Protein AF-A0A511KNW4-F1 (afdb_monomer)

Organism: Rhodotorula toruloides (NCBI:txid5286)

Foldseek 3Di:
DDDDPVRVVVVVVVVVVVVVVVVVVVVVVVVVVVVVVVVVVVVVVVVVVVVVVVVVVVVVVVVVVVVVVVVVVVVVVVVVVVVVVVCVVVVVVVVVVVVVVVVVVVVVVVVVVVVVVVVVVVVVVVVVVVVVVVVVVVVVVVVVVVVVVVVVVVVVVVVVVVVVVVVVVVVVVVCVVPVVVVVVPPVPPPPPPPPPPVPPPVPPVPVVVVVVVVVVVVVVVVVVVVVVVVVVVVVVVVVVVVVVVVVVVVVVVVVVVVVVVVVVVVVVVVVVVVVVVVVVVVVVVVVVVVVVVVVVVVVVCVPPVDDPPCVVCVPVPQPLVPQDPDPLLNVLSVCVVVLQVLQQVQQDPVQLVVLCVLLVVVLVVQVVDPDDSVLLVVLLVLLCSVCVVVVGRSPPQALSSLLVSLSSPDDPPPALVSSVSSVVSSVVSNVSCVVVRVPTPSSVCRNPPPCSVVSSVVSNCVNVPPPPPPPPPPPCDDDDDDDDDDDDDDDDDDDDDDDDDDDDDDDDDDDDDDDDDDDDDDDDDDDDDDDPPPDDDDDDPVVLVVVLVVLCVVPVDDPQPQQDDAFDKDLAPLRNLLSNLLRCFLFAQWHWDDDDQKTATPCVVVVFSAIFHWDQDPSRIIGTHPPGRHGTNDGHDVVCVVPSPDHDDDPDVSSVVSNVVSVVVVVVVVVVVPPPPDDDDDDDDDDDDDDDDDDDDDDDDDDDDDDDDDDDDDDDDDDDDDDDDDDDDDDDDDDDDDDDDDDDDDDDDDDDDDDDDDDDDDDDDDDDDDDDDDDDDDDDDDDDDDDDDDDDDPDDPDDDDDPDPDDLVPCLVVQLVVLVVLPVLRSVCSVVVVVVVCSDPVSVLVLLVDDPVVVVVVLVVVVPPDPDDDDDPVSNVSVNVVSVVSVVVCVPPD

Solvent-accessible surface area (backbone atoms only — not comparable to full-atom values): 55660 Å² total; per-residue (Å²): 138,79,85,51,74,69,54,53,49,48,52,53,53,54,51,48,51,52,49,54,50,51,47,56,46,53,49,53,51,52,53,49,54,56,49,50,68,56,44,55,59,54,54,50,49,52,54,53,51,49,52,52,50,58,49,53,48,51,53,51,53,51,50,54,49,54,51,50,56,47,50,58,46,56,51,52,53,45,56,50,50,52,50,51,61,63,45,45,61,55,51,53,55,50,51,52,48,54,50,51,52,52,50,47,51,54,48,52,52,50,54,52,50,53,48,53,60,46,52,50,53,48,51,53,52,50,51,49,52,50,53,49,50,52,51,55,50,50,53,48,53,51,56,50,50,51,53,48,53,49,52,55,49,51,50,50,49,51,54,50,48,52,53,49,51,50,52,54,49,56,50,59,66,69,50,70,81,61,67,68,65,64,69,72,69,66,70,70,71,68,80,68,63,86,76,63,71,82,67,64,76,78,60,69,77,66,54,78,70,60,56,66,62,55,62,52,57,51,57,60,50,51,58,50,53,53,52,54,48,55,50,56,47,54,51,49,53,55,50,51,53,53,52,51,53,50,53,49,53,52,50,53,52,52,50,52,50,51,52,52,51,51,53,49,53,51,49,55,51,54,50,51,53,47,54,52,51,53,49,52,53,48,52,51,52,54,47,51,56,44,52,50,50,48,52,52,47,49,52,49,44,63,59,62,83,42,76,69,67,53,87,81,42,83,81,65,73,70,70,82,80,63,80,55,94,40,71,48,42,44,48,51,68,70,48,39,69,59,53,44,46,51,37,47,72,46,26,45,71,68,53,43,53,53,49,47,51,55,49,49,59,55,44,56,77,25,63,86,40,90,73,75,35,56,56,45,57,50,46,55,51,53,48,48,48,51,24,55,77,70,72,29,50,59,34,74,67,30,50,43,58,52,38,56,49,55,56,69,72,48,60,96,83,63,58,63,75,53,57,58,49,42,58,51,42,52,54,49,54,28,65,81,43,39,84,80,36,73,85,40,74,61,38,63,57,42,59,66,35,86,52,25,67,57,21,46,49,46,52,53,40,70,62,50,66,72,75,75,75,72,74,79,68,80,75,84,71,81,92,77,88,85,85,88,82,82,88,80,88,87,86,81,80,89,81,90,80,81,89,86,83,79,89,85,87,90,85,90,84,90,80,88,82,86,85,82,88,77,88,92,84,83,88,80,92,81,85,86,76,90,79,88,76,76,81,80,80,84,73,51,76,69,54,48,51,53,50,42,53,54,22,34,70,78,36,63,77,71,90,48,80,70,50,82,51,62,74,44,74,27,80,34,70,65,57,44,50,26,38,44,33,48,21,35,30,86,67,33,36,45,55,65,39,84,52,95,72,29,40,27,45,63,60,38,88,78,68,35,65,26,30,45,35,55,44,73,48,93,89,58,27,28,29,30,38,78,88,38,36,88,41,38,73,60,73,55,35,68,60,33,72,76,34,82,84,53,73,67,91,67,97,43,64,77,40,47,52,42,34,56,51,49,53,54,54,54,52,54,59,57,61,68,71,75,80,78,88,85,88,79,86,80,90,82,82,85,82,90,81,87,80,83,89,84,88,82,84,86,86,84,85,82,87,87,84,90,82,87,81,89,81,87,85,86,88,82,88,85,90,80,88,81,82,89,82,91,88,88,86,87,84,88,90,85,87,85,86,89,82,86,82,90,78,91,89,86,85,84,85,90,85,93,81,88,82,88,89,88,82,87,78,90,87,82,89,87,92,82,90,85,83,86,88,88,82,86,82,89,83,91,87,88,86,83,88,85,83,86,81,83,89,71,81,83,76,73,79,82,71,76,84,71,84,72,81,73,62,69,74,72,40,49,63,60,48,28,53,49,32,33,71,73,40,69,88,40,32,77,48,36,61,61,39,42,72,73,60,47,57,43,71,69,48,47,52,51,59,39,64,48,57,71,69,56,53,52,53,49,52,54,46,60,63,70,76,47,99,62,79,78,80,47,68,70,55,56,48,48,54,52,49,50,23,51,49,44,54,75,69,51,73,87,77,122

Sequence (894 aa):
MKPSLAELQRQADEARALAQEAEREAQRRREREMEEKRKSPAEAEAAAAKRKEDEGERVRAEVEAKERARLEVEEREWCRLEAEVEERPQRQAKEGRAQHEAEETARREREANTEADRIEKERLATERKEKERKAREEARKRGEAEKKARLDAELEAQTKARQEAKRREDEREEKKPLEEERKAKEAEAKAKLDAELEAQEKEREGEMRKEKLRKEEERKAVLRAQWDAQQAERERRAVAAREEEAKKVEREQHELARLAALARKRKEEEERRKEAAEEEAKQKADEEAKKEKERQAEEAMWRKEIPPLWETWDTTTYDWTVPPDSPAMSAIVRDREQVFSKQRETGTPEIQLTSRKVIAQHMATYTHSTGGRAVYAYRIRDYESFCRSVDVPPWPLSTVMIALFCLATAPRGFALSTSNNIVTALRNSTRDCVKYWQELPGFSDLSSWPKADQALMEWKNMLNPIPDEEEESAVDTPRGGFPSAAEAAFEVEEGDEDEDEEEEEDGADEEDEDGADLDEETDADTKGRPAESGKKVRRSAPEMKKFALDCTKKYPLPDMPGMPHPGQSFANLQALLKAVAVALVPTLGVTPALTNRIIACKRRKNGCPFRISTVKRADGKVVVKGNSVYAHNHGPDQRLVADPSWRPQMRNDGVAAAVAKHDKLAANKKGKKRLSDSSELPVAKHPRRESETVKSDFSKRKITVKAAPATQDEPADPVSSTSAKDASSPPAPLDAPRTEVESIQAQHDYENMEFDNSSAGEMGRTAVKAASPAAEPAHALVKADSSTPAAQLPSRPSLPPGHSPAAPSSFRPDLEAFLFAVHPSLAPLTDPLVAAGITSHRLLALFAGMERSSRHSLYEYLRIEGDMPMLDAAAVEALDEACSMAQSSQWAVR

pLDDT: mean 73.04, std 21.76, range [28.2, 98.19]

Structure (mmCIF, N/CA/C/O backbone):
data_AF-A0A511KNW4-F1
#
_entry.id   AF-A0A511KNW4-F1
#
loop_
_atom_site.group_PDB
_atom_site.id
_atom_site.type_symbol
_atom_site.label_atom_id
_atom_site.label_alt_id
_atom_site.label_comp_id
_atom_site.label_asym_id
_atom_site.label_entity_id
_atom_site.label_seq_id
_atom_site.pdbx_PDB_ins_code
_atom_site.Cartn_x
_atom_site.Cartn_y
_atom_site.Cartn_z
_atom_site.occupancy
_atom_site.B_iso_or_equiv
_atom_site.auth_seq_id
_atom_site.auth_comp_id
_atom_site.auth_asym_id
_atom_site.auth_atom_id
_atom_site.pdbx_PDB_model_num
ATOM 1 N N . MET A 1 1 ? -101.785 -38.454 84.473 1.00 51.09 1 MET A N 1
ATOM 2 C CA . MET A 1 1 ? -101.796 -37.470 85.585 1.00 51.09 1 MET A CA 1
ATOM 3 C C . MET A 1 1 ? -102.071 -36.087 85.000 1.00 51.09 1 MET A C 1
ATOM 5 O O . MET A 1 1 ? -101.885 -35.933 83.800 1.00 51.09 1 MET A O 1
ATOM 9 N N . LYS A 1 2 ? -102.545 -35.116 85.790 1.00 60.00 2 LYS A N 1
ATOM 10 C CA . LYS A 1 2 ? -102.650 -33.703 85.371 1.00 60.00 2 LYS A CA 1
ATOM 11 C C . LYS A 1 2 ? -101.530 -32.916 86.076 1.00 60.00 2 LYS A C 1
ATOM 13 O O . LYS A 1 2 ? -101.306 -33.225 87.247 1.00 60.00 2 LYS A O 1
ATOM 18 N N . PRO A 1 3 ? -100.839 -31.968 85.414 1.00 66.31 3 PRO A N 1
ATOM 19 C CA . PRO A 1 3 ? -99.825 -31.139 86.070 1.00 66.31 3 PRO A CA 1
ATOM 20 C C . PRO A 1 3 ? -100.459 -30.304 87.185 1.00 66.31 3 PRO A C 1
ATOM 22 O O . PRO A 1 3 ? -101.651 -29.978 87.125 1.00 66.31 3 PRO A O 1
ATOM 25 N N . SER A 1 4 ? -99.683 -29.978 88.218 1.00 75.25 4 SER A N 1
ATOM 26 C CA . SER A 1 4 ? -100.211 -29.199 89.344 1.00 75.25 4 SER A CA 1
ATOM 27 C C . SER A 1 4 ? -100.388 -27.717 88.979 1.00 75.25 4 SER A C 1
ATOM 29 O O . SER A 1 4 ? -99.743 -27.201 88.066 1.00 75.25 4 SER A O 1
ATOM 31 N N . LEU A 1 5 ? -101.249 -26.996 89.708 1.00 79.62 5 LEU A N 1
ATOM 32 C CA . LEU A 1 5 ? -101.486 -25.568 89.451 1.00 79.62 5 LEU A CA 1
ATOM 33 C C . LEU A 1 5 ? -100.194 -24.736 89.579 1.00 79.62 5 LEU A C 1
ATOM 35 O O . LEU A 1 5 ? -99.954 -23.847 88.770 1.00 79.62 5 LEU A O 1
ATOM 39 N N . ALA A 1 6 ? -99.337 -25.065 90.552 1.00 80.38 6 ALA A N 1
ATOM 40 C CA . ALA A 1 6 ? -98.044 -24.409 90.760 1.00 80.38 6 ALA A CA 1
ATOM 41 C C . ALA A 1 6 ? -97.039 -24.682 89.624 1.00 80.38 6 ALA A C 1
ATOM 43 O O . ALA A 1 6 ? -96.180 -23.856 89.331 1.00 80.38 6 ALA A O 1
ATOM 44 N N . GLU A 1 7 ? -97.159 -25.831 88.966 1.00 80.81 7 GLU A N 1
ATOM 45 C CA . GLU A 1 7 ? -96.296 -26.267 87.867 1.00 80.81 7 GLU A CA 1
ATOM 46 C C . GLU A 1 7 ? -96.690 -25.584 86.550 1.00 80.81 7 GLU A C 1
ATOM 48 O O . GLU A 1 7 ? -95.823 -25.089 85.833 1.00 80.81 7 GLU A O 1
ATOM 53 N N . LEU A 1 8 ? -97.997 -25.427 86.301 1.00 82.12 8 LEU A N 1
ATOM 54 C CA . LEU A 1 8 ? -98.525 -24.563 85.237 1.00 82.12 8 LEU A CA 1
ATOM 55 C C . LEU A 1 8 ? -98.182 -23.083 85.470 1.00 82.12 8 LEU A C 1
ATOM 57 O O . LEU A 1 8 ? -97.814 -22.389 84.525 1.00 82.12 8 LEU A O 1
ATOM 61 N N . GLN A 1 9 ? -98.258 -22.604 86.717 1.00 86.06 9 GLN A N 1
ATOM 62 C CA . GLN A 1 9 ? -97.859 -21.240 87.077 1.00 86.06 9 GLN A CA 1
ATOM 63 C C . GLN A 1 9 ? -96.370 -21.010 86.785 1.00 86.06 9 GLN A C 1
ATOM 65 O O . GLN A 1 9 ? -96.024 -20.065 86.079 1.00 86.06 9 GLN A O 1
ATOM 70 N N . ARG A 1 10 ? -95.496 -21.922 87.237 1.00 85.56 10 ARG A N 1
ATOM 71 C CA . ARG A 1 10 ? -94.063 -21.870 86.927 1.00 85.56 10 ARG A CA 1
ATOM 72 C C . ARG A 1 10 ? -93.812 -21.880 85.418 1.00 85.56 10 ARG A C 1
ATOM 74 O O . ARG A 1 10 ? -93.046 -21.051 84.952 1.00 85.56 10 ARG A O 1
ATOM 81 N N . GLN A 1 11 ? -94.460 -22.762 84.654 1.00 86.75 11 GLN A N 1
ATOM 82 C CA . GLN A 1 11 ? -94.311 -22.797 83.192 1.00 86.75 11 GLN A CA 1
ATOM 83 C C . GLN A 1 11 ? -94.758 -21.487 82.523 1.00 86.75 11 GLN A C 1
ATOM 85 O O . GLN A 1 11 ? -94.118 -21.043 81.572 1.00 86.75 11 GLN A O 1
ATOM 90 N N . ALA A 1 12 ? -95.808 -20.833 83.030 1.00 85.19 12 ALA A N 1
ATOM 91 C CA . ALA A 1 12 ? -96.250 -19.533 82.529 1.00 85.19 12 ALA A CA 1
ATOM 92 C C . ALA A 1 12 ? -95.242 -18.409 82.830 1.00 85.19 12 ALA A C 1
ATOM 94 O O . ALA A 1 12 ? -95.004 -17.556 81.974 1.00 85.19 12 ALA A O 1
ATOM 95 N N . ASP A 1 13 ? -94.623 -18.409 84.012 1.00 87.19 13 ASP A N 1
ATOM 96 C CA . ASP A 1 13 ? -93.625 -17.404 84.391 1.00 87.19 13 ASP A CA 1
ATOM 97 C C . ASP A 1 13 ? -92.246 -17.666 83.738 1.00 87.19 13 ASP A C 1
ATOM 99 O O . ASP A 1 13 ? -91.574 -16.725 83.318 1.00 87.19 13 ASP A O 1
ATOM 103 N N . GLU A 1 14 ? -91.878 -18.931 83.516 1.00 87.62 14 GLU A N 1
ATOM 104 C CA . GLU A 1 14 ? -90.701 -19.363 82.741 1.00 87.62 14 GLU A CA 1
ATOM 105 C C . GLU A 1 14 ? -90.856 -18.980 81.249 1.00 87.62 14 GLU A C 1
ATOM 107 O O . GLU A 1 14 ? -89.946 -18.403 80.652 1.00 87.62 14 GLU A O 1
ATOM 112 N N . ALA A 1 15 ? -92.054 -19.145 80.669 1.00 85.50 15 ALA A N 1
ATOM 113 C CA . ALA A 1 15 ? -92.376 -18.656 79.323 1.00 85.50 15 ALA A CA 1
ATOM 114 C C . ALA A 1 15 ? -92.354 -17.116 79.211 1.00 85.50 15 ALA A C 1
ATOM 116 O O . ALA A 1 15 ? -91.925 -16.578 78.189 1.00 85.50 15 ALA A O 1
ATOM 117 N N . ARG A 1 16 ? -92.773 -16.386 80.257 1.00 89.62 16 ARG A N 1
ATOM 118 C CA . ARG A 1 16 ? -92.673 -14.913 80.310 1.00 89.62 16 ARG A CA 1
ATOM 119 C C . ARG A 1 16 ? -91.225 -14.433 80.383 1.00 89.62 16 ARG A C 1
ATOM 121 O O . ARG A 1 16 ? -90.895 -13.445 79.729 1.00 89.62 16 ARG A O 1
ATOM 128 N N . ALA A 1 17 ? -90.367 -15.122 81.135 1.00 88.38 17 ALA A N 1
ATOM 129 C CA . ALA A 1 17 ? -88.941 -14.812 81.196 1.00 88.38 17 ALA A CA 1
ATOM 130 C C . ALA A 1 17 ? -88.274 -14.977 79.818 1.00 88.38 17 ALA A C 1
ATOM 132 O O . ALA A 1 17 ? -87.624 -14.047 79.339 1.00 88.38 17 ALA A O 1
ATOM 133 N N . LEU A 1 18 ? -88.528 -16.103 79.139 1.00 87.81 18 LEU A N 1
ATOM 134 C CA . LEU A 1 18 ? -88.032 -16.361 77.782 1.00 87.81 18 LEU A CA 1
ATOM 135 C C . LEU A 1 18 ? -88.557 -15.338 76.759 1.00 87.81 18 LEU A C 1
ATOM 137 O O . LEU A 1 18 ? -87.800 -14.886 75.902 1.00 87.81 18 LEU A O 1
ATOM 141 N N . ALA A 1 19 ? -89.822 -14.914 76.868 1.00 85.88 19 ALA A N 1
ATOM 142 C CA . ALA A 1 19 ? -90.377 -13.865 76.012 1.00 85.88 19 ALA A CA 1
ATOM 143 C C . ALA A 1 19 ? -89.674 -12.506 76.211 1.00 85.88 19 ALA A C 1
ATOM 145 O O . ALA A 1 19 ? -89.330 -11.849 75.230 1.00 85.88 19 ALA A O 1
ATOM 146 N N . GLN A 1 20 ? -89.399 -12.106 77.460 1.00 89.31 20 GLN A N 1
ATOM 147 C CA . GLN A 1 20 ? -88.656 -10.872 77.755 1.00 89.31 20 GLN A CA 1
ATOM 148 C C . GLN A 1 20 ? -87.187 -10.942 77.315 1.00 89.31 20 GLN A C 1
ATOM 150 O O . GLN A 1 20 ? -86.613 -9.927 76.918 1.00 89.31 20 GLN A O 1
ATOM 155 N N . GLU A 1 21 ? -86.554 -12.114 77.380 1.00 88.94 21 GLU A N 1
ATOM 156 C CA . GLU A 1 21 ? -85.192 -12.297 76.876 1.00 88.94 21 GLU A CA 1
ATOM 157 C C . GLU A 1 21 ? -85.141 -12.209 75.344 1.00 88.94 21 GLU A C 1
ATOM 159 O O . GLU A 1 21 ? -84.323 -11.458 74.808 1.00 88.94 21 GLU A O 1
ATOM 164 N N . ALA A 1 22 ? -86.075 -12.868 74.649 1.00 87.00 22 ALA A N 1
ATOM 165 C CA . ALA A 1 22 ? -86.223 -12.773 73.199 1.00 87.00 22 ALA A CA 1
ATOM 166 C C . ALA A 1 22 ? -86.525 -11.336 72.731 1.00 87.00 22 ALA A C 1
ATOM 168 O O . ALA A 1 22 ? -85.963 -10.885 71.734 1.00 87.00 22 ALA A O 1
ATOM 169 N N . GLU A 1 23 ? -87.348 -10.579 73.466 1.00 90.06 23 GLU A N 1
ATOM 170 C CA . GLU A 1 23 ? -87.615 -9.163 73.179 1.00 90.06 23 GLU A CA 1
ATOM 171 C C . GLU A 1 23 ? -86.355 -8.295 73.350 1.00 90.06 23 GLU A C 1
ATOM 173 O O . GLU A 1 23 ? -86.020 -7.507 72.462 1.00 90.06 23 GLU A O 1
ATOM 178 N N . ARG A 1 24 ? -85.584 -8.497 74.429 1.00 89.75 24 ARG A N 1
ATOM 179 C CA . ARG A 1 24 ? -84.289 -7.819 74.643 1.00 89.75 24 ARG A CA 1
ATOM 180 C C . ARG A 1 24 ? -83.231 -8.217 73.616 1.00 89.75 24 ARG A C 1
ATOM 182 O O . ARG A 1 24 ? -82.320 -7.434 73.345 1.00 89.75 24 ARG A O 1
ATOM 189 N N . GLU A 1 25 ? -83.278 -9.428 73.067 1.00 88.25 25 GLU A N 1
ATOM 190 C CA . GLU A 1 25 ? -82.400 -9.812 71.959 1.00 88.25 25 GLU A CA 1
ATOM 191 C C . GLU A 1 25 ? -82.850 -9.164 70.642 1.00 88.25 25 GLU A C 1
ATOM 193 O O . GLU A 1 25 ? -82.029 -8.570 69.946 1.00 88.25 25 GLU A O 1
ATOM 198 N N . ALA A 1 26 ? -84.150 -9.180 70.337 1.00 86.06 26 ALA A N 1
ATOM 199 C CA . ALA A 1 26 ? -84.718 -8.524 69.161 1.00 86.06 26 ALA A CA 1
ATOM 200 C C . ALA A 1 26 ? -84.457 -7.007 69.157 1.00 86.06 26 ALA A C 1
ATOM 202 O O . ALA A 1 26 ? -84.123 -6.447 68.112 1.00 86.06 26 ALA A O 1
ATOM 203 N N . GLN A 1 27 ? -84.535 -6.345 70.316 1.00 88.75 27 GLN A N 1
ATOM 204 C CA . GLN A 1 27 ? -84.150 -4.941 70.457 1.00 88.75 27 GLN A CA 1
ATOM 205 C C . GLN A 1 27 ? -82.653 -4.735 70.177 1.00 88.75 27 GLN A C 1
ATOM 207 O O . GLN A 1 27 ? -82.312 -3.905 69.339 1.00 88.75 27 GLN A O 1
ATOM 212 N N . ARG A 1 28 ? -81.762 -5.542 70.771 1.00 88.62 28 ARG A N 1
ATOM 213 C CA . ARG A 1 28 ? -80.309 -5.452 70.513 1.00 88.62 28 ARG A CA 1
ATOM 214 C C . ARG A 1 28 ? -79.932 -5.770 69.060 1.00 88.62 28 ARG A C 1
ATOM 216 O O . ARG A 1 28 ? -78.966 -5.207 68.550 1.00 88.62 28 ARG A O 1
ATOM 223 N N . ARG A 1 29 ? -80.694 -6.623 68.361 1.00 83.88 29 ARG A N 1
ATOM 224 C CA . ARG A 1 29 ? -80.557 -6.833 66.906 1.00 83.88 29 ARG A CA 1
ATOM 225 C C . ARG A 1 29 ? -80.960 -5.579 66.119 1.00 83.88 29 ARG A C 1
ATOM 227 O O . ARG A 1 29 ? -80.183 -5.145 65.278 1.00 83.88 29 ARG A O 1
ATOM 234 N N . ARG A 1 30 ? -82.103 -4.955 66.437 1.00 85.44 30 ARG A N 1
ATOM 235 C CA . ARG A 1 30 ? -82.553 -3.693 65.807 1.00 85.44 30 ARG A CA 1
ATOM 236 C C . ARG A 1 30 ? -81.587 -2.532 66.053 1.00 85.44 30 ARG A C 1
ATOM 238 O O . ARG A 1 30 ? -81.347 -1.744 65.147 1.00 85.44 30 ARG A O 1
ATOM 245 N N . GLU A 1 31 ? -81.025 -2.423 67.255 1.00 85.00 31 GLU A N 1
ATOM 246 C CA . GLU A 1 31 ? -80.037 -1.392 67.599 1.00 85.00 31 GLU A CA 1
ATOM 247 C C . GLU A 1 31 ? -78.751 -1.558 66.777 1.00 85.00 31 GLU A C 1
ATOM 249 O O . GLU A 1 31 ? -78.301 -0.590 66.166 1.00 85.00 31 GLU A O 1
ATOM 254 N N . ARG A 1 32 ? -78.229 -2.789 66.653 1.00 81.94 32 ARG A N 1
ATOM 255 C CA . ARG A 1 32 ? -77.092 -3.100 65.766 1.00 81.94 32 ARG A CA 1
ATOM 256 C C . ARG A 1 32 ? -77.397 -2.800 64.300 1.00 81.94 32 ARG A C 1
ATOM 258 O O . ARG A 1 32 ? -76.603 -2.136 63.650 1.00 81.94 32 ARG A O 1
ATOM 265 N N . GLU A 1 33 ? -78.557 -3.220 63.800 1.00 81.44 33 GLU A N 1
ATOM 266 C CA . GLU A 1 33 ? -78.982 -2.977 62.414 1.00 81.44 33 GLU A CA 1
ATOM 267 C C . GLU A 1 33 ? -79.122 -1.468 62.110 1.00 81.44 33 GLU A C 1
ATOM 269 O O . GLU A 1 33 ? -78.801 -1.009 61.014 1.00 81.44 33 GLU A O 1
ATOM 274 N N . MET A 1 34 ? -79.558 -0.667 63.089 1.00 78.75 34 MET A N 1
ATOM 275 C CA . MET A 1 34 ? -79.624 0.797 62.989 1.00 78.75 34 MET A CA 1
ATOM 276 C C . MET A 1 34 ? -78.249 1.476 63.105 1.00 78.75 34 MET A C 1
ATOM 278 O O . MET A 1 34 ? -78.050 2.542 62.523 1.00 78.75 34 MET A O 1
ATOM 282 N N . GLU A 1 35 ? -77.297 0.887 63.832 1.00 79.44 35 GLU A N 1
ATOM 283 C CA . GLU A 1 35 ? -75.907 1.353 63.893 1.00 79.44 35 GLU A CA 1
ATOM 284 C C . GLU A 1 35 ? -75.149 1.027 62.592 1.00 79.44 35 GLU A C 1
ATOM 286 O O . GLU A 1 35 ? -74.471 1.885 62.032 1.00 79.44 35 GLU A O 1
ATOM 291 N N . GLU A 1 36 ? -75.338 -0.172 62.044 1.00 75.38 36 GLU A N 1
ATOM 292 C CA . GLU A 1 36 ? -74.778 -0.632 60.766 1.00 75.38 36 GLU A CA 1
ATOM 293 C C . GLU A 1 36 ? -75.298 0.204 59.578 1.00 75.38 36 GLU A C 1
ATOM 295 O O . GLU A 1 36 ? -74.522 0.672 58.737 1.00 75.38 36 GLU A O 1
ATOM 300 N N . LYS A 1 37 ? -76.599 0.529 59.570 1.00 75.56 37 LYS A N 1
ATOM 301 C CA . LYS A 1 37 ? -77.208 1.480 58.616 1.00 75.56 37 LYS A CA 1
ATOM 302 C C . LYS A 1 37 ? -76.762 2.936 58.803 1.00 75.56 37 LYS A C 1
ATOM 304 O O . LYS A 1 37 ? -77.018 3.755 57.924 1.00 75.56 37 LYS A O 1
ATOM 309 N N . ARG A 1 38 ? -76.101 3.279 59.916 1.00 74.00 38 ARG A N 1
ATOM 310 C CA . ARG A 1 38 ? -75.462 4.592 60.133 1.00 74.00 38 ARG A CA 1
ATOM 311 C C . ARG A 1 38 ? -73.978 4.597 59.765 1.00 74.00 38 ARG A C 1
ATOM 313 O O . ARG A 1 38 ? -73.489 5.628 59.318 1.00 74.00 38 ARG A O 1
ATOM 320 N N . LYS A 1 39 ? -73.280 3.468 59.914 1.00 72.44 39 LYS A N 1
ATOM 321 C CA . LYS A 1 39 ? -71.866 3.319 59.533 1.00 72.44 39 LYS A CA 1
ATOM 322 C C . LYS A 1 39 ? -71.674 3.170 58.028 1.00 72.44 39 LYS A C 1
ATOM 324 O O . LYS A 1 39 ? -70.877 3.904 57.455 1.00 72.44 39 LYS A O 1
ATOM 329 N N . SER A 1 40 ? -72.464 2.320 57.371 1.00 71.00 40 SER A N 1
ATOM 330 C CA . SER A 1 40 ? -72.324 2.063 55.929 1.00 71.00 40 SER A CA 1
ATOM 331 C C . SER A 1 40 ? -72.379 3.305 55.012 1.00 71.00 40 SER A C 1
ATOM 333 O O . SER A 1 40 ? -71.554 3.356 54.100 1.00 71.00 40 SER A O 1
ATOM 335 N N . PRO A 1 41 ? -73.229 4.342 55.214 1.00 72.25 41 PRO A N 1
ATOM 336 C CA . PRO A 1 41 ? -73.142 5.561 54.403 1.00 72.25 41 PRO A CA 1
ATOM 337 C C . PRO A 1 41 ? -71.884 6.391 54.700 1.00 72.25 41 PRO A C 1
ATOM 339 O O . PRO A 1 41 ? -71.280 6.908 53.767 1.00 72.25 41 PRO A O 1
ATOM 342 N N . ALA A 1 42 ? -71.454 6.488 55.963 1.00 73.06 42 ALA A N 1
ATOM 343 C CA . ALA A 1 42 ? -70.274 7.266 56.350 1.00 73.06 42 ALA A CA 1
ATOM 344 C C . ALA A 1 42 ? -68.965 6.620 55.857 1.00 73.06 42 ALA A C 1
ATOM 346 O O . ALA A 1 42 ? -68.068 7.308 55.375 1.00 73.06 42 ALA A O 1
ATOM 347 N N . GLU A 1 43 ? -68.870 5.290 55.919 1.00 76.19 43 GLU A N 1
ATOM 348 C CA . GLU A 1 43 ? -67.742 4.524 55.378 1.00 76.19 43 GLU A CA 1
ATOM 349 C C . GLU A 1 43 ? -67.712 4.581 53.841 1.00 76.19 43 GLU A C 1
ATOM 351 O O . GLU A 1 43 ? -66.641 4.739 53.251 1.00 76.19 43 GLU A O 1
ATOM 356 N N . ALA A 1 44 ? -68.876 4.546 53.179 1.00 74.06 44 ALA A N 1
ATOM 357 C CA . ALA A 1 44 ? -68.976 4.742 51.733 1.00 74.06 44 ALA A CA 1
ATOM 358 C C . ALA A 1 44 ? -68.596 6.171 51.299 1.00 74.06 44 ALA A C 1
ATOM 360 O O . ALA A 1 44 ? -67.911 6.336 50.288 1.00 74.06 44 ALA A O 1
ATOM 361 N N . GLU A 1 45 ? -68.992 7.198 52.057 1.00 79.44 45 GLU A N 1
ATOM 362 C CA . GLU A 1 45 ? -68.624 8.594 51.798 1.00 79.44 45 GLU A CA 1
ATOM 363 C C . GLU A 1 45 ? -67.122 8.829 52.010 1.00 79.44 45 GLU A C 1
ATOM 365 O O . GLU A 1 45 ? -66.470 9.400 51.137 1.00 79.44 45 GLU A O 1
ATOM 370 N N . ALA A 1 46 ? -66.535 8.298 53.088 1.00 77.94 46 ALA A N 1
ATOM 371 C CA . ALA A 1 46 ? -65.091 8.350 53.324 1.00 77.94 46 ALA A CA 1
ATOM 372 C C . ALA A 1 46 ? -64.294 7.625 52.220 1.00 77.94 46 ALA A C 1
ATOM 374 O O . ALA A 1 46 ? -63.298 8.153 51.720 1.00 77.94 46 ALA A O 1
ATOM 375 N N . ALA A 1 47 ? -64.755 6.452 51.772 1.00 77.62 47 ALA A N 1
ATOM 376 C CA . ALA A 1 47 ? -64.145 5.732 50.654 1.00 77.62 47 ALA A CA 1
ATOM 377 C C . ALA A 1 47 ? -64.292 6.479 49.312 1.00 77.62 47 ALA A C 1
ATOM 379 O O . ALA A 1 47 ? -63.390 6.426 48.474 1.00 77.62 47 ALA A O 1
ATOM 380 N N . ALA A 1 48 ? -65.401 7.193 49.096 1.00 79.62 48 ALA A N 1
ATOM 381 C CA . ALA A 1 48 ? -65.610 8.026 47.912 1.00 79.62 48 ALA A CA 1
ATOM 382 C C . ALA A 1 48 ? -64.771 9.316 47.940 1.00 79.62 48 ALA A C 1
ATOM 384 O O . ALA A 1 48 ? -64.274 9.735 46.894 1.00 79.62 48 ALA A O 1
ATOM 385 N N . ALA A 1 49 ? -64.580 9.921 49.116 1.00 81.25 49 ALA A N 1
ATOM 386 C CA . ALA A 1 49 ? -63.689 11.060 49.314 1.00 81.25 49 ALA A CA 1
ATOM 387 C C . ALA A 1 49 ? -62.235 10.665 49.027 1.00 81.25 49 ALA A C 1
ATOM 389 O O . ALA A 1 49 ? -61.603 11.281 48.171 1.00 81.25 49 ALA A O 1
ATOM 390 N N . LYS A 1 50 ? -61.751 9.570 49.634 1.00 85.00 50 LYS A N 1
ATOM 391 C CA . LYS A 1 50 ? -60.396 9.065 49.384 1.00 85.00 50 LYS A CA 1
ATOM 392 C C . LYS A 1 50 ? -60.155 8.755 47.903 1.00 85.00 50 LYS A C 1
ATOM 394 O O . LYS A 1 50 ? -59.147 9.178 47.356 1.00 85.00 50 LYS A O 1
ATOM 399 N N . ARG A 1 51 ? -61.097 8.103 47.210 1.00 83.12 51 ARG A N 1
ATOM 400 C CA . ARG A 1 51 ? -60.949 7.828 45.765 1.00 83.12 51 ARG A CA 1
ATOM 401 C C . ARG A 1 51 ? -60.760 9.093 44.922 1.00 83.12 51 ARG A C 1
ATOM 403 O O . ARG A 1 51 ? -60.019 9.037 43.950 1.00 83.12 51 ARG A O 1
ATOM 410 N N . LYS A 1 52 ? -61.390 10.217 45.288 1.00 85.50 52 LYS A N 1
ATOM 411 C CA . LYS A 1 52 ? -61.195 11.514 44.610 1.00 85.50 52 LYS A CA 1
ATOM 412 C C . LYS A 1 52 ? -59.846 12.157 44.940 1.00 85.50 52 LYS A C 1
ATOM 414 O O . LYS A 1 52 ? -59.297 12.869 44.105 1.00 85.50 52 LYS A O 1
ATOM 419 N N . GLU A 1 53 ? -59.321 11.919 46.138 1.00 85.62 53 GLU A N 1
ATOM 420 C CA . GLU A 1 53 ? -57.979 12.345 46.543 1.00 85.62 53 GLU A CA 1
ATOM 421 C C . GLU A 1 53 ? -56.903 11.549 45.787 1.00 85.62 53 GLU A C 1
ATOM 423 O O . GLU A 1 53 ? -56.080 12.160 45.103 1.00 85.62 53 GLU A O 1
ATOM 428 N N . ASP A 1 54 ? -57.003 10.212 45.793 1.00 82.50 54 ASP A N 1
ATOM 429 C CA . ASP A 1 54 ? -56.152 9.288 45.027 1.00 82.50 54 ASP A CA 1
ATOM 430 C C . ASP A 1 54 ? -56.188 9.619 43.510 1.00 82.50 54 ASP A C 1
ATOM 432 O O . ASP A 1 54 ? -55.164 9.630 42.825 1.00 82.50 54 ASP A O 1
ATOM 436 N N . GLU A 1 55 ? -57.372 9.914 42.955 1.00 86.75 55 GLU A N 1
ATOM 437 C CA . GLU A 1 55 ? -57.558 10.301 41.548 1.00 86.75 55 GLU A CA 1
ATOM 438 C C . GLU A 1 55 ? -56.954 11.681 41.240 1.00 86.75 55 GLU A C 1
ATOM 440 O O . GLU A 1 55 ? -56.240 11.836 40.247 1.00 86.75 55 GLU A O 1
ATOM 445 N N . GLY A 1 56 ? -57.159 12.667 42.118 1.00 88.19 56 GLY A N 1
ATOM 446 C CA . GLY A 1 56 ? -56.551 13.991 41.997 1.00 88.19 56 GLY A CA 1
ATOM 447 C C . GLY A 1 56 ? -55.023 13.969 42.105 1.00 88.19 56 GLY A C 1
ATOM 448 O O . GLY A 1 56 ? -54.353 14.754 41.435 1.00 88.19 56 GLY A O 1
ATOM 449 N N . GLU A 1 57 ? -54.455 13.066 42.906 1.00 87.31 57 GLU A N 1
ATOM 450 C CA . GLU A 1 57 ? -53.008 12.853 42.986 1.00 87.31 57 GLU A CA 1
ATOM 451 C C . GLU A 1 57 ? -52.452 12.197 41.718 1.00 87.31 57 GLU A C 1
ATOM 453 O O . GLU A 1 57 ? -51.465 12.685 41.166 1.00 87.31 57 GLU A O 1
ATOM 458 N N . ARG A 1 58 ? -53.132 11.177 41.178 1.00 87.19 58 ARG A N 1
ATOM 459 C CA . ARG A 1 58 ? -52.754 10.574 39.888 1.00 87.19 58 ARG A CA 1
ATOM 460 C C . ARG A 1 58 ? -52.778 11.583 38.739 1.00 87.19 58 ARG A C 1
ATOM 462 O O . ARG A 1 58 ? -51.861 11.568 37.924 1.00 87.19 58 ARG A O 1
ATOM 469 N N . VAL A 1 59 ? -53.767 12.479 38.692 1.00 89.12 59 VAL A N 1
ATOM 470 C CA . VAL A 1 59 ? -53.825 13.547 37.675 1.00 89.12 59 VAL A CA 1
ATOM 471 C C . VAL A 1 59 ? -52.665 14.538 37.832 1.00 89.12 59 VAL A C 1
ATOM 473 O O . VAL A 1 59 ? -52.065 14.913 36.827 1.00 89.12 59 VAL A O 1
ATOM 476 N N . ARG A 1 60 ? -52.286 14.923 39.062 1.00 90.19 60 ARG A N 1
ATOM 477 C CA . ARG A 1 60 ? -51.093 15.765 39.296 1.00 90.19 60 ARG A CA 1
ATOM 478 C C . ARG A 1 60 ? -49.815 15.073 38.815 1.00 90.19 60 ARG A C 1
ATOM 480 O O . ARG A 1 60 ? -49.077 15.656 38.026 1.00 90.19 60 ARG A O 1
ATOM 487 N N . ALA A 1 61 ? -49.604 13.815 39.202 1.00 85.94 61 ALA A N 1
ATOM 488 C CA . ALA A 1 61 ? -48.441 13.035 38.783 1.00 85.94 61 ALA A CA 1
ATOM 489 C C . ALA A 1 61 ? -48.362 12.854 37.252 1.00 85.94 61 ALA A C 1
ATOM 491 O O . ALA A 1 61 ? -47.274 12.913 36.681 1.00 85.94 61 ALA A O 1
ATOM 492 N N . GLU A 1 62 ? -49.501 12.683 36.569 1.00 88.81 62 GLU A N 1
ATOM 493 C CA . GLU A 1 62 ? -49.560 12.597 35.104 1.00 88.81 62 GLU A CA 1
ATOM 494 C C . GLU A 1 62 ? -49.207 13.932 34.422 1.00 88.81 62 GLU A C 1
ATOM 496 O O . GLU A 1 62 ? -48.514 13.936 33.403 1.00 88.81 62 GLU A O 1
ATOM 501 N N . VAL A 1 63 ? -49.634 15.068 34.988 1.00 90.88 63 VAL A N 1
ATOM 502 C CA . VAL A 1 63 ? -49.262 16.407 34.496 1.00 90.88 63 VAL A CA 1
ATOM 503 C C . VAL A 1 63 ? -47.762 16.651 34.670 1.00 90.88 63 VAL A C 1
ATOM 505 O O . VAL A 1 63 ? -47.098 16.980 33.691 1.00 90.88 63 VAL A O 1
ATOM 508 N N . GLU A 1 64 ? -47.197 16.398 35.853 1.00 89.56 64 GLU A N 1
ATOM 509 C CA . GLU A 1 64 ? -45.751 16.541 36.075 1.00 89.56 64 GLU A CA 1
ATOM 510 C C . GLU A 1 64 ? -44.915 15.566 35.221 1.00 89.56 64 GLU A C 1
ATOM 512 O O . GLU A 1 64 ? -43.769 15.851 34.874 1.00 89.56 64 GLU A O 1
ATOM 517 N N . ALA A 1 65 ? -45.436 14.374 34.908 1.00 87.88 65 ALA A N 1
ATOM 518 C CA . ALA A 1 65 ? -44.771 13.432 34.006 1.00 87.88 65 ALA A CA 1
ATOM 519 C C . ALA A 1 65 ? -44.749 13.958 32.561 1.00 87.88 65 ALA A C 1
ATOM 521 O O . ALA A 1 65 ? -43.722 13.869 31.891 1.00 87.88 65 ALA A O 1
ATOM 522 N N . LYS A 1 66 ? -45.852 14.563 32.099 1.00 89.38 66 LYS A N 1
ATOM 523 C CA . LYS A 1 66 ? -45.941 15.220 30.784 1.00 89.38 66 LYS A CA 1
ATOM 524 C C . LYS A 1 66 ? -45.072 16.476 30.696 1.00 89.38 66 LYS A C 1
ATOM 526 O O . LYS A 1 66 ? -44.476 16.720 29.653 1.00 89.38 66 LYS A O 1
ATOM 531 N N . GLU A 1 67 ? -44.967 17.243 31.778 1.00 91.38 67 GLU A N 1
ATOM 532 C CA . GLU A 1 67 ? -44.090 18.415 31.859 1.00 91.38 67 GLU A CA 1
ATOM 533 C C . GLU A 1 67 ? -42.608 18.014 31.820 1.00 91.38 67 GLU A C 1
ATOM 535 O O . GLU A 1 67 ? -41.864 18.531 30.989 1.00 91.38 67 GLU A O 1
ATOM 540 N N . ARG A 1 68 ? -42.198 17.008 32.609 1.00 88.81 68 ARG A N 1
ATOM 541 C CA . ARG A 1 68 ? -40.844 16.426 32.539 1.00 88.81 68 ARG A CA 1
ATOM 542 C C . ARG A 1 68 ? -40.514 15.887 31.144 1.00 88.81 68 ARG A C 1
ATOM 544 O O . ARG A 1 68 ? -39.469 16.232 30.606 1.00 88.81 68 ARG A O 1
ATOM 551 N N . ALA A 1 69 ? -41.420 15.127 30.527 1.00 86.75 69 ALA A N 1
ATOM 552 C CA . ALA A 1 69 ? -41.223 14.603 29.173 1.00 86.75 69 ALA A CA 1
ATOM 553 C C . ALA A 1 69 ? -41.126 15.709 28.103 1.00 86.75 69 ALA A C 1
ATOM 555 O O . ALA A 1 69 ? -40.423 15.537 27.111 1.00 86.75 69 ALA A O 1
ATOM 556 N N . ARG A 1 70 ? -41.801 16.853 28.291 1.00 93.69 70 ARG A N 1
ATOM 557 C CA . ARG A 1 70 ? -41.647 18.021 27.412 1.00 93.69 70 ARG A CA 1
ATOM 558 C C . ARG A 1 70 ? -40.280 18.684 27.593 1.00 93.69 70 ARG A C 1
ATOM 560 O O . ARG A 1 70 ? -39.632 18.975 26.594 1.00 93.69 70 ARG A O 1
ATOM 567 N N . LEU A 1 71 ? -39.837 18.891 28.833 1.00 89.44 71 LEU A N 1
ATOM 568 C CA . LEU A 1 71 ? -38.522 19.477 29.121 1.00 89.44 71 LEU A CA 1
ATOM 569 C C . LEU A 1 71 ? -37.380 18.592 28.594 1.00 89.44 71 LEU A C 1
ATOM 571 O O . LEU A 1 71 ? -36.452 19.109 27.990 1.00 89.44 71 LEU A O 1
ATOM 575 N N . GLU A 1 72 ? -37.496 17.266 28.711 1.00 88.81 72 GLU A N 1
ATOM 576 C CA . GLU A 1 72 ? -36.546 16.289 28.147 1.00 88.81 72 GLU A CA 1
ATOM 577 C C . GLU A 1 72 ? -36.476 16.341 26.602 1.00 88.81 72 GLU A C 1
ATOM 579 O O . GLU A 1 72 ? -35.449 16.016 26.004 1.00 88.81 72 GLU A O 1
ATOM 584 N N . VAL A 1 73 ? -37.557 16.753 25.928 1.00 88.44 73 VAL A N 1
ATOM 585 C CA . VAL A 1 73 ? -37.562 16.999 24.474 1.00 88.44 73 VAL A CA 1
ATOM 586 C C . VAL A 1 73 ? -36.929 18.351 24.143 1.00 88.44 73 VAL A C 1
ATOM 588 O O . VAL A 1 73 ? -36.091 18.407 23.247 1.00 88.44 73 VAL A O 1
ATOM 591 N N . GLU A 1 74 ? -37.266 19.415 24.876 1.00 89.56 74 GLU A N 1
ATOM 592 C CA . GLU A 1 74 ? -36.680 20.750 24.674 1.00 89.56 74 GLU A CA 1
ATOM 593 C C . GLU A 1 74 ? -35.161 20.755 24.950 1.00 89.56 74 GLU A C 1
ATOM 595 O O . GLU A 1 74 ? -34.406 21.355 24.189 1.00 89.56 74 GLU A O 1
ATOM 600 N N . GLU A 1 75 ? -34.692 20.010 25.956 1.00 89.06 75 GLU A N 1
ATOM 601 C CA . GLU A 1 75 ? -33.268 19.784 26.251 1.00 89.06 75 GLU A CA 1
ATOM 602 C C . GLU A 1 75 ? -32.563 19.006 25.124 1.00 89.06 75 GLU A C 1
ATOM 604 O O . GLU A 1 75 ? -31.492 19.408 24.667 1.00 89.06 75 GLU A O 1
ATOM 609 N N . ARG A 1 76 ? -33.187 17.942 24.593 1.00 85.88 76 ARG A N 1
ATOM 610 C CA . ARG A 1 76 ? -32.652 17.192 23.438 1.00 85.88 76 ARG A CA 1
ATOM 611 C C . ARG A 1 76 ? -32.568 18.028 22.165 1.00 85.88 76 ARG A C 1
ATOM 613 O O . ARG A 1 76 ? -31.610 17.867 21.409 1.00 85.88 76 ARG A O 1
ATOM 620 N N . GLU A 1 77 ? -33.543 18.897 21.905 1.00 88.88 77 GLU A N 1
ATOM 621 C CA . GLU A 1 77 ? -33.461 19.838 20.784 1.00 88.88 77 GLU A CA 1
ATOM 622 C C . GLU A 1 77 ? -32.358 20.881 21.009 1.00 88.88 77 GLU A C 1
ATOM 624 O O . GLU A 1 77 ? -31.636 21.196 20.064 1.00 88.88 77 GLU A O 1
ATOM 629 N N . TRP A 1 78 ? -32.143 21.334 22.250 1.00 86.50 78 TRP A N 1
ATOM 630 C CA . TRP A 1 78 ? -31.043 22.242 22.587 1.00 86.50 78 TRP A CA 1
ATOM 631 C C . TRP A 1 78 ? -29.668 21.611 22.345 1.00 86.50 78 TRP A C 1
ATOM 633 O O . TRP A 1 78 ? -28.879 22.164 21.582 1.00 86.50 78 TRP A O 1
ATOM 643 N N . CYS A 1 79 ? -29.404 20.416 22.887 1.00 87.00 79 CYS A N 1
ATOM 644 C CA . CYS A 1 79 ? -28.143 19.702 22.652 1.00 87.00 79 CYS A CA 1
ATOM 645 C C . CYS A 1 79 ? -27.915 19.388 21.164 1.00 87.00 79 CYS A C 1
ATOM 647 O O . CYS A 1 79 ? -26.780 19.400 20.691 1.00 87.00 79 CYS A O 1
ATOM 649 N N . ARG A 1 80 ? -28.986 19.128 20.399 1.00 88.06 80 ARG A N 1
ATOM 650 C CA . ARG A 1 80 ? -28.896 18.928 18.946 1.00 88.06 80 ARG A CA 1
ATOM 651 C C . ARG A 1 80 ? -28.500 20.212 18.212 1.00 88.06 80 ARG A C 1
ATOM 653 O O . ARG A 1 80 ? -27.673 20.146 17.308 1.00 88.06 80 ARG A O 1
ATOM 660 N N . LEU A 1 81 ? -29.084 21.352 18.580 1.00 83.94 81 LEU A N 1
ATOM 661 C CA . LEU A 1 81 ? -28.764 22.651 17.981 1.00 83.94 81 LEU A CA 1
ATOM 662 C C . LEU A 1 81 ? -27.355 23.123 18.360 1.00 83.94 81 LEU A C 1
ATOM 664 O O . LEU A 1 81 ? -26.657 23.672 17.514 1.00 83.94 81 LEU A O 1
ATOM 668 N N . GLU A 1 82 ? -26.917 22.873 19.593 1.00 82.69 82 GLU A N 1
ATOM 669 C CA . GLU A 1 82 ? -25.555 23.164 20.053 1.00 82.69 82 GLU A CA 1
ATOM 670 C C . GLU A 1 82 ? -24.518 22.332 19.280 1.00 82.69 82 GLU A C 1
ATOM 672 O O . GLU A 1 82 ? -23.588 22.897 18.702 1.00 82.69 82 GLU A O 1
ATOM 677 N N . ALA A 1 83 ? -24.751 21.022 19.134 1.00 77.75 83 ALA A N 1
ATOM 678 C CA . ALA A 1 83 ? -23.922 20.154 18.298 1.00 77.75 83 ALA A CA 1
ATOM 679 C C . ALA A 1 83 ? -23.923 20.577 16.814 1.00 77.75 83 ALA A C 1
ATOM 681 O O . ALA A 1 83 ? -22.875 20.567 16.173 1.00 77.75 83 ALA A O 1
ATOM 682 N N . GLU A 1 84 ? -25.064 20.995 16.252 1.00 81.62 84 GLU A N 1
ATOM 683 C CA . GLU A 1 84 ? -25.132 21.494 14.869 1.00 81.62 84 GLU A CA 1
ATOM 684 C C . GLU A 1 84 ? -24.368 22.822 14.692 1.00 81.62 84 GLU A C 1
ATOM 686 O O . GLU A 1 84 ? -23.732 23.038 13.657 1.00 81.62 84 GLU A O 1
ATOM 691 N N . VAL A 1 85 ? -24.363 23.694 15.708 1.00 85.81 85 VAL A N 1
ATOM 692 C CA . VAL A 1 85 ? -23.568 24.934 15.729 1.00 85.81 85 VAL A CA 1
ATOM 693 C C . VAL A 1 85 ? -22.066 24.648 15.832 1.00 85.81 85 VAL A C 1
ATOM 695 O O . VAL A 1 85 ? -21.296 25.323 15.148 1.00 85.81 85 VAL A O 1
ATOM 698 N N . GLU A 1 86 ? -21.643 23.651 16.614 1.00 80.62 86 GLU A N 1
ATOM 699 C CA . GLU A 1 86 ? -20.233 23.246 16.734 1.00 80.62 86 GLU A CA 1
ATOM 700 C C . GLU A 1 86 ? -19.725 22.477 15.498 1.00 80.62 86 GLU A C 1
ATOM 702 O O . GLU A 1 86 ? -18.591 22.680 15.052 1.00 80.62 86 GLU A O 1
ATOM 707 N N . GLU A 1 87 ? -20.561 21.641 14.875 1.00 74.94 87 GLU A N 1
ATOM 708 C CA . GLU A 1 87 ? -20.180 20.897 13.670 1.00 74.94 87 GLU A CA 1
ATOM 709 C C . GLU A 1 87 ? -20.119 21.802 12.425 1.00 74.94 87 GLU A C 1
ATOM 711 O O . GLU A 1 87 ? -19.320 21.566 11.515 1.00 74.94 87 GLU A O 1
ATOM 716 N N . ARG A 1 88 ? -20.918 22.875 12.368 1.00 77.44 88 ARG A N 1
ATOM 717 C CA . ARG A 1 88 ? -20.976 23.805 11.225 1.00 77.44 88 ARG A CA 1
ATOM 718 C C . ARG A 1 88 ? -19.619 24.399 10.802 1.00 77.44 88 ARG A C 1
ATOM 720 O O . ARG A 1 88 ? -19.320 24.305 9.609 1.00 77.44 88 ARG A O 1
ATOM 727 N N . PRO A 1 89 ? -18.775 24.976 11.684 1.00 76.31 89 PRO A N 1
ATOM 728 C CA . PRO A 1 89 ? -17.439 25.432 11.297 1.00 76.31 89 PRO A CA 1
ATOM 729 C C . PRO A 1 89 ? -16.524 24.273 10.878 1.00 76.31 89 PRO A C 1
ATOM 731 O O . PRO A 1 89 ? -15.700 24.457 9.984 1.00 76.31 89 PRO A O 1
ATOM 734 N N . GLN A 1 90 ? -16.687 23.067 11.438 1.00 71.12 90 GLN A N 1
ATOM 735 C CA . GLN A 1 90 ? -15.923 21.893 10.995 1.00 71.12 90 GLN A CA 1
ATOM 736 C C . GLN A 1 90 ? -16.323 21.454 9.580 1.00 71.12 90 GLN A C 1
ATOM 738 O O . GLN A 1 90 ? -15.451 21.141 8.768 1.00 71.12 90 GLN A O 1
ATOM 743 N N . ARG A 1 91 ? -17.624 21.471 9.252 1.00 71.19 91 ARG A N 1
ATOM 744 C CA . ARG A 1 91 ? -18.125 21.220 7.891 1.00 71.19 91 ARG A CA 1
ATOM 745 C C . ARG A 1 91 ? -17.606 22.270 6.916 1.00 71.19 91 ARG A 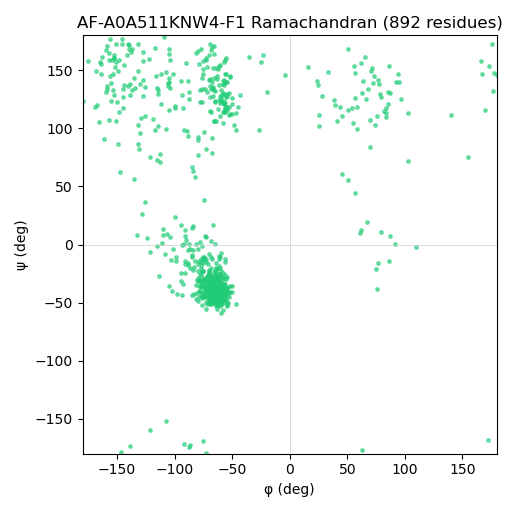C 1
ATOM 747 O O . ARG A 1 91 ? -17.014 21.892 5.915 1.00 71.19 91 ARG A O 1
ATOM 754 N N . GLN A 1 92 ? -17.695 23.558 7.250 1.00 76.38 92 GLN A N 1
ATOM 755 C CA . GLN A 1 92 ? -17.159 24.637 6.408 1.00 76.38 92 GLN A CA 1
ATOM 756 C C . GLN A 1 92 ? -15.634 24.538 6.215 1.00 76.38 92 GLN A C 1
ATOM 758 O O . GLN A 1 92 ? -15.136 24.783 5.118 1.00 76.38 92 GLN A O 1
ATOM 763 N N . ALA A 1 93 ? -14.880 24.111 7.233 1.00 73.44 93 ALA A N 1
ATOM 764 C CA . ALA A 1 93 ? -13.442 23.865 7.114 1.00 73.44 93 ALA A CA 1
ATOM 765 C C . ALA A 1 93 ? -13.101 22.617 6.273 1.00 73.44 93 ALA A C 1
ATOM 767 O O . ALA A 1 93 ? -12.049 22.588 5.634 1.00 73.44 93 ALA A O 1
ATOM 768 N N . LYS A 1 94 ? -13.966 21.592 6.252 1.00 74.44 94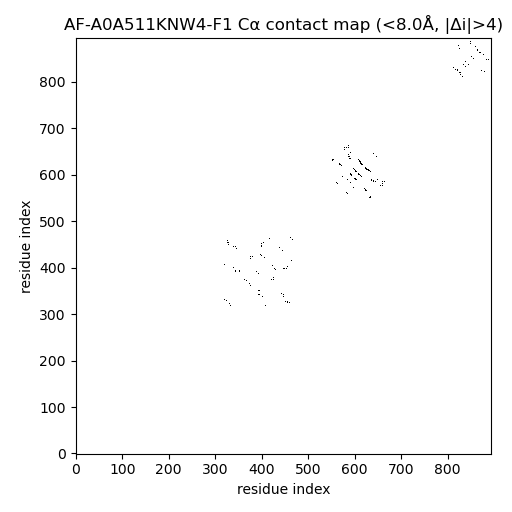 LYS A N 1
ATOM 769 C CA . LYS A 1 94 ? -13.836 20.415 5.374 1.00 74.44 94 LYS A CA 1
ATOM 770 C C . LYS A 1 94 ? -14.221 20.750 3.929 1.00 74.44 94 LYS A C 1
ATOM 772 O O . LYS A 1 94 ? -13.462 20.432 3.020 1.00 74.44 94 LYS A O 1
ATOM 777 N N . GLU A 1 95 ? -15.329 21.460 3.721 1.00 74.44 95 GLU A N 1
ATOM 778 C CA . GLU A 1 95 ? -15.765 21.970 2.414 1.00 74.44 95 GLU A CA 1
ATOM 779 C C . GLU A 1 95 ? -14.723 22.913 1.801 1.00 74.44 95 GLU A C 1
ATOM 781 O O . GLU A 1 95 ? -14.400 22.769 0.628 1.00 74.44 95 GLU A O 1
ATOM 786 N N . GLY A 1 96 ? -14.130 23.818 2.588 1.00 78.75 96 GLY A N 1
ATOM 787 C CA . GLY A 1 96 ? -13.065 24.711 2.121 1.00 78.75 96 GLY A CA 1
ATOM 788 C C . GLY A 1 96 ? -11.802 23.971 1.664 1.00 78.75 96 GLY A C 1
ATOM 789 O O . GLY A 1 96 ? -11.229 24.326 0.636 1.00 78.75 96 GLY A O 1
ATOM 790 N N . ARG A 1 97 ? -11.395 22.900 2.366 1.00 75.19 97 ARG A N 1
ATOM 791 C CA . ARG A 1 97 ? -10.287 22.033 1.918 1.00 75.19 97 ARG A CA 1
ATOM 792 C C . ARG A 1 97 ? -10.650 21.273 0.646 1.00 75.19 97 ARG A C 1
ATOM 794 O O . ARG A 1 97 ? -9.875 21.307 -0.299 1.00 75.19 97 ARG A O 1
ATOM 801 N N . ALA A 1 98 ? -11.836 20.665 0.589 1.00 74.38 98 ALA A N 1
ATOM 802 C CA . ALA A 1 98 ? -12.301 19.938 -0.591 1.00 74.38 98 ALA A CA 1
ATOM 803 C C . ALA A 1 98 ? -12.448 20.850 -1.826 1.00 74.38 98 ALA A C 1
ATOM 805 O O . ALA A 1 98 ? -12.148 20.428 -2.938 1.00 74.38 98 ALA A O 1
ATOM 806 N N . GLN A 1 99 ? -12.859 22.110 -1.645 1.00 80.75 99 GLN A N 1
ATOM 807 C CA . GLN A 1 99 ? -12.905 23.109 -2.719 1.00 80.75 99 GLN A CA 1
ATOM 808 C C . GLN A 1 99 ? -11.502 23.530 -3.173 1.00 80.75 99 GLN A C 1
ATOM 810 O O . GLN A 1 99 ? -11.273 23.611 -4.375 1.00 80.75 99 GLN A O 1
ATOM 815 N N . HIS A 1 100 ? -10.554 23.734 -2.251 1.00 79.06 100 HIS A N 1
ATOM 816 C CA . HIS A 1 100 ? -9.158 24.015 -2.604 1.00 79.06 100 HIS A CA 1
ATOM 817 C C . HIS A 1 100 ? -8.504 22.833 -3.340 1.00 79.06 100 HIS A C 1
ATOM 819 O O . HIS A 1 100 ? -7.822 23.030 -4.338 1.00 79.06 100 HIS A O 1
ATOM 825 N N . GLU A 1 101 ? -8.731 21.600 -2.888 1.00 82.31 101 GLU A N 1
ATOM 826 C CA . GLU A 1 101 ? -8.223 20.380 -3.527 1.00 82.31 101 GLU A CA 1
ATOM 827 C C . GLU A 1 101 ? -8.860 20.159 -4.916 1.00 82.31 101 GLU A C 1
ATOM 829 O O . GLU A 1 101 ? -8.166 19.843 -5.885 1.00 82.31 101 GLU A O 1
ATOM 834 N N . ALA A 1 102 ? -10.162 20.428 -5.065 1.00 81.69 102 ALA A N 1
ATOM 835 C CA . ALA A 1 102 ? -10.842 20.432 -6.362 1.00 81.69 102 ALA A CA 1
ATOM 836 C C . ALA A 1 102 ? -10.338 21.545 -7.305 1.00 81.69 102 ALA A C 1
ATOM 838 O O . ALA A 1 102 ? -10.187 21.317 -8.505 1.00 81.69 102 ALA A O 1
ATOM 839 N N . GLU A 1 103 ? -10.046 22.745 -6.794 1.00 88.50 103 GLU A N 1
ATOM 840 C CA . GLU A 1 103 ? -9.455 23.821 -7.596 1.00 88.50 103 GLU A CA 1
ATOM 841 C C . GLU A 1 103 ? -8.001 23.510 -7.981 1.00 88.50 103 GLU A C 1
ATOM 843 O O . GLU A 1 103 ? -7.613 23.742 -9.127 1.00 88.50 103 GLU A O 1
ATOM 848 N N . GLU A 1 104 ? -7.206 22.924 -7.082 1.00 87.06 104 GLU A N 1
ATOM 849 C CA . GLU A 1 104 ? -5.823 22.547 -7.366 1.00 87.06 104 GLU A CA 1
ATOM 850 C C . GLU A 1 104 ? -5.737 21.395 -8.375 1.00 87.06 104 GLU A C 1
ATOM 852 O O . GLU A 1 104 ? -4.966 21.482 -9.331 1.00 87.06 104 GLU A O 1
ATOM 857 N N . THR A 1 105 ? -6.556 20.349 -8.234 1.00 81.06 105 THR A N 1
ATOM 858 C CA . THR A 1 105 ? -6.650 19.277 -9.241 1.00 81.06 105 THR A CA 1
ATOM 859 C C . THR A 1 105 ? -7.106 19.820 -10.596 1.00 81.06 105 THR A C 1
ATOM 861 O O . THR A 1 105 ? -6.455 19.533 -11.599 1.00 81.06 105 THR A O 1
ATOM 864 N N . ALA A 1 106 ? -8.110 20.704 -10.643 1.00 87.94 106 ALA A N 1
ATOM 865 C CA . ALA A 1 106 ? -8.508 21.391 -11.876 1.00 87.94 106 ALA A CA 1
ATOM 866 C C . ALA A 1 106 ? -7.415 22.330 -12.435 1.00 87.94 106 ALA A C 1
ATOM 868 O O . ALA A 1 106 ? -7.378 22.582 -13.642 1.00 87.94 106 ALA A O 1
ATOM 869 N N . ARG A 1 107 ? -6.509 22.857 -11.598 1.00 90.94 107 ARG A N 1
ATOM 870 C CA . ARG A 1 107 ? -5.334 23.627 -12.042 1.00 90.94 107 ARG A CA 1
ATOM 871 C C . ARG A 1 107 ? -4.290 22.709 -12.680 1.00 90.94 107 ARG A C 1
ATOM 873 O O . ARG A 1 107 ? -3.885 22.967 -13.810 1.00 90.94 107 ARG A O 1
ATOM 880 N N . ARG A 1 108 ? -3.942 21.606 -12.007 1.00 87.19 108 ARG A N 1
ATOM 881 C CA . ARG A 1 108 ? -3.024 20.565 -12.504 1.00 87.19 108 ARG A CA 1
ATOM 882 C C . ARG A 1 108 ? -3.534 19.938 -13.809 1.00 87.19 108 ARG A C 1
ATOM 884 O O . ARG A 1 108 ? -2.751 19.724 -14.728 1.00 87.19 108 ARG A O 1
ATOM 891 N N . GLU A 1 109 ? -4.843 19.716 -13.942 1.00 89.69 109 GLU A N 1
ATOM 892 C CA . GLU A 1 109 ? -5.467 19.216 -15.177 1.00 89.69 109 GLU A CA 1
ATOM 893 C C . GLU A 1 109 ? -5.339 20.222 -16.338 1.00 89.69 109 GLU A C 1
ATOM 895 O O . GLU A 1 109 ? -5.047 19.835 -17.470 1.00 89.69 109 GLU A O 1
ATOM 900 N N . ARG A 1 110 ? -5.508 21.528 -16.082 1.00 90.81 110 ARG A N 1
ATOM 901 C CA . ARG A 1 110 ? -5.285 22.575 -17.098 1.00 90.81 110 ARG A CA 1
ATOM 902 C C . ARG A 1 110 ? -3.816 22.658 -17.504 1.00 90.81 110 ARG A C 1
ATOM 904 O O . ARG A 1 110 ? -3.536 22.736 -18.696 1.00 90.81 110 ARG A O 1
ATOM 911 N N . GLU A 1 111 ? -2.901 22.606 -16.538 1.00 90.25 111 GLU A N 1
ATOM 912 C CA . GLU A 1 111 ? -1.450 22.590 -16.764 1.00 90.25 111 GLU A CA 1
ATOM 913 C C . GLU A 1 111 ? -1.056 21.381 -17.639 1.00 90.25 111 GLU A C 1
ATOM 915 O O . GLU A 1 111 ? -0.476 21.564 -18.714 1.00 90.25 111 GLU A O 1
ATOM 920 N N . ALA A 1 112 ? -1.488 20.170 -17.269 1.00 86.88 112 ALA A N 1
ATOM 921 C CA . ALA A 1 112 ? -1.260 18.941 -18.033 1.00 86.88 112 ALA A CA 1
ATOM 922 C C . ALA A 1 112 ? -1.857 18.992 -19.451 1.00 86.88 112 ALA A C 1
ATOM 924 O O . ALA A 1 112 ? -1.184 18.625 -20.416 1.00 86.88 112 ALA A O 1
ATOM 925 N N . ASN A 1 113 ? -3.083 19.505 -19.609 1.00 88.56 113 ASN A N 1
ATOM 926 C CA . ASN A 1 113 ? -3.686 19.698 -20.929 1.00 88.56 113 ASN A CA 1
ATOM 927 C C . ASN A 1 113 ? -2.883 20.695 -21.781 1.00 88.56 113 ASN A C 1
ATOM 929 O O . ASN A 1 113 ? -2.646 20.423 -22.955 1.00 88.56 113 ASN A O 1
ATOM 933 N N . THR A 1 114 ? -2.404 21.814 -21.218 1.00 89.31 114 THR A N 1
ATOM 934 C CA . THR A 1 114 ? -1.556 22.756 -21.975 1.00 89.31 114 THR A CA 1
ATOM 935 C C . THR A 1 114 ? -0.200 22.171 -22.367 1.00 89.31 114 THR A C 1
ATOM 937 O O . THR A 1 114 ? 0.326 22.531 -23.422 1.00 89.31 114 THR A O 1
ATOM 940 N N . GLU A 1 115 ? 0.342 21.239 -21.580 1.00 89.88 115 GLU A N 1
ATOM 941 C CA . GLU A 1 115 ? 1.578 20.529 -21.910 1.00 89.88 115 GLU A CA 1
ATOM 942 C C . GLU A 1 115 ? 1.361 19.471 -23.003 1.00 89.88 115 GLU A C 1
ATOM 944 O O . GLU A 1 115 ? 2.110 19.436 -23.978 1.00 89.88 115 GLU A O 1
ATOM 949 N N . ALA A 1 116 ? 0.284 18.683 -22.938 1.00 85.69 116 ALA A N 1
ATOM 950 C CA . ALA A 1 116 ? -0.103 17.778 -24.025 1.00 85.69 116 ALA A CA 1
ATOM 951 C C . ALA A 1 116 ? -0.302 18.541 -25.352 1.00 85.69 116 ALA A C 1
ATOM 953 O O . ALA A 1 116 ? 0.207 18.143 -26.404 1.00 85.69 116 ALA A O 1
ATOM 954 N N . ASP A 1 117 ? -0.955 19.703 -25.281 1.00 91.06 117 ASP A N 1
ATOM 955 C CA . ASP A 1 117 ? -1.184 20.614 -26.403 1.00 91.06 117 ASP A CA 1
ATOM 956 C C . ASP A 1 117 ? 0.129 21.270 -26.906 1.00 91.06 117 ASP A C 1
ATOM 958 O O . ASP A 1 117 ? 0.199 21.728 -28.052 1.00 91.06 117 ASP A O 1
ATOM 962 N N . ARG A 1 118 ? 1.198 21.311 -26.091 1.00 93.50 118 ARG A N 1
ATOM 963 C CA . ARG A 1 118 ? 2.563 21.718 -26.485 1.00 93.50 118 ARG A CA 1
ATOM 964 C C . ARG A 1 118 ? 3.291 20.577 -27.202 1.00 93.50 118 ARG A C 1
ATOM 966 O O . ARG A 1 118 ? 3.809 20.785 -28.302 1.00 93.50 118 ARG A O 1
ATOM 973 N N . ILE A 1 119 ? 3.261 19.378 -26.622 1.00 88.38 119 ILE A N 1
ATOM 974 C CA . ILE A 1 119 ? 3.889 18.158 -27.151 1.00 88.38 119 ILE A CA 1
ATOM 975 C C . ILE A 1 119 ? 3.305 17.790 -28.523 1.00 88.38 119 ILE A C 1
ATOM 977 O O . ILE A 1 119 ? 4.062 17.504 -29.454 1.00 88.38 119 ILE A O 1
ATOM 981 N N . GLU A 1 120 ? 1.982 17.865 -28.717 1.00 89.50 120 GLU A N 1
ATOM 982 C CA . GLU A 1 120 ? 1.395 17.611 -30.039 1.00 89.50 120 GLU A CA 1
ATOM 983 C C . GLU A 1 120 ? 1.832 18.658 -31.078 1.00 89.50 120 GLU A C 1
ATOM 985 O O . GLU A 1 120 ? 2.173 18.298 -32.211 1.00 89.50 120 GLU A O 1
ATOM 990 N N . LYS A 1 121 ? 1.909 19.944 -30.715 1.00 91.38 121 LYS A N 1
ATOM 991 C CA . LYS A 1 121 ? 2.401 20.982 -31.637 1.00 91.38 121 LYS A CA 1
ATOM 992 C C . LYS A 1 121 ? 3.862 20.751 -32.028 1.00 91.38 121 LYS A C 1
ATOM 994 O O . LYS A 1 121 ? 4.207 20.960 -33.193 1.00 91.38 121 LYS A O 1
ATOM 999 N N . GLU A 1 122 ? 4.708 20.262 -31.120 1.00 91.06 122 GLU A N 1
ATOM 1000 C CA . GLU A 1 122 ? 6.081 19.863 -31.455 1.00 91.06 122 GLU A CA 1
ATOM 1001 C C . GLU A 1 122 ? 6.133 18.595 -32.328 1.00 91.06 122 GLU A C 1
ATOM 1003 O O . GLU A 1 122 ? 6.873 18.563 -33.319 1.00 91.06 122 GLU A O 1
ATOM 1008 N N . ARG A 1 123 ? 5.291 17.589 -32.059 1.00 92.38 123 ARG A N 1
ATOM 1009 C CA . ARG A 1 123 ? 5.136 16.397 -32.913 1.00 92.38 123 ARG A CA 1
ATOM 1010 C C . ARG A 1 123 ? 4.733 16.772 -34.343 1.00 92.38 123 ARG A C 1
ATOM 1012 O O . ARG A 1 123 ? 5.349 16.320 -35.304 1.00 92.38 123 ARG A O 1
ATOM 1019 N N . LEU A 1 124 ? 3.752 17.658 -34.505 1.00 90.00 124 LEU A N 1
ATOM 1020 C CA . LEU A 1 124 ? 3.315 18.149 -35.816 1.00 90.00 124 LEU A CA 1
ATOM 1021 C C . LEU A 1 124 ? 4.384 19.029 -36.491 1.00 90.00 124 LEU A C 1
ATOM 1023 O O . LEU A 1 124 ? 4.564 18.969 -37.710 1.00 90.00 124 LEU A O 1
ATOM 1027 N N . ALA A 1 125 ? 5.144 19.819 -35.725 1.00 90.81 125 ALA A N 1
ATOM 1028 C CA . ALA A 1 125 ? 6.247 20.621 -36.256 1.00 90.81 125 ALA A CA 1
ATOM 1029 C C . ALA A 1 125 ? 7.438 19.762 -36.718 1.00 90.81 125 ALA A C 1
ATOM 1031 O O . ALA A 1 125 ? 8.058 20.069 -37.740 1.00 90.81 125 ALA A O 1
ATOM 1032 N N . THR A 1 126 ? 7.764 18.686 -35.999 1.00 87.31 126 THR A N 1
ATOM 1033 C CA . THR A 1 126 ? 8.815 17.729 -36.381 1.00 87.31 126 THR A CA 1
ATOM 1034 C C . THR A 1 126 ? 8.384 16.879 -37.574 1.00 87.31 126 THR A C 1
ATOM 1036 O O . THR A 1 126 ? 9.135 16.803 -38.548 1.00 87.31 126 THR A O 1
ATOM 1039 N N . GLU A 1 127 ? 7.151 16.365 -37.594 1.00 89.88 127 GLU A N 1
ATOM 1040 C CA . GLU A 1 127 ? 6.587 15.658 -38.752 1.00 89.88 127 GLU A CA 1
ATOM 1041 C C . GLU A 1 127 ? 6.566 16.550 -40.011 1.00 89.88 127 GLU A C 1
ATOM 1043 O O . GLU A 1 127 ? 6.955 16.117 -41.098 1.00 89.88 127 GLU A O 1
ATOM 1048 N N . ARG A 1 128 ? 6.207 17.837 -39.875 1.00 90.88 128 ARG A N 1
ATOM 1049 C CA . ARG A 1 128 ? 6.255 18.813 -40.977 1.00 90.88 128 ARG A CA 1
ATOM 1050 C C . ARG A 1 128 ? 7.678 19.038 -41.501 1.00 90.88 128 ARG A C 1
ATOM 1052 O O . ARG A 1 128 ? 7.863 19.053 -42.718 1.00 90.88 128 ARG A O 1
ATOM 1059 N N . LYS A 1 129 ? 8.681 19.171 -40.621 1.00 90.75 129 LYS A N 1
ATOM 1060 C CA . LYS A 1 129 ? 10.106 19.260 -41.014 1.00 90.75 129 LYS A CA 1
ATOM 1061 C C . LYS A 1 129 ? 10.567 17.991 -41.745 1.00 90.75 129 LYS A C 1
ATOM 1063 O O . LYS A 1 129 ? 11.336 18.071 -42.701 1.00 90.75 129 LYS A O 1
ATOM 1068 N N . GLU A 1 130 ? 10.085 16.821 -41.331 1.00 89.50 130 GLU A N 1
ATOM 1069 C CA . GLU A 1 130 ? 10.442 15.526 -41.924 1.00 89.50 130 GLU A CA 1
ATOM 1070 C C . GLU A 1 130 ? 9.792 15.325 -43.307 1.00 89.50 130 GLU A C 1
ATOM 1072 O O . GLU A 1 130 ? 10.477 14.936 -44.258 1.00 89.50 130 GLU A O 1
ATOM 1077 N N . LYS A 1 131 ? 8.517 15.711 -43.458 1.00 88.06 131 LYS A N 1
ATOM 1078 C CA . LYS A 1 131 ? 7.809 15.811 -44.748 1.00 88.06 131 LYS A CA 1
ATOM 1079 C C . LYS A 1 131 ? 8.497 16.799 -45.698 1.00 88.06 131 LYS A C 1
ATOM 1081 O O . LYS A 1 131 ? 8.693 16.478 -46.869 1.00 88.06 131 LYS A O 1
ATOM 1086 N N . GLU A 1 132 ? 8.941 17.959 -45.207 1.00 91.31 132 GLU A N 1
ATOM 1087 C CA . GLU A 1 132 ? 9.702 18.919 -46.017 1.00 91.31 132 GLU A CA 1
ATOM 1088 C C . GLU A 1 132 ? 11.066 18.352 -46.453 1.00 91.31 132 GLU A C 1
ATOM 1090 O O . GLU A 1 132 ? 11.446 18.485 -47.617 1.00 91.31 132 GLU A O 1
ATOM 1095 N N . ARG A 1 133 ? 11.787 17.658 -45.560 1.00 89.25 133 ARG A N 1
ATOM 1096 C CA . ARG A 1 133 ? 13.044 16.968 -45.895 1.00 89.25 133 ARG A CA 1
ATOM 1097 C C . ARG A 1 133 ? 12.835 15.934 -47.005 1.00 89.25 133 ARG A C 1
ATOM 1099 O O . ARG A 1 133 ? 13.593 15.940 -47.974 1.00 89.25 133 ARG A O 1
ATOM 1106 N N . LYS A 1 134 ? 11.794 15.100 -46.898 1.00 89.56 134 LYS A N 1
ATOM 1107 C CA . LYS A 1 134 ? 11.413 14.107 -47.920 1.00 89.56 134 LYS A CA 1
ATOM 1108 C C . LYS A 1 134 ? 11.092 14.776 -49.263 1.00 89.56 134 LYS A C 1
ATOM 1110 O O . LYS A 1 134 ? 11.657 14.386 -50.282 1.00 89.56 134 LYS A O 1
ATOM 1115 N N . ALA A 1 135 ? 10.295 15.848 -49.265 1.00 89.25 135 ALA A N 1
ATOM 1116 C CA . ALA A 1 135 ? 9.976 16.610 -50.476 1.00 89.25 135 ALA A CA 1
ATOM 1117 C C . ALA A 1 135 ? 11.215 17.263 -51.128 1.00 89.25 135 ALA A C 1
ATOM 1119 O O . ALA A 1 135 ? 11.364 17.226 -52.351 1.00 89.25 135 ALA A O 1
ATOM 1120 N N . ARG A 1 136 ? 12.143 17.815 -50.330 1.00 87.62 136 ARG A N 1
ATOM 1121 C CA . ARG A 1 136 ? 13.429 18.350 -50.819 1.00 87.62 136 ARG A CA 1
ATOM 1122 C C . ARG A 1 136 ? 14.318 17.252 -51.417 1.00 87.62 136 ARG A C 1
ATOM 1124 O O . ARG A 1 136 ? 14.977 17.491 -52.428 1.00 87.62 136 ARG A O 1
ATOM 1131 N N . GLU A 1 137 ? 14.337 16.056 -50.830 1.00 89.81 137 GLU A N 1
ATOM 1132 C CA . GLU A 1 137 ? 15.096 14.916 -51.357 1.00 89.81 137 GLU A CA 1
ATOM 1133 C C . GLU A 1 137 ? 14.496 14.379 -52.667 1.00 89.81 137 GLU A C 1
ATOM 1135 O O . GLU A 1 137 ? 15.233 14.136 -53.623 1.00 89.81 137 GLU A O 1
ATOM 1140 N N . GLU A 1 138 ? 13.168 14.269 -52.760 1.00 87.69 138 GLU A N 1
ATOM 1141 C CA . GLU A 1 138 ? 12.480 13.950 -54.015 1.00 87.69 138 GLU A CA 1
ATOM 1142 C C . GLU A 1 138 ? 12.751 14.986 -55.105 1.00 87.69 138 GLU A C 1
ATOM 1144 O O . GLU A 1 138 ? 13.065 14.610 -56.233 1.00 87.69 138 GLU A O 1
ATOM 1149 N N . ALA A 1 139 ? 12.688 16.283 -54.789 1.00 87.31 139 ALA A N 1
ATOM 1150 C CA . ALA A 1 139 ? 13.027 17.340 -55.738 1.00 87.31 139 ALA A CA 1
ATOM 1151 C C . ALA A 1 139 ? 14.477 17.208 -56.240 1.00 87.31 139 ALA A C 1
ATOM 1153 O O . ALA A 1 139 ? 14.737 17.375 -57.434 1.00 87.31 139 ALA A O 1
ATOM 1154 N N . ARG A 1 140 ? 15.415 16.822 -55.361 1.00 89.44 140 ARG A N 1
ATOM 1155 C CA . ARG A 1 140 ? 16.806 16.532 -55.742 1.00 89.44 140 ARG A CA 1
ATOM 1156 C C . ARG A 1 140 ? 16.896 15.330 -56.688 1.00 89.44 140 ARG A C 1
ATOM 1158 O O . ARG A 1 140 ? 17.529 15.447 -57.732 1.00 89.44 140 ARG A O 1
ATOM 1165 N N . LYS A 1 141 ? 16.213 14.220 -56.377 1.00 88.88 141 LYS A N 1
ATOM 1166 C CA . LYS A 1 141 ? 16.158 13.009 -57.223 1.00 88.88 141 LYS A CA 1
ATOM 1167 C C . LYS A 1 141 ? 15.522 13.283 -58.589 1.00 88.88 141 LYS A C 1
ATOM 1169 O O . LYS A 1 141 ? 16.042 12.820 -59.599 1.00 88.88 141 LYS A O 1
ATOM 1174 N N . ARG A 1 142 ? 14.450 14.082 -58.646 1.00 87.06 142 ARG A N 1
ATOM 1175 C CA . ARG A 1 142 ? 13.822 14.523 -59.906 1.00 87.06 142 ARG A CA 1
ATOM 1176 C C . ARG A 1 142 ? 14.788 15.377 -60.734 1.00 87.06 142 ARG A C 1
ATOM 1178 O O . ARG A 1 142 ? 14.968 15.090 -61.910 1.00 87.06 142 ARG A O 1
ATOM 1185 N N . GLY A 1 143 ? 15.488 16.336 -60.121 1.00 87.19 143 GLY A N 1
ATOM 1186 C CA . GLY A 1 143 ? 16.509 17.144 -60.804 1.00 87.19 143 GLY A CA 1
ATOM 1187 C C . GLY A 1 143 ? 17.775 16.370 -61.212 1.00 87.19 143 GLY A C 1
ATOM 1188 O O . GLY A 1 143 ? 18.449 16.750 -62.167 1.00 87.19 143 GLY A O 1
ATOM 1189 N N . GLU A 1 144 ? 18.117 15.280 -60.521 1.00 88.69 144 GLU A N 1
ATOM 1190 C CA . GLU A 1 144 ? 19.165 14.331 -60.931 1.00 88.69 144 GLU A CA 1
ATOM 1191 C C . GLU A 1 144 ? 18.709 13.484 -62.132 1.00 88.69 144 GLU A C 1
ATOM 1193 O O . GLU A 1 144 ? 19.451 13.356 -63.108 1.00 88.69 144 GLU A O 1
ATOM 1198 N N . ALA A 1 145 ? 17.469 12.982 -62.113 1.00 84.81 145 ALA A N 1
ATOM 1199 C CA . ALA A 1 145 ? 16.868 12.241 -63.221 1.00 84.81 145 ALA A CA 1
ATOM 1200 C C . ALA A 1 145 ? 16.674 13.108 -64.479 1.00 84.81 145 ALA A C 1
ATOM 1202 O O . ALA A 1 145 ? 16.987 12.658 -65.577 1.00 84.81 145 ALA A O 1
ATOM 1203 N N . GLU A 1 146 ? 16.239 14.362 -64.332 1.00 87.94 146 GLU A N 1
ATOM 1204 C CA . GLU A 1 146 ? 16.101 15.328 -65.431 1.00 87.94 146 GLU A CA 1
ATOM 1205 C C . GLU A 1 146 ? 17.460 15.651 -66.071 1.00 87.94 146 GLU A C 1
ATOM 1207 O O . GLU A 1 146 ? 17.594 15.637 -67.295 1.00 87.94 146 GLU A O 1
ATOM 1212 N N . LYS A 1 147 ? 18.509 15.862 -65.259 1.00 88.31 147 LYS A N 1
ATOM 1213 C CA . LYS A 1 147 ? 19.883 16.029 -65.764 1.00 88.31 147 LYS A CA 1
ATOM 1214 C C . LYS A 1 147 ? 20.365 14.798 -66.523 1.00 88.31 147 LYS A C 1
ATOM 1216 O O . LYS A 1 147 ? 21.009 14.960 -67.557 1.00 88.31 147 LYS A O 1
ATOM 1221 N N . LYS A 1 148 ? 20.052 13.590 -66.040 1.00 89.19 148 LYS A N 1
ATOM 1222 C CA . LYS A 1 148 ? 20.381 12.351 -66.751 1.00 89.19 148 LYS A CA 1
ATOM 1223 C C . LYS A 1 148 ? 19.632 12.272 -68.085 1.00 89.19 148 LYS A C 1
ATOM 1225 O O . LYS A 1 148 ? 20.278 12.154 -69.115 1.00 89.19 148 LYS A O 1
ATOM 1230 N N . ALA A 1 149 ? 18.309 12.440 -68.081 1.00 86.06 149 ALA A N 1
ATOM 1231 C CA . ALA A 1 149 ? 17.486 12.419 -69.291 1.00 86.06 149 ALA A CA 1
ATOM 1232 C C . ALA A 1 149 ? 17.937 13.466 -70.325 1.00 86.06 149 ALA A C 1
ATOM 1234 O O . ALA A 1 149 ? 17.955 13.185 -71.519 1.00 86.06 149 ALA A O 1
ATOM 1235 N N . ARG A 1 150 ? 18.375 14.650 -69.876 1.00 88.00 150 ARG A N 1
ATOM 1236 C CA . ARG A 1 150 ? 18.961 15.678 -70.745 1.00 88.00 150 ARG A CA 1
ATOM 1237 C C . ARG A 1 150 ? 20.303 15.255 -71.351 1.00 88.00 150 ARG A C 1
ATOM 1239 O O . ARG A 1 150 ? 20.526 15.542 -72.521 1.00 88.00 150 ARG A O 1
ATOM 1246 N N . LEU A 1 151 ? 21.181 14.596 -70.593 1.00 87.06 151 LEU A N 1
ATOM 1247 C CA . LEU A 1 151 ? 22.450 14.065 -71.111 1.00 87.06 151 LEU A CA 1
ATOM 1248 C C . LEU A 1 151 ? 22.225 12.900 -72.083 1.00 87.06 151 LEU A C 1
ATOM 1250 O O . LEU A 1 151 ? 22.860 12.858 -73.134 1.00 87.06 151 LEU A O 1
ATOM 1254 N N . ASP A 1 152 ? 21.295 11.999 -71.765 1.00 83.94 152 ASP A N 1
ATOM 1255 C CA . ASP A 1 152 ? 20.912 10.878 -72.627 1.00 83.94 152 ASP A CA 1
ATOM 1256 C C . ASP A 1 152 ? 20.314 11.407 -73.954 1.00 83.94 152 ASP A C 1
ATOM 1258 O O . ASP A 1 152 ? 20.727 10.979 -75.032 1.00 83.94 152 ASP A O 1
ATOM 1262 N N . ALA A 1 153 ? 19.442 12.423 -73.897 1.00 85.00 153 ALA A N 1
ATOM 1263 C CA . ALA A 1 153 ? 18.880 13.095 -75.075 1.00 85.00 153 ALA A CA 1
ATOM 1264 C C . ALA A 1 153 ? 19.905 13.940 -75.860 1.00 85.00 153 ALA A C 1
ATOM 1266 O O . ALA A 1 153 ? 19.813 14.033 -77.082 1.00 85.00 153 ALA A O 1
ATOM 1267 N N . GLU A 1 154 ? 20.902 14.545 -75.204 1.00 88.25 154 GLU A N 1
ATOM 1268 C CA . GLU A 1 154 ? 22.015 15.229 -75.884 1.00 88.25 154 GLU A CA 1
ATOM 1269 C C . GLU A 1 154 ? 22.913 14.224 -76.627 1.00 88.25 154 GLU A C 1
ATOM 1271 O O . GLU A 1 154 ? 23.385 14.499 -77.733 1.00 88.25 154 GLU A O 1
ATOM 1276 N N . LEU A 1 155 ? 23.102 13.029 -76.062 1.00 84.38 155 LEU A N 1
ATOM 1277 C CA . LEU A 1 155 ? 23.854 11.941 -76.682 1.00 84.38 155 LEU A CA 1
ATOM 1278 C C . LEU A 1 155 ? 23.080 11.325 -77.862 1.00 84.38 155 LEU A C 1
ATOM 1280 O O . LEU A 1 155 ? 23.676 11.105 -78.918 1.00 84.38 155 LEU A O 1
ATOM 1284 N N . GLU A 1 156 ? 21.759 11.144 -77.742 1.00 85.81 156 GLU A N 1
ATOM 1285 C CA . GLU A 1 156 ? 20.884 10.785 -78.871 1.00 85.81 156 GLU A CA 1
ATOM 1286 C C . GLU A 1 156 ? 20.899 11.870 -79.962 1.00 85.81 156 GLU A C 1
ATOM 1288 O O . GLU A 1 156 ? 21.031 11.568 -81.148 1.00 85.81 156 GLU A O 1
ATOM 1293 N N . ALA A 1 157 ? 20.854 13.152 -79.587 1.00 83.25 157 ALA A N 1
ATOM 1294 C CA . ALA A 1 157 ? 20.972 14.251 -80.539 1.00 83.25 157 ALA A CA 1
ATOM 1295 C C . ALA A 1 157 ? 22.325 14.231 -81.273 1.00 83.25 157 ALA A C 1
ATOM 1297 O O . ALA A 1 157 ? 22.356 14.471 -82.479 1.00 83.25 157 ALA A O 1
ATOM 1298 N N . GLN A 1 158 ? 23.436 13.883 -80.608 1.00 80.44 158 GLN A N 1
ATOM 1299 C CA . GLN A 1 158 ? 24.735 13.715 -81.273 1.00 80.44 158 GLN A CA 1
ATOM 1300 C C . GLN A 1 158 ? 24.785 12.504 -82.217 1.00 80.44 158 GLN A C 1
ATOM 1302 O O . GLN A 1 158 ? 25.353 12.615 -83.308 1.00 80.44 158 GLN A O 1
ATOM 1307 N N . THR A 1 159 ? 24.217 11.349 -81.850 1.00 81.00 159 THR A N 1
ATOM 1308 C CA . THR A 1 159 ? 24.199 10.175 -82.745 1.00 81.00 159 THR A CA 1
ATOM 1309 C C . THR A 1 159 ? 23.289 10.415 -83.948 1.00 81.00 159 THR A C 1
ATOM 1311 O O . THR A 1 159 ? 23.701 10.157 -85.081 1.00 81.00 159 THR A O 1
ATOM 1314 N N . LYS A 1 160 ? 22.116 11.017 -83.733 1.00 81.88 160 LYS A N 1
ATOM 1315 C CA . LYS A 1 160 ? 21.183 11.433 -84.785 1.00 81.88 160 LYS A CA 1
ATOM 1316 C C . LYS A 1 160 ? 21.779 12.506 -85.696 1.00 81.88 160 LYS A C 1
ATOM 1318 O O . LYS A 1 160 ? 21.688 12.374 -86.910 1.00 81.88 160 LYS A O 1
ATOM 1323 N N . ALA A 1 161 ? 22.477 13.505 -85.149 1.00 77.19 161 ALA A N 1
ATOM 1324 C CA . ALA A 1 161 ? 23.181 14.512 -85.946 1.00 77.19 161 ALA A CA 1
ATOM 1325 C C . ALA A 1 161 ? 24.315 13.909 -86.791 1.00 77.19 161 ALA A C 1
ATOM 1327 O O . ALA A 1 161 ? 24.529 14.355 -87.914 1.00 77.19 161 ALA A O 1
ATOM 1328 N N . ARG A 1 162 ? 25.014 12.868 -86.312 1.00 76.62 162 ARG A N 1
ATOM 1329 C CA . ARG A 1 162 ? 25.998 12.123 -87.123 1.00 76.62 162 ARG A CA 1
ATOM 1330 C C . ARG A 1 162 ? 25.342 11.310 -88.241 1.00 76.62 162 ARG A C 1
ATOM 1332 O O . ARG A 1 162 ? 25.856 11.300 -89.356 1.00 76.62 162 ARG A O 1
ATOM 1339 N N . GLN A 1 163 ? 24.213 10.656 -87.966 1.00 76.69 163 GLN A N 1
ATOM 1340 C CA . GLN A 1 163 ? 23.442 9.931 -88.984 1.00 76.69 163 GLN A CA 1
ATOM 1341 C C . GLN A 1 163 ? 22.860 10.882 -90.040 1.00 76.69 163 GLN A C 1
ATOM 1343 O O . GLN A 1 163 ? 22.946 10.598 -91.231 1.00 76.69 163 GLN A O 1
ATOM 1348 N N . GLU A 1 164 ? 22.324 12.034 -89.628 1.00 78.31 164 GLU A N 1
ATOM 1349 C CA . GLU A 1 164 ? 21.792 13.040 -90.548 1.00 78.31 164 GLU A CA 1
ATOM 1350 C C . GLU A 1 164 ? 22.901 13.776 -91.309 1.00 78.31 164 GLU A C 1
ATOM 1352 O O . GLU A 1 164 ? 22.722 14.061 -92.488 1.00 78.31 164 GLU A O 1
ATOM 1357 N N . ALA A 1 165 ? 24.065 14.030 -90.700 1.00 70.88 165 ALA A N 1
ATOM 1358 C CA . ALA A 1 165 ? 25.227 14.560 -91.414 1.00 70.88 165 ALA A CA 1
ATOM 1359 C C . ALA A 1 165 ? 25.645 13.624 -92.555 1.00 70.88 165 ALA A C 1
ATOM 1361 O O . ALA A 1 165 ? 25.801 14.095 -93.678 1.00 70.88 165 ALA A O 1
ATOM 1362 N N . LYS A 1 166 ? 25.716 12.309 -92.293 1.00 73.25 166 LYS A N 1
ATOM 1363 C CA . LYS A 1 166 ? 25.971 11.304 -93.332 1.00 73.25 166 LYS A CA 1
ATOM 1364 C C . LYS A 1 166 ? 24.871 11.304 -94.400 1.00 73.25 166 LYS A C 1
ATOM 1366 O O . LYS A 1 166 ? 25.171 11.468 -95.573 1.00 73.25 166 LYS A O 1
ATOM 1371 N N . ARG A 1 167 ? 23.589 11.257 -94.012 1.00 70.62 167 ARG A N 1
ATOM 1372 C CA . ARG A 1 167 ? 22.477 11.284 -94.983 1.00 70.62 167 ARG A CA 1
ATOM 1373 C C . ARG A 1 167 ? 22.433 12.575 -95.816 1.00 70.62 167 ARG A C 1
ATOM 1375 O O . ARG A 1 167 ? 21.981 12.554 -96.951 1.00 70.62 167 ARG A O 1
ATOM 1382 N N . ARG A 1 168 ? 22.903 13.705 -95.274 1.00 68.88 168 ARG A N 1
ATOM 1383 C CA . ARG A 1 168 ? 23.057 14.985 -95.994 1.00 68.88 168 ARG A CA 1
ATOM 1384 C C . ARG A 1 168 ? 24.315 15.045 -96.865 1.00 68.88 168 ARG A C 1
ATOM 1386 O O . ARG A 1 168 ? 24.391 15.928 -97.714 1.00 68.88 168 ARG A O 1
ATOM 1393 N N . GLU A 1 169 ? 25.284 14.162 -96.653 1.00 64.00 169 GLU A N 1
ATOM 1394 C CA . GLU A 1 169 ? 26.406 13.912 -97.561 1.00 64.00 169 GLU A CA 1
ATOM 1395 C C . GLU A 1 169 ? 25.898 13.082 -98.750 1.00 64.00 169 GLU A C 1
ATOM 1397 O O . GLU A 1 169 ? 25.968 13.557 -99.883 1.00 64.00 169 GLU A O 1
ATOM 1402 N N . ASP A 1 170 ? 25.215 11.964 -98.473 1.00 62.41 170 ASP A N 1
ATOM 1403 C CA . ASP A 1 170 ? 24.548 11.109 -99.467 1.00 62.41 170 ASP A CA 1
ATOM 1404 C C . ASP A 1 170 ? 23.559 11.924 -100.354 1.00 62.41 170 ASP A C 1
ATOM 1406 O O . ASP A 1 170 ? 23.684 11.971 -101.580 1.00 62.41 170 ASP A O 1
ATOM 1410 N N . GLU A 1 171 ? 22.629 12.683 -99.749 1.00 61.34 171 GLU A N 1
ATOM 1411 C CA . GLU A 1 171 ? 21.671 13.550 -100.470 1.00 61.34 171 GLU A CA 1
ATOM 1412 C C . GLU A 1 171 ? 22.338 14.691 -101.270 1.00 61.34 171 GLU A C 1
ATOM 1414 O O . GLU A 1 171 ? 21.715 15.251 -102.177 1.00 61.34 171 GLU A O 1
ATOM 1419 N N . ARG A 1 172 ? 23.578 15.085 -100.943 1.00 57.12 172 ARG A N 1
ATOM 1420 C CA . ARG A 1 172 ? 24.330 16.124 -101.678 1.00 57.12 172 ARG A CA 1
ATOM 1421 C C . ARG A 1 172 ? 25.041 15.586 -102.913 1.00 57.12 172 ARG A C 1
ATOM 1423 O O . ARG A 1 172 ? 25.386 16.380 -103.794 1.00 57.12 172 ARG A O 1
ATOM 1430 N N . GLU A 1 173 ? 25.257 14.280 -102.992 1.00 57.62 173 GLU A N 1
ATOM 1431 C CA . GLU A 1 173 ? 25.688 13.629 -104.226 1.00 57.62 173 GLU A CA 1
ATOM 1432 C C . GLU A 1 173 ? 24.480 13.412 -105.149 1.00 57.62 173 GLU A C 1
ATOM 1434 O O . GLU A 1 173 ? 24.546 13.753 -106.330 1.00 57.62 173 GLU A O 1
ATOM 1439 N N . GLU A 1 174 ? 23.340 12.984 -104.592 1.00 56.66 174 GLU A N 1
ATOM 1440 C CA . GLU A 1 174 ? 22.118 12.676 -105.349 1.00 56.66 174 GLU A CA 1
ATOM 1441 C C . GLU A 1 174 ? 21.410 13.907 -105.954 1.00 56.66 174 GLU A C 1
ATOM 1443 O O . GLU A 1 174 ? 20.879 13.827 -107.059 1.00 56.66 174 GLU A O 1
ATOM 1448 N N . LYS A 1 175 ? 21.394 15.069 -105.279 1.00 54.09 175 LYS A N 1
ATOM 1449 C CA . LYS A 1 175 ? 20.551 16.219 -105.693 1.00 54.09 175 LYS A CA 1
ATOM 1450 C C . LYS A 1 175 ? 21.134 17.144 -106.768 1.00 54.09 175 LYS A C 1
ATOM 1452 O O . LYS A 1 175 ? 20.427 18.033 -107.242 1.00 54.09 175 LYS A O 1
ATOM 1457 N N . LYS A 1 176 ? 22.380 16.935 -107.202 1.00 55.19 176 LYS A N 1
ATOM 1458 C CA . LYS A 1 176 ? 23.046 17.792 -108.207 1.00 55.19 176 LYS A CA 1
ATOM 1459 C C . LYS A 1 176 ? 22.368 17.887 -109.594 1.00 55.19 176 LYS A C 1
ATOM 1461 O O . LYS A 1 176 ? 22.478 18.964 -110.171 1.00 55.19 176 LYS A O 1
ATOM 1466 N N . PRO A 1 177 ? 21.659 16.873 -110.140 1.00 53.12 177 PRO A N 1
ATOM 1467 C CA . PRO A 1 177 ? 21.051 16.961 -111.472 1.00 53.12 177 PRO A CA 1
ATOM 1468 C C . PRO A 1 177 ? 19.583 17.440 -111.482 1.00 53.12 177 PRO A C 1
ATOM 1470 O O . PRO A 1 177 ? 18.992 17.531 -112.552 1.00 53.12 177 PRO A O 1
ATOM 1473 N N . LEU A 1 178 ? 18.965 17.728 -110.325 1.00 53.59 178 LEU A N 1
ATOM 1474 C CA . LEU A 1 178 ? 17.523 18.036 -110.231 1.00 53.59 178 LEU A CA 1
ATOM 1475 C C . LEU A 1 178 ? 17.187 19.511 -109.936 1.00 53.59 178 LEU A C 1
ATOM 1477 O O . LEU A 1 178 ? 16.023 19.901 -110.027 1.00 53.59 178 LEU A O 1
ATOM 1481 N N . GLU A 1 179 ? 18.172 20.359 -109.620 1.00 52.19 179 GLU A N 1
ATOM 1482 C CA . GLU A 1 179 ? 17.924 21.797 -109.397 1.00 52.19 179 GLU A CA 1
ATOM 1483 C C . GLU A 1 179 ? 17.861 22.618 -110.706 1.00 52.19 179 GLU A C 1
ATOM 1485 O O . GLU A 1 179 ? 17.366 23.748 -110.713 1.00 52.19 179 GLU A O 1
ATOM 1490 N N . GLU A 1 180 ? 18.312 22.054 -111.832 1.00 54.41 180 GLU A N 1
ATOM 1491 C CA . GLU A 1 180 ? 18.270 22.725 -113.140 1.00 54.41 180 GLU A CA 1
ATOM 1492 C C . GLU A 1 180 ? 16.875 22.674 -113.788 1.00 54.41 180 GLU A C 1
ATOM 1494 O O . GLU A 1 180 ? 16.431 23.670 -114.359 1.00 54.41 180 GLU A O 1
ATOM 1499 N N . GLU A 1 181 ? 16.118 21.579 -113.628 1.00 52.72 181 GLU A N 1
ATOM 1500 C CA . GLU A 1 181 ? 14.790 21.442 -114.256 1.00 52.72 181 GLU A CA 1
ATOM 1501 C C . GLU A 1 181 ? 13.751 22.415 -113.665 1.00 52.72 181 GLU A C 1
ATOM 1503 O O . GLU A 1 181 ? 12.871 22.921 -114.369 1.00 52.72 181 GLU A O 1
ATOM 1508 N N . ARG A 1 182 ? 13.844 22.726 -112.363 1.00 55.75 182 ARG A N 1
ATOM 1509 C CA . ARG A 1 182 ? 12.798 23.502 -111.673 1.00 55.75 182 ARG A CA 1
ATOM 1510 C C . ARG A 1 182 ? 12.741 24.974 -112.094 1.00 55.75 182 ARG A C 1
ATOM 1512 O O . ARG A 1 182 ? 11.688 25.590 -111.956 1.00 55.75 182 ARG A O 1
ATOM 1519 N N . LYS A 1 183 ? 13.828 25.523 -112.647 1.00 56.69 183 LYS A N 1
ATOM 1520 C CA . LYS A 1 183 ? 13.904 26.920 -113.121 1.00 56.69 183 LYS A CA 1
ATOM 1521 C C . LYS A 1 183 ? 13.199 27.142 -114.468 1.00 56.69 183 LYS A C 1
ATOM 1523 O O . LYS A 1 183 ? 12.931 28.285 -114.821 1.00 56.69 183 LYS A O 1
ATOM 1528 N N . ALA A 1 184 ? 12.834 26.077 -115.189 1.00 54.88 184 ALA A N 1
ATOM 1529 C CA . ALA A 1 184 ? 12.127 26.176 -116.469 1.00 54.88 184 ALA A CA 1
ATOM 1530 C C . ALA A 1 184 ? 10.609 26.430 -116.336 1.00 54.88 184 ALA A C 1
ATOM 1532 O O . ALA A 1 184 ? 9.993 26.941 -117.267 1.00 54.88 184 ALA A O 1
ATOM 1533 N N . LYS A 1 185 ? 9.995 26.081 -115.195 1.00 55.25 185 LYS A N 1
ATOM 1534 C CA . LYS A 1 185 ? 8.524 26.048 -115.021 1.00 55.25 185 LYS A CA 1
ATOM 1535 C C . LYS A 1 185 ? 7.940 27.262 -114.279 1.00 55.25 185 LYS A C 1
ATOM 1537 O O . LYS A 1 185 ? 6.726 27.388 -114.169 1.00 55.25 185 LYS A O 1
ATOM 1542 N N . GLU A 1 186 ? 8.783 28.174 -113.794 1.00 51.34 186 GLU A N 1
ATOM 1543 C CA . GLU A 1 186 ? 8.358 29.353 -113.015 1.00 51.34 186 GLU A CA 1
ATOM 1544 C C . GLU A 1 186 ? 8.017 30.577 -113.896 1.00 51.34 186 GLU A C 1
ATOM 1546 O O . GLU A 1 186 ? 7.328 31.495 -113.458 1.00 51.34 186 GLU A O 1
ATOM 1551 N N . ALA A 1 187 ? 8.439 30.579 -115.168 1.00 54.16 187 ALA A N 1
ATOM 1552 C CA . ALA A 1 187 ? 8.213 31.689 -116.101 1.00 54.16 187 ALA A CA 1
ATOM 1553 C C . ALA A 1 187 ? 6.785 31.749 -116.688 1.00 54.16 187 ALA A C 1
ATOM 1555 O O . ALA A 1 187 ? 6.323 32.823 -117.068 1.00 54.16 187 ALA A O 1
ATOM 1556 N N . GLU A 1 188 ? 6.076 30.618 -116.761 1.00 51.69 188 GLU A N 1
ATOM 1557 C CA . GLU A 1 188 ? 4.785 30.506 -117.462 1.00 51.69 188 GLU A CA 1
ATOM 1558 C C . GLU A 1 188 ? 3.601 31.062 -116.645 1.00 51.69 188 GLU A C 1
ATOM 1560 O O . GLU A 1 188 ? 2.649 31.612 -117.197 1.00 51.69 188 GLU A O 1
ATOM 1565 N N . ALA A 1 189 ? 3.670 30.983 -115.312 1.00 54.66 189 ALA A N 1
ATOM 1566 C CA . ALA A 1 189 ? 2.559 31.343 -114.428 1.00 54.66 189 ALA A CA 1
ATOM 1567 C C . ALA A 1 189 ? 2.257 32.854 -114.368 1.00 54.66 189 ALA A C 1
ATOM 1569 O O . ALA A 1 189 ? 1.143 33.248 -114.020 1.00 54.66 189 ALA A O 1
ATOM 1570 N N . LYS A 1 190 ? 3.230 33.716 -114.696 1.00 55.91 190 LYS A N 1
ATOM 1571 C CA . LYS A 1 190 ? 3.130 35.165 -114.453 1.00 55.91 190 LYS A CA 1
ATOM 1572 C C . LYS A 1 190 ? 2.237 35.912 -115.456 1.00 55.91 190 LYS A C 1
ATOM 1574 O O . LYS A 1 190 ? 1.731 36.977 -115.130 1.00 55.91 190 LYS A O 1
ATOM 1579 N N . ALA A 1 191 ? 1.993 35.354 -116.642 1.00 55.75 191 ALA A N 1
ATOM 1580 C CA . ALA A 1 191 ? 1.289 36.040 -117.733 1.00 55.75 191 ALA A CA 1
ATOM 1581 C C . ALA A 1 191 ? -0.256 36.041 -117.634 1.00 55.75 191 ALA A C 1
ATOM 1583 O O . ALA A 1 191 ? -0.916 36.564 -118.528 1.00 55.75 191 ALA A O 1
ATOM 1584 N N . LYS A 1 192 ? -0.850 35.440 -116.591 1.00 56.69 192 LYS A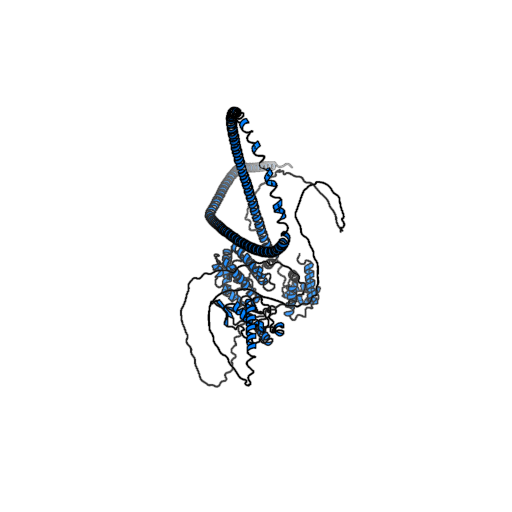 N 1
ATOM 1585 C CA . LYS A 1 192 ? -2.317 35.326 -116.437 1.00 56.69 192 LYS A CA 1
ATOM 1586 C C . LYS A 1 192 ? -2.969 36.356 -115.510 1.00 56.69 192 LYS A C 1
ATOM 1588 O O . LYS A 1 192 ? -4.189 36.464 -115.537 1.00 56.69 192 LYS A O 1
ATOM 1593 N N . LEU A 1 193 ? -2.199 37.074 -114.690 1.00 55.47 193 LEU A N 1
ATOM 1594 C CA . LEU A 1 193 ? -2.754 37.907 -113.614 1.00 55.47 193 LEU A CA 1
ATOM 1595 C C . LEU A 1 193 ? -3.245 39.283 -114.101 1.00 55.47 193 LEU A C 1
ATOM 1597 O O . LEU A 1 193 ? -4.255 39.794 -113.625 1.00 55.47 193 LEU A O 1
ATOM 1601 N N . ASP A 1 194 ? -2.555 39.866 -115.081 1.00 55.50 194 ASP A N 1
ATOM 1602 C CA . ASP A 1 194 ? -2.710 41.282 -115.445 1.00 55.50 194 ASP A CA 1
ATOM 1603 C C . ASP A 1 194 ? -3.965 41.586 -116.297 1.00 55.50 194 ASP A C 1
ATOM 1605 O O . ASP A 1 194 ? -4.192 42.732 -116.676 1.00 55.50 194 ASP A O 1
ATOM 1609 N N . ALA A 1 195 ? -4.800 40.580 -116.587 1.00 56.78 195 ALA A N 1
ATOM 1610 C CA . ALA A 1 195 ? -6.025 40.711 -117.386 1.00 56.78 195 ALA A CA 1
ATOM 1611 C C . ALA A 1 195 ? -7.323 40.836 -116.555 1.00 56.78 195 ALA A C 1
ATOM 1613 O O . ALA A 1 195 ? -8.379 41.121 -117.114 1.00 56.78 195 ALA A O 1
ATOM 1614 N N . GLU A 1 196 ? -7.276 40.605 -115.238 1.00 52.69 196 GLU A N 1
ATOM 1615 C CA . GLU A 1 196 ? -8.480 40.533 -114.387 1.00 52.69 196 GLU A CA 1
ATOM 1616 C C . GLU A 1 196 ? -8.876 41.894 -113.772 1.00 52.69 196 GLU A C 1
ATOM 1618 O O . GLU A 1 196 ? -10.043 42.137 -113.462 1.00 52.69 196 GLU A O 1
ATOM 1623 N N . LEU A 1 197 ? -7.918 42.817 -113.632 1.00 57.38 197 LEU A N 1
ATOM 1624 C CA . LEU A 1 197 ? -8.087 44.059 -112.864 1.00 57.38 197 LEU A CA 1
ATOM 1625 C C . LEU A 1 197 ? -8.920 45.151 -113.564 1.00 57.38 197 LEU A C 1
ATOM 1627 O O . LEU A 1 197 ? -9.516 45.979 -112.879 1.00 57.38 197 LEU A O 1
ATOM 1631 N N . GLU A 1 198 ? -9.020 45.154 -114.898 1.00 56.88 198 GLU A N 1
ATOM 1632 C CA . GLU A 1 198 ? -9.739 46.203 -115.651 1.00 56.88 198 GLU A CA 1
ATOM 1633 C C . GLU A 1 198 ? -11.280 46.079 -115.553 1.00 56.88 198 GLU A C 1
ATOM 1635 O O . GLU A 1 198 ? -12.022 46.994 -115.915 1.00 56.88 198 GLU A O 1
ATOM 1640 N N . ALA A 1 199 ? -11.796 44.957 -115.035 1.00 58.00 199 ALA A N 1
ATOM 1641 C CA . ALA A 1 199 ? -13.234 44.686 -114.982 1.00 58.00 199 ALA A CA 1
ATOM 1642 C C . ALA A 1 199 ? -13.975 45.385 -113.821 1.00 58.00 199 ALA A C 1
ATOM 1644 O O . ALA A 1 199 ? -15.150 45.728 -113.968 1.00 58.00 199 ALA A O 1
ATOM 1645 N N . GLN A 1 200 ? -13.322 45.604 -112.671 1.00 55.78 200 GLN A N 1
ATOM 1646 C CA . GLN A 1 200 ? -14.010 46.009 -111.430 1.00 55.78 200 GLN A CA 1
ATOM 1647 C C . GLN A 1 200 ? -14.467 47.478 -111.393 1.00 55.78 200 GLN A C 1
ATOM 1649 O O . GLN A 1 200 ? -15.369 47.828 -110.631 1.00 55.78 200 GLN A O 1
ATOM 1654 N N . GLU A 1 201 ? -13.865 48.371 -112.181 1.00 57.81 201 GLU A N 1
ATOM 1655 C CA . GLU A 1 201 ? -14.020 49.814 -111.939 1.00 57.81 201 GLU A CA 1
ATOM 1656 C C . GLU A 1 201 ? -15.393 50.383 -112.362 1.00 57.81 201 GLU A C 1
ATOM 1658 O O . GLU A 1 201 ? -15.802 51.441 -111.887 1.00 57.81 201 GLU A O 1
ATOM 1663 N N . LYS A 1 202 ? -16.167 49.646 -113.174 1.00 58.69 202 LYS A N 1
ATOM 1664 C CA . LYS A 1 202 ? -17.500 50.064 -113.660 1.00 58.69 202 LYS A CA 1
ATOM 1665 C C . LYS A 1 202 ? -18.668 49.764 -112.711 1.00 58.69 202 LYS A C 1
ATOM 1667 O O . LYS A 1 202 ? -19.774 50.236 -112.960 1.00 58.69 202 LYS A O 1
ATOM 1672 N N . GLU A 1 203 ? -18.463 49.008 -111.632 1.00 57.94 203 GLU A N 1
ATOM 1673 C CA . GLU A 1 203 ? -19.551 48.627 -110.714 1.00 57.94 203 GLU A CA 1
ATOM 1674 C C . GLU A 1 203 ? -19.903 49.738 -109.699 1.00 57.94 203 GLU A C 1
ATOM 1676 O O . GLU A 1 203 ? -21.062 49.907 -109.307 1.00 57.94 203 GLU A O 1
ATOM 1681 N N . ARG A 1 204 ? -18.915 50.557 -109.312 1.00 57.91 204 ARG A N 1
ATOM 1682 C CA . ARG A 1 204 ? -18.999 51.477 -108.159 1.00 57.91 204 ARG A CA 1
ATOM 1683 C C . ARG A 1 204 ? -20.007 52.624 -108.279 1.00 57.91 204 ARG A C 1
ATOM 1685 O O . ARG A 1 204 ? -20.458 53.135 -107.254 1.00 57.91 204 ARG A O 1
ATOM 1692 N N . GLU A 1 205 ? -20.396 53.041 -109.483 1.00 56.53 205 GLU A N 1
ATOM 1693 C CA . GLU A 1 205 ? -21.310 54.186 -109.647 1.00 56.53 205 GLU A CA 1
ATOM 1694 C C . GLU A 1 205 ? -22.788 53.849 -109.355 1.00 56.53 205 GLU A C 1
ATOM 1696 O O . GLU A 1 205 ? -23.603 54.751 -109.140 1.00 56.53 205 GLU A O 1
ATOM 1701 N N . GLY A 1 206 ? -23.152 52.560 -109.294 1.00 57.62 206 GLY A N 1
ATOM 1702 C CA . GLY A 1 206 ? -24.537 52.122 -109.083 1.00 57.62 206 GLY A CA 1
ATOM 1703 C C . GLY A 1 206 ? -25.051 52.242 -107.640 1.00 57.62 206 GLY A C 1
ATOM 1704 O O . GLY A 1 206 ? -26.243 52.482 -107.422 1.00 57.62 206 GLY A O 1
ATOM 1705 N N . GLU A 1 207 ? -24.184 52.086 -106.635 1.00 60.41 207 GLU A N 1
ATOM 1706 C CA . GLU A 1 207 ? -24.612 51.944 -105.232 1.00 60.41 207 GLU A CA 1
ATOM 1707 C C . GLU A 1 207 ? -25.036 53.265 -104.573 1.00 60.41 207 GLU A C 1
ATOM 1709 O O . GLU A 1 207 ? -26.021 53.309 -103.827 1.00 60.41 207 GLU A O 1
ATOM 1714 N N . MET A 1 208 ? -24.350 54.362 -104.911 1.00 55.53 208 MET A N 1
ATOM 1715 C CA . MET A 1 208 ? -24.492 55.702 -104.310 1.00 55.53 208 MET A CA 1
ATOM 1716 C C . MET A 1 208 ? -25.916 56.293 -104.355 1.00 55.53 208 MET A C 1
ATOM 1718 O O . MET A 1 208 ? -26.212 57.264 -103.653 1.00 55.53 208 MET A O 1
ATOM 1722 N N . ARG A 1 209 ? -26.824 55.728 -105.165 1.00 59.31 209 ARG A N 1
ATOM 1723 C CA . ARG A 1 209 ? -28.241 56.134 -105.229 1.00 59.31 209 ARG A CA 1
ATOM 1724 C C . ARG A 1 209 ? -29.176 55.300 -104.346 1.00 59.31 209 ARG A C 1
ATOM 1726 O O . ARG A 1 209 ? -30.201 55.830 -103.927 1.00 59.31 209 ARG A O 1
ATOM 1733 N N . LYS A 1 210 ? -28.835 54.049 -104.008 1.00 65.19 210 LYS A N 1
ATOM 1734 C CA . LYS A 1 210 ? -29.642 53.203 -103.098 1.00 65.19 210 LYS A CA 1
ATOM 1735 C C . LYS A 1 210 ? -29.471 53.612 -101.632 1.00 65.19 210 LYS A C 1
ATOM 1737 O O . LYS A 1 210 ? -30.416 53.550 -100.849 1.00 65.19 210 LYS A O 1
ATOM 1742 N N . GLU A 1 211 ? -28.275 54.071 -101.268 1.00 66.81 211 GLU A N 1
ATOM 1743 C CA . GLU A 1 211 ? -27.881 54.328 -99.879 1.00 66.81 211 GLU A CA 1
ATOM 1744 C C . GLU A 1 211 ? -28.723 55.415 -99.171 1.00 66.81 211 GLU A C 1
ATOM 1746 O O . GLU A 1 211 ? -28.946 55.347 -97.961 1.00 66.81 211 GLU A O 1
ATOM 1751 N N . LYS A 1 212 ? -29.225 56.417 -99.909 1.00 65.75 212 LYS A N 1
ATOM 1752 C CA . LYS A 1 212 ? -29.913 57.579 -99.314 1.00 65.75 212 LYS A CA 1
ATOM 1753 C C . LYS A 1 212 ? -31.306 57.276 -98.757 1.00 65.75 212 LYS A C 1
ATOM 1755 O O . LYS A 1 212 ? -31.675 57.891 -97.763 1.00 65.75 212 LYS A O 1
ATOM 1760 N N . LEU A 1 213 ? -32.055 56.340 -99.349 1.00 66.00 213 LEU A N 1
ATOM 1761 C CA . LEU A 1 213 ? -33.387 55.957 -98.850 1.00 66.00 213 LEU A CA 1
ATOM 1762 C C . LEU A 1 213 ? -33.285 55.127 -97.561 1.00 66.00 213 LEU A C 1
ATOM 1764 O O . LEU A 1 213 ? -33.960 55.424 -96.576 1.00 66.00 213 LEU A O 1
ATOM 1768 N N . ARG A 1 214 ? -32.353 54.163 -97.529 1.00 67.56 214 ARG A N 1
ATOM 1769 C CA . ARG A 1 214 ? -32.061 53.318 -96.357 1.00 67.56 214 ARG A CA 1
ATOM 1770 C C . ARG A 1 214 ? -31.810 54.143 -95.085 1.00 67.56 214 ARG A C 1
ATOM 1772 O O . ARG A 1 214 ? -32.324 53.803 -94.023 1.00 67.56 214 ARG A O 1
ATOM 1779 N N . LYS A 1 215 ? -31.079 55.259 -95.205 1.00 74.00 215 LYS A N 1
ATOM 1780 C CA . LYS A 1 215 ? -30.709 56.149 -94.087 1.00 74.00 215 LYS A CA 1
ATOM 1781 C C . LYS A 1 215 ? -31.880 56.924 -93.455 1.00 74.00 215 LYS A C 1
ATOM 1783 O O . LYS A 1 215 ? -31.685 57.527 -92.399 1.00 74.00 215 LYS A O 1
ATOM 1788 N N . GLU A 1 216 ? -33.079 56.939 -94.050 1.00 71.75 216 GLU A N 1
ATOM 1789 C CA . GLU A 1 216 ? -34.262 57.551 -93.418 1.00 71.75 216 GLU A CA 1
ATOM 1790 C C . GLU A 1 216 ? -35.096 56.536 -92.620 1.00 71.75 216 GLU A C 1
ATOM 1792 O O . GLU A 1 216 ? -35.489 56.817 -91.484 1.00 71.75 216 GLU A O 1
ATOM 1797 N N . GLU A 1 217 ? -35.319 55.336 -93.164 1.00 72.56 217 GLU A N 1
ATOM 1798 C CA . GLU A 1 217 ? -36.003 54.249 -92.446 1.00 72.56 217 GLU A CA 1
ATOM 1799 C C . GLU A 1 217 ? -35.214 53.825 -91.200 1.00 72.56 217 GLU A C 1
ATOM 1801 O O . GLU A 1 217 ? -35.786 53.674 -90.120 1.00 72.56 217 GLU A O 1
ATOM 1806 N N . GLU A 1 218 ? -33.886 53.758 -91.319 1.00 74.06 218 GLU A N 1
ATOM 1807 C CA . GLU A 1 218 ? -32.943 53.497 -90.227 1.00 74.06 218 GLU A CA 1
ATOM 1808 C C . GLU A 1 218 ? -33.143 54.457 -89.037 1.00 74.06 218 GLU A C 1
ATOM 1810 O O . GLU A 1 218 ? -33.207 54.022 -87.887 1.00 74.06 218 GLU A O 1
ATOM 1815 N N . ARG A 1 219 ? -33.368 55.756 -89.289 1.00 76.69 219 ARG A N 1
ATOM 1816 C CA . ARG A 1 219 ? -33.636 56.751 -88.229 1.00 76.69 219 ARG A CA 1
ATOM 1817 C C . ARG A 1 219 ? -34.974 56.525 -87.522 1.00 76.69 219 ARG A C 1
ATOM 1819 O O . ARG A 1 219 ? -35.072 56.743 -86.315 1.00 76.69 219 ARG A O 1
ATOM 1826 N N . LYS A 1 220 ? -36.001 56.079 -88.251 1.00 79.38 220 LYS A N 1
ATOM 1827 C CA . LYS A 1 220 ? -37.325 55.753 -87.690 1.00 79.38 220 LYS A CA 1
ATOM 1828 C C . LYS A 1 220 ? -37.298 54.437 -86.901 1.00 79.38 220 LYS A C 1
ATOM 1830 O O . LYS A 1 220 ? -37.976 54.337 -85.879 1.00 79.38 220 LYS A O 1
ATOM 1835 N N . ALA A 1 221 ? -36.481 53.469 -87.320 1.00 76.31 221 ALA A N 1
ATOM 1836 C CA . ALA A 1 221 ? -36.239 52.229 -86.585 1.00 76.31 221 ALA A CA 1
ATOM 1837 C C . ALA A 1 221 ? -35.490 52.477 -85.261 1.00 76.31 221 ALA A C 1
ATOM 1839 O O . ALA A 1 221 ? -35.929 51.997 -84.216 1.00 76.31 221 ALA A O 1
ATOM 1840 N N . VAL A 1 222 ? -34.421 53.287 -85.280 1.00 80.94 222 VAL A N 1
ATOM 1841 C CA . VAL A 1 222 ? -33.617 53.620 -84.085 1.00 80.94 222 VAL A CA 1
ATOM 1842 C C . VAL A 1 222 ? -34.462 54.234 -82.963 1.00 80.94 222 VAL A C 1
ATOM 1844 O O . VAL A 1 222 ? -34.304 53.842 -81.810 1.00 80.94 222 VAL A O 1
ATOM 1847 N N . LEU A 1 223 ? -35.390 55.147 -83.273 1.00 81.25 223 LEU A N 1
ATOM 1848 C CA . LEU A 1 223 ? -36.234 55.780 -82.248 1.00 81.25 223 LEU A CA 1
ATOM 1849 C C . LEU A 1 223 ? -37.215 54.804 -81.577 1.00 81.25 223 LEU A C 1
ATOM 1851 O O . LEU A 1 223 ? -37.473 54.939 -80.383 1.00 81.25 223 LEU A O 1
ATOM 1855 N N . ARG A 1 224 ? -37.731 53.802 -82.305 1.00 80.44 224 ARG A N 1
ATOM 1856 C CA . ARG A 1 224 ? -38.557 52.736 -81.705 1.00 80.44 224 ARG A CA 1
ATOM 1857 C C . ARG A 1 224 ? -37.705 51.820 -80.831 1.00 80.44 224 ARG A C 1
ATOM 1859 O O . ARG A 1 224 ? -38.007 51.652 -79.655 1.00 80.44 224 ARG A O 1
ATOM 1866 N N . ALA A 1 225 ? -36.568 51.363 -81.358 1.00 80.12 225 ALA A N 1
ATOM 1867 C CA . ALA A 1 225 ? -35.622 50.533 -80.616 1.00 80.12 225 ALA A CA 1
ATOM 1868 C C . ALA A 1 225 ? -35.122 51.202 -79.318 1.00 80.12 225 ALA A C 1
ATOM 1870 O O . ALA A 1 225 ? -34.922 50.513 -78.323 1.00 80.12 225 ALA A O 1
ATOM 1871 N N . GLN A 1 226 ? -34.957 52.531 -79.289 1.00 87.00 226 GLN A N 1
ATOM 1872 C CA . GLN A 1 226 ? -34.619 53.268 -78.064 1.00 87.00 226 GLN A CA 1
ATOM 1873 C C . GLN A 1 226 ? -35.740 53.252 -77.014 1.00 87.00 226 GLN A C 1
ATOM 1875 O O . GLN A 1 226 ? -35.442 53.136 -75.825 1.00 87.00 226 GLN A O 1
ATOM 1880 N N . TRP A 1 227 ? -37.007 53.353 -77.425 1.00 85.38 227 TRP A N 1
ATOM 1881 C CA . TRP A 1 227 ? -38.142 53.261 -76.502 1.00 85.38 227 TRP A CA 1
ATOM 1882 C C . TRP A 1 227 ? -38.273 51.848 -75.922 1.00 85.38 227 TRP A C 1
ATOM 1884 O O . TRP A 1 227 ? -38.289 51.674 -74.702 1.00 85.38 227 TRP A O 1
ATOM 1894 N N . ASP A 1 228 ? -38.263 50.841 -76.796 1.00 84.19 228 ASP A N 1
ATOM 1895 C CA . ASP A 1 228 ? -38.388 49.432 -76.416 1.00 84.19 228 ASP A CA 1
ATOM 1896 C C . ASP A 1 228 ? -37.215 48.996 -75.515 1.00 84.19 228 ASP A C 1
ATOM 1898 O O . ASP A 1 228 ? -37.407 48.283 -74.529 1.00 84.19 228 ASP A O 1
ATOM 1902 N N . ALA A 1 229 ? -36.000 49.501 -75.778 1.00 81.19 229 ALA A N 1
ATOM 1903 C CA . ALA A 1 229 ? -34.837 49.287 -74.919 1.00 81.19 229 ALA A CA 1
ATOM 1904 C C . ALA A 1 229 ? -35.002 49.907 -73.521 1.00 81.19 229 ALA A C 1
ATOM 1906 O O . ALA A 1 229 ? -34.692 49.237 -72.537 1.00 81.19 229 ALA A O 1
ATOM 1907 N N . GLN A 1 230 ? -35.515 51.141 -73.401 1.00 85.75 230 GLN A N 1
ATOM 1908 C CA . GLN A 1 230 ? -35.769 51.753 -72.088 1.00 85.75 230 GLN A CA 1
ATOM 1909 C C . GLN A 1 230 ? -36.843 51.003 -71.295 1.00 85.75 230 GLN A C 1
ATOM 1911 O O . GLN A 1 230 ? -36.718 50.865 -70.075 1.00 85.75 230 GLN A O 1
ATOM 1916 N N . GLN A 1 231 ? -37.888 50.497 -71.957 1.00 86.88 231 GLN A N 1
ATOM 1917 C CA . GLN A 1 231 ? -38.905 49.696 -71.279 1.00 86.88 231 GLN A CA 1
ATOM 1918 C C . GLN A 1 231 ? -38.323 48.351 -70.807 1.00 86.88 231 GLN A C 1
ATOM 1920 O O . GLN A 1 231 ? -38.414 48.027 -69.620 1.00 86.88 231 GLN A O 1
ATOM 1925 N N . ALA A 1 232 ? -37.612 47.635 -71.683 1.00 84.00 232 ALA A N 1
ATOM 1926 C CA . ALA A 1 232 ? -36.939 46.380 -71.348 1.00 84.00 232 ALA A CA 1
ATOM 1927 C C . ALA A 1 232 ? -35.805 46.539 -70.311 1.00 84.00 232 ALA A C 1
ATOM 1929 O O . ALA A 1 232 ? -35.399 45.558 -69.683 1.00 84.00 232 ALA A O 1
ATOM 1930 N N . GLU A 1 233 ? -35.257 47.743 -70.121 1.00 86.75 233 GLU A N 1
ATOM 1931 C CA . GLU A 1 233 ? -34.323 48.039 -69.031 1.00 86.75 233 GLU A CA 1
ATOM 1932 C C . GLU A 1 233 ? -35.052 48.202 -67.688 1.00 86.75 233 GLU A C 1
ATOM 1934 O O . GLU A 1 233 ? -34.616 47.642 -66.681 1.00 86.75 233 GLU A O 1
ATOM 1939 N N . ARG A 1 234 ? -36.190 48.912 -67.658 1.00 87.38 234 ARG A N 1
ATOM 1940 C CA . ARG A 1 234 ? -37.022 49.046 -66.446 1.00 87.38 234 ARG A CA 1
ATOM 1941 C C . ARG A 1 234 ? -37.536 47.690 -65.969 1.00 87.38 234 ARG A C 1
ATOM 1943 O O . ARG A 1 234 ? -37.460 47.399 -64.778 1.00 87.38 234 ARG A O 1
ATOM 1950 N N . GLU A 1 235 ? -37.991 46.850 -66.894 1.00 89.56 235 GLU A N 1
ATOM 1951 C CA . GLU A 1 235 ? -38.439 45.486 -66.603 1.00 89.56 235 GLU A CA 1
ATOM 1952 C C . GLU A 1 235 ? -37.283 44.621 -66.068 1.00 89.56 235 GLU A C 1
ATOM 1954 O O . GLU A 1 235 ? -37.438 43.975 -65.032 1.00 89.56 235 GLU A O 1
ATOM 1959 N N . ARG A 1 236 ? -36.082 44.697 -66.666 1.00 86.19 236 ARG A N 1
ATOM 1960 C CA . ARG A 1 236 ? -34.877 44.028 -66.135 1.00 86.19 236 ARG A CA 1
ATOM 1961 C C . ARG A 1 236 ? -34.502 44.488 -64.725 1.00 86.19 236 ARG A C 1
ATOM 1963 O O . ARG A 1 236 ? -34.202 43.645 -63.885 1.00 86.19 236 ARG A O 1
ATOM 1970 N N . ARG A 1 237 ? -34.556 45.793 -64.436 1.00 88.06 237 ARG A N 1
ATOM 1971 C CA . ARG A 1 237 ? -34.303 46.333 -63.085 1.00 88.06 237 ARG A CA 1
ATOM 1972 C C . ARG A 1 237 ? -35.348 45.842 -62.070 1.00 88.06 237 ARG A C 1
ATOM 1974 O O . ARG A 1 237 ? -34.985 45.505 -60.948 1.00 88.06 237 ARG A O 1
ATOM 1981 N N . ALA A 1 238 ? -36.620 45.743 -62.464 1.00 86.19 238 ALA A N 1
ATOM 1982 C CA . ALA A 1 238 ? -37.691 45.222 -61.608 1.00 86.19 238 ALA A CA 1
ATOM 1983 C C . ALA A 1 238 ? -37.570 43.709 -61.336 1.00 86.19 238 ALA A C 1
ATOM 1985 O O . ALA A 1 238 ? -37.857 43.264 -60.224 1.00 86.19 238 ALA A O 1
ATOM 1986 N N . VAL A 1 239 ? -37.119 42.920 -62.319 1.00 85.06 239 VAL A N 1
ATOM 1987 C CA . VAL A 1 239 ? -36.801 41.494 -62.126 1.00 85.06 239 VAL A CA 1
ATOM 1988 C C . VAL A 1 239 ? -35.588 41.330 -61.208 1.00 85.06 239 VAL A C 1
ATOM 1990 O O . VAL A 1 239 ? -35.677 40.586 -60.238 1.00 85.06 239 VAL A O 1
ATOM 1993 N N . ALA A 1 240 ? -34.503 42.076 -61.442 1.00 85.50 240 ALA A N 1
ATOM 1994 C CA . ALA A 1 240 ? -33.294 42.009 -60.620 1.00 85.50 240 ALA A CA 1
ATOM 1995 C C . ALA A 1 240 ? -33.556 42.356 -59.141 1.00 85.50 240 ALA A C 1
ATOM 1997 O O . ALA A 1 240 ? -33.049 41.670 -58.259 1.00 85.50 240 ALA A O 1
ATOM 1998 N N . ALA A 1 241 ? -34.398 43.360 -58.861 1.00 85.38 241 ALA A N 1
ATOM 1999 C CA . ALA A 1 241 ? -34.789 43.708 -57.492 1.00 85.38 241 ALA A CA 1
ATOM 2000 C C . ALA A 1 241 ? -35.556 42.569 -56.787 1.00 85.38 241 ALA A C 1
ATOM 2002 O O . ALA A 1 241 ? -35.277 42.259 -55.632 1.00 85.38 241 ALA A O 1
ATOM 2003 N N . ARG A 1 242 ? -36.477 41.895 -57.493 1.00 86.25 242 ARG A N 1
ATOM 2004 C CA . ARG A 1 242 ? -37.191 40.715 -56.965 1.00 86.25 242 ARG A CA 1
ATOM 2005 C C . ARG A 1 242 ? -36.269 39.511 -56.774 1.00 86.25 242 ARG A C 1
ATOM 2007 O O . ARG A 1 242 ? -36.464 38.733 -55.848 1.00 86.25 242 ARG A O 1
ATOM 2014 N N . GLU A 1 243 ? -35.270 39.353 -57.638 1.00 86.69 243 GLU A N 1
ATOM 2015 C CA . GLU A 1 243 ? -34.261 38.298 -57.526 1.00 86.69 243 GLU A CA 1
ATOM 2016 C C . GLU A 1 243 ? -33.314 38.540 -56.334 1.00 86.69 243 GLU A C 1
ATOM 2018 O O . GLU A 1 243 ? -32.933 37.594 -55.648 1.00 86.69 243 GLU A O 1
ATOM 2023 N N . GLU A 1 244 ? -32.969 39.798 -56.038 1.00 85.81 244 GLU A N 1
ATOM 2024 C CA . GLU A 1 244 ? -32.230 40.173 -54.826 1.00 85.81 244 GLU A CA 1
ATOM 2025 C C . GLU A 1 244 ? -33.065 39.950 -53.555 1.00 85.81 244 GLU A C 1
ATOM 2027 O O . GLU A 1 244 ? -32.569 39.357 -52.596 1.00 85.81 244 GLU A O 1
ATOM 2032 N N . GLU A 1 245 ? -34.340 40.347 -53.558 1.00 86.75 245 GLU A N 1
ATOM 2033 C CA . GLU A 1 245 ? -35.268 40.115 -52.444 1.00 86.75 245 GLU A CA 1
ATOM 2034 C C . GLU A 1 245 ? -35.464 38.613 -52.170 1.00 86.75 245 GLU A C 1
ATOM 2036 O O . GLU A 1 245 ? -35.350 38.173 -51.024 1.00 86.75 245 GLU A O 1
ATOM 2041 N N . ALA A 1 246 ? -35.638 37.796 -53.215 1.00 87.00 246 ALA A N 1
ATOM 2042 C CA . ALA A 1 246 ? -35.697 36.339 -53.095 1.00 87.00 246 ALA A CA 1
ATOM 2043 C C . ALA A 1 246 ? -34.403 35.752 -52.500 1.00 87.00 246 ALA A C 1
ATOM 2045 O O . ALA A 1 246 ? -34.465 34.964 -51.556 1.00 87.00 246 ALA A O 1
ATOM 2046 N N . LYS A 1 247 ? -33.226 36.189 -52.975 1.00 90.00 247 LYS A N 1
ATOM 2047 C CA . LYS A 1 247 ? -31.918 35.778 -52.423 1.00 90.00 247 LYS A CA 1
ATOM 2048 C C . LYS A 1 247 ? -31.702 36.246 -50.982 1.00 90.00 247 LYS A C 1
ATOM 2050 O O . LYS A 1 247 ? -30.957 35.605 -50.242 1.00 90.00 247 LYS A O 1
ATOM 2055 N N . LYS A 1 248 ? -32.322 37.351 -50.557 1.00 90.56 248 LYS A N 1
ATOM 2056 C CA . LYS A 1 248 ? -32.311 37.795 -49.156 1.00 90.56 248 LYS A CA 1
ATOM 2057 C C . LYS A 1 248 ? -33.140 36.852 -48.282 1.00 90.56 248 LYS A C 1
ATOM 2059 O O . LYS A 1 248 ? -32.622 36.372 -47.278 1.00 90.56 248 LYS A O 1
ATOM 2064 N N . VAL A 1 249 ? -34.361 36.517 -48.703 1.00 89.56 249 VAL A N 1
ATOM 2065 C CA . VAL A 1 249 ? -35.224 35.550 -47.998 1.00 89.56 249 VAL A CA 1
ATOM 2066 C C . VAL A 1 249 ? -34.575 34.161 -47.937 1.00 89.56 249 VAL A C 1
ATOM 2068 O O . VAL A 1 249 ? -34.597 33.526 -46.887 1.00 89.56 249 VAL A O 1
ATOM 2071 N N . GLU A 1 250 ? -33.930 33.706 -49.014 1.00 87.62 250 GLU A N 1
ATOM 2072 C CA . GLU A 1 250 ? -33.182 32.440 -49.048 1.00 87.62 250 GLU A CA 1
ATOM 2073 C C . GLU A 1 250 ? -32.026 32.419 -48.029 1.00 87.62 250 GLU A C 1
ATOM 2075 O O . GLU A 1 250 ? -31.859 31.443 -47.296 1.00 87.62 250 GLU A O 1
ATOM 2080 N N . ARG A 1 251 ? -31.263 33.517 -47.909 1.00 89.25 251 ARG A N 1
ATOM 2081 C CA . ARG A 1 251 ? -30.203 33.658 -46.892 1.00 89.25 251 ARG A CA 1
ATOM 2082 C C . ARG A 1 251 ? -30.758 33.653 -45.469 1.00 89.25 251 ARG A C 1
ATOM 2084 O O . ARG A 1 251 ? -30.186 32.988 -44.610 1.00 89.25 251 ARG A O 1
ATOM 2091 N N . GLU A 1 252 ? -31.861 34.357 -45.224 1.00 90.44 252 GLU A N 1
ATOM 2092 C CA . GLU A 1 252 ? -32.528 34.397 -43.915 1.00 90.44 252 GLU A CA 1
ATOM 2093 C C . GLU A 1 252 ? -33.073 33.012 -43.522 1.00 90.44 252 GLU A C 1
ATOM 2095 O O . GLU A 1 252 ? -32.878 32.566 -42.391 1.00 90.44 252 GLU A O 1
ATOM 2100 N N . GLN A 1 253 ? -33.659 32.267 -44.468 1.00 88.56 253 GLN A N 1
ATOM 2101 C CA . GLN A 1 253 ? -34.074 30.875 -44.258 1.00 88.56 253 GLN A CA 1
ATOM 2102 C C . GLN A 1 253 ? -32.882 29.941 -44.001 1.00 88.56 253 GLN A C 1
ATOM 2104 O O . GLN A 1 253 ? -32.943 29.110 -43.095 1.00 88.56 253 GLN A O 1
ATOM 2109 N N . HIS A 1 254 ? -31.780 30.090 -44.743 1.00 89.38 254 HIS A N 1
ATOM 2110 C CA . HIS A 1 254 ? -30.562 29.303 -44.537 1.00 89.38 254 HIS A CA 1
ATOM 2111 C C . HIS A 1 254 ? -29.898 29.600 -43.178 1.00 89.38 254 HIS A C 1
ATOM 2113 O O . HIS A 1 254 ? -29.405 28.688 -42.512 1.00 89.38 254 HIS A O 1
ATOM 2119 N N . GLU A 1 255 ? -29.911 30.853 -42.714 1.00 89.44 255 GLU A N 1
ATOM 2120 C CA . GLU A 1 255 ? -29.429 31.209 -41.377 1.00 89.44 255 GLU A CA 1
ATOM 2121 C C . GLU A 1 255 ? -30.323 30.632 -40.269 1.00 89.44 255 GLU A C 1
ATOM 2123 O O . GLU A 1 255 ? -29.803 30.018 -39.335 1.00 89.44 255 GLU A O 1
ATOM 2128 N N . LEU A 1 256 ? -31.650 30.725 -40.400 1.00 89.62 256 LEU A N 1
ATOM 2129 C CA . LEU A 1 256 ? -32.587 30.083 -39.471 1.00 89.62 256 LEU A CA 1
ATOM 2130 C C . LEU A 1 256 ? -32.405 28.556 -39.436 1.00 89.62 256 LEU A C 1
ATOM 2132 O O . LEU A 1 256 ? -32.387 27.968 -38.354 1.00 89.62 256 LEU A O 1
ATOM 2136 N N . ALA A 1 257 ? -32.189 27.913 -40.587 1.00 90.06 257 ALA A N 1
ATOM 2137 C CA . ALA A 1 257 ? -31.879 26.485 -40.665 1.00 90.06 257 ALA A CA 1
ATOM 2138 C C . ALA A 1 257 ? -30.548 26.142 -39.966 1.00 90.06 257 ALA A C 1
ATOM 2140 O O . ALA A 1 257 ? -30.480 25.165 -39.216 1.00 90.06 257 ALA A O 1
ATOM 2141 N N . ARG A 1 258 ? -29.507 26.971 -40.136 1.00 93.38 258 ARG A N 1
ATOM 2142 C CA . ARG A 1 258 ? -28.217 26.818 -39.439 1.00 93.38 258 ARG A CA 1
ATOM 2143 C C . ARG A 1 258 ? -28.370 26.955 -37.921 1.00 93.38 258 ARG A C 1
ATOM 2145 O O . ARG A 1 258 ? -27.803 26.154 -37.181 1.00 93.38 258 ARG A O 1
ATOM 2152 N N . LEU A 1 259 ? -29.147 27.930 -37.449 1.00 91.00 259 LEU A N 1
ATOM 2153 C CA . LEU A 1 259 ? -29.429 28.120 -36.022 1.00 91.00 259 LEU A CA 1
ATOM 2154 C C . LEU A 1 259 ? -30.242 26.950 -35.443 1.00 91.00 259 LEU A C 1
ATOM 2156 O O . LEU A 1 259 ? -29.914 26.458 -34.364 1.00 91.00 259 LEU A O 1
ATOM 2160 N N . ALA A 1 260 ? -31.234 26.439 -36.177 1.00 89.00 260 ALA A N 1
ATOM 2161 C CA . ALA A 1 260 ? -31.998 25.256 -35.780 1.00 89.00 260 ALA A CA 1
ATOM 2162 C C . ALA A 1 260 ? -31.125 23.986 -35.705 1.00 89.00 260 ALA A C 1
ATOM 2164 O O . ALA A 1 260 ? -31.277 23.191 -34.776 1.00 89.00 260 ALA A O 1
ATOM 2165 N N . ALA A 1 261 ? -30.178 23.808 -36.632 1.00 88.56 261 ALA A N 1
ATOM 2166 C CA . ALA A 1 261 ? -29.216 22.706 -36.596 1.00 88.56 261 ALA A CA 1
ATOM 2167 C C . ALA A 1 261 ? -28.265 22.801 -35.388 1.00 88.56 261 ALA A C 1
ATOM 2169 O O . ALA A 1 261 ? -28.033 21.803 -34.706 1.00 88.56 261 ALA A O 1
ATOM 2170 N N . LEU A 1 262 ? -27.768 24.002 -35.067 1.00 89.25 262 LEU A N 1
ATOM 2171 C CA . LEU A 1 262 ? -26.948 24.237 -33.871 1.00 89.25 262 LEU A CA 1
ATOM 2172 C C . LEU A 1 262 ? -27.733 23.998 -32.570 1.00 89.25 262 LEU A C 1
ATOM 2174 O O . LEU A 1 262 ? -27.188 23.426 -31.629 1.00 89.25 262 LEU A O 1
ATOM 2178 N N . ALA A 1 263 ? -29.015 24.373 -32.524 1.00 88.56 263 ALA A N 1
ATOM 2179 C CA . ALA A 1 263 ? -29.885 24.105 -31.379 1.00 88.56 263 ALA A CA 1
ATOM 2180 C C . ALA A 1 263 ? -30.123 22.598 -31.162 1.00 88.56 263 ALA A C 1
ATOM 2182 O O . ALA A 1 263 ? -30.058 22.134 -30.024 1.00 88.56 263 ALA A O 1
ATOM 2183 N N . ARG A 1 264 ? -30.329 21.821 -32.239 1.00 89.75 264 ARG A N 1
ATOM 2184 C CA . ARG A 1 264 ? -30.421 20.349 -32.168 1.00 89.75 264 ARG A CA 1
ATOM 2185 C C . ARG A 1 264 ? -29.125 19.729 -31.657 1.00 89.75 264 ARG A C 1
ATOM 2187 O O . ARG A 1 264 ? -29.161 19.044 -30.641 1.00 89.75 264 ARG A O 1
ATOM 2194 N N . LYS A 1 265 ? -27.982 20.081 -32.261 1.00 90.38 265 LYS A N 1
ATOM 2195 C CA . LYS A 1 265 ? -26.666 19.589 -31.826 1.00 90.38 265 LYS A CA 1
ATOM 2196 C C . LYS A 1 265 ? -26.388 19.901 -30.350 1.00 90.38 265 LYS A C 1
ATOM 2198 O O . LYS A 1 265 ? -25.857 19.057 -29.639 1.00 90.38 265 LYS A O 1
ATOM 2203 N N . ARG A 1 266 ? -26.771 21.090 -29.864 1.00 89.06 266 ARG A N 1
ATOM 2204 C CA . ARG A 1 266 ? -26.630 21.447 -28.442 1.00 89.06 266 ARG A CA 1
ATOM 2205 C C . ARG A 1 266 ? -27.522 20.593 -27.533 1.00 89.06 266 ARG A C 1
ATOM 2207 O O . ARG A 1 266 ? -27.062 20.221 -26.459 1.00 89.06 266 ARG A O 1
ATOM 2214 N N . LYS A 1 267 ? -28.755 20.265 -27.944 1.00 91.12 267 LYS A N 1
ATOM 2215 C CA . LYS A 1 267 ? -29.615 19.333 -27.191 1.00 91.12 267 LYS A CA 1
ATOM 2216 C C . LYS A 1 267 ? -28.999 17.934 -27.159 1.00 91.12 267 LYS A C 1
ATOM 2218 O O . LYS A 1 267 ? -28.897 17.366 -26.083 1.00 91.12 267 LYS A O 1
ATOM 2223 N N . GLU A 1 268 ? -28.558 17.418 -28.304 1.00 91.06 268 GLU A N 1
ATOM 2224 C CA . GLU A 1 268 ? -27.895 16.109 -28.423 1.00 91.06 268 GLU A CA 1
ATOM 2225 C C . GLU A 1 268 ? -26.633 16.031 -27.541 1.00 91.06 268 GLU A C 1
ATOM 2227 O O . GLU A 1 268 ? -26.384 15.019 -26.893 1.00 91.06 268 GLU A O 1
ATOM 2232 N N . GLU A 1 269 ? -25.855 17.115 -27.449 1.00 89.50 269 GLU A N 1
ATOM 2233 C CA . GLU A 1 269 ? -24.696 17.196 -26.553 1.00 89.50 269 GLU A CA 1
ATOM 2234 C C . GLU A 1 269 ? -25.092 17.243 -25.064 1.00 89.50 269 GLU A C 1
ATOM 2236 O O . GLU A 1 269 ? -24.443 16.608 -24.237 1.00 89.50 269 GLU A O 1
ATOM 2241 N N . GLU A 1 270 ? -26.163 17.957 -24.702 1.00 90.25 270 GLU A N 1
ATOM 2242 C CA . GLU A 1 270 ? -26.692 17.984 -23.329 1.00 90.25 270 GLU A CA 1
ATOM 2243 C C . GLU A 1 270 ? -27.277 16.625 -22.904 1.00 90.25 270 GLU A C 1
ATOM 2245 O O . GLU A 1 270 ? -27.128 16.214 -21.756 1.00 90.25 270 GLU A O 1
ATOM 2250 N N . GLU A 1 271 ? -27.915 15.916 -23.835 1.00 91.06 271 GLU A N 1
ATOM 2251 C CA . GLU A 1 271 ? -28.478 14.574 -23.656 1.00 91.06 271 GLU A CA 1
ATOM 2252 C C . GLU A 1 271 ? -27.348 13.560 -23.419 1.00 91.06 271 GLU A C 1
ATOM 2254 O O . GLU A 1 271 ? -27.327 12.914 -22.373 1.00 91.06 271 GLU A O 1
ATOM 2259 N N . ARG A 1 272 ? -26.303 13.563 -24.261 1.00 90.56 272 ARG A N 1
ATOM 2260 C CA . ARG A 1 272 ? -25.100 12.733 -24.057 1.00 90.56 272 ARG A CA 1
ATOM 2261 C C . ARG A 1 272 ? -24.320 13.055 -22.778 1.00 90.56 272 ARG A C 1
ATOM 2263 O O . ARG A 1 272 ? -23.715 12.159 -22.198 1.00 90.56 272 ARG A O 1
ATOM 2270 N N . ARG A 1 273 ? -24.321 14.311 -22.311 1.00 89.56 273 ARG A N 1
ATOM 2271 C CA . ARG A 1 273 ? -23.734 14.683 -21.005 1.00 89.56 273 ARG A CA 1
ATOM 2272 C C . ARG A 1 273 ? -24.534 14.112 -19.828 1.00 89.56 273 ARG A C 1
ATOM 2274 O O . ARG A 1 273 ? -23.935 13.811 -18.801 1.00 89.56 273 ARG A O 1
ATOM 2281 N N . LYS A 1 274 ? -25.856 13.954 -19.962 1.00 90.62 274 LYS A N 1
ATOM 2282 C CA . LYS A 1 274 ? -26.705 13.315 -18.940 1.00 90.62 274 LYS A CA 1
ATOM 2283 C C . LYS A 1 274 ? -26.531 11.800 -18.940 1.00 90.62 274 LYS A C 1
ATOM 2285 O O . LYS A 1 274 ? -26.329 11.243 -17.871 1.00 90.62 274 LYS A O 1
ATOM 2290 N N . GLU A 1 275 ? -26.511 11.172 -20.117 1.00 90.88 275 GLU A N 1
ATOM 2291 C CA . GLU A 1 275 ? -26.196 9.743 -20.266 1.00 90.88 275 GLU A CA 1
ATOM 2292 C C . GLU A 1 275 ? -24.832 9.408 -19.639 1.00 90.88 275 GLU A C 1
ATOM 2294 O O . GLU A 1 275 ? -24.741 8.495 -18.825 1.00 90.88 275 GLU A O 1
ATOM 2299 N N . ALA A 1 276 ? -23.791 10.197 -19.936 1.00 89.44 276 ALA A N 1
ATOM 2300 C CA . ALA A 1 276 ? -22.460 10.004 -19.359 1.00 89.44 276 ALA A CA 1
ATOM 2301 C C . ALA A 1 276 ? -22.432 10.179 -17.828 1.00 89.44 276 ALA A C 1
ATOM 2303 O O . ALA A 1 276 ? -21.765 9.409 -17.145 1.00 89.44 276 ALA A O 1
ATOM 2304 N N . ALA A 1 277 ? -23.168 11.151 -17.277 1.00 89.19 277 ALA A N 1
ATOM 2305 C CA . ALA A 1 277 ? -23.250 11.359 -15.829 1.00 89.19 277 ALA A CA 1
ATOM 2306 C C . ALA A 1 277 ? -24.053 10.255 -15.110 1.00 89.19 277 ALA A C 1
ATOM 2308 O O . ALA A 1 277 ? -23.724 9.892 -13.981 1.00 89.19 277 ALA A O 1
ATOM 2309 N N . GLU A 1 278 ? -25.087 9.700 -15.752 1.00 91.75 278 GLU A N 1
ATOM 2310 C CA . GLU A 1 278 ? -25.833 8.544 -15.239 1.00 91.75 278 GLU A CA 1
ATOM 2311 C C . GLU A 1 278 ? -24.981 7.265 -15.297 1.00 91.75 278 GLU A C 1
ATOM 2313 O O . GLU A 1 278 ? -24.966 6.490 -14.337 1.00 91.75 278 GLU A O 1
ATOM 2318 N N . GLU A 1 279 ? -24.201 7.075 -16.367 1.00 90.88 279 GLU A N 1
ATOM 2319 C CA . GLU A 1 279 ? -23.244 5.973 -16.466 1.00 90.88 279 GLU A CA 1
ATOM 2320 C C . GLU A 1 279 ? -22.124 6.097 -15.420 1.00 90.88 279 GLU A C 1
ATOM 2322 O O . GLU A 1 279 ? -21.841 5.125 -14.726 1.00 90.88 279 GLU A O 1
ATOM 2327 N N . GLU A 1 280 ? -21.543 7.285 -15.224 1.00 90.69 280 GLU A N 1
ATOM 2328 C CA . GLU A 1 280 ? -20.530 7.546 -14.190 1.00 90.69 280 GLU A CA 1
ATOM 2329 C C . GLU A 1 280 ? -21.080 7.288 -12.775 1.00 90.69 280 GLU A C 1
ATOM 2331 O O . GLU A 1 280 ? -20.426 6.637 -11.955 1.00 90.69 280 GLU A O 1
ATOM 2336 N N . ALA A 1 281 ? -22.302 7.747 -12.481 1.00 89.12 281 ALA A N 1
ATOM 2337 C CA . ALA A 1 281 ? -22.963 7.493 -11.202 1.00 89.12 281 ALA A CA 1
ATOM 2338 C C . ALA A 1 281 ? -23.205 5.992 -10.970 1.00 89.12 281 ALA A C 1
ATOM 2340 O O . ALA A 1 281 ? -22.979 5.489 -9.866 1.00 89.12 281 ALA A O 1
ATOM 2341 N N . LYS A 1 282 ? -23.602 5.258 -12.017 1.00 91.19 282 LYS A N 1
ATOM 2342 C CA . LYS A 1 282 ? -23.761 3.803 -11.964 1.00 91.19 282 LYS A CA 1
ATOM 2343 C C . LYS A 1 282 ? -22.422 3.087 -11.769 1.00 91.19 282 LYS A C 1
ATOM 2345 O O . LYS A 1 282 ? -22.337 2.217 -10.909 1.00 91.19 282 LYS A O 1
ATOM 2350 N N . GLN A 1 283 ? -21.378 3.466 -12.509 1.00 87.25 283 GLN A N 1
ATOM 2351 C CA . GLN A 1 283 ? -20.036 2.891 -12.368 1.00 87.25 283 GLN A CA 1
ATOM 2352 C C . GLN A 1 283 ? -19.501 3.078 -10.939 1.00 87.25 283 GLN A C 1
ATOM 2354 O O . GLN A 1 283 ? -18.984 2.124 -10.362 1.00 87.25 283 GLN A O 1
ATOM 2359 N N . LYS A 1 284 ? -19.706 4.252 -10.322 1.00 87.25 284 LYS A N 1
ATOM 2360 C CA . LYS A 1 284 ? -19.353 4.500 -8.911 1.00 87.25 284 LYS A CA 1
ATOM 2361 C C . LYS A 1 284 ? -20.136 3.613 -7.939 1.00 87.25 284 LYS A C 1
ATOM 2363 O O . LYS A 1 284 ? -19.534 3.054 -7.026 1.00 87.25 284 LYS A O 1
ATOM 2368 N N . ALA A 1 285 ? -21.442 3.435 -8.148 1.00 87.69 285 ALA A N 1
ATOM 2369 C CA . ALA A 1 285 ? -22.264 2.552 -7.316 1.00 87.69 285 ALA A CA 1
ATOM 2370 C C . ALA A 1 285 ? -21.865 1.067 -7.454 1.00 87.69 285 ALA A C 1
ATOM 2372 O O . ALA A 1 285 ? -21.779 0.353 -6.453 1.00 87.69 285 ALA A O 1
ATOM 2373 N N . ASP A 1 286 ? -21.567 0.605 -8.673 1.00 86.69 286 ASP A N 1
ATOM 2374 C CA . ASP A 1 286 ? -21.063 -0.749 -8.930 1.00 86.69 286 ASP A CA 1
ATOM 2375 C C . ASP A 1 286 ? -19.645 -0.949 -8.339 1.00 86.69 286 ASP A C 1
ATOM 2377 O O . ASP A 1 286 ? -19.338 -2.026 -7.821 1.00 86.69 286 ASP A O 1
ATOM 2381 N N . GLU A 1 287 ? -18.790 0.083 -8.337 1.00 86.94 287 GLU A N 1
ATOM 2382 C CA . GLU A 1 287 ? -17.462 0.054 -7.704 1.00 86.94 287 GLU A CA 1
ATOM 2383 C C . GLU A 1 287 ? -17.543 0.045 -6.166 1.00 86.94 287 GLU A C 1
ATOM 2385 O O . GLU A 1 287 ? -16.822 -0.715 -5.518 1.00 86.94 287 GLU A O 1
ATOM 2390 N N . GLU A 1 288 ? -18.436 0.831 -5.559 1.00 82.75 288 GLU A N 1
ATOM 2391 C CA . GLU A 1 288 ? -18.688 0.813 -4.112 1.00 82.75 288 GLU A CA 1
ATOM 2392 C C . GLU A 1 288 ? -19.261 -0.544 -3.671 1.00 82.75 288 GLU A C 1
ATOM 2394 O O . GLU A 1 288 ? -18.748 -1.168 -2.739 1.00 82.75 288 GLU A O 1
ATOM 2399 N N . ALA A 1 289 ? -20.238 -1.079 -4.411 1.00 86.38 289 ALA A N 1
ATOM 2400 C CA . ALA A 1 289 ? -20.776 -2.417 -4.179 1.00 86.38 289 ALA A CA 1
ATOM 2401 C C . ALA A 1 289 ? -19.729 -3.530 -4.388 1.00 86.38 289 ALA A C 1
ATOM 2403 O O . ALA A 1 289 ? -19.805 -4.578 -3.737 1.00 86.38 289 ALA A O 1
ATOM 2404 N N . LYS A 1 290 ? -18.739 -3.326 -5.270 1.00 87.31 290 LYS A N 1
ATOM 2405 C CA . LYS A 1 290 ? -17.579 -4.218 -5.412 1.00 87.31 290 LYS A CA 1
ATOM 2406 C C . LYS A 1 290 ? -16.651 -4.114 -4.200 1.00 87.31 290 LYS A C 1
ATOM 2408 O O . LYS A 1 290 ? -16.319 -5.154 -3.639 1.00 87.31 290 LYS A O 1
ATOM 2413 N N . LYS A 1 291 ? -16.281 -2.904 -3.765 1.00 80.81 291 LYS A N 1
ATOM 2414 C CA . LYS A 1 291 ? -15.432 -2.665 -2.580 1.00 80.81 291 LYS A CA 1
ATOM 2415 C C . LYS A 1 291 ? -16.046 -3.257 -1.313 1.00 80.81 291 LYS A C 1
ATOM 2417 O O . LYS A 1 291 ? -15.332 -3.869 -0.524 1.00 80.81 291 LYS A O 1
ATOM 2422 N N . GLU A 1 292 ? -17.362 -3.153 -1.142 1.00 80.19 292 GLU A N 1
ATOM 2423 C CA . GLU A 1 292 ? -18.049 -3.760 0.001 1.00 80.19 292 GLU A CA 1
ATOM 2424 C C . GLU A 1 292 ? -18.057 -5.294 -0.067 1.00 80.19 292 GLU A C 1
ATOM 2426 O O . GLU A 1 292 ? -17.781 -5.957 0.932 1.00 80.19 292 GLU A O 1
ATOM 2431 N N . LYS A 1 293 ? -18.286 -5.882 -1.250 1.00 81.44 293 LYS A N 1
ATOM 2432 C CA . LYS A 1 293 ? -18.142 -7.336 -1.447 1.00 81.44 293 LYS A CA 1
ATOM 2433 C C . LYS A 1 293 ? -16.710 -7.811 -1.223 1.00 81.44 293 LYS A C 1
ATOM 2435 O O . LYS A 1 293 ? -16.523 -8.895 -0.685 1.00 81.44 293 LYS A O 1
ATOM 2440 N N . GLU A 1 294 ? -15.714 -7.023 -1.616 1.00 74.50 294 GLU A N 1
ATOM 2441 C CA . GLU A 1 294 ? -14.296 -7.315 -1.407 1.00 74.50 294 GLU A CA 1
ATOM 2442 C C . GLU A 1 294 ? -13.946 -7.263 0.086 1.00 74.50 294 GLU A C 1
ATOM 2444 O O . GLU A 1 294 ? -13.380 -8.223 0.598 1.00 74.50 294 GLU A O 1
ATOM 2449 N N . ARG A 1 295 ? -14.414 -6.243 0.821 1.00 72.69 295 ARG A N 1
ATOM 2450 C CA . ARG A 1 295 ? -14.298 -6.146 2.288 1.00 72.69 295 ARG A CA 1
ATOM 2451 C C . ARG A 1 295 ? -14.950 -7.336 3.002 1.00 72.69 295 ARG A C 1
ATOM 2453 O O . ARG A 1 295 ? -14.338 -7.933 3.885 1.00 72.69 295 ARG A O 1
ATOM 2460 N N . GLN A 1 296 ? -16.163 -7.719 2.600 1.00 74.44 296 GLN A N 1
ATOM 2461 C CA . GLN A 1 296 ? -16.864 -8.884 3.155 1.00 74.44 296 GLN A CA 1
ATOM 2462 C C . GLN A 1 296 ? -16.191 -10.214 2.775 1.00 74.44 296 GLN A C 1
ATOM 2464 O O . GLN A 1 296 ? -16.184 -11.145 3.579 1.00 74.44 296 GLN A O 1
ATOM 2469 N N . ALA A 1 297 ? -15.610 -10.323 1.576 1.00 72.75 297 ALA A N 1
ATOM 2470 C CA . ALA A 1 297 ? -14.867 -11.502 1.139 1.00 72.75 297 ALA A CA 1
ATOM 2471 C C . ALA A 1 297 ? -13.514 -11.629 1.854 1.00 72.75 297 ALA A C 1
ATOM 2473 O O . ALA A 1 297 ? -13.140 -12.739 2.227 1.00 72.75 297 ALA A O 1
ATOM 2474 N N . GLU A 1 298 ? -12.817 -10.516 2.099 1.00 66.75 298 GLU A N 1
ATOM 2475 C CA . GLU A 1 298 ? -11.602 -10.472 2.912 1.00 66.75 298 GLU A CA 1
ATOM 2476 C C . GLU A 1 298 ? -11.926 -10.887 4.353 1.00 66.75 298 GLU A C 1
ATOM 2478 O O . GLU A 1 298 ? -11.312 -11.811 4.880 1.00 66.75 298 GLU A O 1
ATOM 2483 N N . GLU A 1 299 ? -12.958 -10.307 4.977 1.00 67.81 299 GLU A N 1
ATOM 2484 C CA . GLU A 1 299 ? -13.379 -10.708 6.324 1.00 67.81 299 GLU A CA 1
ATOM 2485 C C . GLU A 1 299 ? -13.812 -12.187 6.375 1.00 67.81 299 GLU A C 1
ATOM 2487 O O . GLU A 1 299 ? -13.472 -12.912 7.312 1.00 67.81 299 GLU A O 1
ATOM 2492 N N . ALA A 1 300 ? -14.508 -12.683 5.347 1.00 68.31 300 ALA A N 1
ATOM 2493 C CA . ALA A 1 300 ? -14.869 -14.094 5.237 1.00 68.31 300 ALA A CA 1
ATOM 2494 C C . ALA A 1 300 ? -13.654 -15.014 5.011 1.00 68.31 300 ALA A C 1
ATOM 2496 O O . ALA A 1 300 ? -13.688 -16.155 5.467 1.00 68.31 300 ALA A O 1
ATOM 2497 N N . MET A 1 301 ? -12.589 -14.547 4.352 1.00 68.75 301 MET A N 1
ATOM 2498 C CA . MET A 1 301 ? -11.309 -15.257 4.221 1.00 68.75 301 MET A CA 1
ATOM 2499 C C . MET A 1 301 ? -10.603 -15.325 5.581 1.00 68.75 301 MET A C 1
ATOM 2501 O O . MET A 1 301 ? -10.320 -16.424 6.061 1.00 68.75 301 MET A O 1
ATOM 2505 N N . TRP A 1 302 ? -10.452 -14.183 6.264 1.00 58.44 302 TRP A N 1
ATOM 2506 C CA . TRP A 1 302 ? -9.916 -14.094 7.629 1.00 58.44 302 TRP A CA 1
ATOM 2507 C C . TRP A 1 302 ? -10.704 -14.940 8.646 1.00 58.44 302 TRP A C 1
ATOM 2509 O O . TRP A 1 302 ? -10.115 -15.426 9.608 1.00 58.44 302 TRP A O 1
ATOM 2519 N N . ARG A 1 303 ? -12.012 -15.157 8.437 1.00 60.50 303 ARG A N 1
ATOM 2520 C CA . ARG A 1 303 ? -12.859 -16.061 9.243 1.00 60.50 303 ARG A CA 1
ATOM 2521 C C . ARG A 1 303 ? -12.796 -17.542 8.822 1.00 60.50 303 ARG A C 1
ATOM 2523 O O . ARG A 1 303 ? -13.159 -18.392 9.627 1.00 60.50 303 ARG A O 1
ATOM 2530 N N . LYS A 1 304 ? -12.398 -17.873 7.584 1.00 58.91 304 LYS A N 1
ATOM 2531 C CA . LYS A 1 304 ? -12.395 -19.256 7.047 1.00 58.91 304 LYS A CA 1
ATOM 2532 C C . LYS A 1 304 ? -11.038 -19.945 7.111 1.00 58.91 304 LYS A C 1
ATOM 2534 O O . LYS A 1 304 ? -10.978 -21.119 7.457 1.00 58.91 304 LYS A O 1
ATOM 2539 N N . GLU A 1 305 ? -9.959 -19.243 6.774 1.00 50.88 305 GLU A N 1
ATOM 2540 C CA . GLU A 1 305 ? -8.600 -19.813 6.802 1.00 50.88 305 GLU A CA 1
ATOM 2541 C C . GLU A 1 305 ? -8.058 -19.956 8.235 1.00 50.88 305 GLU A C 1
ATOM 2543 O O . GLU A 1 305 ? -7.032 -20.592 8.480 1.00 50.88 305 GLU A O 1
ATOM 2548 N N . ILE A 1 306 ? -8.757 -19.355 9.200 1.00 46.81 306 ILE A N 1
ATOM 2549 C CA . ILE A 1 306 ? -8.379 -19.277 10.604 1.00 46.81 306 ILE A CA 1
ATOM 2550 C C . ILE A 1 306 ? -9.580 -19.714 11.454 1.00 46.81 306 ILE A C 1
ATOM 2552 O O . ILE A 1 306 ? -10.440 -18.894 11.779 1.00 46.81 306 ILE A O 1
ATOM 2556 N N . PRO A 1 307 ? -9.634 -20.992 11.870 1.00 45.81 307 PRO A N 1
ATOM 2557 C CA . PRO A 1 307 ? -10.488 -21.401 12.973 1.00 45.81 307 PRO A CA 1
ATOM 2558 C C . PRO A 1 307 ? -10.133 -20.593 14.236 1.00 45.81 307 PRO A C 1
ATOM 2560 O O . PRO A 1 307 ? -8.940 -20.397 14.518 1.00 45.81 307 PRO A O 1
ATOM 2563 N N . PRO A 1 308 ? -11.123 -20.108 15.002 1.00 47.81 308 PRO A N 1
ATOM 2564 C CA . PRO A 1 308 ? -10.878 -19.379 16.239 1.00 47.81 308 PRO A CA 1
ATOM 2565 C C . PRO A 1 308 ? -10.234 -20.290 17.292 1.00 47.81 308 PRO A C 1
ATOM 2567 O O . PRO A 1 308 ? -10.900 -21.112 17.911 1.00 47.81 308 PRO A O 1
ATOM 2570 N N . LEU A 1 309 ? -8.934 -20.107 17.560 1.00 44.72 309 LEU A N 1
ATOM 2571 C CA . LEU A 1 309 ? -8.242 -20.846 18.630 1.00 44.72 309 LEU A CA 1
ATOM 2572 C C . LEU A 1 309 ? -8.915 -20.674 20.006 1.00 44.72 309 LEU A C 1
ATOM 2574 O O . LEU A 1 309 ? -8.815 -21.572 20.842 1.00 44.72 309 LEU A O 1
ATOM 2578 N N . TRP A 1 310 ? -9.630 -19.564 20.226 1.00 53.62 310 TRP A N 1
ATOM 2579 C CA . TRP A 1 310 ? -10.333 -19.287 21.478 1.00 53.62 310 TRP A CA 1
ATOM 2580 C C . TRP A 1 310 ? -11.475 -20.266 21.800 1.00 53.62 310 TRP A C 1
ATOM 2582 O O . TRP A 1 310 ? -11.691 -20.516 22.979 1.00 53.62 310 TRP A O 1
ATOM 2592 N N . GLU A 1 311 ? -12.048 -20.992 20.827 1.00 51.59 311 GLU A N 1
ATOM 2593 C CA . GLU A 1 311 ? -12.972 -22.118 21.107 1.00 51.59 311 GLU A CA 1
ATOM 2594 C C . GLU A 1 311 ? -12.311 -23.267 21.909 1.00 51.59 311 GLU A C 1
ATOM 2596 O O . GLU A 1 311 ? -12.982 -24.183 22.389 1.00 51.59 311 GLU A O 1
ATOM 2601 N N . THR A 1 312 ? -10.983 -23.226 22.082 1.00 52.16 312 THR A N 1
ATOM 2602 C CA . THR A 1 312 ? -10.219 -24.107 22.985 1.00 52.16 312 THR A CA 1
ATOM 2603 C C . THR A 1 312 ? -9.538 -23.373 24.153 1.00 52.16 312 THR A C 1
ATOM 2605 O O . THR A 1 312 ? -8.911 -24.032 24.979 1.00 52.16 312 THR A O 1
ATOM 2608 N N . TRP A 1 313 ? -9.667 -22.041 24.247 1.00 53.53 313 TRP A N 1
ATOM 2609 C CA . TRP A 1 313 ? -9.042 -21.177 25.270 1.00 53.53 313 TRP A CA 1
ATOM 2610 C C . TRP A 1 313 ? -10.048 -20.312 26.064 1.00 53.53 313 TRP A C 1
ATOM 2612 O O . TRP A 1 313 ? -9.623 -19.522 26.901 1.00 53.53 313 TRP A O 1
ATOM 2622 N N . ASP A 1 314 ? -11.367 -20.469 25.887 1.00 48.16 314 ASP A N 1
ATOM 2623 C CA . ASP A 1 314 ? -12.410 -19.701 26.611 1.00 48.16 314 ASP A CA 1
ATOM 2624 C C . ASP A 1 314 ? -12.389 -19.846 28.154 1.00 48.16 314 ASP A C 1
ATOM 2626 O O . ASP A 1 314 ? -13.112 -19.148 28.866 1.00 48.16 314 ASP A O 1
ATOM 2630 N N . THR A 1 315 ? -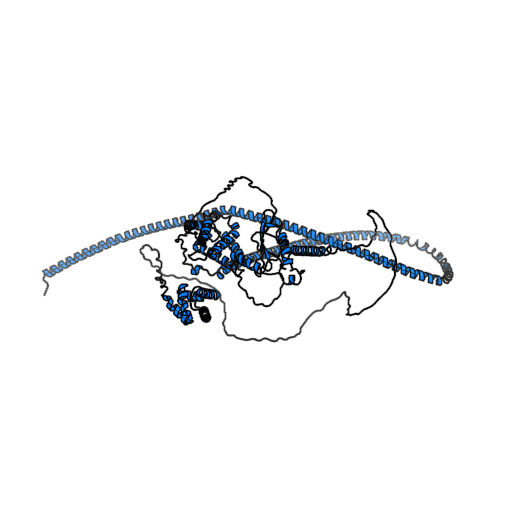11.555 -20.734 28.705 1.00 51.06 315 THR A N 1
ATOM 2631 C CA . THR A 1 315 ? -11.285 -20.860 30.151 1.00 51.06 315 THR A CA 1
ATOM 2632 C C . THR A 1 315 ? -9.871 -20.431 30.558 1.00 51.06 315 THR A C 1
ATOM 2634 O O . THR A 1 315 ? -9.525 -20.501 31.737 1.00 51.06 315 THR A O 1
ATOM 2637 N N . THR A 1 316 ? -9.034 -19.977 29.621 1.00 51.38 316 THR A N 1
ATOM 2638 C CA . THR A 1 316 ? -7.641 -19.580 29.869 1.00 51.38 316 THR A CA 1
ATOM 2639 C C . THR A 1 316 ? -7.555 -18.130 30.348 1.00 51.38 316 THR A C 1
ATOM 2641 O O . THR A 1 316 ? -7.003 -17.258 29.680 1.00 51.38 316 THR A O 1
ATOM 2644 N N . THR A 1 317 ? -8.078 -17.864 31.547 1.00 63.75 317 THR A N 1
ATOM 2645 C CA . THR A 1 317 ? -7.747 -16.635 32.279 1.00 63.75 317 THR A CA 1
ATOM 2646 C C . THR A 1 317 ? -6.234 -16.582 32.487 1.00 63.75 317 THR A C 1
ATOM 2648 O O . THR A 1 317 ? -5.697 -17.428 33.205 1.00 63.75 317 THR A O 1
ATOM 2651 N N . TYR A 1 318 ? -5.544 -15.621 31.865 1.00 76.56 318 TYR A N 1
ATOM 2652 C CA . TYR A 1 318 ? -4.102 -15.454 32.056 1.00 76.56 318 TYR A CA 1
ATOM 2653 C C . TYR A 1 318 ? -3.786 -15.261 33.541 1.00 76.56 318 TYR A C 1
ATOM 2655 O O . TYR A 1 318 ? -4.322 -14.357 34.186 1.00 76.56 318 TYR A O 1
ATOM 2663 N N . ASP A 1 319 ? -2.921 -16.119 34.083 1.00 76.44 319 ASP A N 1
ATOM 2664 C CA . ASP A 1 319 ? -2.585 -16.100 35.502 1.00 76.44 319 ASP A CA 1
ATOM 2665 C C . ASP A 1 319 ? -1.557 -15.003 35.814 1.00 76.44 319 ASP A C 1
ATOM 2667 O O . ASP A 1 319 ? -0.369 -15.248 36.027 1.00 76.44 319 ASP A O 1
ATOM 2671 N N . TRP A 1 320 ? -2.046 -13.763 35.870 1.00 85.81 320 TRP A N 1
ATOM 2672 C CA . TRP A 1 320 ? -1.294 -12.596 36.334 1.00 85.81 320 TRP A CA 1
ATOM 2673 C C . TRP A 1 320 ? -0.909 -12.661 37.827 1.00 85.81 320 TRP A C 1
ATOM 2675 O O . TRP A 1 320 ? -0.330 -11.699 38.334 1.00 85.81 320 TRP A O 1
ATOM 2685 N N . THR A 1 321 ? -1.256 -13.733 38.557 1.00 79.31 321 THR A N 1
ATOM 2686 C CA . THR A 1 321 ? -0.882 -13.902 39.972 1.00 79.31 321 THR A CA 1
ATOM 2687 C C . THR A 1 321 ? 0.489 -14.550 40.147 1.00 79.31 321 THR A C 1
ATOM 2689 O O . THR A 1 321 ? 1.107 -14.355 41.194 1.00 79.31 321 THR A O 1
ATOM 2692 N N . VAL A 1 322 ? 1.006 -15.244 39.122 1.00 76.75 322 VAL A N 1
ATOM 2693 C CA . VAL A 1 322 ? 2.396 -15.725 39.091 1.00 76.75 322 VAL A CA 1
ATOM 2694 C C . VAL A 1 322 ? 3.335 -14.515 38.983 1.00 76.75 322 VAL A C 1
ATOM 2696 O O . VAL A 1 322 ? 3.327 -13.840 37.951 1.00 76.75 322 VAL A O 1
ATOM 2699 N N . PRO A 1 323 ? 4.167 -14.216 40.000 1.00 78.69 323 PRO A N 1
ATOM 2700 C CA . PRO A 1 323 ? 5.105 -13.104 39.915 1.00 78.69 323 PRO A CA 1
ATOM 2701 C C . PRO A 1 323 ? 6.194 -13.438 38.885 1.00 78.69 323 PRO A C 1
ATOM 2703 O O . PRO A 1 323 ? 6.810 -14.499 39.003 1.00 78.69 323 PRO A O 1
ATOM 2706 N N . PRO A 1 324 ? 6.462 -12.580 37.887 1.00 85.88 324 PRO A N 1
ATOM 2707 C CA . PRO A 1 324 ? 7.590 -12.783 36.990 1.00 85.88 324 PRO A CA 1
ATOM 2708 C C . PRO A 1 324 ? 8.899 -12.463 37.719 1.00 85.88 324 PRO A C 1
ATOM 2710 O O . PRO A 1 324 ? 9.019 -11.406 38.344 1.00 85.88 324 PRO A O 1
ATOM 2713 N N . ASP A 1 325 ? 9.899 -13.336 37.578 1.00 85.75 325 ASP A N 1
ATOM 2714 C CA . ASP A 1 325 ? 11.184 -13.236 38.292 1.00 85.75 325 ASP A CA 1
ATOM 2715 C C . ASP A 1 325 ? 11.996 -11.971 37.914 1.00 85.75 325 ASP A C 1
ATOM 2717 O O . ASP A 1 325 ? 12.891 -11.547 38.642 1.00 85.75 325 ASP A O 1
ATOM 2721 N N . SER A 1 326 ? 11.636 -11.315 36.803 1.00 91.44 326 SER A N 1
ATOM 2722 C CA . SER A 1 326 ? 12.129 -9.996 36.385 1.00 91.44 326 SER A CA 1
ATOM 2723 C C . SER A 1 326 ? 11.435 -8.860 37.164 1.00 91.44 326 SER A C 1
ATOM 2725 O O . SER A 1 326 ? 10.212 -8.690 37.055 1.00 91.44 326 SER A O 1
ATOM 2727 N N . PRO A 1 327 ? 12.187 -7.994 37.877 1.00 93.19 327 PRO A N 1
ATOM 2728 C CA . PRO A 1 327 ? 11.627 -6.816 38.540 1.00 93.19 327 PRO A CA 1
ATOM 2729 C C . PRO A 1 327 ? 10.981 -5.817 37.570 1.00 93.19 327 PRO A C 1
ATOM 2731 O O . PRO A 1 327 ? 10.011 -5.151 37.936 1.00 93.19 327 PRO A O 1
ATOM 2734 N N . ALA A 1 328 ? 11.489 -5.706 36.336 1.00 94.44 328 ALA A N 1
ATOM 2735 C CA . ALA A 1 328 ? 10.913 -4.826 35.322 1.00 94.44 328 ALA A CA 1
ATOM 2736 C C . ALA A 1 328 ? 9.578 -5.372 34.771 1.00 94.44 328 ALA A C 1
ATOM 2738 O O . ALA A 1 328 ? 8.617 -4.612 34.648 1.00 94.44 328 ALA A O 1
ATOM 2739 N N . MET A 1 329 ? 9.465 -6.687 34.544 1.00 93.50 329 MET A N 1
ATOM 2740 C CA . MET A 1 329 ? 8.182 -7.346 34.250 1.00 93.50 329 MET A CA 1
ATOM 2741 C C . MET A 1 329 ? 7.187 -7.183 35.406 1.00 93.50 329 MET A C 1
ATOM 2743 O O . MET A 1 329 ? 6.033 -6.828 35.179 1.00 93.50 329 MET A O 1
ATOM 2747 N N . SER A 1 330 ? 7.636 -7.370 36.652 1.00 94.12 330 SER A N 1
ATOM 2748 C CA . SER A 1 330 ? 6.797 -7.228 37.853 1.00 94.12 330 SER A CA 1
ATOM 2749 C C . SER A 1 330 ? 6.213 -5.817 38.034 1.00 94.12 330 SER A C 1
ATOM 2751 O O . SER A 1 330 ? 5.142 -5.672 38.625 1.00 94.12 330 SER A O 1
ATOM 2753 N N . ALA A 1 331 ? 6.877 -4.774 37.521 1.00 95.25 331 ALA A N 1
ATOM 2754 C CA . ALA A 1 331 ? 6.308 -3.427 37.455 1.00 95.25 331 ALA A CA 1
ATOM 2755 C C . ALA A 1 331 ? 5.201 -3.337 36.388 1.00 95.25 331 ALA A C 1
ATOM 2757 O O . ALA A 1 331 ? 4.074 -2.960 36.693 1.00 95.25 331 ALA A O 1
ATOM 2758 N N . ILE A 1 332 ? 5.475 -3.785 35.161 1.00 96.12 332 ILE A N 1
ATOM 2759 C CA . ILE A 1 332 ? 4.517 -3.722 34.045 1.00 96.12 332 ILE A CA 1
ATOM 2760 C C . ILE A 1 332 ? 3.234 -4.527 34.334 1.00 96.12 332 ILE A C 1
ATOM 2762 O O . ILE A 1 332 ? 2.140 -4.072 34.012 1.00 96.12 332 ILE A O 1
ATOM 2766 N N . VAL A 1 333 ? 3.332 -5.683 35.001 1.00 95.38 333 VAL A N 1
ATOM 2767 C CA . VAL A 1 333 ? 2.162 -6.494 35.412 1.00 95.38 333 VAL A CA 1
ATOM 2768 C C . VAL A 1 333 ? 1.299 -5.799 36.468 1.00 95.38 333 VAL A C 1
ATOM 2770 O O . VAL A 1 333 ? 0.083 -6.009 36.498 1.00 95.38 333 VAL A O 1
ATOM 2773 N N . ARG A 1 334 ? 1.906 -4.974 37.329 1.00 95.88 334 ARG A N 1
ATOM 2774 C CA . ARG A 1 334 ? 1.203 -4.168 38.337 1.00 95.88 334 ARG A CA 1
ATOM 2775 C C . ARG A 1 334 ? 0.428 -3.027 37.686 1.00 95.88 334 ARG A C 1
ATOM 2777 O O . ARG A 1 334 ? -0.718 -2.787 38.053 1.00 95.88 334 ARG A O 1
ATOM 2784 N N . ASP A 1 335 ? 1.035 -2.384 36.695 1.00 97.12 335 ASP A N 1
ATOM 2785 C CA . ASP A 1 335 ? 0.484 -1.192 36.048 1.00 97.12 335 ASP A CA 1
ATOM 2786 C C . ASP A 1 335 ? -0.385 -1.525 34.813 1.00 97.12 335 ASP A C 1
ATOM 2788 O O . ASP A 1 335 ? -0.944 -0.626 34.183 1.00 97.12 335 ASP A O 1
ATOM 2792 N N . ARG A 1 336 ? -0.542 -2.817 34.478 1.00 96.62 336 ARG A N 1
ATOM 2793 C CA . ARG A 1 336 ? -1.193 -3.319 33.250 1.00 96.62 336 ARG A CA 1
ATOM 2794 C C . ARG A 1 336 ? -2.573 -2.723 32.961 1.00 96.62 336 ARG A C 1
ATOM 2796 O O . ARG A 1 336 ? -2.885 -2.485 31.805 1.00 96.62 336 ARG A O 1
ATOM 2803 N N . GLU A 1 337 ? -3.387 -2.441 33.979 1.00 97.50 337 GLU A N 1
ATOM 2804 C CA . GLU A 1 337 ? -4.738 -1.896 33.771 1.00 97.50 337 GLU A CA 1
ATOM 2805 C C . GLU A 1 337 ? -4.687 -0.443 33.262 1.00 97.50 337 GLU A C 1
ATOM 2807 O O . GLU A 1 337 ? -5.535 -0.028 32.474 1.00 97.50 337 GLU A O 1
ATOM 2812 N N . GLN A 1 338 ? -3.645 0.313 33.638 1.00 97.81 338 GLN A N 1
ATOM 2813 C CA . GLN A 1 338 ? -3.374 1.650 33.097 1.00 97.81 338 GLN A CA 1
ATOM 2814 C C . GLN A 1 338 ? -2.887 1.558 31.645 1.00 97.81 338 GLN A C 1
ATOM 2816 O O . GLN A 1 338 ? -3.326 2.335 30.799 1.00 97.81 338 GLN A O 1
ATOM 2821 N N . VAL A 1 339 ? -2.032 0.570 31.344 1.00 97.81 339 VAL A N 1
ATOM 2822 C CA . VAL A 1 339 ? -1.592 0.262 29.973 1.00 97.81 339 VAL A CA 1
ATOM 2823 C C . VAL A 1 339 ? -2.792 -0.103 29.096 1.00 97.81 339 VAL A C 1
ATOM 2825 O O . VAL A 1 339 ? -2.944 0.449 28.011 1.00 97.81 339 VAL A O 1
ATOM 2828 N N . PHE A 1 340 ? -3.682 -0.976 29.575 1.00 97.81 340 PHE A N 1
ATOM 2829 C CA . PHE A 1 340 ? -4.895 -1.381 28.864 1.00 97.81 340 PHE A CA 1
ATOM 2830 C C . PHE A 1 340 ? -5.891 -0.225 28.684 1.00 97.81 340 PHE A C 1
ATOM 2832 O O . PHE A 1 340 ? -6.537 -0.151 27.639 1.00 97.81 340 PHE A O 1
ATOM 2839 N N . SER A 1 341 ? -5.996 0.701 29.647 1.00 97.69 341 SER A N 1
ATOM 2840 C CA . SER A 1 341 ? -6.792 1.927 29.480 1.00 97.69 341 SER A CA 1
ATOM 2841 C C . SER A 1 341 ? -6.229 2.803 28.361 1.00 97.69 341 SER A C 1
ATOM 2843 O O . SER A 1 341 ? -6.920 3.019 27.366 1.00 97.69 341 SER A O 1
ATOM 2845 N N . LYS A 1 342 ? -4.941 3.178 28.428 1.00 97.62 342 LYS A N 1
ATOM 2846 C CA . LYS A 1 342 ? -4.301 3.974 27.367 1.00 97.62 342 LYS A CA 1
ATOM 2847 C C . LYS A 1 342 ? -4.346 3.278 26.005 1.00 97.62 342 LYS A C 1
ATOM 2849 O O . LYS A 1 342 ? -4.567 3.933 24.996 1.00 97.62 342 LYS A O 1
ATOM 2854 N N . GLN A 1 343 ? -4.214 1.951 25.956 1.00 97.56 343 GLN A N 1
ATOM 2855 C CA . GLN A 1 343 ? -4.354 1.184 24.716 1.00 97.56 343 GLN A CA 1
ATOM 2856 C C . GLN A 1 343 ? -5.765 1.327 24.111 1.00 97.56 343 GLN A C 1
ATOM 2858 O O . GLN A 1 343 ? -5.882 1.546 22.906 1.00 97.56 343 GLN A O 1
ATOM 2863 N N . ARG A 1 344 ? -6.832 1.257 24.926 1.00 97.69 344 ARG A N 1
ATOM 2864 C CA . ARG A 1 344 ? -8.216 1.531 24.485 1.00 97.69 344 ARG A CA 1
ATOM 2865 C C . ARG A 1 344 ? -8.407 2.979 24.029 1.00 97.69 344 ARG A C 1
ATOM 2867 O O . ARG A 1 344 ? -9.035 3.197 23.000 1.00 97.69 344 ARG A O 1
ATOM 2874 N N . GLU A 1 345 ? -7.852 3.940 24.762 1.00 97.12 345 GLU A N 1
ATOM 2875 C CA . GLU A 1 345 ? -7.934 5.377 24.456 1.00 97.12 345 GLU A CA 1
ATOM 2876 C C . GLU A 1 345 ? -7.233 5.731 23.130 1.00 97.12 345 GLU A C 1
ATOM 2878 O O . GLU A 1 345 ? -7.778 6.479 22.321 1.00 97.12 345 GLU A O 1
ATOM 2883 N N . THR A 1 346 ? -6.052 5.161 22.866 1.00 96.62 346 THR A N 1
ATOM 2884 C CA . THR A 1 346 ? -5.274 5.416 21.641 1.00 96.62 346 THR A CA 1
ATOM 2885 C C . THR A 1 346 ? -5.786 4.627 20.425 1.00 96.62 346 THR A C 1
ATOM 2887 O O . THR A 1 346 ? -5.619 5.067 19.289 1.00 96.62 346 THR A O 1
ATOM 2890 N N . GLY A 1 347 ? -6.399 3.455 20.611 1.00 94.19 347 GLY A N 1
ATOM 2891 C CA . GLY A 1 347 ? -6.720 2.520 19.525 1.00 94.19 347 GLY A CA 1
ATOM 2892 C C . GLY A 1 347 ? -8.007 2.806 18.738 1.00 94.19 347 GLY A C 1
ATOM 2893 O O . GLY A 1 347 ? -8.860 1.925 18.628 1.00 94.19 347 GLY A O 1
ATOM 2894 N N . THR A 1 348 ? -8.140 3.990 18.130 1.00 94.94 348 THR A N 1
ATOM 2895 C CA . THR A 1 348 ? -9.316 4.365 17.309 1.00 94.94 348 THR A CA 1
ATOM 2896 C C . THR A 1 348 ? -9.580 3.399 16.128 1.00 94.94 348 THR A C 1
ATOM 2898 O O . THR A 1 348 ? -8.658 2.716 15.656 1.00 94.94 348 THR A O 1
ATOM 2901 N N . PRO A 1 349 ? -10.823 3.331 15.595 1.00 93.44 349 PRO A N 1
ATOM 2902 C CA . PRO A 1 349 ? -11.183 2.412 14.507 1.00 93.44 349 PRO A CA 1
ATOM 2903 C C . PRO A 1 349 ? -10.387 2.615 13.209 1.00 93.44 349 PRO A C 1
ATOM 2905 O O . PRO A 1 349 ? -10.054 1.643 12.529 1.00 93.44 349 PRO A O 1
ATOM 2908 N N . GLU A 1 350 ? -10.048 3.862 12.876 1.00 92.25 350 GLU A N 1
ATOM 2909 C CA . GLU A 1 350 ? -9.290 4.221 11.668 1.00 92.25 350 GLU A CA 1
ATOM 2910 C C . GLU A 1 350 ? -7.852 3.686 11.731 1.00 92.25 350 GLU A C 1
ATOM 2912 O O . GLU A 1 350 ? -7.323 3.164 10.743 1.00 92.25 350 GLU A O 1
ATOM 2917 N N . ILE A 1 351 ? -7.252 3.715 12.926 1.00 94.44 351 ILE A N 1
ATOM 2918 C CA . ILE A 1 351 ? -5.941 3.118 13.201 1.00 94.44 351 ILE A CA 1
ATOM 2919 C C . ILE A 1 351 ? -6.031 1.598 13.110 1.00 94.44 351 ILE A C 1
ATOM 2921 O O . ILE A 1 351 ? -5.133 0.989 12.529 1.00 94.44 351 ILE A O 1
ATOM 2925 N N . GLN A 1 352 ? -7.102 0.971 13.623 1.00 95.25 352 GLN A N 1
ATOM 2926 C CA . GLN A 1 352 ? -7.273 -0.482 13.496 1.00 95.25 352 GLN A CA 1
ATOM 2927 C C . GLN A 1 352 ? -7.317 -0.901 12.026 1.00 95.25 352 GLN A C 1
ATOM 2929 O O . GLN A 1 352 ? -6.620 -1.838 11.639 1.00 95.25 352 GLN A O 1
ATOM 2934 N N . LEU A 1 353 ? -8.102 -0.196 11.205 1.00 91.25 353 LEU A N 1
ATOM 2935 C CA . LEU A 1 353 ? -8.245 -0.475 9.776 1.00 91.25 353 LEU A CA 1
ATOM 2936 C C . LEU A 1 353 ? -6.918 -0.279 9.027 1.00 91.25 353 LEU A C 1
ATOM 2938 O O . LEU A 1 353 ? -6.474 -1.172 8.304 1.00 91.25 353 LEU A O 1
ATOM 2942 N N . THR A 1 354 ? -6.257 0.861 9.240 1.00 93.88 354 THR A N 1
ATOM 2943 C CA . THR A 1 354 ? -4.995 1.210 8.568 1.00 93.88 354 THR A CA 1
ATOM 2944 C C . THR A 1 354 ? -3.870 0.254 8.961 1.00 93.88 354 THR A C 1
ATOM 2946 O O . THR A 1 354 ? -3.189 -0.292 8.093 1.00 93.88 354 THR A O 1
ATOM 2949 N N . SER A 1 355 ? -3.726 -0.030 10.259 1.00 94.75 355 SER A N 1
ATOM 2950 C CA . SER A 1 355 ? -2.710 -0.954 10.777 1.00 94.75 355 SER A CA 1
ATOM 2951 C C . SER A 1 355 ? -2.947 -2.375 10.276 1.00 94.75 355 SER A C 1
ATOM 2953 O O . SER A 1 355 ? -2.011 -3.009 9.796 1.00 94.75 355 SER A O 1
ATOM 2955 N N . ARG A 1 356 ? -4.199 -2.865 10.296 1.00 93.25 356 ARG A N 1
ATOM 2956 C CA . ARG A 1 356 ? -4.544 -4.173 9.718 1.00 93.25 356 ARG A CA 1
ATOM 2957 C C . ARG A 1 356 ? -4.216 -4.247 8.237 1.00 93.25 356 ARG A C 1
ATOM 2959 O O . ARG A 1 356 ? -3.619 -5.235 7.832 1.00 93.25 356 ARG A O 1
ATOM 2966 N N . LYS A 1 357 ? -4.524 -3.217 7.443 1.00 90.75 357 LYS A N 1
ATOM 2967 C CA . LYS A 1 357 ? -4.202 -3.194 6.007 1.00 90.75 357 LYS A CA 1
ATOM 2968 C C . LYS A 1 357 ? -2.693 -3.283 5.754 1.00 90.75 357 LYS A C 1
ATOM 2970 O O . LYS A 1 357 ? -2.264 -4.107 4.950 1.00 90.75 357 LYS A O 1
ATOM 2975 N N . VAL A 1 358 ? -1.886 -2.493 6.466 1.00 92.56 358 VAL A N 1
ATOM 2976 C CA . VAL A 1 358 ? -0.414 -2.519 6.349 1.00 92.56 358 VAL A CA 1
ATOM 2977 C C . VAL A 1 358 ? 0.153 -3.869 6.799 1.00 92.56 358 VAL A C 1
ATOM 2979 O O . VAL A 1 358 ? 1.002 -4.447 6.119 1.00 92.56 358 VAL A O 1
ATOM 2982 N N . ILE A 1 359 ? -0.352 -4.421 7.904 1.00 90.75 359 ILE A N 1
ATOM 2983 C CA . ILE A 1 359 ? 0.083 -5.716 8.441 1.00 90.75 359 ILE A CA 1
ATOM 2984 C C . ILE A 1 359 ? -0.352 -6.878 7.538 1.00 90.75 359 ILE A C 1
ATOM 2986 O O . ILE A 1 359 ? 0.444 -7.788 7.320 1.00 90.75 359 ILE A O 1
ATOM 2990 N N . ALA A 1 360 ? -1.547 -6.833 6.947 1.00 87.62 360 ALA A N 1
ATOM 2991 C CA . ALA A 1 360 ? -2.032 -7.804 5.968 1.00 87.62 360 ALA A CA 1
ATOM 2992 C C . ALA A 1 360 ? -1.186 -7.781 4.686 1.00 87.62 360 ALA A C 1
ATOM 2994 O O . ALA A 1 360 ? -0.718 -8.829 4.241 1.00 87.62 360 ALA A O 1
ATOM 2995 N N . GLN A 1 361 ? -0.903 -6.591 4.142 1.00 87.50 361 GLN A N 1
ATOM 2996 C CA . GLN A 1 361 ? 0.002 -6.415 3.000 1.00 87.50 361 GLN A CA 1
ATOM 2997 C C . GLN A 1 361 ? 1.407 -6.948 3.308 1.00 87.50 361 GLN A C 1
ATOM 2999 O O . GLN A 1 361 ? 1.973 -7.698 2.510 1.00 87.50 361 GLN A O 1
ATOM 3004 N N . HIS A 1 362 ? 1.955 -6.635 4.487 1.00 84.25 362 HIS A N 1
ATOM 3005 C CA . HIS A 1 362 ? 3.229 -7.193 4.929 1.00 84.25 362 HIS A CA 1
ATOM 3006 C C . HIS A 1 362 ? 3.149 -8.729 5.015 1.00 84.25 362 HIS A C 1
ATOM 3008 O O . HIS A 1 362 ? 3.956 -9.412 4.384 1.00 84.25 362 HIS A O 1
ATOM 3014 N N . MET A 1 363 ? 2.140 -9.287 5.694 1.00 82.56 363 MET A N 1
ATOM 3015 C CA . MET A 1 363 ? 1.909 -10.731 5.845 1.00 82.56 363 MET A CA 1
ATOM 3016 C C . MET A 1 363 ? 1.721 -11.473 4.514 1.00 82.56 363 MET A C 1
ATOM 3018 O O . MET A 1 363 ? 2.199 -12.603 4.399 1.00 82.56 363 MET A O 1
ATOM 3022 N N . ALA A 1 364 ? 1.119 -10.863 3.490 1.00 82.12 364 ALA A N 1
ATOM 3023 C CA . ALA A 1 364 ? 1.001 -11.455 2.155 1.00 82.12 364 ALA A CA 1
ATOM 3024 C C . ALA A 1 364 ? 2.379 -11.729 1.520 1.00 82.12 364 ALA A C 1
ATOM 3026 O O . ALA A 1 364 ? 2.594 -12.762 0.888 1.00 82.12 364 ALA A O 1
ATOM 3027 N N . THR A 1 365 ? 3.388 -10.890 1.789 1.00 79.19 365 THR A N 1
ATOM 3028 C CA . THR A 1 365 ? 4.774 -11.182 1.368 1.00 79.19 365 THR A CA 1
ATOM 3029 C C . THR A 1 365 ? 5.412 -12.346 2.152 1.00 79.19 365 THR A C 1
ATOM 3031 O O . THR A 1 365 ? 6.502 -12.814 1.809 1.00 79.19 365 THR A O 1
ATOM 3034 N N . TYR A 1 366 ? 4.756 -12.847 3.207 1.00 71.81 366 TYR A N 1
ATOM 3035 C CA . TYR A 1 366 ? 5.229 -13.929 4.074 1.00 71.81 366 TYR A CA 1
ATOM 3036 C C . TYR A 1 366 ? 4.511 -15.263 3.808 1.00 71.81 366 TYR A C 1
ATOM 3038 O O . TYR A 1 366 ? 5.175 -16.302 3.853 1.00 71.81 366 TYR A O 1
ATOM 3046 N N . THR A 1 367 ? 3.218 -15.259 3.471 1.00 64.00 367 THR A N 1
ATOM 3047 C CA . THR A 1 367 ? 2.418 -16.475 3.209 1.00 64.00 367 THR A CA 1
ATOM 3048 C C . THR A 1 367 ? 2.969 -17.323 2.057 1.00 64.00 367 THR A C 1
ATOM 3050 O O . THR A 1 367 ? 3.142 -18.530 2.219 1.00 64.00 367 THR A O 1
ATOM 3053 N N . HIS A 1 368 ? 3.358 -16.711 0.933 1.00 65.94 368 HIS A N 1
ATOM 3054 C CA . HIS A 1 368 ? 3.853 -17.417 -0.265 1.00 65.94 368 HIS A CA 1
ATOM 3055 C C . HIS A 1 368 ? 5.228 -18.116 -0.112 1.00 65.94 368 HIS A C 1
ATOM 3057 O O . HIS A 1 368 ? 5.756 -18.674 -1.073 1.00 65.94 368 HIS A O 1
ATOM 3063 N N . SER A 1 369 ? 5.846 -18.099 1.074 1.00 53.38 369 SER A N 1
ATOM 3064 C CA . SER A 1 369 ? 7.195 -18.630 1.319 1.00 53.38 369 SER A CA 1
ATOM 3065 C C . SER A 1 369 ? 7.170 -19.794 2.316 1.00 53.38 369 SER A C 1
ATOM 3067 O O . SER A 1 369 ? 7.220 -19.593 3.534 1.00 53.38 369 SER A O 1
ATOM 3069 N N . THR A 1 370 ? 7.194 -21.023 1.798 1.00 51.56 370 THR A N 1
ATOM 3070 C CA . THR A 1 370 ? 7.246 -22.256 2.597 1.00 51.56 370 THR A CA 1
ATOM 3071 C C . THR A 1 370 ? 8.465 -22.302 3.532 1.00 51.56 370 THR A C 1
ATOM 3073 O O . THR A 1 370 ? 9.620 -22.278 3.107 1.00 51.56 370 THR A O 1
ATOM 3076 N N . GLY A 1 371 ? 8.197 -22.411 4.838 1.00 58.28 371 GLY A N 1
ATOM 3077 C CA . GLY A 1 371 ? 9.209 -22.542 5.891 1.00 58.28 371 GLY A CA 1
ATOM 3078 C C . GLY A 1 371 ? 9.464 -21.250 6.676 1.00 58.28 371 GLY A C 1
ATOM 3079 O O . GLY A 1 371 ? 10.008 -20.272 6.166 1.00 58.28 371 GLY A O 1
ATOM 3080 N N . GLY A 1 372 ? 9.101 -21.260 7.961 1.00 61.28 372 GLY A N 1
ATOM 3081 C CA . GLY A 1 372 ? 9.380 -20.186 8.923 1.00 61.28 372 GLY A CA 1
ATOM 3082 C C . GLY A 1 372 ? 8.498 -18.939 8.794 1.00 61.28 372 GLY A C 1
ATOM 3083 O O . GLY A 1 372 ? 8.081 -18.405 9.816 1.00 61.28 372 GLY A O 1
ATOM 3084 N N . ARG A 1 373 ? 8.150 -18.489 7.581 1.00 69.25 373 ARG A N 1
ATOM 3085 C CA . ARG A 1 373 ? 7.349 -17.262 7.409 1.00 69.25 373 ARG A CA 1
ATOM 3086 C C . ARG A 1 373 ? 5.896 -17.390 7.881 1.00 69.25 373 ARG A C 1
ATOM 3088 O O . ARG A 1 373 ? 5.392 -16.443 8.467 1.00 69.25 373 ARG A O 1
ATOM 3095 N N . ALA A 1 374 ? 5.267 -18.561 7.761 1.00 73.56 374 ALA A N 1
ATOM 3096 C CA . ALA A 1 374 ? 3.940 -18.807 8.345 1.00 73.56 374 ALA A CA 1
ATOM 3097 C C . ALA A 1 374 ? 3.903 -18.605 9.878 1.00 73.56 374 ALA A C 1
ATOM 3099 O O . ALA A 1 374 ? 2.884 -18.196 10.423 1.00 73.56 374 ALA A O 1
ATOM 3100 N N . VAL A 1 375 ? 5.027 -18.810 10.582 1.00 76.31 375 VAL A N 1
ATOM 3101 C CA . VAL A 1 375 ? 5.113 -18.577 12.037 1.00 76.31 375 VAL A CA 1
ATOM 3102 C C . VAL A 1 375 ? 4.887 -17.099 12.375 1.00 76.31 375 VAL A C 1
ATOM 3104 O O . VAL A 1 375 ? 4.263 -16.805 13.385 1.00 76.31 375 VAL A O 1
ATOM 3107 N N . TYR A 1 376 ? 5.330 -16.171 11.519 1.00 81.06 376 TYR A N 1
ATOM 3108 C CA . TYR A 1 376 ? 5.106 -14.731 11.694 1.00 81.06 376 TYR A CA 1
ATOM 3109 C C . TYR A 1 376 ? 3.605 -14.394 11.710 1.00 81.06 376 TYR A C 1
ATOM 3111 O O . TYR A 1 376 ? 3.136 -13.738 12.637 1.00 81.06 376 TYR A O 1
ATOM 3119 N N . ALA A 1 377 ? 2.850 -14.920 10.737 1.00 82.12 377 ALA A N 1
ATOM 3120 C CA . ALA A 1 377 ? 1.397 -14.764 10.655 1.00 82.12 377 ALA A CA 1
ATOM 3121 C C . ALA A 1 377 ? 0.693 -15.302 11.911 1.00 82.12 377 ALA A C 1
ATOM 3123 O O . ALA A 1 377 ? -0.149 -14.619 12.494 1.00 82.12 377 ALA A O 1
ATOM 3124 N N . TYR A 1 378 ? 1.095 -16.490 12.379 1.00 83.19 378 TYR A N 1
ATOM 3125 C CA . TYR A 1 378 ? 0.559 -17.053 13.615 1.00 83.19 378 TYR A CA 1
ATOM 3126 C C . TYR A 1 378 ? 0.833 -16.162 14.834 1.00 83.19 378 TYR A C 1
ATOM 3128 O O . TYR A 1 378 ? -0.093 -15.914 15.593 1.00 83.19 378 TYR A O 1
ATOM 3136 N N . ARG A 1 379 ? 2.035 -15.588 14.998 1.00 86.94 379 ARG A N 1
ATOM 3137 C CA . ARG A 1 379 ? 2.336 -14.757 16.184 1.00 86.94 379 ARG A CA 1
ATOM 3138 C C . ARG A 1 379 ? 1.617 -13.407 16.209 1.00 86.94 379 ARG A C 1
ATOM 3140 O O . ARG A 1 379 ? 1.330 -12.915 17.295 1.00 86.94 379 ARG A O 1
ATOM 3147 N N . ILE A 1 380 ? 1.269 -12.844 15.051 1.00 90.44 380 ILE A N 1
ATOM 3148 C CA . ILE A 1 380 ? 0.374 -11.677 14.979 1.00 90.44 380 ILE A CA 1
ATOM 3149 C C . ILE A 1 380 ? -1.055 -12.063 15.375 1.00 90.44 380 ILE A C 1
ATOM 3151 O O . ILE A 1 380 ? -1.682 -11.354 16.159 1.00 90.44 380 ILE A O 1
ATOM 3155 N N . ARG A 1 381 ? -1.553 -13.213 14.903 1.00 86.00 381 ARG A N 1
ATOM 3156 C CA . ARG A 1 381 ? -2.873 -13.731 15.295 1.00 86.00 381 ARG A CA 1
ATOM 3157 C C . ARG A 1 381 ? -2.957 -14.030 16.793 1.00 86.00 381 ARG A C 1
ATOM 3159 O O . ARG A 1 381 ? -3.954 -13.686 17.419 1.00 86.00 381 ARG A O 1
ATOM 3166 N N . ASP A 1 382 ? -1.928 -14.655 17.360 1.00 86.75 382 ASP A N 1
ATOM 3167 C CA . ASP A 1 382 ? -1.860 -14.968 18.790 1.00 86.75 382 ASP A CA 1
ATOM 3168 C C . ASP A 1 382 ? -1.929 -13.676 19.630 1.00 86.75 382 ASP A C 1
ATOM 3170 O O . ASP A 1 382 ? -2.670 -13.616 20.610 1.00 86.75 382 ASP A O 1
ATOM 3174 N N . TYR A 1 383 ? -1.235 -12.616 19.194 1.00 93.69 383 TYR A N 1
ATOM 3175 C CA . TYR A 1 383 ? -1.294 -11.284 19.807 1.00 93.69 383 TYR A CA 1
ATOM 3176 C C . TYR A 1 383 ? -2.676 -10.621 19.664 1.00 93.69 383 TYR A C 1
ATOM 3178 O O . TYR A 1 383 ? -3.229 -10.151 20.656 1.00 93.69 383 TYR A O 1
ATOM 3186 N N . GLU A 1 384 ? -3.298 -10.641 18.478 1.00 93.06 384 GLU A N 1
ATOM 3187 C CA . GLU A 1 384 ? -4.675 -10.144 18.331 1.00 93.06 384 GLU A CA 1
ATOM 3188 C C . GLU A 1 384 ? -5.691 -10.933 19.181 1.00 93.06 384 GLU A C 1
ATOM 3190 O O . GLU A 1 384 ? -6.728 -10.382 19.557 1.00 93.06 384 GLU A O 1
ATOM 3195 N N . SER A 1 385 ? -5.437 -12.218 19.450 1.00 86.69 385 SER A N 1
ATOM 3196 C CA . SER A 1 385 ? -6.279 -13.042 20.323 1.00 86.69 385 SER A CA 1
ATOM 3197 C C . SER A 1 385 ? -6.106 -12.643 21.790 1.00 86.69 385 SER A C 1
ATOM 3199 O O . SER A 1 385 ? -7.105 -12.447 22.478 1.00 86.69 385 SER A O 1
ATOM 3201 N N . PHE A 1 386 ? -4.861 -12.437 22.236 1.00 92.56 386 PHE A N 1
ATOM 3202 C CA . PHE A 1 386 ? -4.543 -11.887 23.556 1.00 92.56 386 PHE A CA 1
ATOM 3203 C C . PHE A 1 386 ? -5.247 -10.543 23.788 1.00 92.56 386 PHE A C 1
ATOM 3205 O O . PHE A 1 386 ? -5.989 -10.405 24.761 1.00 92.56 386 PHE A O 1
ATOM 3212 N N . CYS A 1 387 ? -5.103 -9.589 22.862 1.00 95.12 387 CYS A N 1
ATOM 3213 C CA . CYS A 1 387 ? -5.731 -8.270 22.965 1.00 95.12 387 CYS A CA 1
ATOM 3214 C C . CYS A 1 387 ? -7.260 -8.351 23.083 1.00 95.12 387 CYS A C 1
ATOM 3216 O O . CYS A 1 387 ? -7.840 -7.698 23.946 1.00 95.12 387 CYS A O 1
ATOM 3218 N N . ARG A 1 388 ? -7.909 -9.221 22.296 1.00 92.62 388 ARG A N 1
ATOM 3219 C CA . ARG A 1 388 ? -9.353 -9.488 22.420 1.00 92.62 388 ARG A CA 1
ATOM 3220 C C . ARG A 1 388 ? -9.735 -10.035 23.798 1.00 92.62 388 ARG A C 1
ATOM 3222 O O . ARG A 1 388 ? -10.710 -9.574 24.376 1.00 92.62 388 ARG A O 1
ATOM 3229 N N . SER A 1 389 ? -8.966 -10.977 24.343 1.00 87.19 389 SER A N 1
ATOM 3230 C CA . SER A 1 389 ? -9.254 -11.588 25.652 1.00 87.19 389 SER A CA 1
ATOM 3231 C C . SER A 1 389 ? -8.993 -10.689 26.873 1.00 87.19 389 SER A C 1
ATOM 3233 O O . SER A 1 389 ? -9.451 -11.020 27.963 1.00 87.19 389 SER A O 1
ATOM 3235 N N . VAL A 1 390 ? -8.300 -9.553 26.708 1.00 93.19 390 VAL A N 1
ATOM 3236 C CA . VAL A 1 390 ? -8.134 -8.516 27.753 1.00 93.19 390 VAL A CA 1
ATOM 3237 C C . VAL A 1 390 ? -8.896 -7.216 27.435 1.00 93.19 390 VAL A C 1
ATOM 3239 O O . VAL A 1 390 ? -8.669 -6.189 28.074 1.00 93.19 390 VAL A O 1
ATOM 3242 N N . ASP A 1 391 ? -9.803 -7.270 26.453 1.00 94.69 391 ASP A N 1
ATOM 3243 C CA . ASP A 1 391 ? -10.630 -6.161 25.958 1.00 94.69 391 ASP A CA 1
ATOM 3244 C C . ASP A 1 391 ? -9.829 -4.889 25.613 1.00 94.69 391 ASP A C 1
ATOM 3246 O O . ASP A 1 391 ? -10.067 -3.799 26.138 1.00 94.69 391 ASP A O 1
ATOM 3250 N N . VAL A 1 392 ? -8.828 -5.027 24.736 1.00 96.81 392 VAL A N 1
ATOM 3251 C CA . VAL A 1 392 ? -8.074 -3.893 24.175 1.00 96.81 392 VAL A CA 1
ATOM 3252 C C . VAL A 1 392 ? -7.939 -3.996 22.651 1.00 96.81 392 VAL A C 1
ATOM 3254 O O . VAL A 1 392 ? -7.837 -5.101 22.105 1.00 96.81 392 VAL A O 1
ATOM 3257 N N . PRO A 1 393 ? -7.877 -2.863 21.930 1.00 97.06 393 PRO A N 1
ATOM 3258 C CA . PRO A 1 393 ? -7.536 -2.865 20.514 1.00 97.06 393 PRO A CA 1
ATOM 3259 C C . PRO A 1 393 ? -6.072 -3.312 20.315 1.00 97.06 393 PRO A C 1
ATOM 3261 O O . PRO A 1 393 ? -5.183 -2.850 21.037 1.00 97.06 393 PRO A O 1
ATOM 3264 N N . PRO A 1 394 ? -5.779 -4.194 19.340 1.00 96.56 394 PRO A N 1
ATOM 3265 C CA . PRO A 1 394 ? -4.420 -4.689 19.113 1.00 96.56 394 PRO A CA 1
ATOM 3266 C C . PRO A 1 394 ? -3.451 -3.607 18.615 1.00 96.56 394 PRO A C 1
ATOM 3268 O O . PRO A 1 394 ? -2.250 -3.703 18.877 1.00 96.56 394 PRO A O 1
ATOM 3271 N N . TRP A 1 395 ? -3.954 -2.578 17.928 1.00 97.25 395 TRP A N 1
ATOM 3272 C CA . TRP A 1 395 ? -3.152 -1.495 17.358 1.00 97.25 395 TRP A CA 1
ATOM 3273 C C . TRP A 1 395 ? -3.439 -0.167 18.091 1.00 97.25 395 TRP A C 1
ATOM 3275 O O . TRP A 1 395 ? -4.579 0.044 18.506 1.00 97.25 395 TRP A O 1
ATOM 3285 N N . PRO A 1 396 ? -2.461 0.744 18.247 1.00 97.06 396 PRO A N 1
ATOM 3286 C CA . PRO A 1 396 ? -1.058 0.624 17.839 1.00 97.06 396 PRO A CA 1
ATOM 3287 C C . PRO A 1 396 ? -0.262 -0.367 18.712 1.00 97.06 396 PRO A C 1
ATOM 3289 O O . PRO A 1 396 ? -0.589 -0.596 19.872 1.00 97.06 396 PRO A O 1
ATOM 3292 N N . LEU A 1 397 ? 0.793 -0.971 18.159 1.00 96.56 397 LEU A N 1
ATOM 3293 C CA . LEU A 1 397 ? 1.600 -1.993 18.843 1.00 96.56 397 LEU A CA 1
ATOM 3294 C C . LEU A 1 397 ? 2.795 -1.369 19.575 1.00 96.56 397 LEU A C 1
ATOM 3296 O O . LEU A 1 397 ? 3.846 -1.112 18.978 1.00 96.56 397 LEU A O 1
ATOM 3300 N N . SER A 1 398 ? 2.631 -1.163 20.879 1.00 96.88 398 SER A N 1
ATOM 3301 C CA . SER A 1 398 ? 3.644 -0.606 21.779 1.00 96.88 398 SER A CA 1
ATOM 3302 C C . SER A 1 398 ? 4.546 -1.673 22.417 1.00 96.88 398 SER A C 1
ATOM 3304 O O . SER A 1 398 ? 4.161 -2.833 22.581 1.00 96.88 398 SER A O 1
ATOM 3306 N N . THR A 1 399 ? 5.754 -1.277 22.836 1.00 96.69 399 THR A N 1
ATOM 3307 C CA . THR A 1 399 ? 6.716 -2.159 23.524 1.00 96.69 399 THR A CA 1
ATOM 3308 C C . THR A 1 399 ? 6.118 -2.793 24.785 1.00 96.69 399 THR A C 1
ATOM 3310 O O . THR A 1 399 ? 6.334 -3.978 25.039 1.00 96.69 399 THR A O 1
ATOM 3313 N N . VAL A 1 400 ? 5.325 -2.038 25.552 1.00 97.50 400 VAL A N 1
ATOM 3314 C CA . VAL A 1 400 ? 4.678 -2.526 26.781 1.00 97.50 400 VAL A CA 1
ATOM 3315 C C . VAL A 1 400 ? 3.568 -3.550 26.501 1.00 97.50 400 VAL A C 1
ATOM 3317 O O . VAL A 1 400 ? 3.450 -4.534 27.232 1.00 97.50 400 VAL A O 1
ATOM 3320 N N . MET A 1 401 ? 2.829 -3.413 25.395 1.00 97.62 401 MET A N 1
ATOM 3321 C CA . MET A 1 401 ? 1.864 -4.431 24.963 1.00 97.62 401 MET A CA 1
ATOM 3322 C C . MET A 1 401 ? 2.553 -5.710 24.472 1.00 97.62 401 MET A C 1
ATOM 3324 O O . MET A 1 401 ? 2.096 -6.809 24.792 1.00 97.62 401 MET A O 1
ATOM 3328 N N . ILE A 1 402 ? 3.697 -5.596 23.783 1.00 96.38 402 ILE A N 1
ATOM 3329 C CA . ILE A 1 402 ? 4.542 -6.759 23.451 1.00 96.38 402 ILE A CA 1
ATOM 3330 C C . ILE A 1 402 ? 5.041 -7.437 24.739 1.00 96.38 402 ILE A C 1
ATOM 3332 O O . ILE A 1 402 ? 5.028 -8.664 24.811 1.00 96.38 402 ILE A O 1
ATOM 3336 N N . ALA A 1 403 ? 5.443 -6.671 25.759 1.00 95.25 403 ALA A N 1
ATOM 3337 C CA . ALA A 1 403 ? 5.900 -7.195 27.048 1.00 95.25 403 ALA A CA 1
ATOM 3338 C C . ALA A 1 403 ? 4.810 -8.000 27.779 1.00 95.25 403 ALA A C 1
ATOM 3340 O O . ALA A 1 403 ? 5.043 -9.158 28.132 1.00 95.25 403 ALA A O 1
ATOM 3341 N N . LEU A 1 404 ? 3.610 -7.427 27.938 1.00 95.12 404 LEU A N 1
ATOM 3342 C CA . LEU A 1 404 ? 2.464 -8.094 28.567 1.00 95.12 404 LEU A CA 1
ATOM 3343 C C . LEU A 1 404 ? 2.055 -9.367 27.809 1.00 95.12 404 LEU A C 1
ATOM 3345 O O . LEU A 1 404 ? 1.848 -10.408 28.431 1.00 95.12 404 LEU A O 1
ATOM 3349 N N . PHE A 1 405 ? 2.020 -9.316 26.474 1.00 94.50 405 PHE A N 1
ATOM 3350 C CA . PHE A 1 405 ? 1.742 -10.483 25.635 1.00 94.50 405 PHE A CA 1
ATOM 3351 C C . PHE A 1 405 ? 2.791 -11.594 25.783 1.00 94.50 405 PHE A C 1
ATOM 3353 O O . PHE A 1 405 ? 2.442 -12.771 25.889 1.00 94.50 405 PHE A O 1
ATOM 3360 N N . CYS A 1 406 ? 4.077 -11.235 25.795 1.00 91.69 406 CYS A N 1
ATOM 3361 C CA . CYS A 1 406 ? 5.183 -12.183 25.919 1.00 91.69 406 CYS A CA 1
ATOM 3362 C C . CYS A 1 406 ? 5.188 -12.893 27.277 1.00 91.69 406 CYS A C 1
ATOM 3364 O O . CYS A 1 406 ? 5.528 -14.072 27.340 1.00 91.69 406 CYS A O 1
ATOM 3366 N N . LEU A 1 407 ? 4.762 -12.219 28.349 1.00 89.56 407 LEU A N 1
ATOM 3367 C CA . LEU A 1 407 ? 4.535 -12.872 29.636 1.00 89.56 407 LEU A CA 1
ATOM 3368 C C . LEU A 1 407 ? 3.303 -13.791 29.596 1.00 89.56 407 LEU A C 1
ATOM 3370 O O . LEU A 1 407 ? 3.409 -14.966 29.939 1.00 89.56 407 LEU A O 1
ATOM 3374 N N . ALA A 1 408 ? 2.161 -13.288 29.116 1.00 88.50 408 ALA A N 1
ATOM 3375 C CA . ALA A 1 408 ? 0.895 -14.028 29.063 1.00 88.50 408 ALA A CA 1
ATOM 3376 C C . ALA A 1 408 ? 0.953 -15.306 28.199 1.00 88.50 408 ALA A C 1
ATOM 3378 O O . ALA A 1 408 ? 0.194 -16.247 28.426 1.00 88.50 408 ALA A O 1
ATOM 3379 N N . THR A 1 409 ? 1.861 -15.358 27.217 1.00 84.31 409 THR A N 1
ATOM 3380 C CA . THR A 1 409 ? 2.038 -16.501 26.301 1.00 84.31 409 THR A CA 1
ATOM 3381 C C . THR A 1 409 ? 3.257 -17.379 26.585 1.00 84.31 409 THR A C 1
ATOM 3383 O O . THR A 1 409 ? 3.512 -18.310 25.820 1.00 84.31 409 THR A O 1
ATOM 3386 N N . ALA A 1 410 ? 3.984 -17.148 27.684 1.00 78.44 410 ALA A N 1
ATOM 3387 C CA . ALA A 1 410 ? 5.142 -17.952 28.083 1.00 78.44 410 ALA A CA 1
ATOM 3388 C C . ALA A 1 410 ? 4.886 -18.759 29.374 1.00 78.44 410 ALA A C 1
ATOM 3390 O O . ALA A 1 410 ? 5.484 -18.467 30.412 1.00 78.44 410 ALA A O 1
ATOM 3391 N N . PRO A 1 411 ? 4.041 -19.812 29.337 1.00 63.19 411 PRO A N 1
ATOM 3392 C CA . PRO A 1 411 ? 3.990 -20.782 30.424 1.00 63.19 411 PRO A CA 1
ATOM 3393 C C . PRO A 1 411 ? 5.357 -21.470 30.581 1.00 63.19 411 PRO A C 1
ATOM 3395 O O . PRO A 1 411 ? 6.135 -21.586 29.626 1.00 63.19 411 PRO A O 1
ATOM 3398 N N . ARG A 1 412 ? 5.651 -21.952 31.795 1.00 55.44 412 ARG A N 1
ATOM 3399 C CA . ARG A 1 412 ? 6.912 -22.642 32.116 1.00 55.44 412 ARG A CA 1
ATOM 3400 C C . ARG A 1 412 ? 7.163 -23.789 31.124 1.00 55.44 412 ARG A C 1
ATOM 3402 O O . ARG A 1 412 ? 6.370 -24.721 31.052 1.00 55.44 412 ARG A O 1
ATOM 3409 N N . GLY A 1 413 ? 8.262 -23.699 30.367 1.00 56.84 413 GLY A N 1
ATOM 3410 C CA . GLY A 1 413 ? 8.632 -24.652 29.308 1.00 56.84 413 GLY A CA 1
ATOM 3411 C C . GLY A 1 413 ? 8.523 -24.127 27.865 1.00 56.84 413 GLY A C 1
ATOM 3412 O O . GLY A 1 413 ? 8.879 -24.847 26.934 1.00 56.84 413 GLY A O 1
ATOM 3413 N N . PHE A 1 414 ? 8.069 -22.888 27.636 1.00 66.31 414 PHE A N 1
ATOM 3414 C CA . PHE A 1 414 ? 7.943 -22.339 26.278 1.00 66.31 414 PHE A CA 1
ATOM 3415 C C . PHE A 1 414 ? 9.305 -22.179 25.563 1.00 66.31 414 PHE A C 1
ATOM 3417 O O . PHE A 1 414 ? 10.203 -21.484 26.036 1.00 66.31 414 PHE A O 1
ATOM 3424 N N . ALA A 1 415 ? 9.468 -22.814 24.395 1.00 62.62 415 ALA A N 1
ATOM 3425 C CA . ALA A 1 415 ? 10.775 -22.973 23.749 1.00 62.62 415 ALA A CA 1
ATOM 3426 C C . ALA A 1 415 ? 11.429 -21.651 23.283 1.00 62.62 415 ALA A C 1
ATOM 3428 O O . ALA A 1 415 ? 10.826 -20.843 22.571 1.00 62.62 415 ALA A O 1
ATOM 3429 N N . LEU A 1 416 ? 12.720 -21.490 23.597 1.00 61.03 416 LEU A N 1
ATOM 3430 C CA . LEU A 1 416 ? 13.507 -20.240 23.512 1.00 61.03 416 LEU A CA 1
ATOM 3431 C C . LEU A 1 416 ? 13.692 -19.677 22.090 1.00 61.03 416 LEU A C 1
ATOM 3433 O O . LEU A 1 416 ? 13.902 -18.478 21.872 1.00 61.03 416 LEU A O 1
ATOM 3437 N N . SER A 1 417 ? 13.614 -20.561 21.097 1.00 63.47 417 SER A N 1
ATOM 3438 C CA . SER A 1 417 ? 13.606 -20.213 19.676 1.00 63.47 417 SER A CA 1
ATOM 3439 C C . SER A 1 417 ? 12.301 -19.524 19.259 1.00 63.47 417 SER A C 1
ATOM 3441 O O . SER A 1 417 ? 12.284 -18.758 18.297 1.00 63.47 417 SER A O 1
ATOM 3443 N N . THR A 1 418 ? 11.208 -19.760 19.984 1.00 72.88 418 THR A N 1
ATOM 3444 C CA . THR A 1 418 ? 9.869 -19.247 19.678 1.00 72.88 418 THR A CA 1
ATOM 3445 C C . THR A 1 418 ? 9.660 -17.842 20.236 1.00 72.88 418 THR A C 1
ATOM 3447 O O . THR A 1 418 ? 9.169 -16.976 19.514 1.00 72.88 418 THR A O 1
ATOM 3450 N N . SER A 1 419 ? 10.096 -17.585 21.470 1.00 75.38 419 SER A N 1
ATOM 3451 C CA . SER A 1 419 ? 10.015 -16.274 22.137 1.00 75.38 419 SER A CA 1
ATOM 3452 C C . SER A 1 419 ? 10.740 -15.167 21.363 1.00 75.38 419 SER A C 1
ATOM 3454 O O . SER A 1 419 ? 10.166 -14.117 21.074 1.00 75.38 419 SER A O 1
ATOM 3456 N N . ASN A 1 420 ? 11.975 -15.428 20.923 1.00 82.69 420 ASN A N 1
ATOM 3457 C CA . ASN A 1 420 ? 12.726 -14.499 20.074 1.00 82.69 420 ASN A CA 1
ATOM 3458 C C . ASN A 1 420 ? 12.014 -14.220 18.738 1.00 82.69 420 ASN A C 1
ATOM 3460 O O . ASN A 1 420 ? 12.036 -13.085 18.257 1.00 82.69 420 ASN A O 1
ATOM 3464 N N . ASN A 1 421 ? 11.359 -15.226 18.146 1.00 83.62 421 ASN A N 1
ATOM 3465 C CA . ASN A 1 421 ? 10.592 -15.057 16.911 1.00 83.62 421 ASN A CA 1
ATOM 3466 C C . ASN A 1 421 ? 9.312 -14.232 17.135 1.00 83.62 421 ASN A C 1
ATOM 3468 O O . ASN A 1 421 ? 8.985 -13.426 16.269 1.00 83.62 421 ASN A O 1
ATOM 3472 N N . ILE A 1 422 ? 8.638 -14.367 18.286 1.00 86.25 422 ILE A N 1
ATOM 3473 C CA . ILE A 1 422 ? 7.479 -13.542 18.675 1.00 86.25 422 ILE A CA 1
ATOM 3474 C C . ILE A 1 422 ? 7.868 -12.060 18.747 1.00 86.25 422 ILE A C 1
ATOM 3476 O O . ILE A 1 422 ? 7.333 -11.250 17.990 1.00 86.25 422 ILE A O 1
ATOM 3480 N N . VAL A 1 423 ? 8.849 -11.707 19.588 1.00 90.62 423 VAL A N 1
ATOM 3481 C CA . VAL A 1 423 ? 9.275 -10.304 19.772 1.00 90.62 423 VAL A CA 1
ATOM 3482 C C . VAL A 1 423 ? 9.787 -9.707 18.460 1.00 90.62 423 VAL A C 1
ATOM 3484 O O . VAL A 1 423 ? 9.510 -8.549 18.152 1.00 90.62 423 VAL A O 1
ATOM 3487 N N . THR A 1 424 ? 10.493 -10.500 17.646 1.00 88.94 424 THR A N 1
ATOM 3488 C CA . THR A 1 424 ? 10.962 -10.061 16.323 1.00 88.94 424 THR A CA 1
ATOM 3489 C C . THR A 1 424 ? 9.806 -9.861 15.341 1.00 88.94 424 THR A C 1
ATOM 3491 O O . THR A 1 424 ? 9.827 -8.899 14.577 1.00 88.94 424 THR A O 1
ATOM 3494 N N . ALA A 1 425 ? 8.791 -10.729 15.333 1.00 88.56 425 ALA A N 1
ATOM 3495 C CA . ALA A 1 425 ? 7.630 -10.578 14.457 1.00 88.56 425 ALA A CA 1
ATOM 3496 C C . ALA A 1 425 ? 6.846 -9.299 14.788 1.00 88.56 425 ALA A C 1
ATOM 3498 O O . ALA A 1 425 ? 6.596 -8.465 13.913 1.00 88.56 425 ALA A O 1
ATOM 3499 N N . LEU A 1 426 ? 6.556 -9.107 16.073 1.00 92.94 426 LEU A N 1
ATOM 3500 C CA . LEU A 1 426 ? 5.825 -7.956 16.584 1.00 92.94 426 LEU A CA 1
ATOM 3501 C C . LEU A 1 426 ? 6.601 -6.645 16.359 1.00 92.94 426 LEU A C 1
ATOM 3503 O O . LEU A 1 426 ? 6.077 -5.758 15.695 1.00 92.94 426 LEU A O 1
ATOM 3507 N N . ARG A 1 427 ? 7.886 -6.547 16.738 1.00 93.31 427 ARG A N 1
ATOM 3508 C CA . ARG A 1 427 ? 8.685 -5.323 16.493 1.00 93.31 427 ARG A CA 1
ATOM 3509 C C . ARG A 1 427 ? 8.870 -4.963 15.009 1.00 93.31 427 ARG A C 1
ATOM 3511 O O . ARG A 1 427 ? 9.001 -3.781 14.702 1.00 93.31 427 ARG A O 1
ATOM 3518 N N . ASN A 1 428 ? 8.872 -5.930 14.081 1.00 89.75 428 ASN A N 1
ATOM 3519 C CA . ASN A 1 428 ? 8.826 -5.609 12.644 1.00 89.75 428 ASN A CA 1
ATOM 3520 C C . ASN A 1 428 ? 7.489 -4.941 12.280 1.00 89.75 428 ASN A C 1
ATOM 3522 O O . ASN A 1 428 ? 7.498 -3.877 11.673 1.00 89.75 428 ASN A O 1
ATOM 3526 N N . SER A 1 429 ? 6.369 -5.512 12.741 1.00 90.25 429 SER A N 1
ATOM 3527 C CA . SER A 1 429 ? 5.024 -4.938 12.558 1.00 90.25 429 SER A CA 1
ATOM 3528 C C . SER A 1 429 ? 4.941 -3.510 13.104 1.00 90.25 429 SER A C 1
ATOM 3530 O O . SER A 1 429 ? 4.407 -2.632 12.431 1.00 90.25 429 SER A O 1
ATOM 3532 N N . THR A 1 430 ? 5.535 -3.259 14.282 1.00 92.81 430 THR A N 1
ATOM 3533 C CA . THR A 1 430 ? 5.663 -1.909 14.848 1.00 92.81 430 THR A CA 1
ATOM 3534 C C . THR A 1 430 ? 6.413 -0.978 13.908 1.00 92.81 430 THR A C 1
ATOM 3536 O O . THR A 1 430 ? 5.856 0.043 13.529 1.00 92.81 430 THR A O 1
ATOM 3539 N N . ARG A 1 431 ? 7.643 -1.320 13.491 1.00 94.19 431 ARG A N 1
ATOM 3540 C CA . ARG A 1 431 ? 8.454 -0.464 12.605 1.00 94.19 431 ARG A CA 1
ATOM 3541 C C . ARG A 1 431 ? 7.706 -0.093 11.324 1.00 94.19 431 ARG A C 1
ATOM 3543 O O . ARG A 1 431 ? 7.744 1.061 10.916 1.00 94.19 431 ARG A O 1
ATOM 3550 N N . ASP A 1 432 ? 7.040 -1.058 10.701 1.00 90.44 432 ASP A N 1
ATOM 3551 C CA . ASP A 1 432 ? 6.436 -0.860 9.381 1.00 90.44 432 ASP A CA 1
ATOM 3552 C C . ASP A 1 432 ? 5.121 -0.049 9.457 1.00 90.44 432 ASP A C 1
ATOM 3554 O O . ASP A 1 432 ? 4.714 0.565 8.469 1.00 90.44 432 ASP A O 1
ATOM 3558 N N . CYS A 1 433 ? 4.512 0.042 10.649 1.00 94.06 433 CYS A N 1
ATOM 3559 C CA . CYS A 1 433 ? 3.336 0.873 10.925 1.00 94.06 433 CYS A CA 1
ATOM 3560 C C . CYS A 1 433 ? 3.635 2.182 11.682 1.00 94.06 433 CYS A C 1
ATOM 3562 O O . CYS A 1 433 ? 2.761 3.043 11.728 1.00 94.06 433 CYS A O 1
ATOM 3564 N N . VAL A 1 434 ? 4.829 2.362 12.270 1.00 94.75 434 VAL A N 1
ATOM 3565 C CA . VAL A 1 434 ? 5.106 3.400 13.292 1.00 94.75 434 VAL A CA 1
ATOM 3566 C C . VAL A 1 434 ? 4.783 4.827 12.840 1.00 94.75 434 VAL A C 1
ATOM 3568 O O . VAL A 1 434 ? 4.289 5.624 13.634 1.00 94.75 434 VAL A O 1
ATOM 3571 N N . LYS A 1 435 ? 4.968 5.121 11.548 1.00 95.25 435 LYS A N 1
ATOM 3572 C CA . LYS A 1 435 ? 4.639 6.412 10.924 1.00 95.25 435 LYS A CA 1
ATOM 3573 C C . LYS A 1 435 ? 3.149 6.780 10.988 1.00 95.25 435 LYS A C 1
ATOM 3575 O O . LYS A 1 435 ? 2.824 7.954 10.972 1.00 95.25 435 LYS A O 1
ATOM 3580 N N . TYR A 1 436 ? 2.252 5.796 11.094 1.00 94.06 436 TYR A N 1
ATOM 3581 C CA . TYR A 1 436 ? 0.811 6.008 11.300 1.00 94.06 436 TYR A CA 1
ATOM 3582 C C . TYR A 1 436 ? 0.434 6.098 12.786 1.00 94.06 436 TYR A C 1
ATOM 3584 O O . TYR A 1 436 ? -0.737 6.276 13.113 1.00 94.06 436 TYR A O 1
ATOM 3592 N N . TRP A 1 437 ? 1.395 5.887 13.693 1.00 96.50 437 TRP A N 1
ATOM 3593 C CA . TRP A 1 437 ? 1.165 5.817 15.137 1.00 96.50 437 TRP A CA 1
ATOM 3594 C C . TRP A 1 437 ? 1.819 6.967 15.909 1.00 96.50 437 TRP A C 1
ATOM 3596 O O . TRP A 1 437 ? 1.317 7.350 16.959 1.00 96.50 437 TRP A O 1
ATOM 3606 N N . GLN A 1 438 ? 2.905 7.547 15.392 1.00 94.56 438 GLN A N 1
ATOM 3607 C CA . GLN A 1 438 ? 3.617 8.671 16.018 1.00 94.56 438 GLN A CA 1
ATOM 3608 C C . GLN A 1 438 ? 2.761 9.937 16.172 1.00 94.56 438 GLN A C 1
ATOM 3610 O O . GLN A 1 438 ? 2.959 10.681 17.126 1.00 94.56 438 GLN A O 1
ATOM 3615 N N . GLU A 1 439 ? 1.788 10.151 15.286 1.00 93.94 439 GLU A N 1
ATOM 3616 C CA . GLU A 1 439 ? 0.863 11.295 15.324 1.00 93.94 439 GLU A CA 1
ATOM 3617 C C . GLU A 1 439 ? -0.287 11.120 16.340 1.00 93.94 439 GLU A C 1
ATOM 3619 O O . GLU A 1 439 ? -1.107 12.020 16.517 1.00 93.94 439 GLU A O 1
ATOM 3624 N N . LEU A 1 440 ? -0.385 9.961 17.005 1.00 94.69 440 LEU A N 1
ATOM 3625 C CA . LEU A 1 440 ? -1.542 9.615 17.830 1.00 94.69 440 LEU A CA 1
ATOM 3626 C C . LEU A 1 440 ? -1.416 10.112 19.279 1.00 94.69 440 LEU A C 1
ATOM 3628 O O . LEU A 1 440 ? -0.428 9.790 19.952 1.00 94.69 440 LEU A O 1
ATOM 3632 N N . PRO A 1 441 ? -2.447 10.782 19.831 1.00 93.56 441 PRO A N 1
ATOM 3633 C CA . PRO A 1 441 ? -2.462 11.150 21.241 1.00 93.56 441 PRO A CA 1
ATOM 3634 C C . PRO A 1 441 ? -2.390 9.894 22.129 1.00 93.56 441 PRO A C 1
ATOM 3636 O O . PRO A 1 441 ? -3.149 8.937 21.964 1.00 93.56 441 PRO A O 1
ATOM 3639 N N . GLY A 1 442 ? -1.442 9.888 23.069 1.00 93.19 442 GLY A N 1
ATOM 3640 C CA . GLY A 1 442 ? -1.200 8.780 24.000 1.00 93.19 442 GLY A CA 1
ATOM 3641 C C . GLY A 1 442 ? -0.279 7.663 23.485 1.00 93.19 442 GLY A C 1
ATOM 3642 O O . GLY A 1 442 ? 0.237 6.896 24.302 1.00 93.19 442 GLY A O 1
ATOM 3643 N N . PHE A 1 443 ? 0.029 7.581 22.180 1.00 96.81 443 PHE A N 1
ATOM 3644 C CA . PHE A 1 443 ? 1.009 6.592 21.696 1.00 96.81 443 PHE A CA 1
ATOM 3645 C C . PHE A 1 443 ? 2.438 6.903 22.172 1.00 96.81 443 PHE A C 1
ATOM 3647 O O . PHE A 1 443 ? 3.217 5.983 22.436 1.00 96.81 443 PHE A O 1
ATOM 3654 N N . SER A 1 444 ? 2.765 8.184 22.364 1.00 96.06 444 SER A N 1
ATOM 3655 C CA . SER A 1 444 ? 3.965 8.644 23.080 1.00 96.06 444 SER A CA 1
ATOM 3656 C C . SER A 1 444 ? 4.159 7.888 24.396 1.00 96.06 444 SER A C 1
ATOM 3658 O O . SER A 1 444 ? 5.206 7.293 24.636 1.00 96.06 444 SER A O 1
ATOM 3660 N N . ASP A 1 445 ? 3.119 7.839 25.218 1.00 97.06 445 ASP A N 1
ATOM 3661 C CA . ASP A 1 445 ? 3.154 7.317 26.581 1.00 97.06 445 ASP A CA 1
ATOM 3662 C C . ASP A 1 445 ? 3.240 5.787 26.599 1.00 97.06 445 ASP A C 1
ATOM 3664 O O . ASP A 1 445 ? 3.921 5.200 27.437 1.00 97.06 445 ASP A O 1
ATOM 3668 N N . LEU A 1 446 ? 2.560 5.132 25.653 1.00 96.81 446 LEU A N 1
ATOM 3669 C CA . LEU A 1 446 ? 2.616 3.682 25.464 1.00 96.81 446 LEU A CA 1
ATOM 3670 C C . LEU A 1 446 ? 3.976 3.227 24.910 1.00 96.81 446 LEU A C 1
ATOM 3672 O O . LEU A 1 446 ? 4.479 2.169 25.290 1.00 96.81 446 LEU A O 1
ATOM 3676 N N . SER A 1 447 ? 4.581 4.005 24.008 1.00 95.81 447 SER A N 1
ATOM 3677 C CA . SER A 1 447 ? 5.892 3.692 23.421 1.00 95.81 447 SER A CA 1
ATOM 3678 C C . SER A 1 447 ? 7.055 3.959 24.383 1.00 95.81 447 SER A C 1
ATOM 3680 O O . SER A 1 447 ? 7.985 3.158 24.437 1.00 95.81 447 SER A O 1
ATOM 3682 N N . SER A 1 448 ? 6.966 5.018 25.193 1.00 95.88 448 SER A N 1
ATOM 3683 C CA . SER A 1 448 ? 7.958 5.403 26.212 1.00 95.88 448 SER A CA 1
ATOM 3684 C C . SER A 1 448 ? 7.703 4.801 27.604 1.00 95.88 448 SER A C 1
ATOM 3686 O O . SER A 1 448 ? 8.331 5.217 28.581 1.00 95.88 448 SER A O 1
ATOM 3688 N N . TRP A 1 449 ? 6.797 3.819 27.716 1.00 97.62 449 TRP A N 1
ATOM 3689 C CA . TRP A 1 449 ? 6.354 3.286 29.006 1.00 97.62 449 TRP A CA 1
ATOM 3690 C C . TRP A 1 449 ? 7.536 2.814 29.878 1.00 97.62 449 TRP A C 1
ATOM 3692 O O . TRP A 1 449 ? 8.371 2.030 29.400 1.00 97.62 449 TRP A O 1
ATOM 3702 N N . PRO A 1 450 ? 7.623 3.233 31.159 1.00 95.75 450 PRO A N 1
ATOM 3703 C CA . PRO A 1 450 ? 8.784 2.973 32.000 1.00 95.75 450 PRO A CA 1
ATOM 3704 C C . PRO A 1 450 ? 9.226 1.507 32.008 1.00 95.75 450 PRO A C 1
ATOM 3706 O O . PRO A 1 450 ? 8.456 0.597 32.313 1.00 95.75 450 PRO A O 1
ATOM 3709 N N . LYS A 1 451 ? 10.511 1.294 31.698 1.00 93.19 451 LYS A N 1
ATOM 3710 C CA . LYS A 1 451 ? 11.190 -0.013 31.668 1.00 93.19 451 LYS A CA 1
ATOM 3711 C C . LYS A 1 451 ? 10.644 -1.035 30.655 1.00 93.19 451 LYS A C 1
ATOM 3713 O O . LYS A 1 451 ? 11.067 -2.185 30.722 1.00 93.19 451 LYS A O 1
ATOM 3718 N N . ALA A 1 452 ? 9.792 -0.668 29.692 1.00 95.25 452 ALA A N 1
ATOM 3719 C CA . ALA A 1 452 ? 9.227 -1.625 28.727 1.00 95.25 452 ALA A CA 1
ATOM 3720 C C . ALA A 1 452 ? 10.295 -2.422 27.944 1.00 95.25 452 ALA A C 1
ATOM 3722 O O . ALA A 1 452 ? 10.244 -3.654 27.897 1.00 95.25 452 ALA A O 1
ATOM 3723 N N . ASP A 1 453 ? 11.310 -1.748 27.392 1.00 94.06 453 ASP A N 1
ATOM 3724 C CA . ASP A 1 453 ? 12.414 -2.421 26.693 1.00 94.06 453 ASP A CA 1
ATOM 3725 C C . ASP A 1 453 ? 13.359 -3.172 27.643 1.00 94.06 453 ASP A C 1
ATOM 3727 O O . ASP A 1 453 ? 13.801 -4.273 27.308 1.00 94.06 453 ASP A O 1
ATOM 3731 N N . GLN A 1 454 ? 13.615 -2.639 28.846 1.00 95.44 454 GLN A N 1
ATOM 3732 C CA . GLN A 1 454 ? 14.366 -3.343 29.895 1.00 95.44 454 GLN A CA 1
ATOM 3733 C C . GLN A 1 454 ? 13.683 -4.671 30.247 1.00 95.44 454 GLN A C 1
ATOM 3735 O O . GLN A 1 454 ? 14.340 -5.706 30.269 1.00 95.44 454 GLN A O 1
ATOM 3740 N N . ALA A 1 455 ? 12.365 -4.666 30.451 1.00 93.50 455 ALA A N 1
ATOM 3741 C CA . ALA A 1 455 ? 11.588 -5.849 30.793 1.00 93.50 455 ALA A CA 1
ATOM 3742 C C . ALA A 1 455 ? 11.589 -6.895 29.668 1.00 93.50 455 ALA A C 1
ATOM 3744 O O . ALA A 1 455 ? 11.725 -8.085 29.944 1.00 93.50 455 ALA A O 1
ATOM 3745 N N . LEU A 1 456 ? 11.509 -6.478 28.396 1.00 93.00 456 LEU A N 1
ATOM 3746 C CA . LEU A 1 456 ? 11.672 -7.394 27.258 1.00 93.00 456 LEU A CA 1
ATOM 3747 C C . LEU A 1 456 ? 13.088 -7.982 27.160 1.00 93.00 456 LEU A C 1
ATOM 3749 O O . LEU A 1 456 ? 13.231 -9.132 26.737 1.00 93.00 456 LEU A O 1
ATOM 3753 N N . MET A 1 457 ? 14.129 -7.232 27.537 1.00 91.88 457 MET A N 1
ATOM 3754 C CA . MET A 1 457 ? 15.495 -7.762 27.610 1.00 91.88 457 MET A CA 1
ATOM 3755 C C . MET A 1 457 ? 15.673 -8.716 28.796 1.00 91.88 457 MET A C 1
ATOM 3757 O O . MET A 1 457 ? 16.181 -9.815 28.597 1.00 91.88 457 MET A O 1
ATOM 3761 N N . GLU A 1 458 ? 15.189 -8.365 29.989 1.00 90.56 458 GLU A N 1
ATOM 3762 C CA . GLU A 1 458 ? 15.197 -9.248 31.162 1.00 90.56 458 GLU A CA 1
ATOM 3763 C C . GLU A 1 458 ? 14.439 -10.552 30.878 1.00 90.56 458 GLU A C 1
ATOM 3765 O O . GLU A 1 458 ? 14.994 -11.625 31.077 1.00 90.56 458 GLU A O 1
ATOM 3770 N N . TRP A 1 459 ? 13.231 -10.499 30.307 1.00 88.94 459 TRP A N 1
ATOM 3771 C CA . TRP A 1 459 ? 12.470 -11.690 29.899 1.00 88.94 459 TRP A CA 1
ATOM 3772 C C . TRP A 1 459 ? 13.201 -12.541 28.856 1.00 88.94 459 TRP A C 1
ATOM 3774 O O . TRP A 1 459 ? 13.249 -13.767 28.966 1.00 88.94 459 TRP A O 1
ATOM 3784 N N . LYS A 1 460 ? 13.851 -11.909 27.873 1.00 88.25 460 LYS A N 1
ATOM 3785 C CA . LYS A 1 460 ? 14.693 -12.616 26.902 1.00 88.25 460 LYS A CA 1
ATOM 3786 C C . LYS A 1 460 ? 15.911 -13.285 27.557 1.00 88.25 460 LYS A C 1
ATOM 3788 O O . LYS A 1 460 ? 16.297 -14.364 27.102 1.00 88.25 460 LYS A O 1
ATOM 3793 N N . ASN A 1 461 ? 16.483 -12.682 28.597 1.00 87.31 461 ASN A N 1
ATOM 3794 C CA . ASN A 1 461 ? 17.626 -13.217 29.337 1.00 87.31 461 ASN A CA 1
ATOM 3795 C C . ASN A 1 461 ? 17.205 -14.328 30.314 1.00 87.31 461 ASN A C 1
ATOM 3797 O O . ASN A 1 461 ? 17.856 -15.360 30.343 1.00 87.31 461 ASN A O 1
ATOM 3801 N N . MET A 1 462 ? 16.071 -14.202 31.016 1.00 82.50 462 MET A N 1
ATOM 3802 C CA . MET A 1 462 ? 15.488 -15.294 31.818 1.00 82.50 462 MET A CA 1
ATOM 3803 C C . MET A 1 462 ? 15.215 -16.541 30.966 1.00 82.50 462 MET A C 1
ATOM 3805 O O . MET A 1 462 ? 15.396 -17.665 31.421 1.00 82.50 462 MET A O 1
ATOM 3809 N N . LEU A 1 463 ? 14.794 -16.343 29.712 1.00 80.44 463 LEU A N 1
ATOM 3810 C CA . LEU A 1 463 ? 14.596 -17.435 28.762 1.00 80.44 463 LEU A CA 1
ATOM 3811 C C . LEU A 1 463 ? 15.907 -17.988 28.196 1.00 80.44 463 LEU A C 1
ATOM 3813 O O . LEU A 1 463 ? 15.960 -19.161 27.861 1.00 80.44 463 LEU A O 1
ATOM 3817 N N . ASN A 1 464 ? 16.959 -17.184 28.066 1.00 79.44 464 ASN A N 1
ATOM 3818 C CA . ASN A 1 464 ? 18.274 -17.653 27.630 1.00 79.44 464 ASN A CA 1
ATOM 3819 C C . ASN A 1 464 ? 19.249 -17.445 28.790 1.00 79.44 464 ASN A C 1
ATOM 3821 O O . ASN A 1 464 ? 20.061 -16.518 28.694 1.00 79.44 464 ASN A O 1
ATOM 3825 N N . PRO A 1 465 ? 19.162 -18.252 29.874 1.00 70.69 465 PRO A N 1
ATOM 3826 C CA . PRO A 1 465 ? 20.180 -18.210 30.905 1.00 70.69 465 PRO A CA 1
ATOM 3827 C C . PRO A 1 465 ? 21.511 -18.428 30.198 1.00 70.69 465 PRO A C 1
ATOM 3829 O O . PRO A 1 465 ? 21.715 -19.437 29.515 1.00 70.69 465 PRO A O 1
ATOM 3832 N N . ILE A 1 466 ? 22.380 -17.424 30.296 1.00 66.81 466 ILE A N 1
ATOM 3833 C CA . ILE A 1 466 ? 23.791 -17.612 29.996 1.00 66.81 466 ILE A CA 1
ATOM 3834 C C . ILE A 1 466 ? 24.190 -18.759 30.927 1.00 66.81 466 ILE A C 1
ATOM 3836 O O . ILE A 1 466 ? 23.924 -18.633 32.121 1.00 66.81 466 ILE A O 1
ATOM 3840 N N . PRO A 1 467 ? 24.699 -19.899 30.421 1.00 66.31 467 PRO A N 1
ATOM 3841 C CA . PRO A 1 467 ? 25.239 -20.913 31.310 1.00 66.31 467 PRO A CA 1
ATOM 3842 C C . PRO A 1 467 ? 26.304 -20.193 32.120 1.00 66.31 467 PRO A C 1
ATOM 3844 O O . PRO A 1 467 ? 27.216 -19.646 31.496 1.00 66.31 467 PRO A O 1
ATOM 3847 N N . ASP A 1 468 ? 26.120 -20.100 33.439 1.00 52.22 468 ASP A N 1
ATOM 3848 C CA . ASP A 1 468 ? 27.071 -19.419 34.312 1.00 52.22 468 ASP A CA 1
ATOM 3849 C C . ASP A 1 468 ? 28.445 -19.999 33.973 1.00 52.22 468 ASP A C 1
ATOM 3851 O O . ASP A 1 468 ? 28.640 -21.211 34.108 1.00 52.22 468 ASP A O 1
ATOM 3855 N N . GLU A 1 469 ? 29.328 -19.181 33.382 1.00 59.06 469 GLU A N 1
ATOM 3856 C CA . GLU A 1 469 ? 30.635 -19.663 32.936 1.00 59.06 469 GLU A CA 1
ATOM 3857 C C . GLU A 1 469 ? 31.325 -20.158 34.196 1.00 59.06 469 GLU A C 1
ATOM 3859 O O . GLU A 1 469 ? 31.569 -19.346 35.089 1.00 59.06 469 GLU A O 1
ATOM 3864 N N . GLU A 1 470 ? 31.497 -21.487 34.294 1.00 54.31 470 GLU A N 1
ATOM 3865 C CA . GLU A 1 470 ? 31.797 -22.169 35.552 1.00 54.31 470 GLU A CA 1
ATOM 3866 C C . GLU A 1 470 ? 32.914 -21.406 36.254 1.00 54.31 470 GLU A C 1
ATOM 3868 O O . GLU A 1 470 ? 34.022 -21.335 35.717 1.00 54.31 470 GLU A O 1
ATOM 3873 N N . GLU A 1 471 ? 32.614 -20.791 37.409 1.00 51.75 471 GLU A N 1
ATOM 3874 C CA . GLU A 1 471 ? 33.643 -20.123 38.200 1.00 51.75 471 GLU A CA 1
ATOM 3875 C C . GLU A 1 471 ? 34.738 -21.168 38.406 1.00 51.75 471 GLU A C 1
ATOM 3877 O O . GLU A 1 471 ? 34.481 -22.177 39.067 1.00 51.75 471 GLU A O 1
ATOM 3882 N N . GLU A 1 472 ? 35.914 -20.974 37.787 1.00 51.59 472 GLU A N 1
ATOM 3883 C CA . GLU A 1 472 ? 37.035 -21.917 37.855 1.00 51.59 472 GLU A CA 1
ATOM 3884 C C . GLU A 1 472 ? 37.556 -21.914 39.296 1.00 51.59 472 GLU A C 1
ATOM 3886 O O . GLU A 1 472 ? 38.516 -21.229 39.657 1.00 51.59 472 GLU A O 1
ATOM 3891 N N . SER A 1 473 ? 36.828 -22.635 40.149 1.00 44.91 473 SER A N 1
ATOM 3892 C CA . SER A 1 473 ? 36.879 -22.515 41.594 1.00 44.91 473 SER A CA 1
ATOM 3893 C C . SER A 1 473 ? 38.281 -22.877 42.032 1.00 44.91 473 SER A C 1
ATOM 3895 O O . SER A 1 473 ? 38.712 -24.008 41.795 1.00 44.91 473 SER A O 1
ATOM 3897 N N . ALA A 1 474 ? 38.989 -21.906 42.612 1.00 46.22 474 ALA A N 1
ATOM 3898 C CA . ALA A 1 474 ? 40.433 -21.957 42.791 1.00 46.22 474 ALA A CA 1
ATOM 3899 C C . ALA A 1 474 ? 40.891 -23.298 43.389 1.00 46.22 474 ALA A C 1
ATOM 3901 O O . ALA A 1 474 ? 40.759 -23.544 44.590 1.00 46.22 474 ALA A O 1
ATOM 3902 N N . VAL A 1 475 ? 41.438 -24.173 42.537 1.00 44.38 475 VAL A N 1
ATOM 3903 C CA . VAL A 1 475 ? 41.970 -25.467 42.965 1.00 44.38 475 VAL A CA 1
ATOM 3904 C C . VAL A 1 475 ? 43.289 -25.202 43.679 1.00 44.38 475 VAL A C 1
ATOM 3906 O O . VAL A 1 475 ? 44.336 -25.030 43.049 1.00 44.38 475 VAL A O 1
ATOM 3909 N N . ASP A 1 476 ? 43.200 -25.144 45.008 1.00 48.41 476 ASP A N 1
ATOM 3910 C CA . ASP A 1 476 ? 44.292 -24.899 45.950 1.00 48.41 476 ASP A CA 1
ATOM 3911 C C . ASP A 1 476 ? 45.520 -25.763 45.607 1.00 48.41 476 ASP A C 1
ATOM 3913 O O . ASP A 1 476 ? 45.599 -26.955 45.918 1.00 48.41 476 ASP A O 1
ATOM 3917 N N . THR A 1 477 ? 46.487 -25.163 44.910 1.00 39.97 477 THR A N 1
ATOM 3918 C CA . THR A 1 477 ? 47.670 -25.868 44.409 1.00 39.97 477 THR A CA 1
ATOM 3919 C C . THR A 1 477 ? 48.791 -25.751 45.448 1.00 39.97 477 THR A C 1
ATOM 3921 O O . THR A 1 477 ? 49.230 -24.635 45.738 1.00 39.97 477 THR A O 1
ATOM 3924 N N . PRO A 1 478 ? 49.279 -26.859 46.048 1.00 45.81 478 PRO A N 1
ATOM 3925 C CA . PRO A 1 478 ? 50.088 -26.764 47.259 1.00 45.81 478 PRO A CA 1
ATOM 3926 C C . PRO A 1 478 ? 51.436 -26.050 47.099 1.00 45.81 478 PRO A C 1
ATOM 3928 O O . PRO A 1 478 ? 52.324 -26.470 46.361 1.00 45.81 478 PRO A O 1
ATOM 3931 N N . ARG A 1 479 ? 51.594 -25.015 47.927 1.00 46.09 479 ARG A N 1
ATOM 3932 C CA . ARG A 1 479 ? 52.816 -24.293 48.308 1.00 46.09 479 ARG A CA 1
ATOM 3933 C C . ARG A 1 479 ? 54.122 -25.113 48.211 1.00 46.09 479 ARG A C 1
ATOM 3935 O O . ARG A 1 479 ? 54.522 -25.775 49.168 1.00 46.09 479 ARG A O 1
ATOM 3942 N N . GLY A 1 480 ? 54.857 -24.939 47.115 1.00 36.59 480 GLY A N 1
ATOM 3943 C CA . GLY A 1 480 ? 56.258 -25.342 46.958 1.00 36.59 480 GLY A CA 1
ATOM 3944 C C . GLY A 1 480 ? 56.980 -24.316 46.086 1.00 36.59 480 GLY A C 1
ATOM 3945 O O . GLY A 1 480 ? 56.480 -23.978 45.020 1.00 36.59 480 GLY A O 1
ATOM 3946 N N . GLY A 1 481 ? 58.106 -23.762 46.539 1.00 41.47 481 GLY A N 1
ATOM 3947 C CA . GLY A 1 481 ? 58.735 -22.621 45.861 1.00 41.47 481 GLY A CA 1
ATOM 3948 C C . GLY A 1 481 ? 60.251 -22.711 45.758 1.00 41.47 481 GLY A C 1
ATOM 3949 O O . GLY A 1 481 ? 60.867 -23.489 46.475 1.00 41.47 481 GLY A O 1
ATOM 3950 N N . PHE A 1 482 ? 60.824 -21.860 44.905 1.00 34.50 482 PHE A N 1
ATOM 3951 C CA . PHE A 1 482 ? 62.171 -21.275 45.000 1.00 34.50 482 PHE A CA 1
ATOM 3952 C C . PHE A 1 482 ? 62.156 -19.895 44.272 1.00 34.50 482 PHE A C 1
ATOM 3954 O O . PHE A 1 482 ? 61.199 -19.632 43.541 1.00 34.50 482 PHE A O 1
ATOM 3961 N N . PRO A 1 483 ? 63.110 -18.970 44.523 1.00 55.25 483 PRO A N 1
ATOM 3962 C CA . PRO A 1 483 ? 62.919 -17.527 44.274 1.00 55.25 483 PRO A CA 1
ATOM 3963 C C . PRO A 1 483 ? 63.718 -16.924 43.092 1.00 55.25 483 PRO A C 1
ATOM 3965 O O . PRO A 1 483 ? 64.613 -17.571 42.555 1.00 55.25 483 PRO A O 1
ATOM 3968 N N . SER A 1 484 ? 63.506 -15.611 42.864 1.00 35.56 484 SER A N 1
ATOM 3969 C CA . SER A 1 484 ? 64.343 -14.657 42.086 1.00 35.56 484 SER A CA 1
ATOM 3970 C C . SER A 1 484 ? 64.193 -14.730 40.548 1.00 35.56 484 SER A C 1
ATOM 3972 O O . SER A 1 484 ? 64.348 -15.800 39.980 1.00 35.56 484 SER A O 1
ATOM 3974 N N . ALA A 1 485 ? 63.922 -13.653 39.793 1.00 37.00 485 ALA A N 1
ATOM 3975 C CA . ALA A 1 485 ? 64.491 -12.301 39.896 1.00 37.00 485 ALA A CA 1
ATOM 3976 C C . ALA A 1 485 ? 63.684 -11.197 39.149 1.00 37.00 485 ALA A C 1
ATOM 3978 O O . ALA A 1 485 ? 62.933 -11.506 38.233 1.00 37.00 485 ALA A O 1
ATOM 3979 N N . ALA A 1 486 ? 63.939 -9.937 39.539 1.00 39.22 486 ALA A N 1
ATOM 3980 C CA . ALA A 1 486 ? 63.928 -8.661 38.786 1.00 39.22 486 ALA A CA 1
ATOM 3981 C C . ALA A 1 486 ? 62.871 -8.322 37.694 1.00 39.22 486 ALA A C 1
ATOM 3983 O O . ALA A 1 486 ? 62.850 -8.947 36.645 1.00 39.22 486 ALA A O 1
ATOM 3984 N N . GLU A 1 487 ? 62.204 -7.169 37.910 1.00 36.47 487 GLU A N 1
ATOM 3985 C CA . GLU A 1 487 ? 61.950 -6.056 36.950 1.00 36.47 487 GLU A CA 1
ATOM 3986 C C . GLU A 1 487 ? 61.119 -6.324 35.659 1.00 36.47 487 GLU A C 1
ATOM 3988 O O . GLU A 1 487 ? 60.974 -7.446 35.198 1.00 36.47 487 GLU A O 1
ATOM 3993 N N . ALA A 1 488 ? 60.474 -5.339 35.017 1.00 36.47 488 ALA A N 1
ATOM 3994 C CA . ALA A 1 488 ? 60.443 -3.882 35.216 1.00 36.47 488 ALA A CA 1
ATOM 3995 C C . ALA A 1 488 ? 59.004 -3.324 35.100 1.00 36.47 488 ALA A C 1
ATOM 3997 O O . ALA A 1 488 ? 58.098 -4.012 34.632 1.00 36.47 488 ALA A O 1
ATOM 3998 N N . ALA A 1 489 ? 58.802 -2.065 35.497 1.00 44.06 489 ALA A N 1
ATOM 3999 C CA . ALA A 1 489 ? 57.538 -1.352 35.305 1.00 44.06 489 ALA A CA 1
ATOM 4000 C C . ALA A 1 489 ? 57.379 -0.820 33.869 1.00 44.06 489 ALA A C 1
ATOM 4002 O O . ALA A 1 489 ? 58.369 -0.505 33.207 1.00 44.06 489 ALA A O 1
ATOM 4003 N N . PHE A 1 490 ? 56.132 -0.618 33.438 1.00 34.94 490 PHE A N 1
ATOM 4004 C CA . PHE A 1 490 ? 55.805 0.480 32.531 1.00 34.94 490 PHE A CA 1
ATOM 4005 C C . PHE A 1 490 ? 54.415 1.033 32.859 1.00 34.94 490 PHE A C 1
ATOM 4007 O O . PHE A 1 490 ? 53.471 0.277 33.077 1.00 34.94 490 PHE A O 1
ATOM 4014 N N . GLU A 1 491 ? 54.336 2.353 32.927 1.00 43.56 491 GLU A N 1
ATOM 4015 C CA . GLU A 1 491 ? 53.211 3.165 33.386 1.00 43.56 491 GLU A CA 1
ATOM 4016 C C . GLU A 1 491 ? 52.941 4.163 32.254 1.00 43.56 491 GLU A C 1
ATOM 4018 O O . GLU A 1 491 ? 53.888 4.760 31.739 1.00 43.56 491 GLU A O 1
ATOM 4023 N N . VAL A 1 492 ? 51.696 4.263 31.782 1.00 43.97 492 VAL A N 1
ATOM 4024 C CA . VAL A 1 492 ? 51.305 5.187 30.704 1.00 43.97 492 VAL A CA 1
ATOM 4025 C C . VAL A 1 492 ? 49.986 5.836 31.086 1.00 43.97 492 VAL A C 1
ATOM 4027 O O . VAL A 1 492 ? 49.070 5.160 31.550 1.00 43.97 492 VAL A O 1
ATOM 4030 N N . GLU A 1 493 ? 49.967 7.152 30.923 1.00 37.69 493 GLU A N 1
ATOM 4031 C CA . GLU A 1 493 ? 49.027 8.092 31.519 1.00 37.69 493 GLU A CA 1
ATOM 4032 C C . GLU A 1 493 ? 47.600 8.014 30.958 1.00 37.69 493 GLU A C 1
ATOM 4034 O O . GLU A 1 493 ? 47.336 7.489 29.872 1.00 37.69 493 GLU A O 1
ATOM 4039 N N . GLU A 1 494 ? 46.687 8.596 31.733 1.00 46.31 494 GLU A N 1
ATOM 4040 C CA . GLU A 1 494 ? 45.387 9.077 31.273 1.00 46.31 494 GLU A CA 1
ATOM 4041 C C . GLU A 1 494 ? 45.580 10.168 30.201 1.00 46.31 494 GLU A C 1
ATOM 4043 O O . GLU A 1 494 ? 46.609 10.843 30.155 1.00 46.31 494 GLU A O 1
ATOM 4048 N N . GLY A 1 495 ? 44.586 10.343 29.331 1.00 35.62 495 GLY A N 1
ATOM 4049 C CA . GLY A 1 495 ? 44.621 11.338 28.262 1.00 35.62 495 GLY A CA 1
ATOM 4050 C C . GLY A 1 495 ? 43.221 11.839 27.950 1.00 35.62 495 GLY A C 1
ATOM 4051 O O . GLY A 1 495 ? 42.557 11.287 27.073 1.00 35.62 495 GLY A O 1
ATOM 4052 N N . ASP A 1 496 ? 42.792 12.858 28.692 1.00 46.88 496 ASP A N 1
ATOM 4053 C CA . ASP A 1 496 ? 41.681 13.720 28.294 1.00 46.88 496 ASP A CA 1
ATOM 4054 C C . ASP A 1 496 ? 42.097 14.548 27.067 1.00 46.88 496 ASP A C 1
ATOM 4056 O O . ASP A 1 496 ? 43.220 15.051 27.008 1.00 46.88 496 ASP A O 1
ATOM 4060 N N . GLU A 1 497 ? 41.187 14.725 26.113 1.00 44.62 497 GLU A N 1
ATOM 4061 C CA . GLU A 1 497 ? 41.191 15.855 25.177 1.00 44.62 497 GLU A CA 1
ATOM 4062 C C . GLU A 1 497 ? 39.733 16.105 24.742 1.00 44.62 497 GLU A C 1
ATOM 4064 O O . GLU A 1 497 ? 39.004 15.163 24.412 1.00 44.62 497 GLU A O 1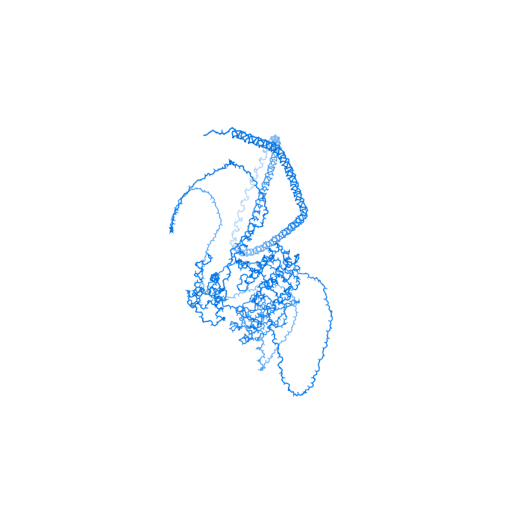
ATOM 4069 N N . ASP A 1 498 ? 39.295 17.359 24.862 1.00 39.91 498 ASP A N 1
ATOM 4070 C CA . ASP A 1 498 ? 37.893 17.793 24.800 1.00 39.91 498 ASP A CA 1
ATOM 4071 C C . ASP A 1 498 ? 37.387 18.091 23.365 1.00 39.91 498 ASP A C 1
ATOM 4073 O O . ASP A 1 498 ? 38.100 17.874 22.390 1.00 39.91 498 ASP A O 1
ATOM 4077 N N . GLU A 1 499 ? 36.149 18.607 23.283 1.00 43.28 499 GLU A N 1
ATOM 4078 C CA . GLU A 1 499 ? 35.616 19.543 22.262 1.00 43.28 499 GLU A CA 1
ATOM 4079 C C . GLU A 1 499 ? 35.806 19.204 20.758 1.00 43.28 499 GLU A C 1
ATOM 4081 O O . GLU A 1 499 ? 36.908 19.244 20.224 1.00 43.28 499 GLU A O 1
ATOM 4086 N N . ASP A 1 500 ? 34.703 18.976 20.018 1.00 38.59 500 ASP A N 1
ATOM 4087 C CA . ASP A 1 500 ? 34.089 20.042 19.185 1.00 38.59 500 ASP A CA 1
ATOM 4088 C C . ASP A 1 500 ? 32.881 19.583 18.314 1.00 38.59 500 ASP A C 1
ATOM 4090 O O . ASP A 1 500 ? 32.585 18.393 18.197 1.00 38.59 500 ASP A O 1
ATOM 4094 N N . GLU A 1 501 ? 32.232 20.572 17.677 1.00 39.12 501 GLU A N 1
ATOM 4095 C CA . GLU A 1 501 ? 31.278 20.499 16.540 1.00 39.12 501 GLU A CA 1
ATOM 4096 C C . GLU A 1 501 ? 29.874 19.882 16.782 1.00 39.12 501 GLU A C 1
ATOM 4098 O O . GLU A 1 501 ? 29.569 18.742 16.419 1.00 39.12 501 GLU A O 1
ATOM 4103 N N . GLU A 1 502 ? 28.964 20.732 17.282 1.00 41.84 502 GLU A N 1
ATOM 4104 C CA . GLU A 1 502 ? 27.522 20.655 16.988 1.00 41.84 502 GLU A CA 1
ATOM 4105 C C . GLU A 1 502 ? 27.183 21.204 15.572 1.00 41.84 502 GLU A C 1
ATOM 4107 O O . GLU A 1 502 ? 28.007 21.808 14.891 1.00 41.84 502 GLU A O 1
ATOM 4112 N N . GLU A 1 503 ? 25.936 20.927 15.184 1.00 44.84 503 GLU A N 1
ATOM 4113 C CA . GLU A 1 503 ? 25.046 21.339 14.072 1.00 44.84 503 GLU A CA 1
ATOM 4114 C C . GLU A 1 503 ? 25.325 22.728 13.396 1.00 44.84 503 GLU A C 1
ATOM 4116 O O . GLU A 1 503 ? 25.958 23.601 13.975 1.00 44.84 503 GLU A O 1
ATOM 4121 N N . GLU A 1 504 ? 24.933 23.039 12.144 1.00 36.44 504 GLU A N 1
ATOM 4122 C CA . GLU A 1 504 ? 23.625 22.844 11.478 1.00 36.44 504 GLU A CA 1
ATOM 4123 C C . GLU A 1 504 ? 23.658 22.827 9.913 1.00 36.44 504 GLU A C 1
ATOM 4125 O O . GLU A 1 504 ? 24.641 23.196 9.274 1.00 36.44 504 GLU A O 1
ATOM 4130 N N . GLU A 1 505 ? 22.494 22.463 9.346 1.00 39.41 505 GLU A N 1
ATOM 4131 C CA . GLU A 1 505 ? 21.840 22.934 8.096 1.00 39.41 505 GLU A CA 1
ATOM 4132 C C . GLU A 1 505 ? 22.295 22.589 6.645 1.00 39.41 505 GLU A C 1
ATOM 4134 O O . GLU A 1 505 ? 23.460 22.508 6.270 1.00 39.41 505 GLU A O 1
ATOM 4139 N N . ASP A 1 506 ? 21.232 22.464 5.830 1.00 36.91 506 ASP A N 1
ATOM 4140 C CA . ASP A 1 506 ? 21.044 22.671 4.383 1.00 36.91 506 ASP A CA 1
ATOM 4141 C C . ASP A 1 506 ? 21.761 21.856 3.281 1.00 36.91 506 ASP A C 1
ATOM 4143 O O . ASP A 1 506 ? 22.980 21.746 3.172 1.00 36.91 506 ASP A O 1
ATOM 4147 N N . GLY A 1 507 ? 20.932 21.368 2.341 1.00 34.50 507 GLY A N 1
ATOM 4148 C CA . GLY A 1 507 ? 21.353 20.730 1.088 1.00 34.50 507 GLY A CA 1
ATOM 4149 C C . GLY A 1 507 ? 20.326 19.747 0.511 1.00 34.50 507 GLY A C 1
ATOM 4150 O O . GLY A 1 507 ? 20.518 18.536 0.601 1.00 34.50 507 GLY A O 1
ATOM 4151 N N . ALA A 1 508 ? 19.238 20.250 -0.082 1.00 45.91 508 ALA A N 1
ATOM 4152 C CA . ALA A 1 508 ? 18.272 19.417 -0.807 1.00 45.91 508 ALA A CA 1
ATOM 4153 C C . ALA A 1 508 ? 18.796 18.997 -2.196 1.00 45.91 508 ALA A C 1
ATOM 4155 O O . ALA A 1 508 ? 19.421 19.807 -2.871 1.00 45.91 508 ALA A O 1
ATOM 4156 N N . ASP A 1 509 ? 18.483 17.765 -2.615 1.00 40.28 509 ASP A N 1
ATOM 4157 C CA . ASP A 1 509 ? 18.435 17.311 -4.018 1.00 40.28 509 ASP A CA 1
ATOM 4158 C C . ASP A 1 509 ? 17.698 15.950 -4.071 1.00 40.28 509 ASP A C 1
ATOM 4160 O O . ASP A 1 509 ? 18.245 14.916 -3.675 1.00 40.28 509 ASP A O 1
ATOM 4164 N N . GLU A 1 510 ? 16.448 15.943 -4.547 1.00 50.88 510 GLU A N 1
ATOM 4165 C CA . GLU A 1 510 ? 15.700 14.730 -4.924 1.00 50.88 510 GLU A CA 1
ATOM 4166 C C . GLU A 1 510 ? 15.433 14.755 -6.439 1.00 50.88 510 GLU A C 1
ATOM 4168 O O . GLU A 1 510 ? 14.513 15.435 -6.886 1.00 50.88 510 GLU A O 1
ATOM 4173 N N . GLU A 1 511 ? 16.203 13.995 -7.226 1.00 47.25 511 GLU A N 1
ATOM 4174 C CA . GLU A 1 511 ? 15.915 13.742 -8.648 1.00 47.25 511 GLU A CA 1
ATOM 4175 C C . GLU A 1 511 ? 16.084 12.245 -9.008 1.00 47.25 511 GLU A C 1
ATOM 4177 O O . GLU A 1 511 ? 17.066 11.595 -8.642 1.00 47.25 511 GLU A O 1
ATOM 4182 N N . ASP A 1 512 ? 15.091 11.742 -9.747 1.00 44.41 512 ASP A N 1
ATOM 4183 C CA . ASP A 1 512 ? 15.091 10.651 -10.737 1.00 44.41 512 ASP A CA 1
ATOM 4184 C C . ASP A 1 512 ? 15.616 9.227 -10.399 1.00 44.41 512 ASP A C 1
ATOM 4186 O O . ASP A 1 512 ? 16.798 8.902 -10.536 1.00 44.41 512 ASP A O 1
ATOM 4190 N N . GLU A 1 513 ? 14.677 8.284 -10.206 1.00 48.38 513 GLU A N 1
ATOM 4191 C CA . GLU A 1 513 ? 14.771 6.928 -10.794 1.00 48.38 513 GLU A CA 1
ATOM 4192 C C . GLU A 1 513 ? 13.489 6.611 -11.600 1.00 48.38 513 GLU A C 1
ATOM 4194 O O . GLU A 1 513 ? 12.416 6.412 -11.031 1.00 48.38 513 GLU A O 1
ATOM 4199 N N . ASP A 1 514 ? 13.608 6.545 -12.934 1.00 47.12 514 ASP A N 1
ATOM 4200 C CA . ASP A 1 514 ? 12.507 6.247 -13.866 1.00 47.12 514 ASP A CA 1
ATOM 4201 C C . ASP A 1 514 ? 11.866 4.863 -13.634 1.00 47.12 514 ASP A C 1
ATOM 4203 O O . ASP A 1 514 ? 12.502 3.814 -13.794 1.00 47.12 514 ASP A O 1
ATOM 4207 N N . GLY A 1 515 ? 10.558 4.850 -13.364 1.00 35.19 515 GLY A N 1
ATOM 4208 C CA . GLY A 1 515 ? 9.736 3.638 -13.343 1.00 35.19 515 GLY A CA 1
ATOM 4209 C C . GLY A 1 515 ? 9.327 3.191 -14.749 1.00 35.19 515 GLY A C 1
ATOM 4210 O O . GLY A 1 515 ? 8.278 3.593 -15.244 1.00 35.19 515 GLY A O 1
ATOM 4211 N N . ALA A 1 516 ? 10.138 2.350 -15.393 1.00 44.91 516 ALA A N 1
ATOM 4212 C CA . ALA A 1 516 ? 9.823 1.782 -16.707 1.00 44.91 516 ALA A CA 1
ATOM 4213 C C . ALA A 1 516 ? 9.023 0.466 -16.601 1.00 44.91 516 ALA A C 1
ATOM 4215 O O . ALA A 1 516 ? 9.609 -0.617 -16.508 1.00 44.91 516 ALA A O 1
ATOM 4216 N N . ASP A 1 517 ? 7.692 0.560 -16.661 1.00 44.91 517 ASP A N 1
ATOM 4217 C CA . ASP A 1 517 ? 6.804 -0.589 -16.889 1.00 44.91 517 ASP A CA 1
ATOM 4218 C C . ASP A 1 517 ? 6.997 -1.158 -18.307 1.00 44.91 517 ASP A C 1
ATOM 4220 O O . ASP A 1 517 ? 6.894 -0.417 -19.284 1.00 44.91 517 ASP A O 1
ATOM 4224 N N . LEU A 1 518 ? 7.235 -2.473 -18.425 1.00 45.06 518 LEU A N 1
ATOM 4225 C CA . LEU A 1 518 ? 7.107 -3.239 -19.675 1.00 45.06 518 LEU A CA 1
ATOM 4226 C C . LEU A 1 518 ? 6.728 -4.709 -19.401 1.00 45.06 518 LEU A C 1
ATOM 4228 O O . LEU A 1 518 ? 7.563 -5.512 -18.984 1.00 45.06 518 LEU A O 1
ATOM 4232 N N . ASP A 1 519 ? 5.467 -5.024 -19.691 1.00 45.12 519 ASP A N 1
ATOM 4233 C CA . ASP A 1 519 ? 4.984 -6.180 -20.462 1.00 45.12 519 ASP A CA 1
ATOM 4234 C C . ASP A 1 519 ? 5.645 -7.566 -20.236 1.00 45.12 519 ASP A C 1
ATOM 4236 O O . ASP A 1 519 ? 6.705 -7.870 -20.788 1.00 45.12 519 ASP A O 1
ATOM 4240 N N . GLU A 1 520 ? 4.945 -8.483 -19.547 1.00 42.41 520 GLU A N 1
ATOM 4241 C CA . GLU A 1 520 ? 5.290 -9.920 -19.487 1.00 42.41 520 GLU A CA 1
ATOM 4242 C C . GLU A 1 520 ? 4.137 -10.818 -19.997 1.00 42.41 520 GLU A C 1
ATOM 4244 O O . GLU A 1 520 ? 3.459 -11.498 -19.230 1.00 42.41 520 GLU A O 1
ATOM 4249 N N . GLU A 1 521 ? 3.943 -10.860 -21.322 1.00 49.59 521 GLU A N 1
ATOM 4250 C CA . GLU A 1 521 ? 3.257 -11.966 -22.015 1.00 49.59 521 GLU A CA 1
ATOM 4251 C C . GLU A 1 521 ? 4.254 -12.753 -22.885 1.00 49.59 521 GLU A C 1
ATOM 4253 O O . GLU A 1 521 ? 4.850 -12.191 -23.805 1.00 49.59 521 GLU A O 1
ATOM 4258 N N . THR A 1 522 ? 4.420 -14.060 -22.637 1.00 40.91 522 THR A N 1
ATOM 4259 C CA . THR A 1 522 ? 4.453 -15.131 -23.669 1.00 40.91 522 THR A CA 1
ATOM 4260 C C . THR A 1 522 ? 4.664 -16.524 -23.058 1.00 40.91 522 THR A C 1
ATOM 4262 O O . THR A 1 522 ? 5.385 -16.702 -22.076 1.00 40.91 522 THR A O 1
ATOM 4265 N N . ASP A 1 523 ? 4.044 -17.535 -23.668 1.00 47.09 523 ASP A N 1
ATOM 4266 C CA . ASP A 1 523 ? 4.095 -18.942 -23.255 1.00 47.09 523 ASP A CA 1
ATOM 4267 C C . ASP A 1 523 ? 5.438 -19.648 -23.536 1.00 47.09 523 ASP A C 1
ATOM 4269 O O . ASP A 1 523 ? 6.171 -19.277 -24.454 1.00 47.09 523 ASP A O 1
ATOM 4273 N N . ALA A 1 524 ? 5.692 -20.772 -22.844 1.00 39.81 524 ALA A N 1
ATOM 4274 C CA . ALA A 1 524 ? 5.731 -22.097 -23.500 1.00 39.81 524 ALA A CA 1
ATOM 4275 C C . ALA A 1 524 ? 6.102 -23.271 -22.561 1.00 39.81 524 ALA A C 1
ATOM 4277 O O . ALA A 1 524 ? 6.933 -23.163 -21.661 1.00 39.81 524 ALA A O 1
ATOM 4278 N N . ASP A 1 525 ? 5.516 -24.433 -22.870 1.00 46.03 525 ASP A N 1
ATOM 4279 C CA . ASP A 1 525 ? 5.844 -25.801 -22.436 1.00 46.03 525 ASP A CA 1
ATOM 4280 C C . ASP A 1 525 ? 7.268 -26.062 -21.882 1.00 46.03 525 ASP A C 1
ATOM 4282 O O . ASP A 1 525 ? 8.283 -25.874 -22.557 1.00 46.03 525 ASP A O 1
ATOM 4286 N N . THR A 1 526 ? 7.361 -26.727 -20.723 1.00 39.41 526 THR A N 1
ATOM 4287 C CA . THR A 1 526 ? 8.437 -27.714 -20.501 1.00 39.41 526 THR A CA 1
ATOM 4288 C C . THR A 1 526 ? 7.996 -28.848 -19.574 1.00 39.41 526 THR A C 1
ATOM 4290 O O . THR A 1 526 ? 7.737 -28.660 -18.387 1.00 39.41 526 THR A O 1
ATOM 4293 N N . LYS A 1 527 ? 7.923 -30.066 -20.120 1.00 40.78 527 LYS A N 1
ATOM 4294 C CA . LYS A 1 527 ? 7.371 -31.242 -19.432 1.00 40.78 527 LYS A CA 1
ATOM 4295 C C . LYS A 1 527 ? 8.340 -31.865 -18.419 1.00 40.78 527 LYS A C 1
ATOM 4297 O O . LYS A 1 527 ? 9.477 -32.182 -18.751 1.00 40.78 527 LYS A O 1
ATOM 4302 N N . GLY A 1 528 ? 7.811 -32.153 -17.229 1.00 41.50 528 GLY A N 1
ATOM 4303 C CA . GLY A 1 528 ? 8.107 -33.350 -16.429 1.00 41.50 528 GLY A CA 1
ATOM 4304 C C . GLY A 1 528 ? 9.555 -33.631 -16.000 1.00 41.50 528 GLY A C 1
ATOM 4305 O O . GLY A 1 528 ? 10.299 -34.324 -16.691 1.00 41.50 528 GLY A O 1
ATOM 4306 N N . ARG A 1 529 ? 9.887 -33.285 -14.750 1.00 34.09 529 ARG A N 1
ATOM 4307 C CA . ARG A 1 529 ? 10.889 -34.008 -13.943 1.00 34.09 529 ARG A CA 1
ATOM 4308 C C . ARG A 1 529 ? 10.427 -34.117 -12.482 1.00 34.09 529 ARG A C 1
ATOM 4310 O O . ARG A 1 529 ? 9.968 -33.111 -11.945 1.00 34.09 529 ARG A O 1
ATOM 4317 N N . PRO A 1 530 ? 10.568 -35.282 -11.821 1.00 35.78 530 PRO A N 1
ATOM 4318 C CA . PRO A 1 530 ? 10.291 -35.408 -10.392 1.00 35.78 530 PRO A CA 1
ATOM 4319 C C . PRO A 1 530 ? 11.340 -34.643 -9.573 1.00 35.78 530 PRO A C 1
ATOM 4321 O O . PRO A 1 530 ? 12.522 -34.620 -9.925 1.00 35.78 530 PRO A O 1
ATOM 4324 N N . ALA A 1 531 ? 10.910 -34.011 -8.481 1.00 32.41 531 ALA A N 1
ATOM 4325 C CA . ALA A 1 531 ? 11.752 -33.148 -7.660 1.00 32.41 531 ALA A CA 1
ATOM 4326 C C . ALA A 1 531 ? 12.105 -33.801 -6.312 1.00 32.41 531 ALA A C 1
ATOM 4328 O O . ALA A 1 531 ? 11.338 -33.712 -5.355 1.00 32.41 531 ALA A O 1
ATOM 4329 N N . GLU A 1 532 ? 13.301 -34.388 -6.205 1.00 37.38 532 GLU A N 1
ATOM 4330 C CA . GLU A 1 532 ? 13.896 -34.749 -4.908 1.00 37.38 532 GLU A CA 1
ATOM 4331 C C . GLU A 1 532 ? 14.258 -33.479 -4.115 1.00 37.38 532 GLU A C 1
ATOM 4333 O O . GLU A 1 532 ? 15.342 -32.901 -4.239 1.00 37.38 532 GLU A O 1
ATOM 4338 N N . SER A 1 533 ? 13.321 -33.008 -3.294 1.00 35.22 533 SER A N 1
ATOM 4339 C CA . SER A 1 533 ? 13.422 -31.762 -2.529 1.00 35.22 533 SER A CA 1
ATOM 4340 C C . SER A 1 533 ? 14.173 -31.938 -1.200 1.00 35.22 533 SER A C 1
ATOM 4342 O O . SER A 1 533 ? 13.641 -31.714 -0.113 1.00 35.22 533 SER A O 1
ATOM 4344 N N . GLY A 1 534 ? 15.458 -32.301 -1.277 1.00 35.47 534 GLY A N 1
ATOM 4345 C CA . GLY A 1 534 ? 16.327 -32.453 -0.102 1.00 35.47 534 GLY A CA 1
ATOM 4346 C C . GLY A 1 534 ? 16.310 -31.223 0.826 1.00 35.47 534 GLY A C 1
ATOM 4347 O O . GLY A 1 534 ? 16.795 -30.146 0.458 1.00 35.47 534 GLY A O 1
ATOM 4348 N N . LYS A 1 535 ? 15.760 -31.386 2.042 1.00 38.34 535 LYS A N 1
ATOM 4349 C CA . LYS A 1 535 ? 15.588 -30.318 3.046 1.00 38.34 535 LYS A CA 1
ATOM 4350 C C . LYS A 1 535 ? 16.930 -29.646 3.376 1.00 38.34 535 LYS A C 1
ATOM 4352 O O . LYS A 1 535 ? 17.829 -30.253 3.956 1.00 38.34 535 LYS A O 1
ATOM 4357 N N . LYS A 1 536 ? 17.065 -28.355 3.052 1.00 42.44 536 LYS A N 1
ATOM 4358 C CA . LYS A 1 536 ? 18.276 -27.565 3.339 1.00 42.44 536 LYS A CA 1
ATOM 4359 C C . LYS A 1 536 ? 18.315 -27.107 4.799 1.00 42.44 536 LYS A C 1
ATOM 4361 O O . LYS A 1 536 ? 17.827 -26.028 5.126 1.00 42.44 536 LYS A O 1
ATOM 4366 N N . VAL A 1 537 ? 18.954 -27.909 5.652 1.00 44.91 537 VAL A N 1
ATOM 4367 C CA . VAL A 1 537 ? 19.278 -27.543 7.043 1.00 44.91 537 VAL A CA 1
ATOM 4368 C C . VAL A 1 537 ? 20.075 -26.233 7.076 1.00 44.91 537 VAL A C 1
ATOM 4370 O O . VAL A 1 537 ? 21.096 -26.083 6.396 1.00 44.91 537 VAL A O 1
ATOM 4373 N N . ARG A 1 538 ? 19.606 -25.266 7.870 1.00 45.00 538 ARG A N 1
ATOM 4374 C CA . ARG A 1 538 ? 20.223 -23.943 8.014 1.00 45.00 538 ARG A CA 1
ATOM 4375 C C . ARG A 1 538 ? 21.258 -23.991 9.144 1.00 45.00 538 ARG A C 1
ATOM 4377 O O . ARG A 1 538 ? 20.902 -23.887 10.309 1.00 45.00 538 ARG A O 1
ATOM 4384 N N . ARG A 1 539 ? 22.532 -24.167 8.785 1.00 61.72 539 ARG A N 1
ATOM 4385 C CA . ARG A 1 539 ? 23.653 -24.223 9.740 1.00 61.72 539 ARG A CA 1
ATOM 4386 C C . ARG A 1 539 ? 23.842 -22.909 10.504 1.00 61.72 539 ARG A C 1
ATOM 4388 O O . ARG A 1 539 ? 23.720 -21.825 9.929 1.00 61.72 539 ARG A O 1
ATOM 4395 N N . SER A 1 540 ? 24.190 -23.039 11.779 1.00 65.06 540 SER A N 1
ATOM 4396 C CA . SER A 1 540 ? 24.534 -21.962 12.712 1.00 65.06 540 SER A CA 1
ATOM 4397 C C . SER A 1 540 ? 25.829 -21.224 12.328 1.00 65.06 540 SER A C 1
ATOM 4399 O O . SER A 1 540 ? 26.575 -21.640 11.437 1.00 65.06 540 SER A O 1
ATOM 4401 N N . ALA A 1 541 ? 26.131 -20.106 12.998 1.00 63.50 541 ALA A N 1
ATOM 4402 C CA . ALA A 1 541 ? 27.355 -19.342 12.734 1.00 63.50 541 ALA A CA 1
ATOM 4403 C C . ALA A 1 541 ? 28.663 -20.116 13.052 1.00 63.50 541 ALA A C 1
ATOM 4405 O O . ALA A 1 541 ? 29.579 -20.051 12.224 1.00 63.50 541 ALA A O 1
ATOM 4406 N N . PRO A 1 542 ? 28.774 -20.892 14.156 1.00 68.38 542 PRO A N 1
ATOM 4407 C CA . PRO A 1 542 ? 29.925 -21.769 14.396 1.00 68.38 542 PRO A CA 1
ATOM 4408 C C . PRO A 1 542 ? 30.062 -22.873 13.338 1.00 68.38 542 PRO A C 1
ATOM 4410 O O . PRO A 1 542 ? 31.143 -23.066 12.779 1.00 68.38 542 PRO A O 1
ATOM 4413 N N . GLU A 1 543 ? 28.963 -23.540 12.972 1.00 74.69 543 GLU A N 1
ATOM 4414 C CA . GLU A 1 543 ? 28.970 -24.550 11.905 1.00 74.69 543 GLU A CA 1
ATOM 4415 C C . GLU A 1 543 ? 29.343 -23.961 10.541 1.00 74.69 543 GLU A C 1
ATOM 4417 O O . GLU A 1 543 ? 30.013 -24.623 9.754 1.00 74.69 543 GLU A O 1
ATOM 4422 N N . MET A 1 544 ? 28.954 -22.717 10.247 1.00 70.62 544 MET A N 1
ATOM 4423 C CA . MET A 1 544 ? 29.376 -22.009 9.036 1.00 70.62 544 MET A CA 1
ATOM 4424 C C . MET A 1 544 ? 30.883 -21.721 9.023 1.00 70.62 544 MET A C 1
ATOM 4426 O O . MET A 1 544 ? 31.489 -21.827 7.957 1.00 70.62 544 MET A O 1
ATOM 4430 N N . LYS A 1 545 ? 31.511 -21.416 10.173 1.00 75.69 545 LYS A N 1
ATOM 4431 C CA . LYS A 1 545 ? 32.983 -21.327 10.278 1.00 75.69 545 LYS A CA 1
ATOM 4432 C C . LYS A 1 545 ? 33.631 -22.695 10.020 1.00 75.69 545 LYS A C 1
ATOM 4434 O O . LYS A 1 545 ? 34.520 -22.790 9.175 1.00 75.69 545 LYS A O 1
ATOM 4439 N N . LYS A 1 546 ? 33.149 -23.758 10.679 1.00 80.44 546 LYS A N 1
ATOM 4440 C CA . LYS A 1 546 ? 33.651 -25.138 10.505 1.00 80.44 546 LYS A CA 1
ATOM 4441 C C . LYS A 1 546 ? 33.508 -25.620 9.055 1.00 80.44 546 LYS A C 1
ATOM 4443 O O . LYS A 1 546 ? 34.476 -26.067 8.452 1.00 80.44 546 LYS A O 1
ATOM 4448 N N . PHE A 1 547 ? 32.338 -25.422 8.450 1.00 77.50 547 PHE A N 1
ATOM 4449 C CA . PHE A 1 547 ? 32.076 -25.771 7.054 1.00 77.50 547 PHE A CA 1
ATOM 4450 C C . PHE A 1 547 ? 32.918 -24.954 6.065 1.00 77.50 547 PHE A C 1
ATOM 4452 O O . PHE A 1 547 ? 33.350 -25.505 5.055 1.00 77.50 547 PHE A O 1
ATOM 4459 N N . ALA A 1 548 ? 33.190 -23.672 6.336 1.00 74.19 548 ALA A N 1
ATOM 4460 C CA . ALA A 1 548 ? 34.098 -22.880 5.506 1.00 74.19 548 ALA A CA 1
ATOM 4461 C C . ALA A 1 548 ? 35.541 -23.416 5.564 1.00 74.19 548 ALA A C 1
ATOM 4463 O O . ALA A 1 548 ? 36.170 -23.534 4.515 1.00 74.19 548 ALA A O 1
ATOM 4464 N N . LEU A 1 549 ? 36.026 -23.805 6.751 1.00 79.81 549 LEU A N 1
ATOM 4465 C CA . LEU A 1 549 ? 37.332 -24.455 6.936 1.00 79.81 549 LEU A CA 1
ATOM 4466 C C . LEU A 1 549 ? 37.413 -25.817 6.231 1.00 79.81 549 LEU A C 1
ATOM 4468 O O . LEU A 1 549 ? 38.413 -26.125 5.591 1.00 79.81 549 LEU A O 1
ATOM 4472 N N . ASP A 1 550 ? 36.362 -26.634 6.293 1.00 80.38 550 ASP A N 1
ATOM 4473 C CA . ASP A 1 550 ? 36.346 -27.923 5.589 1.00 80.38 550 ASP A CA 1
ATOM 4474 C C . ASP A 1 550 ? 36.197 -27.751 4.063 1.00 80.38 550 ASP A C 1
ATOM 4476 O O . ASP A 1 550 ? 36.744 -28.543 3.290 1.00 80.38 550 ASP A O 1
ATOM 4480 N N . CYS A 1 551 ? 35.555 -26.668 3.603 1.00 74.44 551 CYS A N 1
ATOM 4481 C CA . CYS A 1 551 ? 35.569 -26.274 2.193 1.00 74.44 551 CYS A CA 1
ATOM 4482 C C . CYS A 1 551 ? 36.968 -25.856 1.724 1.00 74.44 551 CYS A C 1
ATOM 4484 O O . CYS A 1 551 ? 37.383 -26.323 0.668 1.00 74.44 551 CYS A O 1
ATOM 4486 N N . THR A 1 552 ? 37.714 -25.041 2.483 1.00 74.00 552 THR A N 1
ATOM 4487 C CA . THR A 1 552 ? 39.080 -24.637 2.090 1.00 74.00 552 THR A CA 1
ATOM 4488 C C . THR A 1 552 ? 40.099 -25.772 2.192 1.00 74.00 552 THR A C 1
ATOM 4490 O O . THR A 1 552 ? 41.056 -25.773 1.426 1.00 74.00 552 THR A O 1
ATOM 4493 N N . LYS A 1 553 ? 39.887 -26.781 3.050 1.00 80.62 553 LYS A N 1
ATOM 4494 C CA . LYS A 1 553 ? 40.667 -28.035 3.010 1.00 80.62 553 LYS A CA 1
ATOM 4495 C C . LYS A 1 553 ? 40.414 -28.828 1.723 1.00 80.62 553 LYS A C 1
ATOM 4497 O O . LYS A 1 553 ? 41.356 -29.323 1.115 1.00 80.62 553 LYS A O 1
ATOM 4502 N N . LYS A 1 554 ? 39.145 -28.981 1.318 1.00 81.00 554 LYS A N 1
ATOM 4503 C CA . LYS A 1 554 ? 38.760 -29.792 0.144 1.00 81.00 554 LYS A CA 1
ATOM 4504 C C . LYS A 1 554 ? 39.022 -29.087 -1.191 1.00 81.00 554 LYS A C 1
ATOM 4506 O O . LYS A 1 554 ? 39.319 -29.742 -2.186 1.00 81.00 554 LYS A O 1
ATOM 4511 N N . TYR A 1 555 ? 38.898 -27.766 -1.202 1.00 79.12 555 TYR A N 1
ATOM 4512 C CA . TYR A 1 555 ? 39.180 -26.886 -2.327 1.00 79.12 555 TYR A CA 1
ATOM 4513 C C . TYR A 1 555 ? 40.067 -25.743 -1.814 1.00 79.12 555 TYR A C 1
ATOM 4515 O O . TYR A 1 555 ? 39.541 -24.671 -1.490 1.00 79.12 555 TYR A O 1
ATOM 4523 N N . PRO A 1 556 ? 41.394 -25.956 -1.694 1.00 75.31 556 PRO A N 1
ATOM 4524 C CA . PRO A 1 556 ? 42.313 -24.870 -1.380 1.00 75.31 556 PRO A CA 1
ATOM 4525 C C . PRO A 1 556 ? 42.108 -23.761 -2.406 1.00 75.31 556 PRO A C 1
ATOM 4527 O O . PRO A 1 556 ? 42.073 -24.016 -3.613 1.00 75.31 556 PRO A O 1
ATOM 4530 N N . LEU A 1 557 ? 41.899 -22.540 -1.915 1.00 75.31 557 LEU A N 1
ATOM 4531 C CA . LEU A 1 557 ? 41.675 -21.394 -2.783 1.00 75.31 557 LEU A CA 1
ATOM 4532 C C . LEU A 1 557 ? 42.921 -21.207 -3.657 1.00 75.31 557 LEU A C 1
ATOM 4534 O O . LEU A 1 557 ? 44.013 -21.070 -3.101 1.00 75.31 557 LEU A O 1
ATOM 4538 N N . PRO A 1 558 ? 42.786 -21.192 -4.997 1.00 77.00 558 PRO A N 1
ATOM 4539 C CA . PRO A 1 558 ? 43.856 -20.700 -5.848 1.00 77.00 558 PRO A CA 1
ATOM 4540 C C . PRO A 1 558 ? 44.209 -19.280 -5.410 1.00 77.00 558 PRO A C 1
ATOM 4542 O O . PRO A 1 558 ? 43.316 -18.526 -5.010 1.00 77.00 558 PRO A O 1
ATOM 4545 N N . ASP A 1 559 ? 45.480 -18.899 -5.523 1.00 82.19 559 ASP A N 1
ATOM 4546 C CA . ASP A 1 559 ? 45.828 -17.486 -5.413 1.00 82.19 559 ASP A CA 1
ATOM 4547 C C . ASP A 1 559 ? 45.049 -16.712 -6.491 1.00 82.19 559 ASP A C 1
ATOM 4549 O O . ASP A 1 559 ? 45.097 -17.042 -7.680 1.00 82.19 559 ASP A O 1
ATOM 4553 N N . MET A 1 560 ? 44.256 -15.737 -6.049 1.00 90.19 560 MET A N 1
ATOM 4554 C CA . MET A 1 560 ? 43.353 -14.940 -6.876 1.00 90.19 560 MET A CA 1
ATOM 4555 C C . MET A 1 560 ? 43.875 -13.500 -6.892 1.00 90.19 560 MET A C 1
ATOM 4557 O O . MET A 1 560 ? 43.345 -12.648 -6.171 1.00 90.19 560 MET A O 1
ATOM 4561 N N . PRO A 1 561 ? 44.923 -13.206 -7.686 1.00 88.50 561 PRO A N 1
ATOM 4562 C CA . PRO A 1 561 ? 45.560 -11.897 -7.692 1.00 88.50 561 PRO A CA 1
ATOM 4563 C C . PRO A 1 561 ? 44.554 -10.808 -8.077 1.00 88.50 561 PRO A C 1
ATOM 4565 O O . PRO A 1 561 ? 43.926 -10.861 -9.134 1.00 88.50 561 PRO A O 1
ATOM 4568 N N . GLY A 1 562 ? 44.407 -9.808 -7.206 1.00 92.38 562 GLY A N 1
ATOM 4569 C CA . GLY A 1 562 ? 43.422 -8.735 -7.363 1.00 92.38 562 GLY A CA 1
ATOM 4570 C C . GLY A 1 562 ? 42.032 -9.031 -6.785 1.00 92.38 562 GLY A C 1
ATOM 4571 O O . GLY A 1 562 ? 41.127 -8.223 -6.988 1.00 92.38 562 GLY A O 1
ATOM 4572 N N . MET A 1 563 ? 41.839 -10.138 -6.055 1.00 96.75 563 MET A N 1
ATOM 4573 C CA . MET A 1 563 ? 40.646 -10.328 -5.223 1.00 96.75 563 MET A CA 1
ATOM 4574 C C . MET A 1 563 ? 40.548 -9.202 -4.178 1.00 96.75 563 MET A C 1
ATOM 4576 O O . MET A 1 563 ? 41.520 -8.981 -3.451 1.00 96.75 563 MET A O 1
ATOM 4580 N N . PRO A 1 564 ? 39.400 -8.507 -4.056 1.00 97.75 564 PRO A N 1
ATOM 4581 C CA . PRO A 1 564 ? 39.233 -7.478 -3.040 1.00 97.75 564 PRO A CA 1
ATOM 4582 C C . PRO A 1 564 ? 39.402 -8.010 -1.618 1.00 97.75 564 PRO A C 1
ATOM 4584 O O . PRO A 1 564 ? 38.820 -9.034 -1.267 1.00 97.75 564 PRO A O 1
ATOM 4587 N N . HIS A 1 565 ? 40.175 -7.300 -0.799 1.00 96.12 565 HIS A N 1
ATOM 4588 C CA . HIS A 1 565 ? 40.488 -7.692 0.577 1.00 96.12 565 HIS A CA 1
ATOM 4589 C C . HIS A 1 565 ? 39.692 -6.868 1.608 1.00 96.12 565 HIS A C 1
ATOM 4591 O O . HIS A 1 565 ? 39.228 -5.769 1.293 1.00 96.12 565 HIS A O 1
ATOM 4597 N N . PRO A 1 566 ? 39.518 -7.356 2.855 1.00 97.44 566 PRO A N 1
ATOM 4598 C CA . PRO A 1 566 ? 38.922 -6.566 3.931 1.00 97.44 566 PRO A CA 1
ATOM 4599 C C . PRO A 1 566 ? 39.588 -5.195 4.103 1.00 97.44 566 PRO A C 1
ATOM 4601 O O . PRO A 1 566 ? 40.790 -5.044 3.883 1.00 97.44 566 PRO A O 1
ATOM 4604 N N . GLY A 1 567 ? 38.788 -4.192 4.466 1.00 96.88 567 GLY A N 1
ATOM 4605 C CA . GLY A 1 567 ? 39.223 -2.799 4.604 1.00 96.88 567 GLY A CA 1
ATOM 4606 C C . GLY A 1 567 ? 39.400 -2.045 3.280 1.00 96.88 567 GLY A C 1
ATOM 4607 O O . GLY A 1 567 ? 39.415 -0.817 3.290 1.00 96.88 567 GLY A O 1
ATOM 4608 N N . GLN A 1 568 ? 39.471 -2.731 2.133 1.00 98.12 568 GLN A N 1
ATOM 4609 C CA . GLN A 1 568 ? 39.609 -2.069 0.836 1.00 98.12 568 GLN A CA 1
ATOM 4610 C C . GLN A 1 568 ? 38.337 -1.294 0.466 1.00 98.12 568 GLN A C 1
ATOM 4612 O O . GLN A 1 568 ? 37.221 -1.815 0.580 1.00 98.12 568 GLN A O 1
ATOM 4617 N N . SER A 1 569 ? 38.516 -0.055 0.007 1.00 97.81 569 SER A N 1
ATOM 4618 C CA . SER A 1 569 ? 37.451 0.849 -0.427 1.00 97.81 569 SER A CA 1
ATOM 4619 C C . SER A 1 569 ? 37.330 0.910 -1.953 1.00 97.81 569 SER A C 1
ATOM 4621 O O . SER A 1 569 ? 38.309 0.804 -2.692 1.00 97.81 569 SER A O 1
ATOM 4623 N N . PHE A 1 570 ? 36.100 1.086 -2.431 1.00 98.19 570 PHE A N 1
ATOM 4624 C CA . PHE A 1 570 ? 35.740 1.187 -3.844 1.00 98.19 570 PHE A CA 1
ATOM 4625 C C . PHE A 1 570 ? 34.768 2.350 -4.034 1.00 98.19 570 PHE A C 1
ATOM 4627 O O . PHE A 1 570 ? 33.894 2.556 -3.196 1.00 98.19 570 PHE A O 1
ATOM 4634 N N . ALA A 1 571 ? 34.876 3.084 -5.146 1.00 97.81 571 ALA A N 1
ATOM 4635 C CA . ALA A 1 571 ? 34.040 4.264 -5.402 1.00 97.81 571 ALA A CA 1
ATOM 4636 C C . ALA A 1 571 ? 32.530 3.970 -5.313 1.00 97.81 571 ALA A C 1
ATOM 4638 O O . ALA A 1 571 ? 31.774 4.784 -4.801 1.00 97.81 571 ALA A O 1
ATOM 4639 N N . ASN A 1 572 ? 32.096 2.790 -5.768 1.00 97.25 572 ASN A N 1
ATOM 4640 C CA . ASN A 1 572 ? 30.732 2.299 -5.592 1.00 97.25 572 ASN A CA 1
ATOM 4641 C C . ASN A 1 572 ? 30.668 0.760 -5.673 1.00 97.25 572 ASN A C 1
ATOM 4643 O O . ASN A 1 572 ? 31.657 0.070 -5.943 1.00 97.25 572 ASN A O 1
ATOM 4647 N N . LEU A 1 573 ? 29.469 0.216 -5.461 1.00 96.81 573 LEU A N 1
ATOM 4648 C CA . LEU A 1 573 ? 29.203 -1.224 -5.410 1.00 96.81 573 LEU A CA 1
ATOM 4649 C C . LEU A 1 573 ? 29.422 -1.928 -6.768 1.00 96.81 573 LEU A C 1
ATOM 4651 O O . LEU A 1 573 ? 29.807 -3.097 -6.798 1.00 96.81 573 LEU A O 1
ATOM 4655 N N . GLN A 1 574 ? 29.254 -1.211 -7.887 1.00 97.44 574 GLN A N 1
ATOM 4656 C CA . GLN A 1 574 ? 29.557 -1.708 -9.237 1.00 97.44 574 GLN A CA 1
ATOM 4657 C C . GLN A 1 574 ? 31.072 -1.790 -9.491 1.00 97.44 574 GLN A C 1
ATOM 4659 O O . GLN A 1 574 ? 31.532 -2.730 -10.138 1.00 97.44 574 GLN A O 1
ATOM 4664 N N . ALA A 1 575 ? 31.869 -0.852 -8.968 1.00 97.81 575 ALA A N 1
ATOM 4665 C CA . ALA A 1 575 ? 33.330 -0.905 -9.048 1.00 97.81 575 ALA A CA 1
ATOM 4666 C C . ALA A 1 575 ? 33.889 -2.124 -8.292 1.00 97.81 575 ALA A C 1
ATOM 4668 O O . ALA A 1 575 ? 34.719 -2.854 -8.838 1.00 97.81 575 ALA A O 1
ATOM 4669 N N . LEU A 1 576 ? 33.363 -2.407 -7.093 1.00 98.12 576 LEU A N 1
ATOM 4670 C CA . LEU A 1 576 ? 33.679 -3.637 -6.363 1.00 98.12 576 LEU A CA 1
ATOM 4671 C C . LEU A 1 576 ? 33.239 -4.887 -7.147 1.00 98.12 576 LEU A C 1
ATOM 4673 O O . LEU A 1 576 ? 34.035 -5.807 -7.311 1.00 98.12 576 LEU A O 1
ATOM 4677 N N . LEU A 1 577 ? 32.010 -4.926 -7.682 1.00 98.12 577 LEU A N 1
ATOM 4678 C CA . LEU A 1 577 ? 31.517 -6.070 -8.464 1.00 98.12 577 LEU A CA 1
ATOM 4679 C C . LEU A 1 577 ? 32.405 -6.374 -9.684 1.00 98.12 577 LEU A C 1
ATOM 4681 O O . LEU A 1 577 ? 32.692 -7.542 -9.953 1.00 98.12 577 LEU A O 1
ATOM 4685 N N . LYS A 1 578 ? 32.889 -5.337 -10.379 1.00 98.19 578 LYS A N 1
ATOM 4686 C CA . LYS A 1 578 ? 33.850 -5.461 -11.487 1.00 98.19 578 LYS A CA 1
ATOM 4687 C C . LYS A 1 578 ? 35.182 -6.059 -11.017 1.00 98.19 578 LYS A C 1
ATOM 4689 O O . LYS A 1 578 ? 35.676 -6.977 -11.665 1.00 98.19 578 LYS A O 1
ATOM 4694 N N . ALA A 1 579 ? 35.730 -5.608 -9.885 1.00 98.06 579 ALA A N 1
ATOM 4695 C CA . ALA A 1 579 ? 36.966 -6.159 -9.319 1.00 98.06 579 ALA A CA 1
ATOM 4696 C C . ALA A 1 579 ? 36.815 -7.637 -8.902 1.00 98.06 579 ALA A C 1
ATOM 4698 O O . ALA A 1 579 ? 37.618 -8.480 -9.301 1.00 98.06 579 ALA A O 1
ATOM 4699 N N . VAL A 1 580 ? 35.735 -7.980 -8.188 1.00 97.94 580 VAL A N 1
ATOM 4700 C CA . VAL A 1 580 ? 35.430 -9.370 -7.796 1.00 97.94 580 VAL A CA 1
ATOM 4701 C C . VAL A 1 580 ? 35.265 -10.273 -9.025 1.00 97.94 580 VAL A C 1
ATOM 4703 O O . VAL A 1 580 ? 35.762 -11.397 -9.031 1.00 97.94 580 VAL A O 1
ATOM 4706 N N . ALA A 1 581 ? 34.609 -9.799 -10.089 1.00 97.88 581 ALA A N 1
ATOM 4707 C CA . ALA A 1 581 ? 34.458 -10.567 -11.325 1.00 97.88 581 ALA A CA 1
ATOM 4708 C C . ALA A 1 581 ? 35.789 -10.776 -12.063 1.00 97.88 581 ALA A C 1
ATOM 4710 O O . ALA A 1 581 ? 36.042 -11.875 -12.551 1.00 97.88 581 ALA A O 1
ATOM 4711 N N . VAL A 1 582 ? 36.649 -9.754 -12.114 1.00 97.88 582 VAL A N 1
ATOM 4712 C CA . VAL A 1 582 ? 37.988 -9.840 -12.719 1.00 97.88 582 VAL A CA 1
ATOM 4713 C C . VAL A 1 582 ? 38.864 -10.896 -12.028 1.00 97.88 582 VAL A C 1
ATOM 4715 O O . VAL A 1 582 ? 39.610 -11.584 -12.719 1.00 97.88 582 VAL A O 1
ATOM 4718 N N . ALA A 1 583 ? 38.725 -11.093 -10.712 1.00 97.00 583 ALA A N 1
ATOM 4719 C CA . ALA A 1 583 ? 39.425 -12.154 -9.981 1.00 97.00 583 ALA A CA 1
ATOM 4720 C C . ALA A 1 583 ? 38.743 -13.539 -10.098 1.00 97.00 583 ALA A C 1
ATOM 4722 O O . ALA A 1 583 ? 39.409 -14.541 -10.368 1.00 97.00 583 ALA A O 1
ATOM 4723 N N . LEU A 1 584 ? 37.415 -13.619 -9.918 1.00 96.56 584 LEU A N 1
ATOM 4724 C CA . LEU A 1 584 ? 36.675 -14.893 -9.914 1.00 96.56 584 LEU A CA 1
ATOM 4725 C C . LEU A 1 584 ? 36.550 -15.540 -11.295 1.00 96.56 584 LEU A C 1
ATOM 4727 O O . LEU A 1 584 ? 36.685 -16.759 -11.416 1.00 96.56 584 LEU A O 1
ATOM 4731 N N . VAL A 1 585 ? 36.217 -14.762 -12.327 1.00 97.12 585 VAL A N 1
ATOM 4732 C CA . VAL A 1 585 ? 35.764 -15.329 -13.605 1.00 97.12 585 VAL A CA 1
ATOM 4733 C C . VAL A 1 585 ? 36.901 -16.044 -14.355 1.00 97.12 585 VAL A C 1
ATOM 4735 O O . VAL A 1 585 ? 36.672 -17.189 -14.747 1.00 97.12 585 VAL A O 1
ATOM 4738 N N . PRO A 1 586 ? 38.122 -15.482 -14.490 1.00 96.62 586 PRO A N 1
ATOM 4739 C CA . PRO A 1 586 ? 39.243 -16.169 -15.141 1.00 96.62 586 PRO A CA 1
ATOM 4740 C C . PRO A 1 586 ? 39.854 -17.314 -14.317 1.00 96.62 586 PRO A C 1
ATOM 4742 O O . PRO A 1 586 ? 40.601 -18.112 -14.874 1.00 96.62 586 PRO A O 1
ATOM 4745 N N . THR A 1 587 ? 39.562 -17.394 -13.011 1.00 95.69 587 THR A N 1
ATOM 4746 C CA . THR A 1 587 ? 40.181 -18.371 -12.089 1.00 95.69 587 THR A CA 1
ATOM 4747 C C . THR A 1 587 ? 39.264 -19.554 -11.772 1.00 95.69 587 THR A C 1
ATOM 4749 O O . THR A 1 587 ? 39.712 -20.696 -11.705 1.00 95.69 587 THR A O 1
ATOM 4752 N N . LEU A 1 588 ? 37.965 -19.299 -11.578 1.00 95.81 588 LEU A N 1
ATOM 4753 C CA . LEU A 1 588 ? 36.977 -20.298 -11.150 1.00 95.81 588 LEU A CA 1
ATOM 4754 C C . LEU A 1 588 ? 35.806 -20.472 -12.133 1.00 95.81 588 LEU A C 1
ATOM 4756 O O . LEU A 1 588 ? 34.975 -21.360 -11.938 1.00 95.81 588 LEU A O 1
ATOM 4760 N N . GLY A 1 589 ? 35.701 -19.653 -13.185 1.00 96.50 589 GLY A N 1
ATOM 4761 C CA . GLY A 1 589 ? 34.656 -19.791 -14.210 1.00 96.50 589 GLY A CA 1
ATOM 4762 C C . GLY A 1 589 ? 33.240 -19.510 -13.695 1.00 96.50 589 GLY A C 1
ATOM 4763 O O . GLY A 1 589 ? 32.261 -19.936 -14.307 1.00 96.50 589 GLY A O 1
ATOM 4764 N N . VAL A 1 590 ? 33.116 -18.811 -12.562 1.00 96.06 590 VAL A N 1
ATOM 4765 C CA . VAL A 1 590 ? 31.837 -18.463 -11.929 1.00 96.06 590 VAL A CA 1
ATOM 4766 C C . VAL A 1 590 ? 31.615 -16.961 -11.919 1.00 96.06 590 VAL A C 1
ATOM 4768 O O . VAL A 1 590 ? 32.491 -16.185 -11.548 1.00 96.06 590 VAL A O 1
ATOM 4771 N N . THR A 1 591 ? 30.407 -16.547 -12.290 1.00 96.50 591 THR A N 1
ATOM 4772 C CA . THR A 1 591 ? 29.990 -15.151 -12.172 1.00 96.50 591 THR A CA 1
ATOM 4773 C C . THR A 1 591 ? 29.652 -14.810 -10.717 1.00 96.50 591 THR A C 1
ATOM 4775 O O . THR A 1 591 ? 28.922 -15.570 -10.064 1.00 96.50 591 THR A O 1
ATOM 4778 N N . PRO A 1 592 ? 30.132 -13.672 -10.185 1.00 97.06 592 PRO A N 1
ATOM 4779 C CA . PRO A 1 592 ? 29.524 -13.081 -9.004 1.00 97.06 592 PRO A CA 1
ATOM 4780 C C . PRO A 1 592 ? 28.107 -12.587 -9.328 1.00 97.06 592 PRO A C 1
ATOM 4782 O O . PRO A 1 592 ? 27.799 -12.208 -10.458 1.00 97.06 592 PRO A O 1
ATOM 4785 N N . ALA A 1 593 ? 27.251 -12.578 -8.314 1.00 95.94 593 ALA A N 1
ATOM 4786 C CA . ALA A 1 593 ? 25.919 -11.995 -8.333 1.00 95.94 593 ALA A CA 1
ATOM 4787 C C . ALA A 1 593 ? 25.796 -11.015 -7.161 1.00 95.94 593 ALA A C 1
ATOM 4789 O O . ALA A 1 593 ? 26.227 -11.319 -6.046 1.00 95.94 593 ALA A O 1
ATOM 4790 N N . LEU A 1 594 ? 25.221 -9.842 -7.417 1.00 95.94 594 LEU A N 1
ATOM 4791 C CA . LEU A 1 594 ? 25.006 -8.810 -6.409 1.00 95.94 594 LEU A CA 1
ATOM 4792 C C . LEU A 1 594 ? 23.603 -8.954 -5.804 1.00 95.94 594 LEU A C 1
ATOM 4794 O O . LEU A 1 594 ? 22.625 -9.031 -6.539 1.00 95.94 594 LEU A O 1
ATOM 4798 N N . THR A 1 595 ? 23.510 -8.991 -4.475 1.00 91.06 595 THR A N 1
ATOM 4799 C CA . THR A 1 595 ? 22.244 -9.051 -3.725 1.00 91.06 595 THR A CA 1
ATOM 4800 C C . THR A 1 595 ? 22.379 -8.244 -2.435 1.00 91.06 595 THR A C 1
ATOM 4802 O O . THR A 1 595 ? 23.198 -8.601 -1.591 1.00 91.06 595 THR A O 1
ATOM 4805 N N . ASN A 1 596 ? 21.590 -7.181 -2.262 1.00 83.56 596 ASN A N 1
ATOM 4806 C CA . ASN A 1 596 ? 21.439 -6.409 -1.016 1.00 83.56 596 ASN A CA 1
ATOM 4807 C C . ASN A 1 596 ? 22.784 -6.079 -0.323 1.00 83.56 596 ASN A C 1
ATOM 4809 O O . ASN A 1 596 ? 23.051 -6.521 0.793 1.00 83.56 596 ASN A O 1
ATOM 4813 N N . ARG A 1 597 ? 23.661 -5.333 -1.017 1.00 89.88 597 ARG A N 1
ATOM 4814 C CA . ARG A 1 597 ? 25.024 -4.938 -0.572 1.00 89.88 597 ARG A CA 1
ATOM 4815 C C . ARG A 1 597 ? 26.006 -6.105 -0.303 1.00 89.88 597 ARG A C 1
ATOM 4817 O O . ARG A 1 597 ? 27.112 -5.874 0.189 1.00 89.88 597 ARG A O 1
ATOM 4824 N N . ILE A 1 598 ? 25.651 -7.340 -0.665 1.00 95.19 598 ILE A N 1
ATOM 4825 C CA . ILE A 1 598 ? 26.511 -8.535 -0.617 1.00 95.19 598 ILE A CA 1
ATOM 4826 C C . ILE A 1 598 ? 26.769 -9.041 -2.043 1.00 95.19 598 ILE A C 1
ATOM 4828 O O . ILE A 1 598 ? 25.836 -9.212 -2.826 1.00 95.19 598 ILE A O 1
ATOM 4832 N N . ILE A 1 599 ? 28.024 -9.347 -2.373 1.00 97.44 599 ILE A N 1
ATOM 4833 C CA . ILE A 1 599 ? 28.391 -10.031 -3.622 1.00 97.44 599 ILE A CA 1
ATOM 4834 C C . ILE A 1 599 ? 28.603 -11.514 -3.316 1.00 97.44 599 ILE A C 1
ATOM 4836 O O . ILE A 1 599 ? 29.470 -11.858 -2.520 1.00 97.44 599 ILE A O 1
ATOM 4840 N N . ALA A 1 600 ? 27.833 -12.405 -3.934 1.00 97.06 600 ALA A N 1
ATOM 4841 C CA . ALA A 1 600 ? 27.904 -13.850 -3.706 1.00 97.06 600 ALA A CA 1
ATOM 4842 C C . ALA A 1 600 ? 28.193 -14.621 -5.003 1.00 97.06 600 ALA A C 1
ATOM 4844 O O . ALA A 1 600 ? 27.947 -14.132 -6.102 1.00 97.06 600 ALA A O 1
ATOM 4845 N N . CYS A 1 601 ? 28.679 -15.858 -4.899 1.00 96.25 601 CYS A N 1
ATOM 4846 C CA . CYS A 1 601 ? 28.852 -16.716 -6.074 1.00 96.25 601 CYS A CA 1
ATOM 4847 C C . CYS A 1 601 ? 27.479 -17.102 -6.656 1.00 96.25 601 CYS A C 1
ATOM 4849 O O . CYS A 1 601 ? 26.605 -17.552 -5.911 1.00 96.25 601 CYS A O 1
ATOM 4851 N N . LYS A 1 602 ? 27.274 -17.028 -7.981 1.00 93.81 602 LYS A N 1
ATOM 4852 C CA . LYS A 1 602 ? 26.005 -17.451 -8.617 1.00 93.81 602 LYS A CA 1
ATOM 4853 C C . LYS A 1 602 ? 25.668 -18.935 -8.360 1.00 93.81 602 LYS A C 1
ATOM 4855 O O . LYS A 1 602 ? 24.495 -19.302 -8.331 1.00 93.81 602 LYS A O 1
ATOM 4860 N N . ARG A 1 603 ? 26.669 -19.779 -8.051 1.00 91.00 603 ARG A N 1
ATOM 4861 C CA . ARG A 1 603 ? 26.485 -21.167 -7.569 1.00 91.00 603 ARG A CA 1
ATOM 4862 C C . ARG A 1 603 ? 26.003 -21.275 -6.104 1.00 91.00 603 ARG A C 1
ATOM 4864 O O . ARG A 1 603 ? 25.896 -22.382 -5.588 1.00 91.00 603 ARG A O 1
ATOM 4871 N N . ARG A 1 604 ? 25.638 -20.178 -5.421 1.00 83.56 604 ARG A N 1
ATOM 4872 C CA . ARG A 1 604 ? 25.034 -20.190 -4.066 1.00 83.56 604 ARG A CA 1
ATOM 4873 C C . ARG A 1 604 ? 23.735 -21.009 -3.981 1.00 83.56 604 ARG A C 1
ATOM 4875 O O . ARG A 1 604 ? 23.450 -21.556 -2.918 1.00 83.56 604 ARG A O 1
ATOM 4882 N N . LYS A 1 605 ? 23.000 -21.201 -5.091 1.00 81.94 605 LYS A N 1
ATOM 4883 C CA . LYS A 1 605 ? 21.882 -22.175 -5.162 1.00 81.94 605 LYS A CA 1
ATOM 4884 C C . LYS A 1 605 ? 22.318 -23.602 -4.758 1.00 81.94 605 LYS A C 1
ATOM 4886 O O . LYS A 1 605 ? 21.524 -24.328 -4.155 1.00 81.94 605 LYS A O 1
ATOM 4891 N N . ASN A 1 606 ? 23.595 -23.939 -4.966 1.00 84.00 606 ASN A N 1
ATOM 4892 C CA . ASN A 1 606 ? 24.245 -25.218 -4.650 1.00 84.00 606 ASN A CA 1
ATOM 4893 C C . ASN A 1 606 ? 25.049 -25.154 -3.325 1.00 84.00 606 ASN A C 1
ATOM 4895 O O . ASN A 1 606 ? 26.010 -25.896 -3.132 1.00 84.00 606 ASN A O 1
ATOM 4899 N N . GLY A 1 607 ? 24.706 -24.230 -2.418 1.00 90.06 607 GLY A N 1
ATOM 4900 C CA . GLY A 1 607 ? 25.296 -24.151 -1.074 1.00 90.06 607 GLY A CA 1
ATOM 4901 C C . GLY A 1 607 ? 26.679 -23.495 -0.980 1.00 90.06 607 GLY A C 1
ATOM 4902 O O . GLY A 1 607 ? 27.301 -23.570 0.076 1.00 90.06 607 GLY A O 1
ATOM 4903 N N . CYS A 1 608 ? 27.169 -22.847 -2.044 1.00 94.06 608 CYS A N 1
ATOM 4904 C CA . CYS A 1 608 ? 28.466 -22.162 -2.023 1.00 94.06 608 CYS A CA 1
ATOM 4905 C C . CYS A 1 608 ? 28.520 -21.056 -0.944 1.00 94.06 608 CYS A C 1
ATOM 4907 O O . CYS A 1 608 ? 27.687 -20.145 -0.999 1.00 94.06 608 CYS A O 1
ATOM 4909 N N . PRO A 1 609 ? 29.488 -21.093 -0.000 1.00 93.50 609 PRO A N 1
ATOM 4910 C CA . PRO A 1 609 ? 29.561 -20.138 1.106 1.00 93.50 609 PRO A CA 1
ATOM 4911 C C . PRO A 1 609 ? 30.148 -18.770 0.718 1.00 93.50 609 PRO A C 1
ATOM 4913 O O . PRO A 1 609 ? 29.971 -17.823 1.484 1.00 93.50 609 PRO A O 1
ATOM 4916 N N . PHE A 1 610 ? 30.797 -18.652 -0.453 1.00 96.19 610 PHE A N 1
ATOM 4917 C CA . PHE A 1 610 ? 31.406 -17.406 -0.934 1.00 96.19 610 PHE A CA 1
ATOM 4918 C C . PHE A 1 610 ? 30.448 -16.210 -0.857 1.00 96.19 610 PHE A C 1
ATOM 4920 O O . PHE A 1 610 ? 29.397 -16.193 -1.517 1.00 96.19 610 PHE A O 1
ATOM 4927 N N . ARG A 1 611 ? 30.856 -15.188 -0.100 1.00 96.25 611 ARG A N 1
ATOM 4928 C CA . ARG A 1 611 ? 30.182 -13.891 0.013 1.00 96.25 611 ARG A CA 1
ATOM 4929 C C . ARG A 1 611 ? 31.179 -12.792 0.388 1.00 96.25 611 ARG A C 1
ATOM 4931 O O . ARG A 1 611 ? 31.928 -12.938 1.348 1.00 96.25 611 ARG A O 1
ATOM 4938 N N . ILE A 1 612 ? 31.128 -11.664 -0.304 1.00 97.44 612 ILE A N 1
ATOM 4939 C CA . ILE A 1 612 ? 31.818 -10.430 0.069 1.00 97.44 612 ILE A CA 1
ATOM 4940 C C . ILE A 1 612 ? 30.761 -9.473 0.614 1.00 97.44 612 ILE A C 1
ATOM 4942 O O . ILE A 1 612 ? 29.823 -9.094 -0.090 1.00 97.44 612 ILE A O 1
ATOM 4946 N N . SER A 1 613 ? 30.888 -9.146 1.897 1.00 97.25 613 SER A N 1
ATOM 4947 C CA . SER A 1 613 ? 29.986 -8.270 2.646 1.00 97.25 613 SER A CA 1
ATOM 4948 C C . SER A 1 613 ? 30.536 -6.848 2.627 1.00 97.25 613 SER A C 1
ATOM 4950 O O . SER A 1 613 ? 31.741 -6.661 2.783 1.00 97.25 613 SER A O 1
ATOM 4952 N N . THR A 1 614 ? 29.680 -5.834 2.500 1.00 97.44 614 THR A N 1
ATOM 4953 C CA . THR A 1 614 ? 30.134 -4.435 2.403 1.00 97.44 614 THR A CA 1
ATOM 4954 C C . THR A 1 614 ? 29.466 -3.496 3.409 1.00 97.44 614 THR A C 1
ATOM 4956 O O . THR A 1 614 ? 28.460 -3.837 4.037 1.00 97.44 614 THR A O 1
ATOM 4959 N N . VAL A 1 615 ? 30.046 -2.307 3.573 1.00 96.88 615 VAL A N 1
ATOM 4960 C CA . VAL A 1 615 ? 29.429 -1.121 4.186 1.00 96.88 615 VAL A CA 1
ATOM 4961 C C . VAL A 1 615 ? 29.587 0.065 3.228 1.00 96.88 615 VAL A C 1
ATOM 4963 O O . VAL A 1 615 ? 30.625 0.176 2.579 1.00 96.88 615 VAL A O 1
ATOM 4966 N N . LYS A 1 616 ? 28.573 0.932 3.121 1.00 96.94 616 LYS A N 1
ATOM 4967 C CA . LYS A 1 616 ? 28.710 2.261 2.498 1.00 96.94 616 LYS A CA 1
ATOM 4968 C C . LYS A 1 616 ? 29.175 3.215 3.604 1.00 96.94 616 LYS A C 1
ATOM 4970 O O . LYS A 1 616 ? 28.538 3.241 4.654 1.00 96.94 616 LYS A O 1
ATOM 4975 N N . ARG A 1 617 ? 30.286 3.923 3.406 1.00 95.81 617 ARG A N 1
ATOM 4976 C CA . ARG A 1 617 ? 30.741 5.017 4.282 1.00 95.81 617 ARG A CA 1
ATOM 4977 C C . ARG A 1 617 ? 29.968 6.307 3.971 1.00 95.81 617 ARG A C 1
ATOM 4979 O O . ARG A 1 617 ? 29.317 6.394 2.929 1.00 95.81 617 ARG A O 1
ATOM 4986 N N . ALA A 1 618 ? 30.071 7.300 4.858 1.00 93.75 618 ALA A N 1
ATOM 4987 C CA . ALA A 1 618 ? 29.522 8.642 4.640 1.00 93.75 618 ALA A CA 1
ATOM 4988 C C . ALA A 1 618 ? 30.044 9.269 3.331 1.00 93.75 618 ALA A C 1
ATOM 4990 O O . ALA A 1 618 ? 29.261 9.772 2.536 1.00 93.75 618 ALA A O 1
ATOM 4991 N N . ASP A 1 619 ? 31.334 9.078 3.022 1.00 94.25 619 ASP A N 1
ATOM 4992 C CA . ASP A 1 619 ? 32.016 9.525 1.792 1.00 94.25 619 ASP A CA 1
ATOM 4993 C C . ASP A 1 619 ? 31.557 8.839 0.480 1.00 94.25 619 ASP A C 1
ATOM 4995 O O . ASP A 1 619 ? 32.288 8.833 -0.517 1.00 94.25 619 ASP A O 1
ATOM 4999 N N . GLY A 1 620 ? 30.394 8.182 0.496 1.00 93.94 620 GLY A N 1
ATOM 5000 C CA . GLY A 1 620 ? 29.805 7.429 -0.607 1.00 93.94 620 GLY A CA 1
ATOM 5001 C C . GLY A 1 620 ? 30.448 6.065 -0.885 1.00 93.94 620 GLY A C 1
ATOM 5002 O O . GLY A 1 620 ? 29.796 5.200 -1.481 1.00 93.94 620 GLY A O 1
ATOM 5003 N N . LYS A 1 621 ? 31.696 5.839 -0.453 1.00 97.19 621 LYS A N 1
ATOM 5004 C CA . LYS A 1 621 ? 32.506 4.691 -0.882 1.00 97.19 621 LYS A CA 1
ATOM 5005 C C . LYS A 1 621 ? 32.059 3.398 -0.209 1.00 97.19 621 LYS A C 1
ATOM 5007 O O . LYS A 1 621 ? 31.569 3.362 0.920 1.00 97.19 621 LYS A O 1
ATOM 5012 N N . VAL A 1 622 ? 32.267 2.292 -0.913 1.00 97.62 622 VAL A N 1
ATOM 5013 C CA . VAL A 1 622 ? 31.921 0.940 -0.470 1.00 97.62 622 VAL A CA 1
ATOM 5014 C C . VAL A 1 622 ? 33.171 0.245 0.056 1.00 97.62 622 VAL A C 1
ATOM 5016 O O . VAL A 1 622 ? 34.114 0.015 -0.697 1.00 97.62 622 VAL A O 1
ATOM 5019 N N . VAL A 1 623 ? 33.176 -0.105 1.343 1.00 97.94 623 VAL A N 1
ATOM 5020 C CA . VAL A 1 623 ? 34.290 -0.784 2.024 1.00 97.94 623 VAL A CA 1
ATOM 5021 C C . VAL A 1 623 ? 33.954 -2.255 2.264 1.00 97.94 623 VAL A C 1
ATOM 5023 O O . VAL A 1 623 ? 32.844 -2.594 2.685 1.00 97.94 623 VAL A O 1
ATOM 5026 N N . VAL A 1 624 ? 34.916 -3.143 2.011 1.00 98.06 624 VAL A N 1
ATOM 5027 C CA . VAL A 1 624 ? 34.778 -4.589 2.241 1.00 98.06 624 VAL A CA 1
ATOM 5028 C C . VAL A 1 624 ? 34.895 -4.921 3.736 1.00 98.06 624 VAL A C 1
ATOM 5030 O O . VAL A 1 624 ? 35.911 -4.637 4.372 1.00 98.06 624 VAL A O 1
ATOM 5033 N N . LYS A 1 625 ? 33.871 -5.566 4.310 1.00 97.38 625 LYS A N 1
ATOM 5034 C CA . LYS A 1 625 ? 33.843 -5.972 5.727 1.00 97.38 625 LYS A CA 1
ATOM 5035 C C . LYS A 1 625 ? 34.728 -7.194 5.992 1.00 97.38 625 LYS A C 1
ATOM 5037 O O . LYS A 1 625 ? 34.762 -8.131 5.191 1.00 97.38 625 LYS A O 1
ATOM 5042 N N . GLY A 1 626 ? 35.326 -7.246 7.186 1.00 94.81 626 GLY A N 1
ATOM 5043 C CA . GLY A 1 626 ? 36.106 -8.393 7.679 1.00 94.81 626 GLY A CA 1
ATOM 5044 C C . GLY A 1 626 ? 35.326 -9.709 7.807 1.00 94.81 626 GLY A C 1
ATOM 5045 O O . GLY A 1 626 ? 35.925 -10.774 7.753 1.00 94.81 626 GLY A O 1
ATOM 5046 N N . ASN A 1 627 ? 33.989 -9.672 7.882 1.00 93.56 627 ASN A N 1
ATOM 5047 C CA . ASN A 1 627 ? 33.140 -10.875 7.909 1.00 93.56 627 ASN A CA 1
ATOM 5048 C C . ASN A 1 627 ? 32.809 -11.461 6.512 1.00 93.56 627 ASN A C 1
ATOM 5050 O O . ASN A 1 627 ? 31.878 -12.266 6.369 1.00 93.56 627 ASN A O 1
ATOM 5054 N N . SER A 1 628 ? 33.557 -11.045 5.486 1.00 95.62 628 SER A N 1
ATOM 5055 C CA . SER A 1 628 ? 33.527 -11.624 4.139 1.00 95.62 628 SER A CA 1
ATOM 5056 C C . SER A 1 628 ? 34.152 -13.023 4.129 1.00 95.62 628 SER A C 1
ATOM 5058 O O . SER A 1 628 ? 35.136 -13.288 4.813 1.00 95.62 628 SER A O 1
ATOM 5060 N N . VAL A 1 629 ? 33.573 -13.932 3.347 1.00 95.00 629 VAL A N 1
ATOM 5061 C CA . VAL A 1 629 ? 33.988 -15.334 3.228 1.00 95.00 629 VAL A CA 1
ATOM 5062 C C . VAL A 1 629 ? 34.398 -15.588 1.783 1.00 95.00 629 VAL A C 1
ATOM 5064 O O . VAL A 1 629 ? 33.546 -15.667 0.902 1.00 95.00 629 VAL A O 1
ATOM 5067 N N . TYR A 1 630 ? 35.699 -15.747 1.551 1.00 95.12 630 TYR A N 1
ATOM 5068 C CA . TYR A 1 630 ? 36.275 -15.981 0.219 1.00 95.12 630 TYR A CA 1
ATOM 5069 C C . TYR A 1 630 ? 36.303 -17.468 -0.181 1.00 95.12 630 TYR A C 1
ATOM 5071 O O . TYR A 1 630 ? 36.666 -17.802 -1.304 1.00 95.12 630 TYR A O 1
ATOM 5079 N N . ALA A 1 631 ? 35.898 -18.371 0.719 1.00 93.12 631 ALA A N 1
ATOM 5080 C CA . ALA A 1 631 ? 35.864 -19.813 0.484 1.00 93.12 631 ALA A CA 1
ATOM 5081 C C . ALA A 1 631 ? 34.781 -20.227 -0.531 1.00 93.12 631 ALA A C 1
ATOM 5083 O O . ALA A 1 631 ? 33.623 -19.815 -0.430 1.00 93.12 631 ALA A O 1
ATOM 5084 N N . HIS A 1 632 ? 35.133 -21.126 -1.451 1.00 92.94 632 HIS A N 1
ATOM 5085 C CA . HIS A 1 632 ? 34.197 -21.825 -2.334 1.00 92.94 632 HIS A CA 1
ATOM 5086 C C . HIS A 1 632 ? 34.061 -23.297 -1.917 1.00 92.94 632 HIS A C 1
ATOM 5088 O O . HIS A 1 632 ? 35.018 -23.906 -1.454 1.00 92.94 632 HIS A O 1
ATOM 5094 N N . ASN A 1 633 ? 32.881 -23.893 -2.120 1.00 92.62 633 ASN A N 1
ATOM 5095 C CA . ASN A 1 633 ? 32.651 -25.335 -1.928 1.00 92.62 633 ASN A CA 1
ATOM 5096 C C . ASN A 1 633 ? 32.801 -26.140 -3.236 1.00 92.62 633 ASN A C 1
ATOM 5098 O O . ASN A 1 633 ? 32.284 -27.251 -3.344 1.00 92.62 633 ASN A O 1
ATOM 5102 N N . HIS A 1 634 ? 33.432 -25.548 -4.251 1.00 92.50 634 HIS A N 1
ATOM 5103 C CA . HIS A 1 634 ? 33.575 -26.101 -5.591 1.00 92.50 634 HIS A CA 1
ATOM 5104 C C . HIS A 1 634 ? 34.884 -25.615 -6.227 1.00 92.50 634 HIS A C 1
ATOM 5106 O O . HIS A 1 634 ? 35.303 -24.481 -5.995 1.00 92.50 634 HIS A O 1
ATOM 5112 N N . GLY A 1 635 ? 35.478 -26.434 -7.096 1.00 91.81 635 GLY A N 1
ATOM 5113 C CA . GLY A 1 635 ? 36.574 -26.007 -7.969 1.00 91.81 635 GLY A CA 1
ATOM 5114 C C . GLY A 1 635 ? 36.109 -25.139 -9.154 1.00 91.81 635 GLY A C 1
ATOM 5115 O O . GLY A 1 635 ? 34.939 -24.721 -9.203 1.00 91.81 635 GLY A O 1
ATOM 5116 N N . PRO A 1 636 ? 37.003 -24.885 -10.127 1.00 95.31 636 PRO A N 1
ATOM 5117 C CA . PRO A 1 636 ? 36.673 -24.194 -11.373 1.00 95.31 636 PRO A CA 1
ATOM 5118 C C . PRO A 1 636 ? 35.524 -24.844 -12.165 1.00 95.31 636 PRO A C 1
ATOM 5120 O O . PRO A 1 636 ? 35.188 -26.014 -11.981 1.00 95.31 636 PRO A O 1
ATOM 5123 N N . ASP A 1 637 ? 34.895 -24.090 -13.069 1.00 95.00 637 ASP A N 1
ATOM 5124 C CA . ASP A 1 637 ? 34.016 -24.659 -14.098 1.00 95.00 637 ASP A CA 1
ATOM 5125 C C . ASP A 1 637 ? 34.812 -25.543 -15.069 1.00 95.00 637 ASP A C 1
ATOM 5127 O O . ASP A 1 637 ? 35.850 -25.125 -15.578 1.00 95.00 637 ASP A O 1
ATOM 5131 N N . GLN A 1 638 ? 34.321 -26.754 -15.352 1.00 95.69 638 GLN A N 1
ATOM 5132 C CA . GLN A 1 638 ? 35.000 -27.699 -16.248 1.00 95.69 638 GLN A CA 1
ATOM 5133 C C . GLN A 1 638 ? 35.232 -27.114 -17.649 1.00 95.69 638 GLN A C 1
ATOM 5135 O O . GLN A 1 638 ? 36.222 -27.455 -18.289 1.00 95.69 638 GLN A O 1
ATOM 5140 N N . ARG A 1 639 ? 34.384 -26.179 -18.102 1.00 96.88 639 ARG A N 1
ATOM 5141 C CA . ARG A 1 639 ? 34.567 -25.482 -19.386 1.00 96.88 639 ARG A CA 1
ATOM 5142 C C . ARG A 1 639 ? 35.749 -24.515 -19.374 1.00 96.88 639 ARG A C 1
ATOM 5144 O O . ARG A 1 639 ? 36.432 -24.426 -20.380 1.00 96.88 639 ARG A O 1
ATOM 5151 N N . LEU A 1 640 ? 36.040 -23.869 -18.241 1.00 96.12 640 LEU A N 1
ATOM 5152 C CA . LEU A 1 640 ? 37.244 -23.040 -18.074 1.00 96.12 640 LEU A CA 1
ATOM 5153 C C . LEU A 1 640 ? 38.524 -23.894 -18.019 1.00 96.12 640 LEU A C 1
ATOM 5155 O O . LEU A 1 640 ? 39.588 -23.445 -18.433 1.00 96.12 640 LEU A O 1
ATOM 5159 N N . VAL A 1 641 ? 38.428 -25.123 -17.500 1.00 95.06 641 VAL A N 1
ATOM 5160 C CA . VAL A 1 641 ? 39.554 -26.075 -17.479 1.00 95.06 641 VAL A CA 1
ATOM 5161 C C . VAL A 1 641 ? 39.820 -26.644 -18.878 1.00 95.06 641 VAL A C 1
ATOM 5163 O O . VAL A 1 641 ? 40.978 -26.798 -19.255 1.00 95.06 641 VAL A O 1
ATOM 5166 N N . ALA A 1 642 ? 38.767 -26.931 -19.650 1.00 95.50 642 ALA A N 1
ATOM 5167 C CA . ALA A 1 642 ? 38.873 -27.406 -21.031 1.00 95.50 642 ALA A CA 1
ATOM 5168 C C . ALA A 1 642 ? 39.308 -26.301 -22.015 1.00 95.50 642 ALA A C 1
ATOM 5170 O O . ALA A 1 642 ? 40.104 -26.560 -22.913 1.00 95.50 642 ALA A O 1
ATOM 5171 N N . ASP A 1 643 ? 38.817 -25.074 -21.828 1.00 96.62 643 ASP A N 1
ATOM 5172 C CA . ASP A 1 643 ? 39.180 -23.888 -22.602 1.00 96.62 643 ASP A CA 1
ATOM 5173 C C . ASP A 1 643 ? 39.496 -22.708 -21.656 1.00 96.62 643 ASP A C 1
ATOM 5175 O O . ASP A 1 643 ? 38.585 -22.042 -21.155 1.00 96.62 643 ASP A O 1
ATOM 5179 N N . PRO A 1 644 ? 40.784 -22.376 -21.441 1.00 95.12 644 PRO A N 1
ATOM 5180 C CA . PRO A 1 644 ? 41.195 -21.233 -20.622 1.00 95.12 644 PRO A CA 1
ATOM 5181 C C . PRO A 1 644 ? 40.726 -19.857 -21.130 1.00 95.12 644 PRO A C 1
ATOM 5183 O O . PRO A 1 644 ? 40.837 -18.867 -20.396 1.00 95.12 644 PRO A O 1
ATOM 5186 N N . SER A 1 645 ? 40.220 -19.760 -22.366 1.00 94.81 645 SER A N 1
ATOM 5187 C CA . SER A 1 645 ? 39.600 -18.551 -22.923 1.00 94.81 645 SER A CA 1
ATOM 5188 C C . SER A 1 645 ? 38.084 -18.480 -22.694 1.00 94.81 645 SER A C 1
ATOM 5190 O O . SER A 1 645 ? 37.523 -17.383 -22.731 1.00 94.81 645 SER A O 1
ATOM 5192 N N . TRP A 1 646 ? 37.429 -19.598 -22.357 1.00 97.12 646 TRP A N 1
ATOM 5193 C CA . TRP A 1 646 ? 35.990 -19.652 -22.104 1.00 97.12 646 TRP A CA 1
ATOM 5194 C C . TRP A 1 646 ? 35.587 -18.766 -20.922 1.00 97.12 646 TRP A C 1
ATOM 5196 O O . TRP A 1 646 ? 36.230 -18.759 -19.867 1.00 97.12 646 TRP A O 1
ATOM 5206 N N . ARG A 1 647 ? 34.476 -18.037 -21.062 1.00 96.75 647 ARG A N 1
ATOM 5207 C CA . ARG A 1 647 ? 33.900 -17.211 -19.994 1.00 96.75 647 ARG A CA 1
ATOM 5208 C C . ARG A 1 647 ? 32.399 -17.505 -19.850 1.00 96.75 647 ARG A C 1
ATOM 5210 O O . ARG A 1 647 ? 31.704 -17.619 -20.859 1.00 96.75 647 ARG A O 1
ATOM 5217 N N . PRO A 1 648 ? 31.862 -17.602 -18.620 1.00 96.81 648 PRO A N 1
ATOM 5218 C CA . PRO A 1 648 ? 30.424 -17.702 -18.392 1.00 96.81 648 PRO A CA 1
ATOM 5219 C C . PRO A 1 648 ? 29.705 -16.416 -18.821 1.00 96.81 648 PRO A C 1
ATOM 5221 O O . PRO A 1 648 ? 30.188 -15.312 -18.566 1.00 96.81 648 PRO A O 1
ATOM 5224 N N . GLN A 1 649 ? 28.504 -16.551 -19.389 1.00 96.12 649 GLN A N 1
ATOM 5225 C CA . GLN A 1 649 ? 27.666 -15.409 -19.760 1.00 96.12 649 GLN A CA 1
ATOM 5226 C C . GLN A 1 649 ? 27.326 -14.545 -18.530 1.00 96.12 649 GLN A C 1
ATOM 5228 O O . GLN A 1 649 ? 26.801 -15.026 -17.516 1.00 96.12 649 GLN A O 1
ATOM 5233 N N . MET A 1 650 ? 27.621 -13.251 -18.637 1.00 95.75 650 MET A N 1
ATOM 5234 C CA . MET A 1 650 ? 27.351 -12.220 -17.633 1.00 95.75 650 MET A CA 1
ATOM 5235 C C . MET A 1 650 ? 26.155 -11.374 -18.088 1.00 95.75 650 MET A C 1
ATOM 5237 O O . MET A 1 650 ? 26.048 -11.068 -19.266 1.00 95.75 650 MET A O 1
ATOM 5241 N N . ARG A 1 651 ? 25.258 -11.006 -17.160 1.00 94.06 651 ARG A N 1
ATOM 5242 C CA . ARG A 1 651 ? 24.077 -10.146 -17.423 1.00 94.06 651 ARG A CA 1
ATOM 5243 C C . ARG A 1 651 ? 24.352 -8.639 -17.251 1.00 94.06 651 ARG A C 1
ATOM 5245 O O . ARG A 1 651 ? 23.426 -7.847 -17.275 1.00 94.06 651 ARG A O 1
ATOM 5252 N N . ASN A 1 652 ? 25.594 -8.253 -16.970 1.00 96.19 652 ASN A N 1
ATOM 5253 C CA . ASN A 1 652 ? 25.989 -6.866 -16.731 1.00 96.19 652 ASN A CA 1
ATOM 5254 C C . ASN A 1 652 ? 27.190 -6.572 -17.629 1.00 96.19 652 ASN A C 1
ATOM 5256 O O . ASN A 1 652 ? 28.286 -7.092 -17.393 1.00 96.19 652 ASN A O 1
ATOM 5260 N N . ASP A 1 653 ? 26.977 -5.759 -18.659 1.00 96.56 653 ASP A N 1
ATOM 5261 C CA . ASP A 1 653 ? 27.980 -5.509 -19.697 1.00 96.56 653 ASP A CA 1
ATOM 5262 C C . ASP A 1 653 ? 29.180 -4.729 -19.164 1.00 96.56 653 ASP A C 1
ATOM 5264 O O . ASP A 1 653 ? 30.318 -4.983 -19.554 1.00 96.56 653 ASP A O 1
ATOM 5268 N N . GLY A 1 654 ? 28.965 -3.860 -18.172 1.00 96.69 654 GLY A N 1
ATOM 5269 C CA . GLY A 1 654 ? 30.042 -3.181 -17.455 1.00 96.69 654 GLY A CA 1
ATOM 5270 C C . GLY A 1 654 ? 30.968 -4.141 -16.696 1.00 96.69 654 GLY A C 1
ATOM 5271 O O . GLY A 1 654 ? 32.143 -3.824 -16.503 1.00 96.69 654 GLY A O 1
ATOM 5272 N N . VAL A 1 655 ? 30.465 -5.305 -16.274 1.00 97.38 655 VAL A N 1
ATOM 5273 C CA . VAL A 1 655 ? 31.252 -6.395 -15.676 1.00 97.38 655 VAL A CA 1
ATOM 5274 C C . VAL A 1 655 ? 31.886 -7.270 -16.762 1.00 97.38 655 VAL A C 1
ATOM 5276 O O . VAL A 1 655 ? 33.076 -7.574 -16.670 1.00 97.38 655 VAL A O 1
ATOM 5279 N N . ALA A 1 656 ? 31.151 -7.605 -17.826 1.00 97.31 656 ALA A N 1
ATOM 5280 C CA . ALA A 1 656 ? 31.681 -8.375 -18.954 1.00 97.31 656 ALA A CA 1
ATOM 5281 C C . ALA A 1 656 ? 32.866 -7.665 -19.638 1.00 97.31 656 ALA A C 1
ATOM 5283 O O . ALA A 1 656 ? 33.917 -8.269 -19.861 1.00 97.31 656 ALA A O 1
ATOM 5284 N N . ALA A 1 657 ? 32.741 -6.358 -19.884 1.00 97.69 657 ALA A N 1
ATOM 5285 C CA . ALA A 1 657 ? 33.794 -5.517 -20.441 1.00 97.69 657 ALA A CA 1
ATOM 5286 C C . ALA A 1 657 ? 35.018 -5.405 -19.514 1.00 97.69 657 ALA A C 1
ATOM 5288 O O . ALA A 1 657 ? 36.149 -5.346 -20.001 1.00 97.69 657 ALA A O 1
ATOM 5289 N N . ALA A 1 658 ? 34.826 -5.417 -18.188 1.00 97.62 658 ALA A N 1
ATOM 5290 C CA . ALA A 1 658 ? 35.928 -5.410 -17.225 1.00 97.62 658 ALA A CA 1
ATOM 5291 C C . ALA A 1 658 ? 36.746 -6.713 -17.285 1.00 97.62 658 ALA A C 1
ATOM 5293 O O . ALA A 1 658 ? 37.975 -6.657 -17.375 1.00 97.62 658 ALA A O 1
ATOM 5294 N N . VAL A 1 659 ? 36.075 -7.872 -17.327 1.00 97.38 659 VAL A N 1
ATOM 5295 C CA . VAL A 1 659 ? 36.724 -9.186 -17.498 1.00 97.38 659 VAL A CA 1
ATOM 5296 C C . VAL A 1 659 ? 37.443 -9.261 -18.851 1.00 97.38 659 VAL A C 1
ATOM 5298 O O . VAL A 1 659 ? 38.642 -9.531 -18.891 1.00 97.38 659 VAL A O 1
ATOM 5301 N N . ALA A 1 660 ? 36.778 -8.891 -19.951 1.00 96.62 660 ALA A N 1
ATOM 5302 C CA . ALA A 1 660 ? 37.385 -8.894 -21.286 1.00 96.62 660 ALA A CA 1
ATOM 5303 C C . ALA A 1 660 ? 38.583 -7.927 -21.418 1.00 96.62 660 ALA A C 1
ATOM 5305 O O . ALA A 1 660 ? 39.536 -8.205 -22.152 1.00 96.62 660 ALA A O 1
ATOM 5306 N N . LYS A 1 661 ? 38.578 -6.793 -20.700 1.00 97.00 661 LYS A N 1
ATOM 5307 C CA . LYS A 1 661 ? 39.733 -5.882 -20.609 1.00 97.00 661 LYS A CA 1
ATOM 5308 C C . LYS A 1 661 ? 40.889 -6.520 -19.835 1.00 97.00 661 LYS A C 1
ATOM 5310 O O . LYS A 1 661 ? 42.034 -6.396 -20.267 1.00 97.00 661 LYS A O 1
ATOM 5315 N N . HIS A 1 662 ? 40.607 -7.216 -18.733 1.00 95.88 662 HIS A N 1
ATOM 5316 C CA . HIS A 1 662 ? 41.624 -7.948 -17.976 1.00 95.88 662 HIS A CA 1
ATOM 5317 C C . HIS A 1 662 ? 42.266 -9.067 -18.811 1.00 95.88 662 HIS A C 1
ATOM 5319 O O . HIS A 1 662 ? 43.491 -9.145 -18.879 1.00 95.88 662 HIS A O 1
ATOM 5325 N N . ASP A 1 663 ? 41.465 -9.862 -19.523 1.00 94.75 663 ASP A N 1
ATOM 5326 C CA . ASP A 1 663 ? 41.959 -10.953 -20.372 1.00 94.75 663 ASP A CA 1
ATOM 5327 C C . ASP A 1 663 ? 42.894 -10.449 -21.488 1.00 94.75 663 ASP A C 1
ATOM 5329 O O . ASP A 1 663 ? 43.974 -11.008 -21.698 1.00 94.75 663 ASP A O 1
ATOM 5333 N N . LYS A 1 664 ? 42.555 -9.323 -22.135 1.00 94.56 664 LYS A N 1
ATOM 5334 C CA . LYS A 1 664 ? 43.434 -8.650 -23.114 1.00 94.56 664 LYS A CA 1
ATOM 5335 C C . LYS A 1 664 ? 44.764 -8.199 -22.490 1.00 94.56 664 LYS A C 1
ATOM 5337 O O . LYS A 1 664 ? 45.822 -8.375 -23.093 1.00 94.56 664 LYS A O 1
ATOM 5342 N N . LEU A 1 665 ? 44.740 -7.657 -21.270 1.00 93.12 665 LEU A N 1
ATOM 5343 C CA . LEU A 1 665 ? 45.957 -7.263 -20.546 1.00 93.12 665 LEU A CA 1
ATOM 5344 C C . LEU A 1 665 ? 46.809 -8.479 -20.135 1.00 93.12 665 LEU A C 1
ATOM 5346 O O . LEU A 1 665 ? 48.037 -8.418 -20.213 1.00 93.12 665 LEU A O 1
ATOM 5350 N N . ALA A 1 666 ? 46.182 -9.592 -19.745 1.00 90.62 666 ALA A N 1
ATOM 5351 C CA . ALA A 1 666 ? 46.864 -10.840 -19.409 1.00 90.62 666 ALA A CA 1
ATOM 5352 C C . ALA A 1 666 ? 47.524 -11.496 -20.638 1.00 90.62 666 ALA A C 1
ATOM 5354 O O . ALA A 1 666 ? 48.673 -11.940 -20.556 1.00 90.62 666 ALA A O 1
ATOM 5355 N N . ALA A 1 667 ? 46.848 -11.494 -21.793 1.00 89.88 667 ALA A N 1
ATOM 5356 C CA . ALA A 1 667 ? 47.408 -11.959 -23.062 1.00 89.88 667 ALA A CA 1
ATOM 5357 C C . ALA A 1 667 ? 48.644 -11.137 -23.474 1.00 89.88 667 ALA A C 1
ATOM 5359 O O . ALA A 1 667 ? 49.712 -11.700 -23.733 1.00 89.88 667 ALA A O 1
ATOM 5360 N N . ASN A 1 668 ? 48.545 -9.803 -23.426 1.00 89.00 668 ASN A N 1
ATOM 5361 C CA . ASN A 1 668 ? 49.651 -8.901 -23.767 1.00 89.00 668 ASN A CA 1
ATOM 5362 C C . ASN A 1 668 ? 50.877 -9.091 -22.851 1.00 89.00 668 ASN A C 1
ATOM 5364 O O . ASN A 1 668 ? 52.015 -9.060 -23.328 1.00 89.00 668 ASN A O 1
ATOM 5368 N N . LYS A 1 669 ? 50.668 -9.355 -21.550 1.00 86.12 669 LYS A N 1
ATOM 5369 C CA . LYS A 1 669 ? 51.754 -9.689 -20.606 1.00 86.12 669 LYS A CA 1
ATOM 5370 C C . LYS A 1 669 ? 52.480 -10.990 -20.974 1.00 86.12 669 LYS A C 1
ATOM 5372 O O . LYS A 1 669 ? 53.701 -11.045 -20.843 1.00 86.12 669 LYS A O 1
ATOM 5377 N N . LYS A 1 670 ? 51.768 -12.018 -21.458 1.00 77.62 670 LYS A N 1
ATOM 5378 C CA . LYS A 1 670 ? 52.384 -13.285 -21.903 1.00 77.62 670 LYS A CA 1
ATOM 5379 C C . LYS A 1 670 ? 53.196 -13.115 -23.191 1.00 77.62 670 LYS A C 1
ATOM 5381 O O . LYS A 1 670 ? 54.306 -13.633 -23.267 1.00 77.62 670 LYS A O 1
ATOM 5386 N N . GLY A 1 671 ? 52.691 -12.351 -24.164 1.00 74.00 671 GLY A N 1
ATOM 5387 C CA . GLY A 1 671 ? 53.387 -12.122 -25.438 1.00 74.00 671 GLY A CA 1
ATOM 5388 C C . GLY A 1 671 ? 54.758 -11.454 -25.276 1.00 74.00 671 GLY A C 1
ATOM 5389 O O . GLY A 1 671 ? 55.742 -11.899 -25.866 1.00 74.00 671 GLY A O 1
ATOM 5390 N N . LYS A 1 672 ? 54.861 -10.427 -24.419 1.00 67.44 672 LYS A N 1
ATOM 5391 C CA . LYS A 1 672 ? 56.091 -9.622 -24.299 1.00 67.44 672 LYS A CA 1
ATOM 5392 C C . LYS A 1 672 ? 57.270 -10.347 -23.625 1.00 67.44 672 LYS A C 1
ATOM 5394 O O . LYS A 1 672 ? 58.401 -9.910 -23.791 1.00 67.44 672 LYS A O 1
ATOM 5399 N N . LYS A 1 673 ? 57.045 -11.461 -22.912 1.00 58.03 673 LYS A N 1
ATOM 5400 C CA . LYS A 1 673 ? 58.116 -12.216 -22.223 1.00 58.03 673 LYS A CA 1
ATOM 5401 C C . LYS A 1 673 ? 58.813 -13.269 -23.105 1.00 58.03 673 LYS A C 1
ATOM 5403 O O . LYS A 1 673 ? 59.702 -13.958 -22.624 1.00 58.03 673 LYS A O 1
ATOM 5408 N N . ARG A 1 674 ? 58.422 -13.417 -24.380 1.00 54.91 674 ARG A N 1
ATOM 5409 C CA . ARG A 1 674 ? 58.927 -14.472 -25.288 1.00 54.91 674 ARG A CA 1
ATOM 5410 C C . ARG A 1 674 ? 59.896 -13.989 -26.381 1.00 54.91 674 ARG A C 1
ATOM 5412 O O . ARG A 1 674 ? 60.216 -14.756 -27.278 1.00 54.91 674 ARG A O 1
ATOM 5419 N N . LEU A 1 675 ? 60.341 -12.730 -26.310 1.00 56.75 675 LEU A N 1
ATOM 5420 C CA . LEU A 1 675 ? 61.217 -12.065 -27.294 1.00 56.75 675 LEU A CA 1
ATOM 5421 C C . L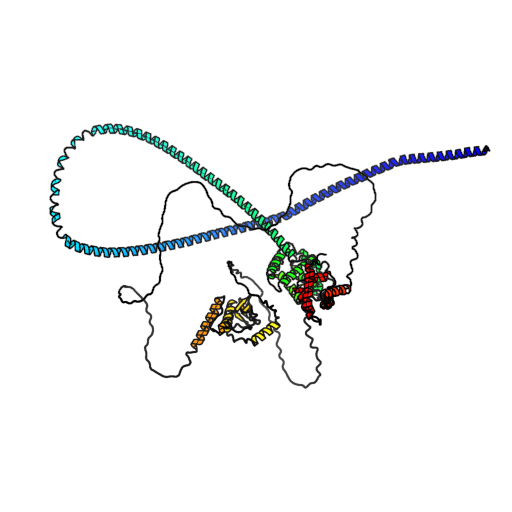EU A 1 675 ? 62.456 -11.415 -26.641 1.00 56.75 675 LEU A C 1
ATOM 5423 O O . LEU A 1 675 ? 62.980 -10.423 -27.138 1.00 56.75 675 LEU A O 1
ATOM 5427 N N . SER A 1 676 ? 62.898 -11.925 -25.488 1.00 52.56 676 SER A N 1
ATOM 5428 C CA . SER A 1 676 ? 63.987 -11.322 -24.694 1.00 52.56 676 SER A CA 1
ATOM 5429 C C . SER A 1 676 ? 65.051 -12.321 -24.233 1.00 52.56 676 SER A C 1
ATOM 5431 O O . SER A 1 676 ? 65.906 -11.953 -23.440 1.00 52.56 676 SER A O 1
ATOM 5433 N N . ASP A 1 677 ? 64.991 -13.565 -24.713 1.00 44.47 677 ASP A N 1
ATOM 5434 C CA . ASP A 1 677 ? 65.805 -14.686 -24.221 1.00 44.47 677 ASP A CA 1
ATOM 5435 C C . ASP A 1 677 ? 66.392 -15.492 -25.396 1.00 44.47 677 ASP A C 1
ATOM 5437 O O . ASP A 1 677 ? 66.093 -16.663 -25.621 1.00 44.47 677 ASP A O 1
ATOM 5441 N N . SER A 1 678 ? 67.127 -14.790 -26.263 1.00 42.62 678 SER A N 1
ATOM 5442 C CA . SER A 1 678 ? 67.891 -15.340 -27.395 1.00 42.62 678 SER A CA 1
ATOM 5443 C C . SER A 1 678 ? 68.930 -14.303 -27.826 1.00 42.62 678 SER A C 1
ATOM 5445 O O . SER A 1 678 ? 68.628 -13.408 -28.614 1.00 42.62 678 SER A O 1
ATOM 5447 N N . SER A 1 679 ? 70.133 -14.371 -27.248 1.00 43.72 679 SER A N 1
ATOM 5448 C CA . SER A 1 679 ? 71.179 -13.351 -27.422 1.00 43.72 679 SER A CA 1
ATOM 5449 C C . SER A 1 679 ? 72.599 -13.937 -27.390 1.00 43.72 679 SER A C 1
ATOM 5451 O O . SER A 1 679 ? 73.418 -13.545 -26.562 1.00 43.72 679 SER A O 1
ATOM 5453 N N . GLU A 1 680 ? 72.923 -14.819 -28.339 1.00 42.09 680 GLU A N 1
ATOM 5454 C CA . GLU A 1 680 ? 74.311 -15.210 -28.637 1.00 42.09 680 GLU A CA 1
ATOM 5455 C C . GLU A 1 680 ? 74.600 -15.161 -30.152 1.00 42.09 680 GLU A C 1
ATOM 5457 O O . GLU A 1 680 ? 74.480 -16.171 -30.826 1.00 42.09 680 GLU A O 1
ATOM 5462 N N . LEU A 1 681 ? 74.986 -13.963 -30.635 1.00 44.84 681 LEU A N 1
ATOM 5463 C CA . LEU A 1 681 ? 76.032 -13.656 -31.648 1.00 44.84 681 LEU A CA 1
ATOM 5464 C C . LEU A 1 681 ? 76.067 -14.389 -33.034 1.00 44.84 681 LEU A C 1
ATOM 5466 O O . LEU A 1 681 ? 75.431 -15.414 -33.231 1.00 44.84 681 LEU A O 1
ATOM 5470 N N . PRO A 1 682 ? 76.873 -13.937 -34.032 1.00 57.16 682 PRO A N 1
ATOM 5471 C CA . PRO A 1 682 ? 77.502 -12.621 -34.240 1.00 57.16 682 PRO A CA 1
ATOM 5472 C C . PRO A 1 682 ? 77.246 -11.967 -35.634 1.00 57.16 682 PRO A C 1
ATOM 5474 O O . PRO A 1 682 ? 77.067 -12.629 -36.646 1.00 57.16 682 PRO A O 1
ATOM 5477 N N . VAL A 1 683 ? 77.392 -10.633 -35.681 1.00 43.66 683 VAL A N 1
ATOM 5478 C CA . VAL A 1 683 ? 78.005 -9.808 -36.763 1.00 43.66 683 VAL A CA 1
ATOM 5479 C C . VAL A 1 683 ? 77.660 -10.074 -38.251 1.00 43.66 683 VAL A C 1
ATOM 5481 O O . VAL A 1 683 ? 78.270 -10.925 -38.893 1.00 43.66 683 VAL A O 1
ATOM 5484 N N . ALA A 1 684 ? 76.923 -9.134 -38.875 1.00 37.44 684 ALA A N 1
ATOM 5485 C CA . ALA A 1 684 ? 77.172 -8.692 -40.265 1.00 37.44 684 ALA A CA 1
ATOM 5486 C C . ALA A 1 684 ? 76.622 -7.273 -40.597 1.00 37.44 684 ALA A C 1
ATOM 5488 O O . ALA A 1 684 ? 75.427 -7.072 -40.752 1.00 37.44 684 ALA A O 1
ATOM 5489 N N . LYS A 1 685 ? 77.540 -6.302 -40.732 1.00 37.16 685 LYS A N 1
ATOM 5490 C CA . LYS A 1 685 ? 77.539 -5.082 -41.590 1.00 37.16 685 LYS A CA 1
ATOM 5491 C C . LYS A 1 685 ? 76.200 -4.435 -42.056 1.00 37.16 685 LYS A C 1
ATOM 5493 O O . LYS A 1 685 ? 75.550 -4.923 -42.969 1.00 37.16 685 LYS A O 1
ATOM 5498 N N . HIS A 1 686 ? 75.928 -3.229 -41.526 1.00 34.12 686 HIS A N 1
ATOM 5499 C CA . HIS A 1 686 ? 75.840 -1.908 -42.218 1.00 34.12 686 HIS A CA 1
ATOM 5500 C C . HIS A 1 686 ? 75.717 -1.853 -43.777 1.00 34.12 686 HIS A C 1
ATOM 5502 O O . HIS A 1 686 ? 76.374 -2.669 -44.421 1.00 34.12 686 HIS A O 1
ATOM 5508 N N . PRO A 1 687 ? 75.104 -0.799 -44.408 1.00 53.56 687 PRO A N 1
ATOM 5509 C CA . PRO A 1 687 ? 74.882 0.548 -43.833 1.00 53.56 687 PRO A CA 1
ATOM 5510 C C . PRO A 1 687 ? 73.618 1.382 -44.248 1.00 53.56 687 PRO A C 1
ATOM 5512 O O . PRO A 1 687 ? 73.115 1.292 -45.359 1.00 53.56 687 PRO A O 1
ATOM 5515 N N . ARG A 1 688 ? 73.261 2.356 -43.385 1.00 36.88 688 ARG A N 1
ATOM 5516 C CA . ARG A 1 688 ? 73.016 3.797 -43.697 1.00 36.88 688 ARG A CA 1
ATOM 5517 C C . ARG A 1 688 ? 72.006 4.215 -44.793 1.00 36.88 688 ARG A C 1
ATOM 5519 O O . ARG A 1 688 ? 72.347 4.206 -45.973 1.00 36.88 688 ARG A O 1
ATOM 5526 N N . ARG A 1 689 ? 70.950 4.931 -44.368 1.00 39.22 689 ARG A N 1
ATOM 5527 C CA . ARG A 1 689 ? 70.819 6.376 -44.682 1.00 39.22 689 ARG A CA 1
ATOM 5528 C C . ARG A 1 689 ? 69.938 7.146 -43.688 1.00 39.22 689 ARG A C 1
ATOM 5530 O O . ARG A 1 689 ? 68.957 6.617 -43.180 1.00 39.22 689 ARG A O 1
ATOM 5537 N N . GLU A 1 690 ? 70.321 8.394 -43.449 1.00 33.94 690 GLU A N 1
ATOM 5538 C CA . GLU A 1 690 ? 69.514 9.493 -42.907 1.00 33.94 690 GLU A CA 1
ATOM 5539 C C . GLU A 1 690 ? 68.439 9.937 -43.961 1.00 33.94 690 GLU A C 1
ATOM 5541 O O . GLU A 1 690 ? 68.458 9.436 -45.088 1.00 33.94 690 GLU A O 1
ATOM 5546 N N . SER A 1 691 ? 67.450 10.813 -43.719 1.00 38.09 691 SER A N 1
ATOM 5547 C CA . SER A 1 691 ? 67.318 11.856 -42.688 1.00 38.09 691 SER A CA 1
ATOM 5548 C C . SER A 1 691 ? 65.859 12.215 -42.344 1.00 38.09 691 SER A C 1
ATOM 5550 O O . SER A 1 691 ? 64.944 12.015 -43.135 1.00 38.09 691 SER A O 1
ATOM 5552 N N . GLU A 1 692 ? 65.704 12.790 -41.151 1.00 34.00 692 GLU A N 1
ATOM 5553 C CA . GLU A 1 692 ? 64.956 14.010 -40.780 1.00 34.00 692 GLU A CA 1
ATOM 5554 C C . GLU A 1 692 ? 63.770 14.557 -41.618 1.00 34.00 692 GLU A C 1
ATOM 5556 O O . GLU A 1 692 ? 63.816 14.746 -42.828 1.00 34.00 692 GLU A O 1
ATOM 5561 N N . THR A 1 693 ? 62.748 14.954 -40.851 1.00 43.59 693 THR A N 1
ATOM 5562 C CA . THR A 1 693 ? 61.752 16.034 -41.029 1.00 43.59 693 THR A CA 1
ATOM 5563 C C . THR A 1 693 ? 61.842 16.997 -42.226 1.00 43.59 693 THR A C 1
ATOM 5565 O O . THR A 1 693 ? 62.893 17.576 -42.473 1.00 43.59 693 THR A O 1
ATOM 5568 N N . VAL A 1 694 ? 60.670 17.426 -42.729 1.00 32.81 694 VAL A N 1
ATOM 5569 C CA . VAL A 1 694 ? 60.245 18.852 -42.709 1.00 32.81 694 VAL A CA 1
ATOM 5570 C C . VAL A 1 694 ? 58.733 18.987 -42.987 1.00 32.81 694 VAL A C 1
ATOM 5572 O O . VAL A 1 694 ? 58.119 18.103 -43.578 1.00 32.81 694 VAL A O 1
ATOM 5575 N N . LYS A 1 695 ? 58.118 20.084 -42.519 1.00 42.84 695 LYS A N 1
ATOM 5576 C CA . LYS A 1 695 ? 56.724 20.470 -42.819 1.00 42.84 695 LYS A CA 1
ATOM 5577 C C . LYS A 1 695 ? 56.679 21.313 -44.098 1.00 42.84 695 LYS A C 1
ATOM 5579 O O . LYS A 1 695 ? 57.454 22.261 -44.189 1.00 42.84 695 LYS A O 1
ATOM 5584 N N . SER A 1 696 ? 55.680 21.136 -44.962 1.00 35.25 696 SER A N 1
ATOM 5585 C CA . SER A 1 696 ? 55.148 22.282 -45.716 1.00 35.25 696 SER A CA 1
ATOM 5586 C C . SER A 1 696 ? 53.707 22.099 -46.173 1.00 35.25 696 SER A C 1
ATOM 5588 O O . SER A 1 696 ? 53.304 21.047 -46.658 1.00 35.25 696 SER A O 1
ATOM 5590 N N . ASP A 1 697 ? 52.981 23.195 -46.033 1.00 37.44 697 ASP A N 1
ATOM 5591 C CA . ASP A 1 697 ? 51.592 23.423 -46.390 1.00 37.44 697 ASP A CA 1
ATOM 5592 C C . ASP A 1 697 ? 51.326 23.547 -47.908 1.00 37.44 697 ASP A C 1
ATOM 5594 O O . ASP A 1 697 ? 52.241 23.614 -48.726 1.00 37.44 697 ASP A O 1
ATOM 5598 N N . PHE A 1 698 ? 50.044 23.761 -48.226 1.00 35.00 698 PHE A N 1
ATOM 5599 C CA . PHE A 1 698 ? 49.541 24.522 -49.383 1.00 35.00 698 PHE A CA 1
ATOM 5600 C C . PHE A 1 698 ? 49.425 23.907 -50.806 1.00 35.00 698 PHE A C 1
ATOM 5602 O O . PHE A 1 698 ? 50.354 23.857 -51.603 1.00 35.00 698 PHE A O 1
ATOM 5609 N N . SER A 1 699 ? 48.147 23.819 -51.210 1.00 37.34 699 SER A N 1
ATOM 5610 C CA . SER A 1 699 ? 47.567 24.426 -52.432 1.00 37.34 699 SER A CA 1
ATOM 5611 C C . SER A 1 699 ? 47.388 23.645 -53.755 1.00 37.34 699 SER A C 1
ATOM 5613 O O . SER A 1 699 ? 48.317 23.302 -54.469 1.00 37.34 699 SER A O 1
ATOM 5615 N N . LYS A 1 700 ? 46.116 23.697 -54.191 1.00 36.06 700 LYS A N 1
ATOM 5616 C CA . LYS A 1 700 ? 45.611 23.964 -55.559 1.00 36.06 700 LYS A CA 1
ATOM 5617 C C . LYS A 1 700 ? 45.722 22.897 -56.675 1.00 36.06 700 LYS A C 1
ATOM 5619 O O . LYS A 1 700 ? 46.607 22.948 -57.514 1.00 36.06 700 LYS A O 1
ATOM 5624 N N . ARG A 1 701 ? 44.542 22.289 -56.893 1.00 35.25 701 ARG A N 1
ATOM 5625 C CA . ARG A 1 701 ? 43.763 22.264 -58.162 1.00 35.25 701 ARG A CA 1
ATOM 5626 C C . ARG A 1 701 ? 44.177 21.322 -59.320 1.00 35.25 701 ARG A C 1
ATOM 5628 O O . ARG A 1 701 ? 45.252 21.444 -59.885 1.00 35.25 701 ARG A O 1
ATOM 5635 N N . LYS A 1 702 ? 43.098 20.740 -59.878 1.00 34.88 702 LYS A N 1
ATOM 5636 C CA . LYS A 1 702 ? 42.739 20.581 -61.313 1.00 34.88 702 LYS A CA 1
ATOM 5637 C C . LYS A 1 702 ? 43.133 19.286 -62.052 1.00 34.88 702 LYS A C 1
ATOM 5639 O O . LYS A 1 702 ? 44.227 18.780 -61.888 1.00 34.88 702 LYS A O 1
ATOM 5644 N N . ILE A 1 703 ? 42.233 18.929 -62.987 1.00 35.06 703 ILE A N 1
ATOM 5645 C CA . ILE A 1 703 ? 42.395 18.058 -64.178 1.00 35.06 703 ILE A CA 1
ATOM 5646 C C . ILE A 1 703 ? 42.595 16.563 -63.838 1.00 35.06 703 ILE A C 1
ATOM 5648 O O . ILE A 1 703 ? 43.590 16.209 -63.231 1.00 35.06 703 ILE A O 1
ATOM 5652 N N . THR A 1 704 ? 41.656 15.621 -64.023 1.00 31.41 704 THR A N 1
ATOM 5653 C CA . THR A 1 704 ? 40.720 15.221 -65.114 1.00 31.41 704 THR A CA 1
ATOM 5654 C C . THR A 1 704 ? 41.290 14.295 -66.204 1.00 31.41 704 THR A C 1
ATOM 5656 O O . THR A 1 704 ? 41.968 14.769 -67.107 1.00 31.41 704 THR A O 1
ATOM 5659 N N . VAL A 1 705 ? 40.752 13.059 -66.217 1.00 34.19 705 VAL A N 1
ATOM 5660 C CA . VAL A 1 705 ? 40.286 12.278 -67.396 1.00 34.19 705 VAL A CA 1
ATOM 5661 C C . VAL A 1 705 ? 41.278 11.389 -68.187 1.00 34.19 705 VAL A C 1
ATOM 5663 O O . VAL A 1 705 ? 42.262 11.868 -68.734 1.00 34.19 705 VAL A O 1
ATOM 5666 N N . LYS A 1 706 ? 40.831 10.126 -68.399 1.00 33.72 706 LYS A N 1
ATOM 5667 C CA . LYS A 1 706 ? 41.278 9.079 -69.364 1.00 33.72 706 LYS A CA 1
ATOM 5668 C C . LYS A 1 706 ? 42.652 8.410 -69.105 1.00 33.72 706 LYS A C 1
ATOM 5670 O O . LYS A 1 706 ? 43.513 9.012 -68.486 1.00 33.72 706 LYS A O 1
ATOM 5675 N N . ALA A 1 707 ? 42.896 7.154 -69.519 1.00 32.97 707 ALA A N 1
ATOM 5676 C CA . ALA A 1 707 ? 42.086 6.196 -70.307 1.00 32.97 707 ALA A CA 1
ATOM 5677 C C . ALA A 1 707 ? 42.197 4.731 -69.793 1.00 32.97 707 ALA A C 1
ATOM 5679 O O . ALA A 1 707 ? 43.016 4.437 -68.930 1.00 32.97 707 ALA A O 1
ATOM 5680 N N . ALA A 1 708 ? 41.379 3.829 -70.357 1.00 38.72 708 ALA A N 1
ATOM 5681 C CA . ALA A 1 708 ? 41.513 2.355 -70.296 1.00 38.72 708 ALA A CA 1
ATOM 5682 C C . ALA A 1 708 ? 42.454 1.854 -71.450 1.00 38.72 708 ALA A C 1
ATOM 5684 O O . ALA A 1 708 ? 43.000 2.754 -72.101 1.00 38.72 708 ALA A O 1
ATOM 5685 N N . PRO A 1 709 ? 42.677 0.542 -71.780 1.00 49.09 709 PRO A N 1
ATOM 5686 C CA . PRO A 1 709 ? 41.714 -0.593 -71.768 1.00 49.09 709 PRO A CA 1
ATOM 5687 C C . PRO A 1 709 ? 42.245 -2.015 -71.393 1.00 49.09 709 PRO A C 1
ATOM 5689 O O . PRO A 1 709 ? 43.448 -2.207 -71.302 1.00 49.09 709 PRO A O 1
ATOM 5692 N N . ALA A 1 710 ? 41.313 -2.994 -71.326 1.00 34.56 710 ALA A N 1
ATOM 5693 C CA . ALA A 1 710 ? 41.445 -4.464 -71.550 1.00 34.56 710 ALA A CA 1
ATOM 5694 C C . ALA A 1 710 ? 42.472 -5.273 -70.696 1.00 34.56 710 ALA A C 1
ATOM 5696 O O . ALA A 1 710 ? 43.505 -4.757 -70.304 1.00 34.56 710 ALA A O 1
ATOM 5697 N N . THR A 1 711 ? 42.268 -6.549 -70.334 1.00 33.69 711 THR A N 1
ATOM 5698 C CA . THR A 1 711 ? 41.690 -7.702 -71.070 1.00 33.69 711 THR A CA 1
ATOM 5699 C C . THR A 1 711 ? 40.907 -8.705 -70.179 1.00 33.69 711 THR A C 1
ATOM 5701 O O . THR A 1 711 ? 40.773 -8.499 -68.979 1.00 33.69 711 THR A O 1
ATOM 5704 N N . GLN A 1 712 ? 40.399 -9.764 -70.830 1.00 33.06 712 GLN A N 1
ATOM 5705 C CA . GLN A 1 712 ? 39.955 -11.118 -70.402 1.00 33.06 712 GLN A CA 1
ATOM 5706 C C . GLN A 1 712 ? 40.516 -11.718 -69.076 1.00 33.06 712 GLN A C 1
ATOM 5708 O O . GLN A 1 712 ? 41.544 -11.254 -68.590 1.00 33.06 712 GLN A O 1
ATOM 5713 N N . ASP A 1 713 ? 39.927 -12.759 -68.451 1.00 31.25 713 ASP A N 1
ATOM 5714 C CA . ASP A 1 713 ? 39.195 -13.928 -69.018 1.00 31.25 713 ASP A CA 1
ATOM 5715 C C . ASP A 1 713 ? 38.086 -14.542 -68.105 1.00 31.25 713 ASP A C 1
ATOM 5717 O O . ASP A 1 713 ? 37.955 -14.187 -66.934 1.00 31.25 713 ASP A O 1
ATOM 5721 N N . GLU A 1 714 ? 37.316 -15.489 -68.665 1.00 34.75 714 GLU A N 1
ATOM 5722 C CA . GLU A 1 714 ? 36.383 -16.450 -68.007 1.00 34.75 714 GLU A CA 1
ATOM 5723 C C . GLU A 1 714 ? 37.108 -17.796 -67.670 1.00 34.75 714 GLU A C 1
ATOM 5725 O O . GLU A 1 714 ? 38.323 -17.842 -67.882 1.00 34.75 714 GLU A O 1
ATOM 5730 N N . PRO A 1 715 ? 36.486 -18.924 -67.210 1.00 54.69 715 PRO A N 1
ATOM 5731 C CA . PRO A 1 715 ? 35.086 -19.257 -66.839 1.00 54.69 715 PRO A CA 1
ATOM 5732 C C . PRO A 1 715 ? 34.991 -19.741 -65.344 1.00 54.69 715 PRO A C 1
ATOM 5734 O O . PRO A 1 715 ? 35.895 -19.435 -64.570 1.00 54.69 715 PRO A O 1
ATOM 5737 N N . ALA A 1 716 ? 33.996 -20.464 -64.788 1.00 35.22 716 ALA A N 1
ATOM 5738 C CA . ALA A 1 716 ? 32.815 -21.173 -65.312 1.00 35.22 716 ALA A CA 1
ATOM 5739 C C . ALA A 1 716 ? 31.648 -21.288 -64.290 1.00 35.22 716 ALA A C 1
ATOM 5741 O O . ALA A 1 716 ? 31.847 -21.181 -63.080 1.00 35.22 716 ALA A O 1
ATOM 5742 N N . ASP A 1 717 ? 30.456 -21.587 -64.819 1.00 39.19 717 ASP A N 1
ATOM 5743 C CA . ASP A 1 717 ? 29.176 -21.942 -64.159 1.00 39.19 717 ASP A CA 1
ATOM 5744 C C . ASP A 1 717 ? 29.222 -23.341 -63.456 1.00 39.19 717 ASP A C 1
ATOM 5746 O O . ASP A 1 717 ? 30.170 -24.091 -63.727 1.00 39.19 717 ASP A O 1
ATOM 5750 N N . PRO A 1 718 ? 28.255 -23.759 -62.585 1.00 56.06 718 PRO A N 1
ATOM 5751 C CA . PRO A 1 718 ? 26.899 -24.120 -63.049 1.00 56.06 718 PRO A CA 1
ATOM 5752 C C . PRO A 1 718 ? 25.690 -23.906 -62.087 1.00 56.06 718 PRO A C 1
ATOM 5754 O O . PRO A 1 718 ? 25.563 -24.544 -61.043 1.00 56.06 718 PRO A O 1
ATOM 5757 N N . VAL A 1 719 ? 24.717 -23.118 -62.557 1.00 37.31 719 VAL A N 1
ATOM 5758 C CA . VAL A 1 719 ? 23.238 -23.309 -62.561 1.00 37.31 719 VAL A CA 1
ATOM 5759 C C . VAL A 1 719 ? 22.496 -24.154 -61.494 1.00 37.31 719 VAL A C 1
ATOM 5761 O O . VAL A 1 719 ? 22.613 -25.376 -61.424 1.00 37.31 719 VAL A O 1
ATOM 5764 N N . SER A 1 720 ? 21.473 -23.530 -60.884 1.00 32.84 720 SER A N 1
ATOM 5765 C CA . SER A 1 720 ? 20.039 -23.938 -60.949 1.00 32.84 720 SER A CA 1
ATOM 5766 C C . SER A 1 720 ? 19.147 -22.811 -60.384 1.00 32.84 720 SER A C 1
ATOM 5768 O O . SER A 1 720 ? 19.440 -22.298 -59.314 1.00 32.84 720 SER A O 1
ATOM 5770 N N . SER A 1 721 ? 18.210 -22.235 -61.157 1.00 32.78 721 SER A N 1
ATOM 5771 C CA . SER A 1 721 ? 16.769 -22.597 -61.267 1.00 32.78 721 SER A CA 1
ATOM 5772 C C . SER A 1 721 ? 15.954 -22.291 -59.985 1.00 32.78 721 SER A C 1
ATOM 5774 O O . SER A 1 721 ? 16.420 -22.601 -58.899 1.00 32.78 721 SER A O 1
ATOM 5776 N N . THR A 1 722 ? 14.756 -21.681 -60.002 1.00 33.72 722 THR A N 1
ATOM 5777 C CA . THR A 1 722 ? 13.626 -21.819 -60.955 1.00 33.72 722 THR A CA 1
ATOM 5778 C C . THR A 1 722 ? 12.745 -20.553 -61.120 1.00 33.72 722 THR A C 1
ATOM 5780 O O . THR A 1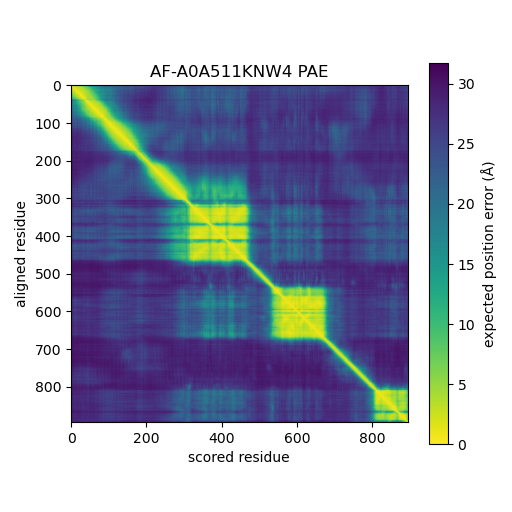 722 ? 12.625 -19.778 -60.182 1.00 33.72 722 THR A O 1
ATOM 5783 N N . SER A 1 723 ? 12.036 -20.440 -62.264 1.00 32.31 723 SER A N 1
ATOM 5784 C CA . SER A 1 723 ? 10.667 -19.866 -62.477 1.00 32.31 723 SER A CA 1
ATOM 5785 C C . SER A 1 723 ? 10.248 -18.540 -61.787 1.00 32.31 723 SER A C 1
ATOM 5787 O O . SER A 1 723 ? 10.162 -18.487 -60.569 1.00 32.31 723 SER A O 1
ATOM 5789 N N . ALA A 1 724 ? 9.922 -17.471 -62.536 1.00 34.59 724 ALA A N 1
ATOM 5790 C CA . ALA A 1 724 ? 8.562 -17.104 -63.023 1.00 34.59 724 ALA A CA 1
ATOM 5791 C C . ALA A 1 724 ? 7.584 -16.599 -61.916 1.00 34.59 724 ALA A C 1
ATOM 5793 O O . ALA A 1 724 ? 7.674 -17.023 -60.775 1.00 34.59 724 ALA A O 1
ATOM 5794 N N . LYS A 1 725 ? 6.612 -15.705 -62.163 1.00 38.44 725 LYS A N 1
ATOM 5795 C CA . LYS A 1 725 ? 5.813 -15.470 -63.385 1.00 38.44 725 LYS A CA 1
ATOM 5796 C C . LYS A 1 725 ? 5.175 -14.059 -63.397 1.00 38.44 725 LYS A C 1
ATOM 5798 O O . LYS A 1 725 ? 5.137 -13.391 -62.370 1.00 38.44 725 LYS A O 1
ATOM 5803 N N . ASP A 1 726 ? 4.653 -13.636 -64.546 1.00 33.78 726 ASP A N 1
ATOM 5804 C CA . ASP A 1 726 ? 3.946 -12.366 -64.783 1.00 33.78 726 ASP A CA 1
ATOM 5805 C C . ASP A 1 726 ? 2.618 -12.207 -64.018 1.00 33.78 726 ASP A C 1
ATOM 5807 O O . ASP A 1 726 ? 1.891 -13.186 -63.840 1.00 33.78 726 ASP A O 1
ATOM 5811 N N . ALA A 1 727 ? 2.231 -10.955 -63.722 1.00 34.50 727 ALA A N 1
ATOM 5812 C CA . ALA A 1 727 ? 1.045 -10.298 -64.314 1.00 34.50 727 ALA A CA 1
ATOM 5813 C C . ALA A 1 727 ? 0.916 -8.817 -63.872 1.00 34.50 727 ALA A C 1
ATOM 5815 O O . ALA A 1 727 ? 1.448 -8.421 -62.838 1.00 34.50 727 ALA A O 1
ATOM 5816 N N . SER A 1 728 ? 0.188 -7.995 -64.645 1.00 35.16 728 SER A N 1
ATOM 5817 C CA . SER A 1 728 ? -0.100 -6.578 -64.345 1.00 35.16 728 SER A CA 1
ATOM 5818 C C . SER A 1 728 ? -1.510 -6.172 -64.802 1.00 35.16 728 SER A C 1
ATOM 5820 O O . SER A 1 728 ? -1.923 -6.562 -65.894 1.00 35.16 728 SER A O 1
ATOM 5822 N N . SER A 1 729 ? -2.239 -5.415 -63.967 1.00 37.94 729 SER A N 1
ATOM 5823 C CA . SER A 1 729 ? -3.527 -4.699 -64.189 1.00 37.94 729 SER A CA 1
ATOM 5824 C C . SER A 1 729 ? -4.003 -4.133 -62.828 1.00 37.94 729 SER A C 1
ATOM 5826 O O . SER A 1 729 ? -3.598 -4.719 -61.821 1.00 37.94 729 SER A O 1
ATOM 5828 N N . PRO A 1 730 ? -4.800 -3.035 -62.716 1.00 54.16 730 PRO A N 1
ATOM 5829 C CA . PRO A 1 730 ? -6.042 -2.748 -63.472 1.00 54.16 730 PRO A CA 1
ATOM 5830 C C . PRO A 1 730 ? -6.161 -1.259 -63.938 1.00 54.16 730 PRO A C 1
ATOM 5832 O O . PRO A 1 730 ? -5.171 -0.538 -63.789 1.00 54.16 730 PRO A O 1
ATOM 5835 N N . PRO A 1 731 ? -7.287 -0.764 -64.537 1.00 56.44 731 PRO A N 1
ATOM 5836 C CA . PRO A 1 731 ? -8.507 -0.402 -63.767 1.00 56.44 731 PRO A CA 1
ATOM 5837 C C . PRO A 1 731 ? -9.897 -0.441 -64.488 1.00 56.44 731 PRO A C 1
ATOM 5839 O O . PRO A 1 731 ? -10.037 0.042 -65.605 1.00 56.44 731 PRO A O 1
ATOM 5842 N N . ALA A 1 732 ? -10.950 -0.795 -63.726 1.00 40.00 732 ALA A N 1
ATOM 5843 C CA . ALA A 1 732 ? -12.317 -0.207 -63.776 1.00 40.00 732 ALA A CA 1
ATOM 5844 C C . ALA A 1 732 ? -13.170 -0.342 -65.090 1.00 40.00 732 ALA A C 1
ATOM 5846 O O . ALA A 1 732 ? -12.759 -1.032 -66.018 1.00 40.00 732 ALA A O 1
ATOM 5847 N N . PRO A 1 733 ? -14.390 0.247 -65.178 1.00 57.78 733 PRO A N 1
ATOM 5848 C CA . PRO A 1 733 ? -15.613 -0.165 -64.448 1.00 57.78 733 PRO A CA 1
ATOM 5849 C C . PRO A 1 733 ? -16.878 -0.291 -65.349 1.00 57.78 733 PRO A C 1
ATOM 5851 O O . PRO A 1 733 ? -16.839 0.165 -66.487 1.00 57.78 733 PRO A O 1
ATOM 5854 N N . LEU A 1 734 ? -18.014 -0.802 -64.822 1.00 37.44 734 LEU A N 1
ATOM 5855 C CA . LEU A 1 734 ? -19.364 -0.163 -64.849 1.00 37.44 734 LEU A CA 1
ATOM 5856 C C . LEU A 1 734 ? -20.552 -1.093 -64.477 1.00 37.44 734 LEU A C 1
ATOM 5858 O O . LEU A 1 734 ? -20.477 -2.308 -64.612 1.00 37.44 734 LEU A O 1
ATOM 5862 N N . ASP A 1 735 ? -21.635 -0.424 -64.062 1.00 35.56 735 ASP A N 1
ATOM 5863 C CA . ASP A 1 735 ? -23.075 -0.747 -64.109 1.00 35.56 735 ASP A CA 1
ATOM 5864 C C . ASP A 1 735 ? -23.724 -1.940 -63.370 1.00 35.56 735 ASP A C 1
ATOM 5866 O O . ASP A 1 735 ? -23.230 -3.058 -63.255 1.00 35.56 735 ASP A O 1
ATOM 5870 N N . ALA A 1 736 ? -24.914 -1.617 -62.851 1.00 36.25 736 ALA A N 1
ATOM 5871 C CA . ALA A 1 736 ? -25.801 -2.401 -61.991 1.00 36.25 736 ALA A CA 1
ATOM 5872 C C . ALA A 1 736 ? -27.050 -2.882 -62.784 1.00 36.25 736 ALA A C 1
ATOM 5874 O O . ALA A 1 736 ? -27.013 -2.910 -64.013 1.00 36.25 736 ALA A O 1
ATOM 5875 N N . PRO A 1 737 ? -28.225 -3.106 -62.162 1.00 56.16 737 PRO A N 1
ATOM 5876 C CA . PRO A 1 737 ? -28.547 -3.945 -61.001 1.00 56.16 737 PRO A CA 1
ATOM 5877 C C . PRO A 1 737 ? -29.526 -5.085 -61.383 1.00 56.16 737 PRO A C 1
ATOM 5879 O O . PRO A 1 737 ? -30.186 -5.022 -62.423 1.00 56.16 737 PRO A O 1
ATOM 5882 N N . ARG A 1 738 ? -29.756 -6.072 -60.499 1.00 35.06 738 ARG A N 1
ATOM 5883 C CA . ARG A 1 738 ? -31.015 -6.848 -60.541 1.00 35.06 738 ARG A CA 1
ATOM 5884 C C . ARG A 1 738 ? -31.451 -7.430 -59.195 1.00 35.06 738 ARG A C 1
ATOM 5886 O O . ARG A 1 738 ? -30.662 -7.503 -58.259 1.00 35.06 738 ARG A O 1
ATOM 5893 N N . THR A 1 739 ? -32.737 -7.763 -59.121 1.00 33.16 739 THR A N 1
ATOM 5894 C CA . THR A 1 739 ? -33.503 -8.098 -57.918 1.00 33.16 739 THR A CA 1
ATOM 5895 C C . THR A 1 739 ? -33.783 -9.599 -57.764 1.00 33.16 739 THR A C 1
ATOM 5897 O O . THR A 1 739 ? -33.749 -10.342 -58.739 1.00 33.16 739 THR A O 1
ATOM 5900 N N . GLU A 1 740 ? -34.176 -9.953 -56.533 1.00 34.56 740 GLU A N 1
ATOM 5901 C CA . GLU A 1 740 ? -35.206 -10.952 -56.183 1.00 34.56 740 GLU A CA 1
ATOM 5902 C C . GLU A 1 740 ? -34.929 -12.474 -56.226 1.00 34.56 740 GLU A C 1
ATOM 5904 O O . GLU A 1 740 ? -34.614 -13.058 -57.255 1.00 34.56 740 GLU A O 1
ATOM 5909 N N . VAL A 1 741 ? -35.292 -13.080 -55.079 1.00 35.00 741 VAL A N 1
ATOM 5910 C CA . VAL A 1 741 ? -36.152 -14.278 -54.918 1.00 35.00 741 VAL A CA 1
ATOM 5911 C C . VAL A 1 741 ? -35.529 -15.682 -55.012 1.00 35.00 741 VAL A C 1
ATOM 5913 O O . VAL A 1 741 ? -35.044 -16.088 -56.056 1.00 35.00 741 VAL A O 1
ATOM 5916 N N . GLU A 1 742 ? -35.712 -16.415 -53.894 1.00 30.20 742 GLU A N 1
ATOM 5917 C CA . GLU A 1 742 ? -35.743 -17.885 -53.706 1.00 30.20 742 GLU A CA 1
ATOM 5918 C C . GLU A 1 742 ? -34.520 -18.707 -54.172 1.00 30.20 742 GLU A C 1
ATOM 5920 O O . GLU A 1 742 ? -33.814 -18.365 -55.104 1.00 30.20 742 GLU A O 1
ATOM 5925 N N . SER A 1 743 ? -34.184 -19.881 -53.642 1.00 34.22 743 SER A N 1
ATOM 5926 C CA . SER A 1 743 ? -34.508 -20.735 -52.480 1.00 34.22 743 SER A CA 1
ATOM 5927 C C . SER A 1 743 ? -33.759 -22.063 -52.786 1.00 34.22 743 SER A C 1
ATOM 5929 O O . SER A 1 743 ? -33.001 -22.107 -53.755 1.00 34.22 743 SER A O 1
ATOM 5931 N N . ILE A 1 744 ? -34.019 -23.160 -52.059 1.00 33.25 744 ILE A N 1
ATOM 5932 C CA . ILE A 1 744 ? -33.472 -24.522 -52.296 1.00 33.25 744 ILE A CA 1
ATOM 5933 C C . ILE A 1 744 ? -31.964 -24.658 -51.931 1.00 33.25 744 ILE A C 1
ATOM 5935 O O . ILE A 1 744 ? -31.159 -23.822 -52.317 1.00 33.25 744 ILE A O 1
ATOM 5939 N N . GLN A 1 745 ? -31.423 -25.720 -51.309 1.00 31.62 745 GLN A N 1
ATOM 5940 C CA . GLN A 1 745 ? -31.846 -26.671 -50.251 1.00 31.62 745 GLN A CA 1
ATOM 5941 C C . GLN A 1 745 ? -30.807 -27.820 -50.206 1.00 31.62 745 GLN A C 1
ATOM 5943 O O . GLN A 1 745 ? -30.712 -28.583 -51.163 1.00 31.62 745 GLN A O 1
ATOM 5948 N N . ALA A 1 746 ? -30.073 -27.971 -49.097 1.00 34.22 746 ALA A N 1
ATOM 5949 C CA . ALA A 1 746 ? -29.314 -29.169 -48.679 1.00 34.22 746 ALA A CA 1
ATOM 5950 C C . ALA A 1 746 ? -28.878 -28.935 -47.209 1.00 34.22 746 ALA A C 1
ATOM 5952 O O . ALA A 1 746 ? -28.285 -27.888 -46.964 1.00 34.22 746 ALA A O 1
ATOM 5953 N N . GLN A 1 747 ? -29.237 -29.677 -46.147 1.00 33.69 747 GLN A N 1
ATOM 5954 C CA . GLN A 1 747 ? -29.527 -31.103 -45.846 1.00 33.69 747 GLN A CA 1
ATOM 5955 C C . GLN A 1 747 ? -28.321 -31.931 -45.350 1.00 33.69 747 GLN A C 1
ATOM 5957 O O . GLN A 1 747 ? -27.238 -31.830 -45.917 1.00 33.69 747 GLN A O 1
ATOM 5962 N N . HIS A 1 748 ? -28.595 -32.797 -44.354 1.00 30.16 748 HIS A N 1
ATOM 5963 C CA . HIS A 1 748 ? -27.703 -33.669 -43.562 1.00 30.16 748 HIS A CA 1
ATOM 5964 C C . HIS A 1 748 ? -26.879 -32.942 -42.478 1.00 30.16 748 HIS A C 1
ATOM 5966 O O . HIS A 1 748 ? -26.028 -32.125 -42.817 1.00 30.16 748 HIS A O 1
ATOM 5972 N N . ASP A 1 749 ? -27.097 -33.091 -41.156 1.00 33.53 749 ASP A N 1
ATOM 5973 C CA . ASP A 1 749 ? -27.756 -34.090 -40.257 1.00 33.53 749 ASP A CA 1
ATOM 5974 C C . ASP A 1 749 ? -26.883 -35.288 -39.791 1.00 33.53 749 ASP A C 1
ATOM 5976 O O . ASP A 1 749 ? -26.004 -35.722 -40.531 1.00 33.53 749 ASP A O 1
ATOM 5980 N N . TYR A 1 750 ? -27.230 -35.852 -38.609 1.00 35.22 750 TYR A N 1
ATOM 5981 C CA . TYR A 1 750 ? -26.671 -37.039 -37.892 1.00 35.22 750 TYR A CA 1
ATOM 5982 C C . TYR A 1 750 ? -25.321 -36.842 -37.149 1.00 35.22 750 TYR A C 1
ATOM 5984 O O . TYR A 1 750 ? -24.432 -36.175 -37.664 1.00 35.22 750 TYR A O 1
ATOM 5992 N N . GLU A 1 751 ? -25.042 -37.404 -35.954 1.00 34.41 751 GLU A N 1
ATOM 5993 C CA . GLU A 1 751 ? -25.822 -38.068 -34.865 1.00 34.41 751 GLU A CA 1
ATOM 5994 C C . GLU A 1 751 ? -24.904 -38.109 -33.597 1.00 34.41 751 GLU A C 1
ATOM 5996 O O . GLU A 1 751 ? -23.689 -38.171 -33.773 1.00 34.41 751 GLU A O 1
ATOM 6001 N N . ASN A 1 752 ? -25.261 -38.012 -32.301 1.00 42.03 752 ASN A N 1
ATOM 6002 C CA . ASN A 1 752 ? -26.499 -37.989 -31.489 1.00 42.03 752 ASN A CA 1
ATOM 6003 C C . ASN A 1 752 ? -26.886 -39.292 -30.724 1.00 42.03 752 ASN A C 1
ATOM 6005 O O . ASN A 1 752 ? -27.900 -39.909 -31.030 1.00 42.03 752 ASN A O 1
ATOM 6009 N N . MET A 1 753 ? -26.147 -39.631 -29.651 1.00 39.78 753 MET A N 1
ATOM 6010 C CA . MET A 1 753 ? -26.592 -40.496 -28.526 1.00 39.78 753 MET A CA 1
ATOM 6011 C C . MET A 1 753 ? -26.087 -39.886 -27.199 1.00 39.78 753 MET A C 1
ATOM 6013 O O . MET A 1 753 ? -24.945 -39.434 -27.158 1.00 39.78 753 MET A O 1
ATOM 6017 N N . GLU A 1 754 ? -26.868 -39.647 -26.137 1.00 39.50 754 GLU A N 1
ATOM 6018 C CA . GLU A 1 754 ? -27.862 -40.455 -25.385 1.00 39.50 754 GLU A CA 1
ATOM 6019 C C . GLU A 1 754 ? -27.250 -41.378 -24.314 1.00 39.50 754 GLU A C 1
ATOM 6021 O O . GLU A 1 754 ? -26.541 -42.327 -24.635 1.00 39.50 754 GLU A O 1
ATOM 6026 N N . PHE A 1 755 ? -27.607 -41.139 -23.041 1.00 30.33 755 PHE A N 1
ATOM 6027 C CA . PHE A 1 755 ? -28.312 -42.149 -22.240 1.00 30.33 755 PHE A CA 1
ATOM 6028 C C . PHE A 1 755 ? -29.082 -41.533 -21.052 1.00 30.33 755 PHE A C 1
ATOM 6030 O O . PHE A 1 755 ? -28.581 -40.670 -20.336 1.00 30.33 755 PHE A O 1
ATOM 6037 N N . ASP A 1 756 ? -30.305 -42.033 -20.892 1.00 34.84 756 ASP A N 1
ATOM 6038 C CA . ASP A 1 756 ? -31.301 -41.900 -19.818 1.00 34.84 756 ASP A CA 1
ATOM 6039 C C . ASP A 1 756 ? -30.792 -41.810 -18.350 1.00 34.84 756 ASP A C 1
ATOM 6041 O O . ASP A 1 756 ? -29.700 -42.264 -18.021 1.00 34.84 756 ASP A O 1
ATOM 6045 N N . ASN A 1 757 ? -31.580 -41.320 -17.373 1.00 28.20 757 ASN A N 1
ATOM 6046 C CA . ASN A 1 757 ? -32.997 -41.680 -17.179 1.00 28.20 757 ASN A CA 1
ATOM 6047 C C . ASN A 1 757 ? -33.864 -40.653 -16.410 1.00 28.20 757 ASN A C 1
ATOM 6049 O O . ASN A 1 757 ? -33.363 -39.767 -15.722 1.00 28.20 757 ASN A O 1
ATOM 6053 N N . SER A 1 758 ? -35.188 -40.825 -16.503 1.00 37.38 758 SER A N 1
ATOM 6054 C CA . SER A 1 758 ? -36.241 -39.945 -15.959 1.00 37.38 758 SER A CA 1
ATOM 6055 C C . SER A 1 758 ? -36.923 -40.497 -14.693 1.00 37.38 758 SER A C 1
ATOM 6057 O O . SER A 1 758 ? -36.818 -41.688 -14.416 1.00 37.38 758 SER A O 1
ATOM 6059 N N . SER A 1 759 ? -37.720 -39.671 -13.984 1.00 31.23 759 SER A N 1
ATOM 6060 C CA . SER A 1 759 ? -39.171 -39.925 -13.759 1.00 31.23 759 SER A CA 1
ATOM 6061 C C . SER A 1 759 ? -39.871 -38.889 -12.843 1.00 31.23 759 SER A C 1
ATOM 6063 O O . SER A 1 759 ? -39.370 -38.616 -11.760 1.00 31.23 759 SER A O 1
ATOM 6065 N N . ALA A 1 760 ? -41.036 -38.389 -13.302 1.00 34.03 760 ALA A N 1
ATOM 6066 C CA . ALA A 1 760 ? -42.261 -37.882 -12.623 1.00 34.03 760 ALA A CA 1
ATOM 6067 C C . ALA A 1 760 ? -42.223 -37.139 -11.250 1.00 34.03 760 ALA A C 1
ATOM 6069 O O . ALA A 1 760 ? -41.460 -37.467 -10.353 1.00 34.03 760 ALA A O 1
ATOM 6070 N N . GLY A 1 761 ? -43.121 -36.182 -10.956 1.00 30.80 761 GLY A N 1
ATOM 6071 C CA . GLY A 1 761 ? -44.291 -35.642 -11.688 1.00 30.80 761 GLY A CA 1
ATOM 6072 C C . GLY A 1 761 ? -44.762 -34.298 -11.074 1.00 30.80 761 GLY A C 1
ATOM 6073 O O . GLY A 1 761 ? -44.302 -33.922 -10.002 1.00 30.80 761 GLY A O 1
ATOM 6074 N N . GLU A 1 762 ? -45.474 -33.428 -11.808 1.00 32.78 762 GLU A N 1
ATOM 6075 C CA . GLU A 1 762 ? -46.956 -33.274 -11.783 1.00 32.78 762 GLU A CA 1
ATOM 6076 C C . GLU A 1 762 ? -47.566 -32.964 -10.392 1.00 32.78 762 GLU A C 1
ATOM 6078 O O . GLU A 1 762 ? -47.358 -33.725 -9.458 1.00 32.78 762 GLU A O 1
ATOM 6083 N N . MET A 1 763 ? -48.376 -31.917 -10.142 1.00 33.53 763 MET A N 1
ATOM 6084 C CA . MET A 1 763 ? -48.952 -30.780 -10.913 1.00 33.53 763 MET A CA 1
ATOM 6085 C C . MET A 1 763 ? -49.032 -29.556 -9.942 1.00 33.53 763 MET A C 1
ATOM 6087 O O . MET A 1 763 ? -48.818 -29.732 -8.749 1.00 33.53 763 MET A O 1
ATOM 6091 N N . GLY A 1 764 ? -49.366 -28.294 -10.260 1.00 32.09 764 GLY A N 1
ATOM 6092 C CA . GLY A 1 764 ? -49.741 -27.607 -11.503 1.00 32.09 764 GLY A CA 1
ATOM 6093 C C . GLY A 1 764 ? -50.892 -26.587 -11.296 1.00 32.09 764 GLY A C 1
ATOM 6094 O O . GLY A 1 764 ? -52.031 -27.007 -11.141 1.00 32.09 764 GLY A O 1
ATOM 6095 N N . ARG A 1 765 ? -50.617 -25.267 -11.425 1.00 34.81 765 ARG A N 1
ATOM 6096 C CA . ARG A 1 765 ? -51.585 -24.115 -11.431 1.00 34.81 765 ARG A CA 1
ATOM 6097 C C . ARG A 1 765 ? -52.355 -23.888 -10.094 1.00 34.81 765 ARG A C 1
ATOM 6099 O O . ARG A 1 765 ? -52.365 -24.770 -9.254 1.00 34.81 765 ARG A O 1
ATOM 6106 N N . THR A 1 766 ? -52.976 -22.744 -9.752 1.00 31.27 766 THR A N 1
ATOM 6107 C CA . THR A 1 766 ? -53.337 -21.451 -10.408 1.00 31.27 766 THR A CA 1
ATOM 6108 C C . THR A 1 766 ? -53.118 -20.245 -9.459 1.00 31.27 766 THR A C 1
ATOM 6110 O O . THR A 1 766 ? -53.008 -20.438 -8.254 1.00 31.27 766 THR A O 1
ATOM 6113 N N . ALA A 1 767 ? -53.168 -18.997 -9.957 1.00 45.06 767 ALA A N 1
ATOM 6114 C CA . ALA A 1 767 ? -53.066 -17.769 -9.144 1.00 45.06 767 ALA A CA 1
ATOM 6115 C C . ALA A 1 767 ? -54.408 -17.026 -8.909 1.00 45.06 767 ALA A C 1
ATOM 6117 O O . ALA A 1 767 ? -55.135 -16.760 -9.862 1.00 45.06 767 ALA A O 1
ATOM 6118 N N . VAL A 1 768 ? -54.662 -16.613 -7.655 1.00 32.94 768 VAL A N 1
ATOM 6119 C CA . VAL A 1 768 ? -55.650 -15.622 -7.137 1.00 32.94 768 VAL A CA 1
ATOM 6120 C C . VAL A 1 768 ? -55.041 -15.134 -5.801 1.00 32.94 768 VAL A C 1
ATOM 6122 O O . VAL A 1 768 ? -54.602 -15.982 -5.036 1.00 32.94 768 VAL A O 1
ATOM 6125 N N . LYS A 1 769 ? -54.766 -13.865 -5.455 1.00 36.91 769 LYS A N 1
ATOM 6126 C CA . LYS A 1 769 ? -55.394 -12.527 -5.576 1.00 36.91 769 LYS A CA 1
ATOM 6127 C C . LYS A 1 769 ? -56.444 -12.185 -4.487 1.00 36.91 769 LYS A C 1
ATOM 6129 O O . LYS A 1 769 ? -57.589 -12.594 -4.588 1.00 36.91 769 LYS A O 1
ATOM 6134 N N . ALA A 1 770 ? -56.046 -11.242 -3.616 1.00 33.88 770 ALA A N 1
ATOM 6135 C CA . ALA A 1 770 ? -56.844 -10.297 -2.807 1.00 33.88 770 ALA A CA 1
ATOM 6136 C C . ALA A 1 770 ? -57.244 -10.614 -1.341 1.00 33.88 770 ALA A C 1
ATOM 6138 O O . ALA A 1 770 ? -57.762 -11.674 -1.020 1.00 33.88 770 ALA A O 1
ATOM 6139 N N . ALA A 1 771 ? -57.141 -9.525 -0.558 1.00 32.66 771 ALA A N 1
ATOM 6140 C CA . ALA A 1 771 ? -58.015 -9.056 0.529 1.00 32.66 771 ALA A CA 1
ATOM 6141 C C . ALA A 1 771 ? -57.858 -9.578 1.975 1.00 32.66 771 ALA A C 1
ATOM 6143 O O . ALA A 1 771 ? -57.885 -10.769 2.264 1.00 32.66 771 ALA A O 1
ATOM 6144 N N . SER A 1 772 ? -57.816 -8.603 2.894 1.00 37.50 772 SER A N 1
ATOM 6145 C CA . SER A 1 772 ? -58.159 -8.723 4.318 1.00 37.50 772 SER A CA 1
ATOM 6146 C C . SER A 1 772 ? -59.665 -8.981 4.509 1.00 37.50 772 SER A C 1
ATOM 6148 O O . SER A 1 772 ? -60.453 -8.770 3.583 1.00 37.50 772 SER A O 1
ATOM 6150 N N . PRO A 1 773 ? -60.103 -9.317 5.734 1.00 51.84 773 PRO A N 1
ATOM 6151 C CA . PRO A 1 773 ? -60.757 -8.267 6.529 1.00 51.84 773 PRO A CA 1
ATOM 6152 C C . PRO A 1 773 ? -60.377 -8.285 8.021 1.00 51.84 773 PRO A C 1
ATOM 6154 O O . PRO A 1 773 ? -59.746 -9.217 8.510 1.00 51.84 773 PRO A O 1
ATOM 6157 N N . ALA A 1 774 ? -60.805 -7.252 8.749 1.00 39.59 774 ALA A N 1
ATOM 6158 C CA . ALA A 1 774 ? -60.781 -7.208 10.211 1.00 39.59 774 ALA A CA 1
ATOM 6159 C C . ALA A 1 774 ? -62.197 -7.417 10.777 1.00 39.59 774 ALA A C 1
ATOM 6161 O O . ALA A 1 774 ? -63.158 -6.895 10.212 1.00 39.59 774 ALA A O 1
ATOM 6162 N N . ALA A 1 775 ? -62.312 -8.124 11.904 1.00 34.81 775 ALA A N 1
ATOM 6163 C CA . ALA A 1 775 ? -63.489 -8.108 12.774 1.00 34.81 775 ALA A CA 1
ATOM 6164 C C . ALA A 1 775 ? -63.124 -8.569 14.198 1.00 34.81 775 ALA A C 1
ATOM 6166 O O . ALA A 1 775 ? -62.442 -9.575 14.379 1.00 34.81 775 ALA A O 1
ATOM 6167 N N . GLU A 1 776 ? -63.604 -7.827 15.193 1.00 35.22 776 GLU A N 1
ATOM 6168 C CA . GLU A 1 776 ? -63.654 -8.204 16.616 1.00 35.22 776 GLU A CA 1
ATOM 6169 C C . GLU A 1 776 ? -64.893 -9.114 16.863 1.00 35.22 776 GLU A C 1
ATOM 6171 O O . GLU A 1 776 ? -65.771 -9.143 15.991 1.00 35.22 776 GLU A O 1
ATOM 6176 N N . PRO A 1 777 ? -65.024 -9.857 17.992 1.00 49.38 777 PRO A N 1
ATOM 6177 C CA . PRO A 1 777 ? -65.412 -9.199 19.253 1.00 49.38 777 PRO A CA 1
ATOM 6178 C C . PRO A 1 777 ? -64.928 -9.828 20.590 1.00 49.38 777 PRO A C 1
ATOM 6180 O O . PRO A 1 777 ? -64.767 -11.035 20.724 1.00 49.38 777 PRO A O 1
ATOM 6183 N N . ALA A 1 778 ? -64.807 -8.950 21.595 1.00 38.31 778 ALA A N 1
ATOM 6184 C CA . ALA A 1 778 ? -65.093 -9.082 23.039 1.00 38.31 778 ALA A CA 1
ATOM 6185 C C . ALA A 1 778 ? -65.105 -10.454 23.768 1.00 38.31 778 ALA A C 1
ATOM 6187 O O . ALA A 1 778 ? -65.812 -11.370 23.371 1.00 38.31 778 ALA A O 1
ATOM 6188 N N . HIS A 1 779 ? -64.569 -10.477 25.006 1.00 34.12 779 HIS A N 1
ATOM 6189 C CA . HIS A 1 779 ? -65.370 -10.805 26.211 1.00 34.12 779 HIS A CA 1
ATOM 6190 C C . HIS A 1 779 ? -64.671 -10.498 27.562 1.00 34.12 779 HIS A C 1
ATOM 6192 O O . HIS A 1 779 ? -63.470 -10.672 27.708 1.00 34.12 779 HIS A O 1
ATOM 6198 N N . ALA A 1 780 ? -65.504 -10.159 28.560 1.00 33.75 780 ALA A N 1
ATOM 6199 C CA . ALA A 1 780 ? -65.325 -10.287 30.021 1.00 33.75 780 ALA A CA 1
ATOM 6200 C C . ALA A 1 780 ? -64.246 -9.460 30.776 1.00 33.75 780 ALA A C 1
ATOM 6202 O O . ALA A 1 780 ? -63.046 -9.554 30.552 1.00 33.75 780 ALA A O 1
ATOM 6203 N N . LEU A 1 781 ? -64.719 -8.736 31.801 1.00 40.56 781 LEU A N 1
ATOM 6204 C CA . LEU A 1 781 ? -63.951 -7.993 32.809 1.00 40.56 781 LEU A CA 1
ATOM 6205 C C . LEU A 1 781 ? -64.170 -8.636 34.191 1.00 40.56 781 LEU A C 1
ATOM 6207 O O . LEU A 1 781 ? -65.320 -8.768 34.608 1.00 40.56 781 LEU A O 1
ATOM 6211 N N . VAL A 1 782 ? -63.103 -8.935 34.941 1.00 39.56 782 VAL A N 1
ATOM 6212 C CA . VAL A 1 782 ? -63.167 -9.234 36.389 1.00 39.56 782 VAL A CA 1
ATOM 6213 C C . VAL A 1 782 ? -61.994 -8.554 37.109 1.00 39.56 782 VAL A C 1
ATOM 6215 O O . VAL A 1 782 ? -60.871 -8.560 36.611 1.00 39.56 782 VAL A O 1
ATOM 6218 N N . LYS A 1 783 ? -62.253 -7.969 38.286 1.00 39.84 783 LYS A N 1
ATOM 6219 C CA . LYS A 1 783 ? -61.249 -7.443 39.231 1.00 39.84 783 LYS A CA 1
ATOM 6220 C C . LYS A 1 783 ? -61.303 -8.239 40.538 1.00 39.84 783 LYS A C 1
ATOM 6222 O O . LYS A 1 783 ? -62.414 -8.524 40.975 1.00 39.84 783 LYS A O 1
ATOM 6227 N N . ALA A 1 784 ? -60.154 -8.450 41.188 1.00 36.78 784 ALA A N 1
ATOM 6228 C CA . ALA A 1 784 ? -59.920 -8.078 42.597 1.00 36.78 784 ALA A CA 1
ATOM 6229 C C . ALA A 1 784 ? -58.486 -8.433 43.063 1.00 36.78 784 ALA A C 1
ATOM 6231 O O . ALA A 1 784 ? -58.064 -9.578 42.970 1.00 36.78 784 ALA A O 1
ATOM 6232 N N . ASP A 1 785 ? -57.773 -7.415 43.546 1.00 31.80 785 ASP A N 1
ATOM 6233 C CA . ASP A 1 785 ? -56.977 -7.348 44.785 1.00 31.80 785 ASP A CA 1
ATOM 6234 C C . ASP A 1 785 ? -56.127 -8.559 45.252 1.00 31.80 785 ASP A C 1
ATOM 6236 O O . ASP A 1 785 ? -56.657 -9.571 45.702 1.00 31.80 785 ASP A O 1
ATOM 6240 N N . SER A 1 786 ? -54.800 -8.373 45.386 1.00 30.61 786 SER A N 1
ATOM 6241 C CA . SER A 1 786 ? -54.193 -7.978 46.685 1.00 30.61 786 SER A CA 1
ATOM 6242 C C . SER A 1 786 ? -52.650 -8.109 46.754 1.00 30.61 786 SER A C 1
ATOM 6244 O O . SER A 1 786 ? -52.071 -9.066 46.256 1.00 30.61 786 SER A O 1
ATOM 6246 N N . SER A 1 787 ? -52.027 -7.192 47.513 1.00 32.16 787 SER A N 1
ATOM 6247 C CA . SER A 1 787 ? -50.763 -7.320 48.283 1.00 32.16 787 SER A CA 1
ATOM 6248 C C . SER A 1 787 ? -49.422 -7.689 47.607 1.00 32.16 787 SER A C 1
ATOM 6250 O O . SER A 1 787 ? -49.183 -8.810 47.172 1.00 32.16 787 SER A O 1
ATOM 6252 N N . THR A 1 788 ? -48.479 -6.747 47.724 1.00 37.94 788 THR A N 1
ATOM 6253 C CA . THR A 1 788 ? -47.004 -6.872 47.675 1.00 37.94 788 THR A CA 1
ATOM 6254 C C . THR A 1 788 ? -46.453 -7.878 48.718 1.00 37.94 788 THR A C 1
ATOM 6256 O O . THR A 1 788 ? -47.141 -8.112 49.715 1.00 37.94 788 THR A O 1
ATOM 6259 N N . PRO A 1 789 ? -45.227 -8.449 48.560 1.00 38.94 789 PRO A N 1
ATOM 6260 C CA . PRO A 1 789 ? -43.972 -7.672 48.590 1.00 38.94 789 PRO A CA 1
ATOM 6261 C C . PRO A 1 789 ? -42.848 -8.076 47.604 1.00 38.94 789 PRO A C 1
ATOM 6263 O O . PRO A 1 789 ? -42.807 -9.180 47.080 1.00 38.94 789 PRO A O 1
ATOM 6266 N N . ALA A 1 790 ? -41.911 -7.134 47.427 1.00 35.47 790 ALA A N 1
ATOM 6267 C CA . ALA A 1 790 ? -40.510 -7.271 46.992 1.00 35.47 790 ALA A CA 1
ATOM 6268 C C . ALA A 1 790 ? -40.109 -8.488 46.122 1.00 35.47 790 ALA A C 1
ATOM 6270 O O . ALA A 1 790 ? -39.790 -9.563 46.632 1.00 35.47 790 ALA A O 1
ATOM 6271 N N . ALA A 1 791 ? -39.955 -8.261 44.813 1.00 31.88 791 ALA A N 1
ATOM 6272 C CA . ALA A 1 791 ? -39.240 -9.185 43.937 1.00 31.88 791 ALA A CA 1
ATOM 6273 C C . ALA A 1 791 ? -37.734 -9.186 44.265 1.00 31.88 791 ALA A C 1
ATOM 6275 O O . ALA A 1 791 ? -37.045 -8.184 44.075 1.00 31.88 791 ALA A O 1
ATOM 6276 N N . GLN A 1 792 ? -37.224 -10.319 44.750 1.00 33.09 792 GLN A N 1
ATOM 6277 C CA . GLN A 1 792 ? -35.784 -10.578 44.807 1.00 33.09 792 GLN A CA 1
ATOM 6278 C C . GLN A 1 792 ? -35.242 -10.847 43.393 1.00 33.09 792 GLN A C 1
ATOM 6280 O O . GLN A 1 792 ? -35.993 -11.218 42.489 1.00 33.09 792 GLN A O 1
ATOM 6285 N N . LEU A 1 793 ? -33.930 -10.673 43.206 1.00 37.34 793 LEU A N 1
ATOM 6286 C CA . LEU A 1 793 ? -33.247 -11.009 41.953 1.00 37.34 793 LEU A CA 1
ATOM 6287 C C . LEU A 1 793 ? -33.530 -12.473 41.559 1.00 37.34 793 LEU A C 1
ATOM 6289 O O . LEU A 1 793 ? -33.515 -13.339 42.437 1.00 37.34 793 LEU A O 1
ATOM 6293 N N . PRO A 1 794 ? -33.744 -12.784 40.266 1.00 34.78 794 PRO A N 1
ATOM 6294 C CA . PRO A 1 794 ? -33.924 -14.161 39.829 1.00 34.78 794 PRO A CA 1
ATOM 6295 C C . PRO A 1 794 ? -32.629 -14.946 40.053 1.00 34.78 794 PRO A C 1
ATOM 6297 O O . PRO A 1 794 ? -31.649 -14.785 39.322 1.00 34.78 794 PRO A O 1
ATOM 6300 N N . SER A 1 795 ? -32.628 -15.808 41.071 1.00 31.16 795 SER A N 1
ATOM 6301 C CA . SER A 1 795 ? -31.535 -16.743 41.331 1.00 31.16 795 SER A CA 1
ATOM 6302 C C . SER A 1 795 ? -31.258 -17.573 40.082 1.00 31.16 795 SER A C 1
ATOM 6304 O O . SER A 1 795 ? -32.106 -18.345 39.632 1.00 31.16 795 SER A O 1
ATOM 6306 N N . ARG A 1 796 ? -30.053 -17.389 39.530 1.00 31.66 796 ARG A N 1
ATOM 6307 C CA . ARG A 1 796 ? -29.508 -18.117 38.378 1.00 31.66 796 ARG A CA 1
ATOM 6308 C C . ARG A 1 796 ? -29.816 -19.617 38.526 1.00 31.66 796 ARG A C 1
ATOM 6310 O O . ARG A 1 796 ? -29.508 -20.163 39.588 1.00 31.66 796 ARG A O 1
ATOM 6317 N N . PRO A 1 797 ? -30.400 -20.288 37.513 1.00 35.34 797 PRO A N 1
ATOM 6318 C CA . PRO A 1 797 ? -30.736 -21.701 37.626 1.00 35.34 797 PRO A CA 1
ATOM 6319 C C . PRO A 1 797 ? -29.475 -22.496 37.962 1.00 35.34 797 PRO A C 1
ATOM 6321 O O . PRO A 1 797 ? -28.436 -22.336 37.317 1.00 35.34 797 PRO A O 1
ATOM 6324 N N . SER A 1 798 ? -29.566 -23.331 38.995 1.00 31.19 798 SER A N 1
ATOM 6325 C CA . SER A 1 798 ? -28.471 -24.193 39.416 1.00 31.19 798 SER A CA 1
ATOM 6326 C C . SER A 1 798 ? -28.170 -25.194 38.306 1.00 31.19 798 SER A C 1
ATOM 6328 O O . SER A 1 798 ? -28.933 -26.140 38.093 1.00 31.19 798 SER A O 1
ATOM 6330 N N . LEU A 1 799 ? -27.057 -24.975 37.604 1.00 40.44 799 LEU A N 1
ATOM 6331 C CA . LEU A 1 799 ? -26.467 -25.972 36.717 1.00 40.44 799 LEU A CA 1
ATOM 6332 C C . LEU A 1 799 ? -26.299 -27.294 37.489 1.00 40.44 799 LEU A C 1
ATOM 6334 O O . LEU A 1 799 ? -25.995 -27.254 38.687 1.00 40.44 799 LEU A O 1
ATOM 6338 N N . PRO A 1 800 ? -26.485 -28.458 36.839 1.00 40.81 800 PRO A N 1
ATOM 6339 C CA . PRO A 1 800 ? -26.184 -29.734 37.475 1.00 40.81 800 PRO A CA 1
ATOM 6340 C C . PRO A 1 800 ? -24.720 -29.735 37.946 1.00 40.81 800 PRO A C 1
ATOM 6342 O O . PRO A 1 800 ? -23.880 -29.111 37.288 1.00 40.81 800 PRO A O 1
ATOM 6345 N N . PRO A 1 801 ? -24.393 -30.403 39.069 1.00 40.00 801 PRO A N 1
ATOM 6346 C CA . PRO A 1 801 ? -23.025 -30.452 39.569 1.00 40.00 801 PRO A CA 1
ATOM 6347 C C . PRO A 1 801 ? -22.119 -31.018 38.475 1.00 40.00 801 PRO A C 1
ATOM 6349 O O . PRO A 1 801 ? -22.283 -32.165 38.057 1.00 40.00 801 PRO A O 1
ATOM 6352 N N . GLY A 1 802 ? -21.209 -30.177 37.978 1.00 34.09 802 GLY A N 1
ATOM 6353 C CA . GLY A 1 802 ? -20.343 -30.528 36.860 1.00 34.09 802 GLY A CA 1
ATOM 6354 C C . GLY A 1 802 ? -19.544 -31.786 37.174 1.00 34.09 802 GLY A C 1
ATOM 6355 O O . GLY A 1 802 ? -19.099 -31.976 38.308 1.00 34.09 802 GLY A O 1
ATOM 6356 N N . HIS A 1 803 ? -19.361 -32.644 36.170 1.00 39.94 803 HIS A N 1
ATOM 6357 C CA . HIS A 1 803 ? -18.505 -33.815 36.302 1.00 39.94 803 HIS A CA 1
ATOM 6358 C C . HIS A 1 803 ? -17.094 -33.357 36.680 1.00 39.94 803 HIS A C 1
ATOM 6360 O O . HIS A 1 803 ? -16.360 -32.836 35.841 1.00 39.94 803 HIS A O 1
ATOM 6366 N N . SER A 1 804 ? -16.731 -33.545 37.952 1.00 36.38 804 SER A N 1
ATOM 6367 C CA . SER A 1 804 ? -15.350 -33.396 38.406 1.00 36.38 804 SER A CA 1
ATOM 6368 C C . SER A 1 804 ? -14.471 -34.264 37.502 1.00 36.38 804 SER A C 1
ATOM 6370 O O . SER A 1 804 ? -14.846 -35.422 37.276 1.00 36.38 804 SER A O 1
ATOM 6372 N N . PRO A 1 805 ? -13.365 -33.741 36.941 1.00 45.59 805 PRO A N 1
ATOM 6373 C CA . PRO A 1 805 ? -12.541 -34.502 36.014 1.00 45.59 805 PRO A CA 1
ATOM 6374 C C . PRO A 1 805 ? -12.088 -35.791 36.699 1.00 45.59 805 PRO A C 1
ATOM 6376 O O . PRO A 1 805 ? -11.433 -35.759 37.743 1.00 45.59 805 PRO A O 1
ATOM 6379 N N . ALA A 1 806 ? -12.494 -36.929 36.133 1.00 48.16 806 ALA A N 1
ATOM 6380 C CA . ALA A 1 806 ? -12.114 -38.230 36.657 1.00 48.16 806 ALA A CA 1
ATOM 6381 C C . ALA A 1 806 ? -10.583 -38.332 36.673 1.00 48.16 806 ALA A C 1
ATOM 6383 O O . ALA A 1 806 ? -9.917 -37.876 35.742 1.00 48.16 806 ALA A O 1
ATOM 6384 N N . ALA A 1 807 ? -10.026 -38.894 37.749 1.00 57.34 807 ALA A N 1
ATOM 6385 C CA . ALA A 1 807 ? -8.580 -39.012 37.889 1.00 57.34 807 ALA A CA 1
ATOM 6386 C C . ALA A 1 807 ? -7.991 -39.749 36.667 1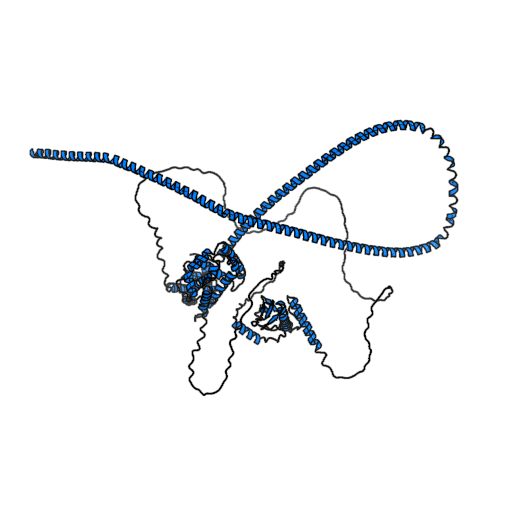.00 57.34 807 ALA A C 1
ATOM 6388 O O . ALA A 1 807 ? -8.585 -40.735 36.225 1.00 57.34 807 ALA A O 1
ATOM 6389 N N . PRO A 1 808 ? -6.827 -39.329 36.131 1.00 56.69 808 PRO A N 1
ATOM 6390 C CA . PRO A 1 808 ? -6.320 -39.799 34.834 1.00 56.69 808 PRO A CA 1
ATOM 6391 C C . PRO A 1 808 ? -6.062 -41.316 34.749 1.00 56.69 808 PRO A C 1
ATOM 6393 O O . PRO A 1 808 ? -5.892 -41.853 33.658 1.00 56.69 808 PRO A O 1
ATOM 6396 N N . SER A 1 809 ? -6.092 -42.030 35.877 1.00 62.78 809 SER A N 1
ATOM 6397 C CA . SER A 1 809 ? -6.084 -43.492 35.931 1.00 62.78 809 SER A CA 1
ATOM 6398 C C . SER A 1 809 ? -7.328 -44.161 35.329 1.00 62.78 809 SER A C 1
ATOM 6400 O O . SER A 1 809 ? -7.231 -45.322 34.938 1.00 62.78 809 SER A O 1
ATOM 6402 N N . SER A 1 810 ? -8.484 -43.487 35.235 1.00 83.81 810 SER A N 1
ATOM 6403 C CA . SER A 1 810 ? -9.736 -44.138 34.813 1.00 83.81 810 SER A CA 1
ATOM 6404 C C . SER A 1 810 ? -9.852 -44.382 33.307 1.00 83.81 810 SER A C 1
ATOM 6406 O O . SER A 1 810 ? -10.548 -45.308 32.916 1.00 83.81 810 SER A O 1
ATOM 6408 N N . PHE A 1 811 ? -9.190 -43.579 32.465 1.00 91.75 811 PHE A N 1
ATOM 6409 C CA . PHE A 1 811 ? -9.233 -43.732 30.999 1.00 91.75 811 PHE A CA 1
ATOM 6410 C C . PHE A 1 811 ? -8.157 -44.690 30.455 1.00 91.75 811 PHE A C 1
ATOM 6412 O O . PHE A 1 811 ? -8.283 -45.201 29.345 1.00 91.75 811 PHE A O 1
ATOM 6419 N N . ARG A 1 812 ? -7.110 -44.975 31.244 1.00 93.94 812 ARG A N 1
ATOM 6420 C CA . ARG A 1 812 ? -6.001 -45.861 30.852 1.00 93.94 812 ARG A CA 1
ATOM 6421 C C . ARG A 1 812 ? -6.468 -47.246 30.356 1.00 93.94 812 ARG A C 1
ATOM 6423 O O . ARG A 1 812 ? -5.976 -47.647 29.306 1.00 93.94 812 ARG A O 1
ATOM 6430 N N . PRO A 1 813 ? -7.414 -47.958 31.011 1.00 93.88 813 PRO A N 1
ATOM 6431 C CA . PRO A 1 813 ? -7.860 -49.275 30.543 1.00 93.88 813 PRO A CA 1
ATOM 6432 C C . PRO A 1 813 ? -8.635 -49.215 29.220 1.00 93.88 813 PRO A C 1
ATOM 6434 O O . PRO A 1 813 ? -8.457 -50.089 28.377 1.00 93.88 813 PRO A O 1
ATOM 6437 N N . ASP A 1 814 ? -9.457 -48.179 29.022 1.00 91.88 814 ASP A N 1
ATOM 6438 C CA . ASP A 1 814 ? -10.223 -47.977 27.784 1.00 91.88 814 ASP A CA 1
ATOM 6439 C C . ASP A 1 814 ? -9.282 -47.696 26.602 1.00 91.88 814 ASP A C 1
ATOM 6441 O O . ASP A 1 814 ? -9.446 -48.261 25.519 1.00 91.88 814 ASP A O 1
ATOM 6445 N N . LEU A 1 815 ? -8.256 -46.863 26.821 1.00 93.38 815 LEU A N 1
ATOM 6446 C CA . LEU A 1 815 ? -7.234 -46.566 25.818 1.00 93.38 815 LEU A CA 1
ATOM 6447 C C . LEU A 1 815 ? -6.366 -47.794 25.501 1.00 93.38 815 LEU A C 1
ATOM 6449 O O . LEU A 1 815 ? -6.106 -48.056 24.328 1.00 93.38 815 LEU A O 1
ATOM 6453 N N . GLU A 1 816 ? -5.958 -48.567 26.512 1.00 94.25 816 GLU A N 1
ATOM 6454 C CA . GLU A 1 816 ? -5.188 -49.805 26.327 1.00 94.25 816 GLU A CA 1
ATOM 6455 C C . GLU A 1 816 ? -5.990 -50.842 25.530 1.00 94.25 816 GLU A C 1
ATOM 6457 O O . GLU A 1 816 ? -5.484 -51.410 24.561 1.00 94.25 816 GLU A O 1
ATOM 6462 N N . ALA A 1 817 ? -7.271 -51.026 25.872 1.00 90.19 817 ALA A N 1
ATOM 6463 C CA . ALA A 1 817 ? -8.181 -51.910 25.151 1.00 90.19 817 ALA A CA 1
ATOM 6464 C C . ALA A 1 817 ? -8.418 -51.450 23.702 1.00 90.19 817 ALA A C 1
ATOM 6466 O O . ALA A 1 817 ? -8.413 -52.285 22.796 1.00 90.19 817 ALA A O 1
ATOM 6467 N N . PHE A 1 818 ? -8.574 -50.143 23.460 1.00 89.62 818 PHE A N 1
ATOM 6468 C CA . PHE A 1 818 ? -8.690 -49.585 22.110 1.00 89.62 818 PHE A CA 1
ATOM 6469 C C . PHE A 1 818 ? -7.422 -49.826 21.280 1.00 89.62 818 PHE A C 1
ATOM 6471 O O . PHE A 1 818 ? -7.505 -50.352 20.170 1.00 89.62 818 PHE A O 1
ATOM 6478 N N . LEU A 1 819 ? -6.244 -49.491 21.817 1.00 89.44 819 LEU A N 1
ATOM 6479 C CA . LEU A 1 819 ? -4.968 -49.664 21.119 1.00 89.44 819 LEU A CA 1
ATOM 6480 C C . LEU A 1 819 ? -4.696 -51.142 20.814 1.00 89.44 819 LEU A C 1
ATOM 6482 O O . LEU A 1 819 ? -4.336 -51.471 19.686 1.00 89.44 819 LEU A O 1
ATOM 6486 N N . PHE A 1 820 ? -4.942 -52.038 21.774 1.00 89.31 820 PHE A N 1
ATOM 6487 C CA . PHE A 1 820 ? -4.809 -53.484 21.582 1.00 89.31 820 PHE A CA 1
ATOM 6488 C C . PHE A 1 820 ? -5.789 -54.032 20.530 1.00 89.31 820 PHE A C 1
ATOM 6490 O O . PHE A 1 820 ? -5.416 -54.908 19.749 1.00 89.31 820 PHE A O 1
ATOM 6497 N N . ALA A 1 821 ? -7.021 -53.509 20.480 1.00 81.19 821 ALA A N 1
ATOM 6498 C CA . ALA A 1 821 ? -8.028 -53.887 19.487 1.00 81.19 821 ALA A CA 1
ATOM 6499 C C . ALA A 1 821 ? -7.710 -53.380 18.067 1.00 81.19 821 ALA A C 1
ATOM 6501 O O . ALA A 1 821 ? -8.117 -54.024 17.102 1.00 81.19 821 ALA A O 1
ATOM 6502 N N . VAL A 1 822 ? -6.972 -52.270 17.931 1.00 82.19 822 VAL A N 1
ATOM 6503 C CA . VAL A 1 822 ? -6.396 -51.832 16.648 1.00 82.19 822 VAL A CA 1
ATOM 6504 C C . VAL A 1 822 ? -5.228 -52.740 16.256 1.00 82.19 822 VAL A C 1
ATOM 6506 O O . VAL A 1 822 ? -5.241 -53.323 15.175 1.00 82.19 822 VAL A O 1
ATOM 6509 N N . HIS A 1 823 ? -4.228 -52.892 17.130 1.00 83.00 823 HIS A N 1
ATOM 6510 C CA . HIS A 1 823 ? -3.148 -53.861 16.949 1.00 83.00 823 HIS A CA 1
ATOM 6511 C C . HIS A 1 823 ? -2.442 -54.172 18.286 1.00 83.00 823 HIS A C 1
ATOM 6513 O O . HIS A 1 823 ? -2.012 -53.240 18.968 1.00 83.00 823 HIS A O 1
ATOM 6519 N N . PRO A 1 824 ? -2.210 -55.447 18.665 1.00 83.56 824 PRO A N 1
ATOM 6520 C CA . PRO A 1 824 ? -1.653 -55.801 19.978 1.00 83.56 824 PRO A CA 1
ATOM 6521 C C . PRO A 1 824 ? -0.318 -55.134 20.353 1.00 83.56 824 PRO A C 1
ATOM 6523 O O . PRO A 1 824 ? -0.074 -54.882 21.531 1.00 83.56 824 PRO A O 1
ATOM 6526 N N . SER A 1 825 ? 0.541 -54.804 19.379 1.00 81.69 825 SER A N 1
ATOM 6527 C CA . SER A 1 825 ? 1.813 -54.103 19.640 1.00 81.69 825 SER A CA 1
ATOM 6528 C C . SER A 1 825 ? 1.672 -52.600 19.925 1.00 81.69 825 SER A C 1
ATOM 6530 O O . SER A 1 825 ? 2.677 -51.947 20.195 1.00 81.69 825 SER A O 1
ATOM 6532 N N . LEU A 1 826 ? 0.455 -52.046 19.888 1.00 81.88 826 LEU A N 1
ATOM 6533 C CA . LEU A 1 826 ? 0.171 -50.650 20.234 1.00 81.88 826 LEU A CA 1
ATOM 6534 C C . LEU A 1 826 ? -0.184 -50.457 21.713 1.00 81.88 826 LEU A C 1
ATOM 6536 O O . LEU A 1 826 ? -0.129 -49.327 22.187 1.00 81.88 826 LEU A O 1
ATOM 6540 N N . ALA A 1 827 ? -0.488 -51.517 22.470 1.00 87.88 827 ALA A N 1
ATOM 6541 C CA . ALA A 1 827 ? -0.764 -51.408 23.908 1.00 87.88 827 ALA A CA 1
ATOM 6542 C C . ALA A 1 827 ? 0.348 -50.680 24.715 1.00 87.88 827 ALA A C 1
ATOM 6544 O O . ALA A 1 827 ? -0.000 -49.873 25.581 1.00 87.88 827 ALA A O 1
ATOM 6545 N N . PRO A 1 828 ? 1.659 -50.825 24.408 1.00 87.00 828 PRO A N 1
ATOM 6546 C CA . PRO A 1 828 ? 2.718 -50.027 25.037 1.00 87.00 828 PRO A CA 1
ATOM 6547 C C . PRO A 1 828 ? 2.625 -48.508 24.811 1.00 87.00 828 PRO A C 1
ATOM 6549 O O . PRO A 1 828 ? 3.233 -47.759 25.567 1.00 87.00 828 PRO A O 1
ATOM 6552 N N . LEU A 1 829 ? 1.871 -48.024 23.812 1.00 82.19 829 LEU A N 1
ATOM 6553 C CA . LEU A 1 829 ? 1.636 -46.586 23.612 1.00 82.19 829 LEU A CA 1
ATOM 6554 C C . LEU A 1 829 ? 0.657 -45.982 24.624 1.00 82.19 829 LEU A C 1
ATOM 6556 O O . LEU A 1 829 ? 0.582 -44.758 24.706 1.00 82.19 829 LEU A O 1
ATOM 6560 N N . THR A 1 830 ? -0.071 -46.791 25.399 1.00 90.81 830 THR A N 1
ATOM 6561 C CA . THR A 1 830 ? -1.059 -46.287 26.367 1.00 90.81 830 THR A CA 1
ATOM 6562 C C . THR A 1 830 ? -0.434 -45.284 27.336 1.00 90.81 830 THR A C 1
ATOM 6564 O O . THR A 1 830 ? -0.947 -44.178 27.488 1.00 90.81 830 THR A O 1
ATOM 6567 N N . ASP A 1 831 ? 0.703 -45.631 27.947 1.00 86.31 831 ASP A N 1
ATOM 6568 C CA . ASP A 1 831 ? 1.368 -44.763 28.923 1.00 86.31 831 ASP A CA 1
ATOM 6569 C C . ASP A 1 831 ? 1.970 -43.496 28.283 1.00 86.31 831 ASP A C 1
ATOM 6571 O O . ASP A 1 831 ? 1.663 -42.408 28.773 1.00 86.31 831 ASP A O 1
ATOM 6575 N N . PRO A 1 832 ? 2.720 -43.565 27.161 1.00 81.88 832 PRO A N 1
ATOM 6576 C CA . PRO A 1 832 ? 3.126 -42.383 26.397 1.00 81.88 832 PRO A CA 1
ATOM 6577 C C . PRO A 1 832 ? 1.975 -41.459 25.977 1.00 81.88 832 PRO A C 1
ATOM 6579 O O . PRO A 1 832 ? 2.117 -40.242 26.053 1.00 81.88 832 PRO A O 1
ATOM 6582 N N . LEU A 1 833 ? 0.828 -41.999 25.548 1.00 84.44 833 LEU A N 1
ATOM 6583 C CA . LEU A 1 833 ? -0.306 -41.184 25.096 1.00 84.44 833 LEU A CA 1
ATOM 6584 C C . LEU A 1 833 ? -1.082 -40.565 26.270 1.00 84.44 833 LEU A C 1
ATOM 6586 O O . LEU A 1 833 ? -1.483 -39.405 26.173 1.00 84.44 833 LEU A O 1
ATOM 6590 N N . VAL A 1 834 ? -1.223 -41.265 27.403 1.00 90.00 834 VAL A N 1
ATOM 6591 C CA . VAL A 1 834 ? -1.743 -40.674 28.652 1.00 90.00 834 VAL A CA 1
ATOM 6592 C C . VAL A 1 834 ? -0.793 -39.592 29.180 1.00 90.00 834 VAL A C 1
ATOM 6594 O O . VAL A 1 834 ? -1.258 -38.526 29.579 1.00 90.00 834 VAL A O 1
ATOM 6597 N N . ALA A 1 835 ? 0.526 -39.812 29.124 1.00 81.88 835 ALA A N 1
ATOM 6598 C CA . ALA A 1 835 ? 1.537 -38.819 29.499 1.00 81.88 835 ALA A CA 1
ATOM 6599 C C . ALA A 1 835 ? 1.534 -37.591 28.568 1.00 81.88 835 ALA A C 1
ATOM 6601 O O . ALA A 1 835 ? 1.673 -36.465 29.039 1.00 81.88 835 ALA A O 1
ATOM 6602 N N . ALA A 1 836 ? 1.267 -37.784 27.271 1.00 78.81 836 ALA A N 1
ATOM 6603 C CA . ALA A 1 836 ? 0.996 -36.716 26.304 1.00 78.81 836 ALA A CA 1
ATOM 6604 C C . ALA A 1 836 ? -0.391 -36.049 26.482 1.00 78.81 836 ALA A C 1
ATOM 6606 O O . ALA A 1 836 ? -0.796 -35.222 25.664 1.00 78.81 836 ALA A O 1
ATOM 6607 N N . GLY A 1 837 ? -1.131 -36.394 27.541 1.00 87.06 837 GLY A N 1
ATOM 6608 C CA . GLY A 1 837 ? -2.386 -35.759 27.936 1.00 87.06 837 GLY A CA 1
ATOM 6609 C C . GLY A 1 837 ? -3.655 -36.387 27.357 1.00 87.06 837 GLY A C 1
ATOM 6610 O O . GLY A 1 837 ? -4.744 -35.914 27.689 1.00 87.06 837 GLY A O 1
ATOM 6611 N N . ILE A 1 838 ? -3.571 -37.451 26.545 1.00 88.69 838 ILE A N 1
ATOM 6612 C CA . ILE A 1 838 ? -4.738 -38.129 25.951 1.00 88.69 838 ILE A CA 1
ATOM 6613 C C . ILE A 1 838 ? -5.476 -38.937 27.030 1.00 88.69 838 ILE A C 1
ATOM 6615 O O . ILE A 1 838 ? -5.308 -40.139 27.201 1.00 88.69 838 ILE A O 1
ATOM 6619 N N . THR A 1 839 ? -6.312 -38.219 27.773 1.00 92.50 839 THR A N 1
ATOM 6620 C CA . THR A 1 839 ? -7.010 -38.662 28.991 1.00 92.50 839 THR A CA 1
ATOM 6621 C C . THR A 1 839 ? -8.522 -38.820 28.791 1.00 92.50 839 THR A C 1
ATOM 6623 O O . THR A 1 839 ? -9.261 -39.033 29.749 1.00 92.50 839 THR A O 1
ATOM 6626 N N . SER A 1 840 ? -9.009 -38.716 27.549 1.00 91.69 840 SER A N 1
ATOM 6627 C CA . SER A 1 840 ? -10.413 -38.964 27.206 1.00 91.69 840 SER A CA 1
ATOM 6628 C C . SER A 1 840 ? -10.612 -39.338 25.735 1.00 91.69 840 SER A C 1
ATOM 6630 O O . SER A 1 840 ? -9.825 -38.954 24.866 1.00 91.69 840 SER A O 1
ATOM 6632 N N . HIS A 1 841 ? -11.742 -39.990 25.442 1.00 86.50 841 HIS A N 1
ATOM 6633 C CA . HIS A 1 841 ? -12.204 -40.294 24.083 1.00 86.50 841 HIS A CA 1
ATOM 6634 C C . HIS A 1 841 ? -12.233 -39.060 23.156 1.00 86.50 841 HIS A C 1
ATOM 6636 O O . HIS A 1 841 ? -11.878 -39.171 21.985 1.00 86.50 841 HIS A O 1
ATOM 6642 N N . ARG A 1 842 ? -12.578 -37.864 23.669 1.00 84.56 842 ARG A N 1
ATOM 6643 C CA . ARG A 1 842 ? -12.569 -36.613 22.883 1.00 84.56 842 ARG A CA 1
ATOM 6644 C C . ARG A 1 842 ? -11.152 -36.205 22.467 1.00 84.56 842 ARG A C 1
ATOM 6646 O O . ARG A 1 842 ? -10.954 -35.774 21.337 1.00 84.56 842 ARG A O 1
ATOM 6653 N N . LEU A 1 843 ? -10.167 -36.359 23.353 1.00 84.94 843 LEU A N 1
ATOM 6654 C CA . LEU A 1 843 ? -8.764 -36.065 23.041 1.00 84.94 843 LEU A CA 1
ATOM 6655 C C . LEU A 1 843 ? -8.174 -37.104 22.076 1.00 84.94 843 LEU A C 1
ATOM 6657 O O . LEU A 1 843 ? -7.424 -36.737 21.176 1.00 84.94 843 LEU A O 1
ATOM 6661 N N . LEU A 1 844 ? -8.579 -38.372 22.194 1.00 86.50 844 LEU A N 1
ATOM 6662 C CA . LEU A 1 844 ? -8.220 -39.425 21.239 1.00 86.50 844 LEU A CA 1
ATOM 6663 C C . LEU A 1 844 ? -8.808 -39.152 19.841 1.00 86.50 844 LEU A C 1
ATOM 6665 O O . LEU A 1 844 ? -8.104 -39.289 18.843 1.00 86.50 844 LEU A O 1
ATOM 6669 N N . ALA A 1 845 ? -10.061 -38.692 19.762 1.00 82.06 845 ALA A N 1
ATOM 6670 C CA . ALA A 1 845 ? -10.691 -38.275 18.509 1.00 82.06 845 ALA A CA 1
ATOM 6671 C C . ALA A 1 845 ? -10.008 -37.039 17.890 1.00 82.06 845 ALA A C 1
ATOM 6673 O O . ALA A 1 845 ? -9.803 -36.997 16.679 1.00 82.06 845 ALA A O 1
ATOM 6674 N N . LEU A 1 846 ? -9.589 -36.061 18.703 1.00 82.31 846 LEU A N 1
ATOM 6675 C CA . LEU A 1 846 ? -8.813 -34.904 18.233 1.00 82.31 846 LEU A CA 1
ATOM 6676 C C . LEU A 1 846 ? -7.419 -35.308 17.725 1.00 82.31 846 LEU A C 1
ATOM 6678 O O . LEU A 1 846 ? -6.992 -34.814 16.685 1.00 82.31 846 LEU A O 1
ATOM 6682 N N . PHE A 1 847 ? -6.742 -36.251 18.389 1.00 84.12 847 PHE A N 1
ATOM 6683 C CA . PHE A 1 847 ? -5.478 -36.828 17.918 1.00 84.12 847 PHE A CA 1
ATOM 6684 C C . PHE A 1 847 ? -5.645 -37.584 16.586 1.00 84.12 847 PHE A C 1
ATOM 6686 O O . PHE A 1 847 ? -4.879 -37.378 15.637 1.00 84.12 847 PHE A O 1
ATOM 6693 N N . ALA A 1 848 ? -6.704 -38.390 16.462 1.00 84.62 848 ALA A N 1
ATOM 6694 C CA . ALA A 1 848 ? -7.090 -39.006 15.194 1.00 84.62 848 ALA A CA 1
ATOM 6695 C C . ALA A 1 848 ? -7.445 -37.955 14.122 1.00 84.62 848 ALA A C 1
ATOM 6697 O O . ALA A 1 848 ? -7.186 -38.183 12.945 1.00 84.62 848 ALA A O 1
ATOM 6698 N N . GLY A 1 849 ? -7.958 -36.784 14.507 1.00 78.06 849 GLY A N 1
ATOM 6699 C CA . GLY A 1 849 ? -8.255 -35.645 13.628 1.00 78.06 849 GLY A CA 1
ATOM 6700 C C . GLY A 1 849 ? -7.045 -34.826 13.152 1.00 78.06 849 GLY A C 1
ATOM 6701 O O . GLY A 1 849 ? -7.199 -34.004 12.252 1.00 78.06 849 GLY A O 1
ATOM 6702 N N . MET A 1 850 ? -5.844 -35.034 13.704 1.00 82.12 850 MET A N 1
ATOM 6703 C CA . MET A 1 850 ? -4.631 -34.314 13.280 1.00 82.12 850 MET A CA 1
ATOM 6704 C C . MET A 1 850 ? -4.221 -34.652 11.833 1.00 82.12 850 MET A C 1
ATOM 6706 O O . MET A 1 850 ? -4.622 -35.675 11.269 1.00 82.12 850 MET A O 1
ATOM 6710 N N . GLU A 1 851 ? -3.345 -33.838 11.234 1.00 78.25 851 GLU A N 1
ATOM 6711 C CA . GLU A 1 851 ? -2.663 -34.246 10.002 1.00 78.25 851 GLU A CA 1
ATOM 6712 C C . GLU A 1 851 ? -1.775 -35.482 10.231 1.00 78.25 851 GLU A C 1
ATOM 6714 O O . GLU A 1 851 ? -1.082 -35.602 11.248 1.00 78.25 851 GLU A O 1
ATOM 6719 N N . ARG A 1 852 ? -1.707 -36.344 9.207 1.00 77.88 852 ARG A N 1
ATOM 6720 C CA . ARG A 1 852 ? -0.784 -37.489 9.118 1.00 77.88 852 ARG A CA 1
ATOM 6721 C C . ARG A 1 852 ? 0.671 -37.091 9.401 1.00 77.88 852 ARG A C 1
ATOM 6723 O O . ARG A 1 852 ? 1.385 -37.789 10.114 1.00 77.88 852 ARG A O 1
ATOM 6730 N N . SER A 1 853 ? 1.087 -35.939 8.872 1.00 73.81 853 SER A N 1
ATOM 6731 C CA . SER A 1 853 ? 2.408 -35.319 9.058 1.00 73.81 853 SER A CA 1
ATOM 6732 C C . SER A 1 853 ? 2.746 -35.091 10.543 1.00 73.81 853 SER A C 1
ATOM 6734 O O . SER A 1 853 ? 3.847 -35.413 10.998 1.00 73.81 853 SER A O 1
ATOM 6736 N N . SER A 1 854 ? 1.779 -34.579 11.303 1.00 78.50 854 SER A N 1
ATOM 6737 C CA . SER A 1 854 ? 1.898 -34.236 12.719 1.00 78.50 854 SER A CA 1
ATOM 6738 C C . SER A 1 854 ? 1.856 -35.475 13.613 1.00 78.50 854 SER A C 1
ATOM 6740 O O . SER A 1 854 ? 2.698 -35.587 14.502 1.00 78.50 854 SER A O 1
ATOM 6742 N N . ARG A 1 855 ? 0.969 -36.448 13.337 1.00 83.88 855 ARG A N 1
ATOM 6743 C CA . ARG A 1 855 ? 0.992 -37.758 14.022 1.00 83.88 855 ARG A CA 1
ATOM 6744 C C . ARG A 1 855 ? 2.339 -38.456 13.847 1.00 83.88 855 ARG A C 1
ATOM 6746 O O . ARG A 1 855 ? 2.958 -38.841 14.831 1.00 83.88 855 ARG A O 1
ATOM 6753 N N . HIS A 1 856 ? 2.833 -38.544 12.611 1.00 78.94 856 HIS A N 1
ATOM 6754 C CA . HIS A 1 856 ? 4.102 -39.212 12.313 1.00 78.94 856 HIS A CA 1
ATOM 6755 C C . HIS A 1 856 ? 5.307 -38.506 12.959 1.00 78.94 856 HIS A C 1
ATOM 6757 O O . HIS A 1 856 ? 6.239 -39.164 13.412 1.00 78.94 856 HIS A O 1
ATOM 6763 N N . SER A 1 857 ? 5.259 -37.174 13.078 1.00 75.56 857 SER A N 1
ATOM 6764 C CA . SER A 1 857 ? 6.270 -36.404 13.815 1.00 75.56 857 SER A CA 1
ATOM 6765 C C . SER A 1 857 ? 6.241 -36.693 15.323 1.00 75.56 857 SER A C 1
ATOM 6767 O O . SER A 1 857 ? 7.297 -36.727 15.948 1.00 75.56 857 SER A O 1
ATOM 6769 N N . LEU A 1 858 ? 5.060 -36.935 15.905 1.00 75.69 858 LEU A N 1
ATOM 6770 C CA . LEU A 1 858 ? 4.914 -37.312 17.314 1.00 75.69 858 LEU A CA 1
ATOM 6771 C C . LEU A 1 858 ? 5.338 -38.770 17.566 1.00 75.69 858 LEU A C 1
ATOM 6773 O O . LEU A 1 858 ? 5.984 -39.037 18.575 1.00 75.69 858 LEU A O 1
ATOM 6777 N N . TYR A 1 859 ? 5.072 -39.697 16.640 1.00 79.88 859 TYR A N 1
ATOM 6778 C CA . TYR A 1 859 ? 5.590 -41.070 16.729 1.00 79.88 859 TYR A CA 1
ATOM 6779 C C . TYR A 1 859 ? 7.123 -41.112 16.670 1.00 79.88 859 TYR A C 1
ATOM 6781 O O . TYR A 1 859 ? 7.741 -41.782 17.492 1.00 79.88 859 TYR A O 1
ATOM 6789 N N . GLU A 1 860 ? 7.751 -40.356 15.762 1.00 78.44 860 GLU A N 1
ATOM 6790 C CA . GLU A 1 860 ? 9.216 -40.233 15.719 1.00 78.44 860 GLU A CA 1
ATOM 6791 C C . GLU A 1 860 ? 9.783 -39.530 16.966 1.00 78.44 860 GLU A C 1
ATOM 6793 O O . GLU A 1 860 ? 10.869 -39.880 17.412 1.00 78.44 860 GLU A O 1
ATOM 6798 N N . TYR A 1 861 ? 9.051 -38.594 17.582 1.00 74.38 861 TYR A N 1
ATOM 6799 C CA . TYR A 1 861 ? 9.452 -37.984 18.856 1.00 74.38 861 TYR A CA 1
ATOM 6800 C C . TYR A 1 861 ? 9.449 -39.009 20.005 1.00 74.38 861 TYR A C 1
ATOM 6802 O O . TYR A 1 861 ? 10.468 -39.199 20.668 1.00 74.38 861 TYR A O 1
ATOM 6810 N N . LEU A 1 862 ? 8.349 -39.756 20.169 1.00 69.19 862 LEU A N 1
ATOM 6811 C CA . LEU A 1 862 ? 8.230 -40.839 21.158 1.00 69.19 862 LEU A CA 1
ATOM 6812 C C . LEU A 1 862 ? 9.235 -41.985 20.926 1.00 69.19 862 LEU A C 1
ATOM 6814 O O . LEU A 1 862 ? 9.606 -42.681 21.868 1.00 69.19 862 LEU A O 1
ATOM 6818 N N . ARG A 1 863 ? 9.699 -42.167 19.684 1.00 72.25 863 ARG A N 1
ATOM 6819 C CA . ARG A 1 863 ? 10.763 -43.109 19.300 1.00 72.25 863 ARG A CA 1
ATOM 6820 C C . ARG A 1 863 ? 12.172 -42.631 19.682 1.00 72.25 863 ARG A C 1
ATOM 6822 O O . ARG A 1 863 ? 13.076 -43.455 19.775 1.00 72.25 863 ARG A O 1
ATOM 6829 N N . ILE A 1 864 ? 12.375 -41.325 19.860 1.00 68.56 864 ILE A N 1
ATOM 6830 C CA . ILE A 1 864 ? 13.675 -40.722 20.199 1.00 68.56 864 ILE A CA 1
ATOM 6831 C C . ILE A 1 864 ? 13.854 -40.575 21.719 1.00 68.56 864 ILE A C 1
ATOM 6833 O O . ILE A 1 864 ? 14.975 -40.701 22.205 1.00 68.56 864 ILE A O 1
ATOM 6837 N N . GLU A 1 865 ? 12.780 -40.311 22.470 1.00 55.88 865 GLU A N 1
ATOM 6838 C CA . GLU A 1 865 ? 12.863 -39.975 23.904 1.00 55.88 865 GLU A CA 1
ATOM 6839 C C . GLU A 1 865 ? 12.920 -41.163 24.881 1.00 55.88 865 GLU A C 1
ATOM 6841 O O . GLU A 1 865 ? 13.194 -40.946 26.062 1.00 55.88 865 GLU A O 1
ATOM 6846 N N . GLY A 1 866 ? 12.679 -42.405 24.448 1.00 51.50 866 GLY A N 1
ATOM 6847 C CA . GLY A 1 866 ? 12.558 -43.539 25.371 1.00 51.50 866 GLY A CA 1
ATOM 6848 C C . GLY A 1 866 ? 13.117 -44.860 24.857 1.00 51.50 866 GLY A C 1
ATOM 6849 O O . GLY A 1 866 ? 13.127 -45.127 23.658 1.00 51.50 866 GLY A O 1
ATOM 6850 N N . ASP A 1 867 ? 13.498 -45.726 25.801 1.00 49.91 867 ASP A N 1
ATOM 6851 C CA . ASP A 1 867 ? 13.966 -47.111 25.595 1.00 49.91 867 ASP A CA 1
ATOM 6852 C C . ASP A 1 867 ? 12.796 -48.063 25.234 1.00 49.91 867 ASP A C 1
ATOM 6854 O O . ASP A 1 867 ? 12.668 -49.189 25.717 1.00 49.91 867 ASP A O 1
ATOM 6858 N N . MET A 1 868 ? 11.862 -47.553 24.425 1.00 57.19 868 MET A N 1
ATOM 6859 C CA . MET A 1 868 ? 10.665 -48.245 23.963 1.00 57.19 868 MET A CA 1
ATOM 6860 C C . MET A 1 868 ? 11.062 -49.325 22.947 1.00 57.19 868 MET A C 1
ATOM 6862 O O . MET A 1 868 ? 11.778 -49.017 21.987 1.00 57.19 868 MET A O 1
ATOM 6866 N N . PRO A 1 869 ? 10.570 -50.574 23.076 1.00 56.56 869 PRO A N 1
ATOM 6867 C CA . PRO A 1 869 ? 10.775 -51.577 22.038 1.00 56.56 869 PRO A CA 1
ATOM 6868 C C . PRO A 1 869 ? 10.194 -51.047 20.724 1.00 56.56 869 PRO A C 1
ATOM 6870 O O . PRO A 1 869 ? 9.068 -50.548 20.707 1.00 56.56 869 PRO A O 1
ATOM 6873 N N . MET A 1 870 ? 10.983 -51.120 19.645 1.00 62.22 870 MET A N 1
ATOM 6874 C CA . MET A 1 870 ? 10.671 -50.472 18.368 1.00 62.22 870 MET A CA 1
ATOM 6875 C C . MET A 1 870 ? 9.212 -50.676 17.955 1.00 62.22 870 MET A C 1
ATOM 6877 O O . MET A 1 870 ? 8.794 -51.800 17.674 1.00 62.22 870 MET A O 1
ATOM 6881 N N . LEU A 1 871 ? 8.477 -49.567 17.844 1.00 64.38 871 LEU A N 1
ATOM 6882 C CA . LEU A 1 871 ? 7.201 -49.537 17.142 1.00 64.38 871 LEU A CA 1
ATOM 6883 C C . LEU A 1 871 ? 7.449 -50.023 15.713 1.00 64.38 871 LEU A C 1
ATOM 6885 O O . LEU A 1 871 ? 8.179 -49.387 14.948 1.00 64.38 871 LEU A O 1
ATOM 6889 N N . ASP A 1 872 ? 6.879 -51.178 15.385 1.00 74.38 872 ASP A N 1
ATOM 6890 C CA . ASP A 1 872 ? 6.919 -51.725 14.035 1.00 74.38 872 ASP A CA 1
ATOM 6891 C C . ASP A 1 872 ? 6.286 -50.713 13.067 1.00 74.38 872 ASP A C 1
ATOM 6893 O O . ASP A 1 872 ? 5.270 -50.088 13.388 1.00 74.38 872 ASP A O 1
ATOM 6897 N N . ALA A 1 873 ? 6.859 -50.570 11.873 1.00 73.31 873 ALA A N 1
ATOM 6898 C CA . ALA A 1 873 ? 6.271 -49.755 10.818 1.00 73.31 873 ALA A CA 1
ATOM 6899 C C . ALA A 1 873 ? 4.832 -50.211 10.521 1.00 73.31 873 ALA A C 1
ATOM 6901 O O . ALA A 1 873 ? 3.948 -49.369 10.395 1.00 73.31 873 ALA A O 1
ATOM 6902 N N . ALA A 1 874 ? 4.575 -51.526 10.550 1.00 72.81 874 ALA A N 1
ATOM 6903 C CA . ALA A 1 874 ? 3.231 -52.082 10.400 1.00 72.81 874 ALA A CA 1
ATOM 6904 C C . ALA A 1 874 ? 2.263 -51.639 11.517 1.00 72.81 874 ALA A C 1
ATOM 6906 O O . ALA A 1 874 ? 1.077 -51.444 11.265 1.00 72.81 874 ALA A O 1
ATOM 6907 N N . ALA A 1 875 ? 2.753 -51.429 12.744 1.00 71.38 875 ALA A N 1
ATOM 6908 C CA . ALA A 1 875 ? 1.935 -50.942 13.854 1.00 71.38 875 ALA A CA 1
ATOM 6909 C C . ALA A 1 875 ? 1.619 -49.443 13.710 1.00 71.38 875 ALA A C 1
ATOM 6911 O O . ALA A 1 875 ? 0.487 -49.024 13.947 1.00 71.38 875 ALA A O 1
ATOM 6912 N N . VAL A 1 876 ? 2.599 -48.642 13.277 1.00 78.75 876 VAL A N 1
ATOM 6913 C CA . VAL A 1 876 ? 2.405 -47.211 12.983 1.00 78.75 876 VAL A CA 1
ATOM 6914 C C . VAL A 1 876 ? 1.435 -47.017 11.813 1.00 78.75 876 VAL A C 1
ATOM 6916 O O . VAL A 1 876 ? 0.568 -46.147 11.882 1.00 78.75 876 VAL A O 1
ATOM 6919 N N . GLU A 1 877 ? 1.532 -47.842 10.767 1.00 80.62 877 GLU A N 1
ATOM 6920 C CA . GLU A 1 877 ? 0.589 -47.830 9.643 1.00 80.62 877 GLU A CA 1
ATOM 6921 C C . GLU A 1 877 ? -0.817 -48.274 10.071 1.00 80.62 877 GLU A C 1
ATOM 6923 O O . GLU A 1 877 ? -1.774 -47.568 9.760 1.00 80.62 877 GLU A O 1
ATOM 6928 N N . ALA A 1 878 ? -0.958 -49.345 10.863 1.00 76.62 878 ALA A N 1
ATOM 6929 C CA . ALA A 1 878 ? -2.255 -49.795 11.381 1.00 76.62 878 ALA A CA 1
ATOM 6930 C C . ALA A 1 878 ? -2.942 -48.751 12.285 1.00 76.62 878 ALA A C 1
ATOM 6932 O O . ALA A 1 878 ? -4.153 -48.548 12.187 1.00 76.62 878 ALA A O 1
ATOM 6933 N N . LEU A 1 879 ? -2.188 -48.047 13.141 1.00 77.75 879 LEU A N 1
ATOM 6934 C CA . LEU A 1 879 ? -2.735 -46.969 13.974 1.00 77.75 879 LEU A CA 1
ATOM 6935 C C . LEU A 1 879 ? -3.213 -45.779 13.129 1.00 77.75 879 LEU A C 1
ATOM 6937 O O . LEU A 1 879 ? -4.252 -45.187 13.414 1.00 77.75 879 LEU A O 1
ATOM 6941 N N . ASP A 1 880 ? -2.476 -45.433 12.078 1.00 83.75 880 ASP A N 1
ATOM 6942 C CA . ASP A 1 880 ? -2.794 -44.310 11.199 1.00 83.75 880 ASP A CA 1
ATOM 6943 C C . ASP A 1 880 ? -3.935 -44.635 10.207 1.00 83.75 880 ASP A C 1
ATOM 6945 O O . ASP A 1 880 ? -4.757 -43.766 9.899 1.00 83.75 880 ASP A O 1
ATOM 6949 N N . GLU A 1 881 ? -4.064 -45.898 9.785 1.00 83.69 881 GLU A N 1
ATOM 6950 C CA . GLU A 1 881 ? -5.245 -46.427 9.090 1.00 83.69 881 GLU A CA 1
ATOM 6951 C C . GLU A 1 881 ? -6.478 -46.402 10.007 1.00 83.69 881 GLU A C 1
ATOM 6953 O O . GLU A 1 881 ? -7.514 -45.865 9.614 1.00 83.69 881 GLU A O 1
ATOM 6958 N N . ALA A 1 882 ? -6.359 -46.847 11.263 1.00 76.19 882 ALA A N 1
ATOM 6959 C CA . ALA A 1 882 ? -7.441 -46.762 12.245 1.00 76.19 882 ALA A CA 1
ATOM 6960 C C . ALA A 1 882 ? -7.859 -45.308 12.544 1.00 76.19 882 ALA A C 1
ATOM 6962 O O . ALA A 1 882 ? -9.055 -45.014 12.610 1.00 76.19 882 ALA A O 1
ATOM 6963 N N . CYS A 1 883 ? -6.911 -44.366 12.644 1.00 79.06 883 CYS A N 1
ATOM 6964 C CA . CYS A 1 883 ? -7.225 -42.935 12.721 1.00 79.06 883 CYS A CA 1
ATOM 6965 C C . CYS A 1 883 ? -7.974 -42.446 11.469 1.00 79.06 883 CYS A C 1
ATOM 6967 O O . CYS A 1 883 ? -8.939 -41.693 11.589 1.00 79.06 883 CYS A O 1
ATOM 6969 N N . SER A 1 884 ? -7.580 -42.898 10.277 1.00 80.62 884 SER A N 1
ATOM 6970 C CA . SER A 1 884 ? -8.240 -42.543 9.012 1.00 80.62 884 SER A CA 1
ATOM 6971 C C . SER A 1 884 ? -9.654 -43.142 8.900 1.00 80.62 884 SER A C 1
ATOM 6973 O O . SER A 1 884 ? -10.563 -42.490 8.384 1.00 80.62 884 SER A O 1
ATOM 6975 N N . MET A 1 885 ? -9.882 -44.341 9.446 1.00 76.69 885 MET A N 1
ATOM 6976 C CA . MET A 1 885 ? -11.215 -44.938 9.598 1.00 76.69 885 MET A CA 1
ATOM 6977 C C . MET A 1 885 ? -12.079 -44.181 10.620 1.00 76.69 885 MET A C 1
ATOM 6979 O O . MET A 1 885 ? -13.269 -43.978 10.383 1.00 76.69 885 MET A O 1
ATOM 6983 N N . ALA A 1 886 ? -11.507 -43.709 11.731 1.00 73.81 886 ALA A N 1
ATOM 6984 C CA . ALA A 1 886 ? -12.213 -42.875 12.711 1.00 73.81 886 ALA A CA 1
ATOM 6985 C C . ALA A 1 886 ? -12.614 -41.502 12.129 1.00 73.81 886 ALA A C 1
ATOM 6987 O O . ALA A 1 886 ? -13.735 -41.037 12.347 1.00 73.81 886 ALA A O 1
ATOM 6988 N N . GLN A 1 887 ? -11.740 -40.882 11.323 1.00 74.81 887 GLN A N 1
ATOM 6989 C CA . GLN A 1 887 ? -12.065 -39.664 10.570 1.00 74.81 887 GLN A CA 1
ATOM 6990 C C . GLN A 1 887 ? -13.230 -39.898 9.592 1.00 74.81 887 GLN A C 1
ATOM 6992 O O . GLN A 1 887 ? -14.221 -39.165 9.620 1.00 74.81 887 GLN A O 1
ATOM 6997 N N . SER A 1 888 ? -13.139 -40.927 8.740 1.00 76.50 888 SER A N 1
ATOM 6998 C CA . SER A 1 888 ? -14.137 -41.183 7.691 1.00 76.50 888 SER A CA 1
ATOM 6999 C C . SER A 1 888 ? -15.490 -41.668 8.228 1.00 76.50 888 SER A C 1
ATOM 7001 O O . SER A 1 888 ? -16.517 -41.404 7.607 1.00 76.50 888 SER A O 1
ATOM 7003 N N . SER A 1 889 ? -15.521 -42.293 9.411 1.00 68.75 889 SER A N 1
ATOM 7004 C CA . SER A 1 889 ? -16.751 -42.703 10.110 1.00 68.75 889 SER A CA 1
ATOM 7005 C C . SER A 1 889 ? -17.396 -41.605 10.977 1.00 68.75 889 SER A C 1
ATOM 7007 O O . SER A 1 889 ? -18.289 -41.897 11.769 1.00 68.75 889 SER A O 1
ATOM 7009 N N . GLN A 1 890 ? -16.994 -40.338 10.804 1.00 61.97 890 GLN A N 1
ATOM 7010 C CA . GLN A 1 890 ? -17.604 -39.159 11.442 1.00 61.97 890 GLN A CA 1
ATOM 7011 C C . GLN A 1 890 ? -17.645 -39.196 12.984 1.00 61.97 890 GLN A C 1
ATOM 7013 O O . GLN A 1 890 ? -18.620 -38.766 13.603 1.00 61.97 890 GLN A O 1
ATOM 7018 N N . TRP A 1 891 ? -16.542 -39.596 13.629 1.00 63.16 891 TRP A N 1
ATOM 7019 C CA . TRP A 1 891 ? -16.379 -39.490 15.094 1.00 63.16 891 TRP A CA 1
ATOM 7020 C C . TRP A 1 891 ? -16.549 -38.058 15.656 1.00 63.16 891 TRP A C 1
ATOM 7022 O O . TRP A 1 891 ? -16.667 -37.885 16.864 1.00 63.16 891 TRP A O 1
ATOM 7032 N N . ALA A 1 892 ? -16.567 -37.031 14.801 1.00 45.50 892 ALA A N 1
ATOM 7033 C CA . ALA A 1 892 ? -16.666 -35.619 15.169 1.00 45.50 892 ALA A CA 1
ATOM 7034 C C . ALA A 1 892 ? -18.106 -35.051 15.248 1.00 45.50 892 ALA A C 1
ATOM 7036 O O . ALA A 1 892 ? -18.255 -33.838 15.372 1.00 45.50 892 ALA A O 1
ATOM 7037 N N . VAL A 1 893 ? -19.162 -35.875 15.131 1.00 44.34 893 VAL A N 1
ATOM 7038 C CA . VAL A 1 893 ? -20.564 -35.397 15.002 1.00 44.34 893 VAL A CA 1
ATOM 7039 C C . VAL A 1 893 ? -21.517 -35.999 16.057 1.00 44.34 893 VAL A C 1
ATOM 7041 O O . VAL A 1 893 ? -22.682 -36.282 15.767 1.00 44.34 893 VAL A O 1
ATOM 7044 N N . ARG A 1 894 ? -21.037 -36.203 17.293 1.00 37.53 894 ARG A N 1
ATOM 7045 C CA . ARG A 1 894 ? -21.853 -36.473 18.496 1.00 37.53 894 ARG A CA 1
ATOM 7046 C C . ARG A 1 894 ? -21.235 -35.867 19.753 1.00 37.53 894 ARG A C 1
ATOM 7048 O O . ARG A 1 894 ? -19.992 -35.903 19.852 1.00 37.53 894 ARG A O 1
#

Radius of gyration: 61.16 Å; Cα contacts (8 Å, |Δi|>4): 405; chains: 1; bounding box: 181×113×208 Å

Mean predicted aligned error: 23.2 Å

Secondary structure (DSSP, 8-state):
----HHHHHHHHHHHHHHHHHHHHHHHHHHHHHHHHHHHHHHHHHHHHHHHHHHHHHHHHHHHHHHHHHHHHHHHHHHHHHHHHHHHHHHHHHHHHHHHHHHHHHHHHHHHHHHHHHHHHHHHHHHHHHHHHHHHHHHHHHHHHHHHHHHHHHHHHHHHHHHHHHHHHHHHHHHTTTTTTGGGGSSSSGGGGSTTSGGGGGGSTTTGGGTHHHHHHHHHHHHHHHHHHHHHHHHHHHHHHHHHHHHHHHHHHHHHHHHHHHHHHHHHHHHHHHHHHHHHHHHHHHHHHHHHHHHHHHHHHHHHHSS--GGGGTTT----TTS--SSHHHHHHHHHHHHHHHHHHHH--HHHHHHHHHHHHHHHHHHHTSTTTHHHHHHHHHHHHHHHHHTT----S--HHHHHHHHHHT--TT--HHHHHHHHHHHHHHHHHHGGGTTTSTTHHHHHS-TTHHHHHHHHHHHHSPPP-------------------------------------------------------------------------HHHHHHHHHHHHHHSPPPP-TT---TT-EESSHHHHHHHHHHHHHHHH---EEEETTEEEEGGGGGT---EEEEEE-TTS-EEE-TT-B---SS---HHHHH-TT-----S-HHHHHHHHHHHHHHHHHHHHTTSSS-----------------------------------------------------------------------------------------------------------------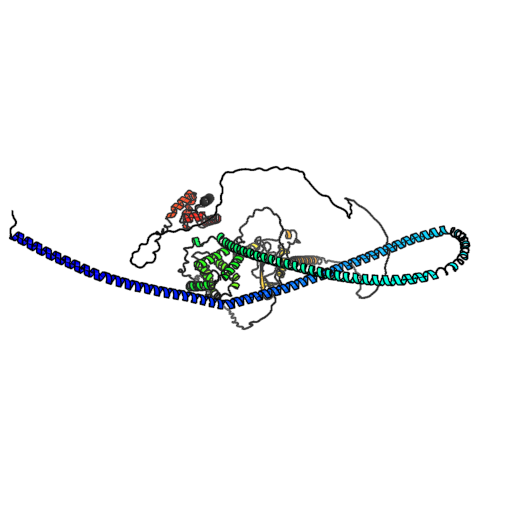-------------PPPPTTTTHHHHHHHHHHH-GGGGGGHHHHHHTT--SHHHHHHHHTS-HHHHHHHHHHHHHHS------HHHHHHHHHHHHHHHHTTTT--